Protein AF-A0A8B6DB46-F1 (afdb_monomer)

InterPro domains:
  IPR001900 Ribonuclease II/R [PF00773] (746-1110)
  IPR001900 Ribonuclease II/R [SM00955] (745-1112)
  IPR012340 Nucleic acid-binding, OB-fold [SSF50249] (715-1149)
  IPR027417 P-loop containing nucleoside triphosphate hydrolase [G3DSA:3.40.50.300] (29-168)
  IPR027417 P-loop containing nucleoside triphosphate hydrolase [G3DSA:3.40.50.300] (189-409)
  IPR027417 P-loop containing nucleoside triphosphate hydrolase [SSF52540] (88-395)
  IPR041677 DNA2/NAM7 helicase, helicase domain [PF13086] (76-148)
  IPR041679 DNA2/NAM7 helicase-like, C-terminal [PF13087] (167-369)
  IPR045055 DNA2/NAM7-like helicase [PTHR10887] (45-432)
  IPR047187 Upf1-like, C-terminal helicase domain [cd18808] (194-391)

Solvent-accessible surface area (backbone atoms only — not comparable to full-atom values): 65452 Å² total; per-residue (Å²): 128,62,72,70,53,65,72,63,44,30,33,39,30,24,75,46,69,70,58,52,50,47,48,37,67,74,54,45,48,64,49,25,62,75,70,71,44,63,72,34,44,36,41,55,62,61,51,85,48,61,45,87,80,52,56,74,79,58,54,73,33,40,48,62,43,96,87,60,62,33,34,43,81,76,52,63,67,62,52,72,68,31,47,34,36,39,30,31,31,73,51,32,46,62,49,46,77,58,68,50,59,66,72,36,55,22,42,34,32,41,53,29,15,42,30,41,37,72,50,64,47,44,50,53,69,28,49,38,100,78,31,45,76,43,76,36,59,51,68,61,30,49,49,23,89,64,88,50,67,69,46,44,76,71,48,59,34,48,10,51,49,39,53,51,48,56,51,50,54,68,50,48,81,75,52,70,82,90,73,58,90,74,84,81,86,33,73,38,63,65,30,41,53,73,60,40,29,52,51,15,42,70,74,58,81,30,52,77,56,37,42,56,64,39,89,70,77,84,62,91,87,63,72,43,54,34,37,40,58,39,93,56,60,61,45,60,55,83,55,43,99,37,43,29,22,68,52,47,40,53,52,49,44,50,52,54,46,50,50,63,76,62,48,55,72,92,76,46,79,86,55,44,63,36,33,32,37,36,27,78,29,63,53,39,35,52,52,37,50,54,49,27,39,73,71,37,77,68,45,54,51,38,44,61,37,40,55,89,71,46,72,100,50,72,16,51,31,29,35,37,48,52,49,55,37,64,66,58,71,75,69,68,68,88,62,100,63,78,85,81,82,69,90,57,40,66,26,42,35,58,26,55,42,43,48,51,59,72,28,33,27,58,26,38,36,38,32,30,26,65,45,24,36,54,68,36,59,72,20,18,65,55,43,48,51,51,52,52,53,15,55,78,68,72,30,46,35,54,82,88,60,44,74,67,57,43,52,51,52,38,50,58,57,53,67,37,74,71,46,43,58,56,49,48,58,66,53,63,80,63,59,75,74,75,80,74,72,79,76,86,79,73,80,90,74,73,91,74,81,90,74,90,82,82,88,88,82,89,85,82,89,82,84,88,86,90,82,89,80,90,82,92,80,87,86,88,82,83,81,60,47,61,68,56,35,48,66,62,56,75,81,63,66,56,84,55,50,44,67,67,60,55,45,70,53,47,76,60,50,75,75,73,48,80,77,59,77,79,79,73,93,75,77,78,66,51,51,70,58,55,51,49,46,33,74,71,37,58,84,47,23,39,60,19,34,29,37,62,57,97,73,42,58,30,29,41,38,74,56,79,90,52,74,58,28,37,52,76,51,87,86,44,37,61,81,53,48,66,51,18,30,25,37,26,43,44,44,98,84,66,47,35,24,43,48,73,30,59,65,40,78,56,66,68,56,68,77,45,51,40,43,20,32,47,36,74,43,36,47,48,35,30,37,41,70,58,70,69,48,68,39,29,35,47,71,61,51,80,91,49,48,72,46,26,74,69,42,21,36,69,31,32,44,70,44,98,77,41,49,80,40,84,69,50,76,43,79,58,48,79,92,46,39,73,57,45,36,32,35,29,38,49,75,50,70,52,72,87,46,84,44,33,36,22,37,32,48,35,51,43,63,74,81,48,72,66,48,50,51,53,50,49,30,43,60,68,66,51,84,91,71,79,76,91,65,73,49,63,80,79,54,37,86,83,63,70,83,62,81,67,48,72,80,75,27,47,81,41,55,90,46,82,22,31,28,72,42,61,96,84,54,80,37,41,48,35,39,34,68,43,78,44,99,87,62,31,36,41,36,40,43,31,23,38,38,53,48,76,82,41,45,89,86,32,77,68,32,51,49,21,63,69,51,33,49,43,53,65,48,97,95,52,71,64,49,54,31,49,47,63,62,56,41,64,59,55,39,28,54,45,65,76,38,79,22,53,20,44,29,40,36,38,34,25,41,86,85,46,50,74,79,44,81,48,73,45,49,26,36,37,21,20,72,42,71,41,40,42,63,58,45,33,51,50,71,73,50,74,87,79,69,92,48,67,68,62,51,45,52,55,54,50,41,55,42,34,52,48,48,40,35,72,49,36,23,59,29,44,78,42,80,95,62,55,83,78,46,62,79,26,50,66,32,49,51,39,55,50,43,52,52,51,50,51,24,35,53,49,30,53,57,44,44,77,77,43,58,39,63,38,65,29,41,26,16,65,69,46,58,64,77,60,45,51,52,50,45,73,74,35,45,56,56,32,63,76,33,56,69,56,45,60,89,66,47,59,85,71,56,59,53,78,63,90,77,71,55,56,65,49,51,52,53,33,60,77,68,72,54,72,71,69,97,69,82,77,72,53,68,66,59,51,49,52,43,50,54,25,57,77,68,66,35,61,68,58,40,50,54,60,69,52,38,45,78,76,28,68,67,43,29,53,49,49,53,55,50,57,73,51,48,60,74,71,37,49,40,22,37,61,76,53,54,82,88,59,37,24,24,48,93,74,32,45,64,48,31,37,62,51,71,48,46,54,39,26,40,61,14,35,54,44,47,48,52,53,46,22,62,72,70,71,48,74,73,92,65,50,50,70,55,43,38,53,51,21,56,55,45,40,55,50,52,54,51,44,52,52,48,42,50,53,52,49,50,52,53,49,51,52,51,55,55,55,55,75,74,49,98,70,83,85,80,134

Radius of gyration: 37.54 Å; Cα contacts (8 Å, |Δi|>4): 1882; chains: 1; bounding box: 92×86×98 Å

Structure (mmCIF, N/CA/C/O backbone):
data_AF-A0A8B6DB46-F1
#
_entry.id   AF-A0A8B6DB46-F1
#
loop_
_atom_site.group_PDB
_atom_site.id
_atom_site.type_symbol
_atom_site.label_atom_id
_atom_site.label_alt_id
_atom_site.label_comp_id
_atom_site.label_asym_id
_atom_site.label_entity_id
_atom_site.label_seq_id
_atom_site.pdbx_PDB_ins_code
_atom_site.Cartn_x
_atom_site.Cartn_y
_atom_site.Cartn_z
_atom_site.occupancy
_atom_site.B_iso_or_equiv
_atom_site.auth_seq_id
_atom_site.auth_comp_id
_atom_site.auth_asym_id
_atom_site.auth_atom_id
_atom_site.pdbx_PDB_model_num
ATOM 1 N N . MET A 1 1 ? 29.163 -35.795 -22.407 1.00 32.31 1 MET A N 1
ATOM 2 C CA . MET A 1 1 ? 29.715 -35.481 -21.071 1.00 32.31 1 MET A CA 1
ATOM 3 C C . MET A 1 1 ? 28.664 -35.110 -20.014 1.00 32.31 1 MET A C 1
ATOM 5 O O . MET A 1 1 ? 28.985 -35.229 -18.847 1.00 32.31 1 MET A O 1
ATOM 9 N N . LEU A 1 2 ? 27.422 -34.725 -20.353 1.00 37.56 2 LEU A N 1
ATOM 10 C CA . LEU A 1 2 ? 26.400 -34.345 -19.350 1.00 37.56 2 LEU A CA 1
ATOM 11 C C . LEU A 1 2 ? 25.753 -35.513 -18.572 1.00 37.56 2 LEU A C 1
ATOM 13 O O . LEU A 1 2 ? 25.247 -35.288 -17.482 1.00 37.56 2 LEU A O 1
ATOM 17 N N . GLY A 1 3 ? 25.785 -36.745 -19.096 1.00 46.12 3 GLY A N 1
ATOM 18 C CA . GLY A 1 3 ? 25.125 -37.907 -18.473 1.00 46.12 3 GLY A CA 1
ATOM 19 C C . GLY A 1 3 ? 25.548 -38.181 -17.018 1.00 46.12 3 GLY A C 1
ATOM 20 O O . GLY A 1 3 ? 24.675 -38.215 -16.158 1.00 46.12 3 GLY A O 1
ATOM 21 N N . PRO A 1 4 ? 26.857 -38.279 -16.705 1.00 46.25 4 PRO A N 1
ATOM 22 C CA . PRO A 1 4 ? 27.323 -38.523 -15.333 1.00 46.25 4 PRO A CA 1
ATOM 23 C C . PRO A 1 4 ? 27.114 -37.336 -14.376 1.00 46.25 4 PRO A C 1
ATOM 25 O O . PRO A 1 4 ? 26.884 -37.528 -13.189 1.00 46.25 4 PRO A O 1
ATOM 28 N N . ALA A 1 5 ? 27.159 -36.093 -14.873 1.00 49.44 5 ALA A N 1
ATOM 29 C CA . ALA A 1 5 ? 26.957 -34.899 -14.043 1.00 49.44 5 ALA A CA 1
ATOM 30 C C . ALA A 1 5 ? 25.492 -34.750 -13.588 1.00 49.44 5 ALA A C 1
ATOM 32 O O . ALA A 1 5 ? 25.229 -34.390 -12.442 1.00 49.44 5 ALA A O 1
ATOM 33 N N . ILE A 1 6 ? 24.540 -35.102 -14.462 1.00 53.66 6 ILE A N 1
ATOM 34 C CA . ILE A 1 6 ? 23.095 -35.159 -14.169 1.00 53.66 6 ILE A CA 1
ATOM 35 C C . ILE A 1 6 ? 22.793 -36.188 -13.066 1.00 53.66 6 ILE A C 1
ATOM 37 O O . ILE A 1 6 ? 21.837 -36.026 -12.308 1.00 53.66 6 ILE A O 1
ATOM 41 N N . GLU A 1 7 ? 23.632 -37.216 -12.916 1.00 52.69 7 GLU A N 1
ATOM 42 C CA . GLU A 1 7 ? 23.523 -38.155 -11.803 1.00 52.69 7 GLU A CA 1
ATOM 43 C C . GLU A 1 7 ? 24.026 -37.571 -10.474 1.00 52.69 7 GLU A C 1
ATOM 45 O O . GLU A 1 7 ? 23.605 -38.051 -9.434 1.00 52.69 7 GLU A O 1
ATOM 50 N N . LEU A 1 8 ? 24.835 -36.514 -10.429 1.00 53.72 8 LEU A N 1
ATOM 51 C CA . LEU A 1 8 ? 25.352 -35.966 -9.161 1.00 53.72 8 LEU A CA 1
ATOM 52 C C . LEU A 1 8 ? 24.583 -34.728 -8.661 1.00 53.72 8 LEU A C 1
ATOM 54 O O . LEU A 1 8 ? 24.585 -34.436 -7.463 1.00 53.72 8 LEU A O 1
ATOM 58 N N . LEU A 1 9 ? 23.901 -34.013 -9.557 1.00 60.38 9 LEU A N 1
ATOM 59 C CA . LEU A 1 9 ? 23.214 -32.748 -9.276 1.00 60.38 9 LEU A CA 1
ATOM 60 C C . LEU A 1 9 ? 21.933 -32.933 -8.449 1.00 60.38 9 LEU A C 1
ATOM 62 O O . LEU A 1 9 ? 21.075 -33.734 -8.824 1.00 60.38 9 LEU A O 1
ATOM 66 N N . LYS A 1 10 ? 21.787 -32.142 -7.369 1.00 66.81 10 LYS A N 1
ATOM 67 C CA . LYS A 1 10 ? 20.535 -32.044 -6.595 1.00 66.81 10 LYS A CA 1
ATOM 68 C C . LYS A 1 10 ? 19.830 -30.676 -6.653 1.00 66.81 10 LYS A C 1
ATOM 70 O O . LYS A 1 10 ? 18.603 -30.644 -6.732 1.00 66.81 10 LYS A O 1
ATOM 75 N N . LEU A 1 11 ? 20.564 -29.561 -6.704 1.00 74.31 11 LEU A N 1
ATOM 76 C CA . LEU A 1 11 ? 20.014 -28.216 -6.942 1.00 74.31 11 LEU A CA 1
ATOM 77 C C . LEU A 1 11 ? 20.880 -27.450 -7.944 1.00 74.31 11 LEU A C 1
ATOM 79 O O . LEU A 1 11 ? 22.100 -27.395 -7.793 1.00 74.31 11 LEU A O 1
ATOM 83 N N . LEU A 1 12 ? 20.240 -26.838 -8.938 1.00 78.12 12 LEU A N 1
ATOM 84 C CA . LEU A 1 12 ? 20.861 -25.917 -9.885 1.00 78.12 12 LEU A CA 1
ATOM 85 C C . LEU A 1 12 ? 20.167 -24.556 -9.778 1.00 78.12 12 LEU A C 1
ATOM 87 O O . LEU A 1 12 ? 18.948 -24.453 -9.933 1.00 78.12 12 LEU A O 1
ATOM 91 N N . THR A 1 13 ? 20.949 -23.518 -9.519 1.00 76.44 13 THR A N 1
ATOM 92 C CA . THR A 1 13 ? 20.494 -22.139 -9.400 1.00 76.44 13 THR A CA 1
ATOM 93 C C . THR A 1 13 ? 21.140 -21.284 -10.478 1.00 76.44 13 THR A C 1
ATOM 95 O O . THR A 1 13 ? 22.309 -21.450 -10.827 1.00 76.44 13 THR A O 1
ATOM 98 N N . LEU A 1 14 ? 20.339 -20.398 -11.061 1.00 75.81 14 LEU A N 1
ATOM 99 C CA . LEU A 1 14 ? 20.737 -19.550 -12.182 1.00 75.81 14 LEU A CA 1
ATOM 100 C C . LEU A 1 14 ? 20.367 -18.099 -11.889 1.00 75.81 14 LEU A C 1
ATOM 102 O O . LEU A 1 14 ? 19.344 -17.825 -11.261 1.00 75.81 14 LEU A O 1
ATOM 106 N N . VAL A 1 15 ? 21.185 -17.166 -12.367 1.00 68.06 15 VAL A N 1
ATOM 107 C CA . VAL A 1 15 ? 20.964 -15.729 -12.140 1.00 68.06 15 VAL A CA 1
ATOM 108 C C . VAL A 1 15 ? 19.671 -15.244 -12.808 1.00 68.06 15 VAL A C 1
ATOM 110 O O . VAL A 1 15 ? 18.941 -14.445 -12.234 1.00 68.06 15 VAL A O 1
ATOM 113 N N . ILE A 1 16 ? 19.337 -15.762 -13.998 1.00 71.25 16 ILE A N 1
ATOM 114 C CA . ILE A 1 16 ? 18.219 -15.264 -14.817 1.00 71.25 16 ILE A CA 1
ATOM 115 C C . ILE A 1 16 ? 17.326 -16.417 -15.302 1.00 71.25 16 ILE A C 1
ATOM 117 O O . ILE A 1 16 ? 17.816 -17.472 -15.712 1.00 71.25 16 ILE A O 1
ATOM 121 N N . GLU A 1 17 ? 16.004 -16.198 -15.331 1.00 70.12 17 GLU A N 1
ATOM 122 C CA . GLU A 1 17 ? 15.001 -17.190 -15.760 1.00 70.12 17 GLU A CA 1
ATOM 123 C C . GLU A 1 17 ? 15.257 -17.749 -17.168 1.00 70.12 17 GLU A C 1
ATOM 125 O O . GLU A 1 17 ? 15.177 -18.957 -17.382 1.00 70.12 17 GLU A O 1
ATOM 130 N N . GLY A 1 18 ? 15.625 -16.893 -18.126 1.00 68.69 18 GLY A N 1
ATOM 131 C CA . GLY A 1 18 ? 15.881 -17.318 -19.505 1.00 68.69 18 GLY A CA 1
ATOM 132 C C . GLY A 1 18 ? 17.053 -18.298 -19.636 1.00 68.69 18 GLY A C 1
ATOM 133 O O . GLY A 1 18 ? 17.021 -19.175 -20.499 1.00 68.69 18 GLY A O 1
ATOM 134 N N . ALA A 1 19 ? 18.064 -18.197 -18.766 1.00 71.69 19 ALA A N 1
ATOM 135 C CA . ALA A 1 19 ? 19.189 -19.130 -18.746 1.00 71.69 19 ALA A CA 1
ATOM 136 C C . ALA A 1 19 ? 18.760 -20.513 -18.223 1.00 71.69 19 ALA A C 1
ATOM 138 O O . ALA A 1 19 ? 19.115 -21.530 -18.823 1.00 71.69 19 ALA A O 1
ATOM 139 N N . ALA A 1 20 ? 17.917 -20.553 -17.183 1.00 78.19 20 ALA A N 1
ATOM 140 C CA . ALA A 1 20 ? 17.293 -21.780 -16.675 1.00 78.19 20 ALA A CA 1
ATOM 141 C C . ALA A 1 20 ? 16.507 -22.528 -17.750 1.00 78.19 20 ALA A C 1
ATOM 143 O O . ALA A 1 20 ? 16.670 -23.738 -17.933 1.00 78.19 20 ALA A O 1
ATOM 144 N N . ASP A 1 21 ? 15.720 -21.797 -18.524 1.00 85.25 21 ASP A N 1
ATOM 145 C CA . ASP A 1 21 ? 14.856 -22.379 -19.544 1.00 85.25 21 ASP A CA 1
ATOM 146 C C . ASP A 1 21 ? 15.663 -22.887 -20.746 1.00 85.25 21 ASP A C 1
ATOM 148 O O . ASP A 1 21 ? 15.362 -23.939 -21.325 1.00 85.25 21 ASP A O 1
ATOM 152 N N . LEU A 1 22 ? 16.742 -22.180 -21.097 1.00 80.12 22 LEU A N 1
ATOM 153 C CA . LEU A 1 22 ? 17.689 -22.605 -22.125 1.00 80.12 22 LEU A CA 1
ATOM 154 C C . LEU A 1 22 ? 18.402 -23.905 -21.729 1.00 80.12 22 LEU A C 1
ATOM 156 O O . LEU A 1 22 ? 18.578 -24.789 -22.569 1.00 80.12 22 LEU A O 1
ATOM 160 N N . TYR A 1 23 ? 18.773 -24.043 -20.453 1.00 81.31 23 TYR A N 1
ATOM 161 C CA . TYR A 1 23 ? 19.414 -25.247 -19.924 1.00 81.31 23 TYR A CA 1
ATOM 162 C C . TYR A 1 23 ? 18.489 -26.464 -20.024 1.00 81.31 23 TYR A C 1
ATOM 164 O O . TYR A 1 23 ? 18.899 -27.543 -20.469 1.00 81.31 23 TYR A O 1
ATOM 172 N N . ILE A 1 24 ? 17.209 -26.272 -19.687 1.00 86.62 24 ILE A N 1
ATOM 173 C CA . ILE A 1 24 ? 16.183 -27.308 -19.830 1.00 86.62 24 ILE A CA 1
ATOM 174 C C . ILE A 1 24 ? 16.021 -27.693 -21.298 1.00 86.62 24 ILE A C 1
ATOM 176 O O . ILE A 1 24 ? 16.150 -28.863 -21.644 1.00 86.62 24 ILE A O 1
ATOM 180 N N . THR A 1 25 ? 15.775 -26.720 -22.171 1.00 86.94 25 THR A N 1
ATOM 181 C CA . THR A 1 25 ? 15.427 -26.974 -23.578 1.00 86.94 25 THR A CA 1
ATOM 182 C C . THR A 1 25 ? 16.583 -27.537 -24.405 1.00 86.94 25 THR A C 1
ATOM 184 O O . THR A 1 25 ? 16.353 -28.396 -25.255 1.00 86.94 25 THR A O 1
ATOM 187 N N . LYS A 1 26 ? 17.827 -27.091 -24.177 1.00 81.44 26 LYS A N 1
ATOM 188 C CA . LYS A 1 26 ? 18.991 -27.527 -24.969 1.00 81.44 26 LYS A CA 1
ATOM 189 C C . LYS A 1 26 ? 19.686 -28.775 -24.433 1.00 81.44 26 LYS A C 1
ATOM 191 O O . LYS A 1 26 ? 20.276 -29.505 -25.229 1.00 81.44 26 LYS A O 1
ATOM 196 N N . HIS A 1 27 ? 19.666 -29.003 -23.119 1.00 82.12 27 HIS A N 1
ATOM 197 C CA . HIS A 1 27 ? 20.504 -30.029 -22.491 1.00 82.12 27 HIS A CA 1
ATOM 198 C C . HIS A 1 27 ? 19.696 -31.086 -21.735 1.00 82.12 27 HIS A C 1
ATOM 200 O O . HIS A 1 27 ? 19.885 -32.277 -21.989 1.00 82.12 27 HIS A O 1
ATOM 206 N N . LEU A 1 28 ? 18.794 -30.681 -20.836 1.00 85.50 28 LEU A N 1
ATOM 207 C CA . LEU A 1 28 ? 18.125 -31.630 -19.937 1.00 85.50 28 LEU A CA 1
ATOM 208 C C . LEU A 1 28 ? 16.946 -32.350 -20.594 1.00 85.50 28 LEU A C 1
ATOM 210 O O . LEU A 1 28 ? 16.882 -33.572 -20.524 1.00 85.50 28 LEU A O 1
ATOM 214 N N . ASP A 1 29 ? 16.042 -31.638 -21.267 1.00 88.19 29 ASP A N 1
ATOM 215 C CA . ASP A 1 29 ? 14.864 -32.235 -21.907 1.00 88.19 29 ASP A CA 1
ATOM 216 C C . ASP A 1 29 ? 15.238 -33.297 -22.964 1.00 88.19 29 ASP A C 1
ATOM 218 O O . ASP A 1 29 ? 14.719 -34.412 -22.868 1.00 88.19 29 ASP A O 1
ATOM 222 N N . PRO A 1 30 ? 16.203 -33.065 -23.887 1.00 87.50 30 PRO A N 1
ATOM 223 C CA . PRO A 1 30 ? 16.625 -34.097 -24.838 1.00 87.50 30 PRO A CA 1
ATOM 224 C C . PRO A 1 30 ? 17.196 -35.353 -24.163 1.00 87.50 30 PRO A C 1
ATOM 226 O O . PRO A 1 30 ? 16.970 -36.472 -24.628 1.00 87.50 30 PRO A O 1
ATOM 229 N N . TYR A 1 31 ? 17.933 -35.185 -23.059 1.00 84.44 31 TYR A N 1
ATOM 230 C CA . TYR A 1 31 ? 18.498 -36.300 -22.299 1.00 84.44 31 TYR A CA 1
ATOM 231 C C . TYR A 1 31 ? 17.412 -37.079 -21.548 1.00 84.44 31 TYR A C 1
ATOM 233 O O . TYR A 1 31 ? 17.317 -38.294 -21.704 1.00 84.44 31 TYR A O 1
ATOM 241 N N . LEU A 1 32 ? 16.557 -36.381 -20.793 1.00 85.56 32 LEU A N 1
ATOM 242 C CA . LEU A 1 32 ? 15.503 -36.975 -19.966 1.00 85.56 32 LEU A CA 1
ATOM 243 C C . LEU A 1 32 ? 14.419 -37.661 -20.802 1.00 85.56 32 LEU A C 1
ATOM 245 O O . LEU A 1 32 ? 13.866 -38.673 -20.370 1.00 85.56 32 LEU A O 1
ATOM 249 N N . GLN A 1 33 ? 14.134 -37.156 -22.006 1.00 85.44 33 GLN A N 1
ATOM 250 C CA . GLN A 1 33 ? 13.265 -37.845 -22.961 1.00 85.44 33 GLN A CA 1
ATOM 251 C C . GLN A 1 33 ? 13.916 -39.130 -23.484 1.00 85.44 33 GLN A C 1
ATOM 253 O O . GLN A 1 33 ? 13.260 -40.172 -23.519 1.00 85.44 33 GLN A O 1
ATOM 258 N N . LYS A 1 34 ? 15.213 -39.094 -23.828 1.00 85.62 34 LYS A N 1
ATOM 259 C CA . LYS A 1 34 ? 15.955 -40.275 -24.298 1.00 85.62 34 LYS A CA 1
ATOM 260 C C . LYS A 1 34 ? 16.057 -41.365 -23.225 1.00 85.62 34 LYS A C 1
ATOM 262 O O . LYS A 1 34 ? 15.954 -42.543 -23.556 1.00 85.62 34 LYS A O 1
ATOM 267 N N . THR A 1 35 ? 16.235 -40.990 -21.957 1.00 80.56 35 THR A N 1
ATOM 268 C CA . THR A 1 35 ? 16.333 -41.932 -20.827 1.00 80.56 35 THR A CA 1
ATOM 269 C C . THR A 1 35 ? 14.987 -42.269 -20.176 1.00 80.56 35 THR A C 1
ATOM 271 O O . THR A 1 35 ? 14.950 -43.125 -19.297 1.00 80.56 35 THR A O 1
ATOM 274 N N . LYS A 1 36 ? 13.877 -41.646 -20.608 1.00 80.88 36 LYS A N 1
ATOM 275 C CA . LYS A 1 36 ? 12.525 -41.781 -20.023 1.00 80.88 36 LYS A CA 1
ATOM 276 C C . LYS A 1 36 ? 12.467 -41.448 -18.521 1.00 80.88 36 LYS A C 1
ATOM 278 O O . LYS A 1 36 ? 11.806 -42.134 -17.745 1.00 80.88 36 LYS A O 1
ATOM 283 N N . GLN A 1 37 ? 13.159 -40.388 -18.108 1.00 80.94 37 GLN A N 1
ATOM 284 C CA . GLN A 1 37 ? 13.307 -39.978 -16.704 1.00 80.94 37 GLN A CA 1
ATOM 285 C C . GLN A 1 37 ? 12.807 -38.550 -16.427 1.00 80.94 37 GLN A C 1
ATOM 287 O O . GLN A 1 37 ? 13.306 -37.864 -15.536 1.00 80.94 37 GLN A O 1
ATOM 292 N N . THR A 1 38 ? 11.811 -38.072 -17.172 1.00 79.88 38 THR A N 1
ATOM 293 C CA . THR A 1 38 ? 11.300 -36.691 -17.059 1.00 79.88 38 THR A CA 1
ATOM 294 C C . THR A 1 38 ? 10.787 -36.340 -15.657 1.00 79.88 38 THR A C 1
ATOM 296 O O . THR A 1 38 ? 10.839 -35.180 -15.255 1.00 79.88 38 THR A O 1
ATOM 299 N N . GLN A 1 39 ? 10.379 -37.333 -14.863 1.00 80.75 39 GLN A N 1
ATOM 300 C CA . GLN A 1 39 ? 9.980 -37.169 -13.466 1.00 80.75 39 GLN A CA 1
ATOM 301 C C . GLN A 1 39 ? 11.113 -36.708 -12.535 1.00 80.75 39 GLN A C 1
ATOM 303 O O . GLN A 1 39 ? 10.826 -36.225 -11.446 1.00 80.75 39 GLN A O 1
ATOM 308 N N . LEU A 1 40 ? 12.384 -36.823 -12.922 1.00 83.62 40 LEU A N 1
ATOM 309 C CA . LEU A 1 40 ? 13.505 -36.459 -12.050 1.00 83.62 40 LEU A CA 1
ATOM 310 C C . LEU A 1 40 ? 13.756 -34.948 -11.966 1.00 83.62 40 LEU A C 1
ATOM 312 O O . LEU A 1 40 ? 14.462 -34.519 -11.058 1.00 83.62 40 LEU A O 1
ATOM 316 N N . LEU A 1 41 ? 13.185 -34.152 -12.874 1.00 89.94 41 LEU A N 1
ATOM 317 C CA . LEU A 1 41 ? 13.422 -32.714 -12.979 1.00 89.94 41 LEU A CA 1
ATOM 318 C C . LEU A 1 41 ? 12.218 -31.899 -12.488 1.00 89.94 41 LEU A C 1
ATOM 320 O O . LEU A 1 41 ? 11.065 -32.239 -12.764 1.00 89.94 41 LEU A O 1
ATOM 324 N N . ARG A 1 42 ? 12.496 -30.790 -11.799 1.00 91.94 42 ARG A N 1
ATOM 325 C CA . ARG A 1 42 ? 11.510 -29.780 -11.405 1.00 91.94 42 ARG A CA 1
ATOM 326 C C . ARG A 1 42 ? 12.040 -28.375 -11.663 1.00 91.94 42 ARG A C 1
ATOM 328 O O . ARG A 1 42 ? 13.111 -28.024 -11.182 1.00 91.94 42 ARG A O 1
ATOM 335 N N . ARG A 1 43 ? 11.265 -27.563 -12.378 1.00 92.62 43 ARG A N 1
ATOM 336 C CA . ARG A 1 43 ? 11.483 -26.121 -12.545 1.00 92.62 43 ARG A CA 1
ATOM 337 C C . ARG A 1 43 ? 10.500 -25.369 -11.646 1.00 92.62 43 ARG A C 1
ATOM 339 O O . ARG A 1 43 ? 9.309 -25.676 -11.671 1.00 92.62 43 ARG A O 1
ATOM 346 N N . VAL A 1 44 ? 10.992 -24.418 -10.852 1.00 91.06 44 VAL A N 1
ATOM 347 C CA . VAL A 1 44 ? 10.163 -23.595 -9.948 1.00 91.06 44 VAL A CA 1
ATOM 348 C C . VAL A 1 44 ? 10.215 -22.134 -10.377 1.00 91.06 44 VAL A C 1
ATOM 350 O O . VAL A 1 44 ? 11.295 -21.550 -10.422 1.00 91.06 44 VAL A O 1
ATOM 353 N N . TYR A 1 45 ? 9.059 -21.551 -10.683 1.00 89.06 45 TYR A N 1
ATOM 354 C CA . TYR A 1 45 ? 8.910 -20.123 -10.974 1.00 89.06 45 TYR A CA 1
ATOM 355 C C . TYR A 1 45 ? 8.272 -19.388 -9.796 1.00 89.06 45 TYR A C 1
ATOM 357 O O . TYR A 1 45 ? 7.638 -20.005 -8.940 1.00 89.06 45 TYR A O 1
ATOM 365 N N . PHE A 1 46 ? 8.410 -18.063 -9.799 1.00 83.25 46 PHE A N 1
ATOM 366 C CA . PHE A 1 46 ? 7.566 -17.178 -9.005 1.00 83.25 46 PHE A CA 1
ATOM 367 C C . PHE A 1 46 ? 6.103 -17.244 -9.488 1.00 83.25 46 PHE A C 1
ATOM 369 O O . PHE A 1 46 ? 5.847 -17.424 -10.681 1.00 83.25 46 PHE A O 1
ATOM 376 N N . THR A 1 47 ? 5.142 -17.130 -8.570 1.00 79.19 47 THR A N 1
ATOM 377 C CA . THR A 1 47 ? 3.718 -17.436 -8.810 1.00 79.19 47 THR A CA 1
ATOM 378 C C . THR A 1 47 ? 3.039 -16.496 -9.802 1.00 79.19 47 THR A C 1
ATOM 380 O O . THR A 1 47 ? 2.175 -16.935 -10.555 1.00 79.19 47 THR A O 1
ATOM 383 N N . GLU A 1 48 ? 3.465 -15.233 -9.858 1.00 77.75 48 GLU A N 1
ATOM 384 C CA . GLU A 1 48 ? 2.864 -14.200 -10.719 1.00 77.75 48 GLU A CA 1
ATOM 385 C C . GLU A 1 48 ? 3.423 -14.206 -12.152 1.00 77.75 48 GLU A C 1
ATOM 387 O O . GLU A 1 48 ? 2.996 -13.436 -13.016 1.00 77.75 48 GLU A O 1
ATOM 392 N N . ARG A 1 49 ? 4.380 -15.094 -12.460 1.00 80.62 49 ARG A N 1
ATOM 393 C CA . ARG A 1 49 ? 4.885 -15.233 -13.826 1.00 80.62 49 ARG A CA 1
ATOM 394 C C . ARG A 1 49 ? 3.782 -15.802 -14.725 1.00 80.62 49 ARG A C 1
ATOM 396 O O . ARG A 1 49 ? 3.335 -16.931 -14.542 1.00 80.62 49 ARG A O 1
ATOM 403 N N . ARG A 1 50 ? 3.405 -15.059 -15.771 1.00 80.50 50 ARG A N 1
ATOM 404 C CA . ARG A 1 50 ? 2.406 -15.505 -16.759 1.00 80.50 50 ARG A CA 1
ATOM 405 C C . ARG A 1 50 ? 2.855 -16.793 -17.461 1.00 80.50 50 ARG A C 1
ATOM 407 O O . ARG A 1 50 ? 3.867 -16.800 -18.169 1.00 80.50 50 ARG A O 1
ATOM 414 N N . VAL A 1 51 ? 2.078 -17.869 -17.315 1.00 85.12 51 VAL A N 1
ATOM 415 C CA . VAL A 1 51 ? 2.408 -19.217 -17.827 1.00 85.12 51 VAL A CA 1
ATOM 416 C C . VAL A 1 51 ? 2.597 -19.236 -19.350 1.00 85.12 51 VAL A C 1
ATOM 418 O O . VAL A 1 51 ? 3.483 -19.925 -19.861 1.00 85.12 51 VAL A O 1
ATOM 421 N N . ASN A 1 52 ? 1.827 -18.427 -20.083 1.00 83.88 52 ASN A N 1
ATOM 422 C CA . ASN A 1 52 ? 1.896 -18.315 -21.547 1.00 83.88 52 ASN A CA 1
ATOM 423 C C . ASN A 1 52 ? 3.231 -17.755 -22.079 1.00 83.88 52 ASN A C 1
ATOM 425 O O . ASN A 1 52 ? 3.538 -17.934 -23.255 1.00 83.88 52 ASN A O 1
ATOM 429 N N . THR A 1 53 ? 4.045 -17.125 -21.228 1.00 81.19 53 THR A N 1
ATOM 430 C CA . THR A 1 53 ? 5.375 -16.621 -21.605 1.00 81.19 53 THR A CA 1
ATOM 431 C C . THR A 1 53 ? 6.456 -17.706 -21.596 1.00 81.19 53 THR A C 1
ATOM 433 O O . THR A 1 53 ? 7.574 -17.458 -22.045 1.00 81.19 53 THR A O 1
ATOM 436 N N . VAL A 1 54 ? 6.143 -18.903 -21.089 1.00 85.06 54 VAL A N 1
ATOM 437 C CA . VAL A 1 54 ? 7.080 -20.022 -20.940 1.00 85.06 54 VAL A CA 1
ATOM 438 C C . VAL A 1 54 ? 6.798 -21.082 -21.998 1.00 85.06 54 VAL A C 1
ATOM 440 O O . VAL A 1 54 ? 5.649 -21.428 -22.261 1.00 85.06 54 VAL A O 1
ATOM 443 N N . THR A 1 55 ? 7.851 -21.634 -22.607 1.00 86.62 55 THR A N 1
ATOM 444 C CA . THR A 1 55 ? 7.687 -22.629 -23.678 1.00 86.62 55 THR A CA 1
ATOM 445 C C . THR A 1 55 ? 6.998 -23.909 -23.176 1.00 86.62 55 THR A C 1
ATOM 447 O O . THR A 1 55 ? 7.291 -24.362 -22.063 1.00 86.62 55 THR A O 1
ATOM 450 N N . PRO A 1 56 ? 6.166 -24.577 -24.001 1.00 87.94 56 PRO A N 1
ATOM 451 C CA . PRO A 1 56 ? 5.509 -25.829 -23.617 1.00 87.94 56 PRO A CA 1
ATOM 452 C C . PRO A 1 56 ? 6.483 -26.923 -23.165 1.00 87.94 56 PRO A C 1
ATOM 454 O O . PRO A 1 56 ? 6.147 -27.745 -22.319 1.00 87.94 56 PRO A O 1
ATOM 457 N N . THR A 1 57 ? 7.709 -26.932 -23.698 1.00 89.62 57 THR A N 1
ATOM 458 C CA . THR A 1 57 ? 8.767 -27.862 -23.282 1.00 89.62 57 THR A CA 1
ATOM 459 C C . THR A 1 57 ? 9.157 -27.671 -21.820 1.00 89.62 57 THR A C 1
ATOM 461 O O . THR A 1 57 ? 9.283 -28.654 -21.097 1.00 89.62 57 THR A O 1
ATOM 464 N N . VAL A 1 58 ? 9.313 -26.424 -21.369 1.00 90.56 58 VAL A N 1
ATOM 465 C CA . VAL A 1 58 ? 9.682 -26.110 -19.980 1.00 90.56 58 VAL A CA 1
ATOM 466 C C . VAL A 1 58 ? 8.492 -26.300 -19.043 1.00 90.56 58 VAL A C 1
ATOM 468 O O . VAL A 1 58 ? 8.664 -26.863 -17.964 1.00 90.56 58 VAL A O 1
ATOM 471 N N . GLN A 1 59 ? 7.279 -25.937 -19.481 1.00 91.31 59 GLN A N 1
ATOM 472 C CA . GLN A 1 59 ? 6.044 -26.114 -18.703 1.00 91.31 59 GLN A CA 1
ATOM 473 C C . GLN A 1 59 ? 5.847 -27.560 -18.208 1.00 91.31 59 GLN A C 1
ATOM 475 O O . GLN A 1 59 ? 5.338 -27.752 -17.106 1.00 91.31 59 GLN A O 1
ATOM 480 N N . LYS A 1 60 ? 6.316 -28.576 -18.956 1.00 89.81 60 LYS A N 1
ATOM 481 C CA . LYS A 1 60 ? 6.298 -29.999 -18.543 1.00 89.81 60 LYS A CA 1
ATOM 482 C C . LYS A 1 60 ? 6.967 -30.254 -17.189 1.00 89.81 60 LYS A C 1
ATOM 484 O O . LYS A 1 60 ? 6.609 -31.203 -16.495 1.00 89.81 60 LYS A O 1
ATOM 489 N N . TYR A 1 61 ? 7.952 -29.434 -16.833 1.00 92.06 61 TYR A N 1
ATOM 490 C CA . TYR A 1 61 ? 8.738 -29.567 -15.611 1.00 92.06 61 TYR A CA 1
ATOM 491 C C . TYR A 1 61 ? 8.276 -28.617 -14.503 1.00 92.06 61 TYR A C 1
ATOM 493 O O . TYR A 1 61 ? 8.804 -28.691 -13.393 1.00 92.06 61 TYR A O 1
ATOM 501 N N . CYS A 1 62 ? 7.274 -27.774 -14.751 1.00 92.12 62 CYS A N 1
ATOM 502 C CA . CYS A 1 62 ? 6.710 -26.849 -13.771 1.00 92.12 62 CYS A CA 1
ATOM 503 C C . CYS A 1 62 ? 5.529 -27.471 -13.017 1.00 92.12 62 CYS A C 1
ATOM 505 O O . CYS A 1 62 ? 4.941 -28.464 -13.450 1.00 92.12 62 CYS A O 1
ATOM 507 N N . LEU A 1 63 ? 5.181 -26.885 -11.873 1.00 90.50 63 LEU A N 1
ATOM 508 C CA . LEU A 1 63 ? 3.862 -27.068 -11.274 1.00 90.50 63 LEU A CA 1
ATOM 509 C C . LEU A 1 63 ? 2.997 -25.889 -11.698 1.00 90.50 63 LEU A C 1
ATOM 511 O O . LEU A 1 63 ? 3.391 -24.737 -11.533 1.00 90.50 63 LEU A O 1
ATOM 515 N N . ILE A 1 64 ? 1.854 -26.196 -12.296 1.00 90.44 64 ILE A N 1
ATOM 516 C CA . ILE A 1 64 ? 0.928 -25.219 -12.860 1.00 90.44 64 ILE A CA 1
ATOM 517 C C . ILE A 1 64 ? -0.452 -25.522 -12.275 1.00 90.44 64 ILE A C 1
ATOM 519 O O . ILE A 1 64 ? -0.795 -26.691 -12.064 1.00 90.44 64 ILE A O 1
ATOM 523 N N . SER A 1 65 ? -1.215 -24.476 -11.977 1.00 86.44 65 SER A N 1
ATOM 524 C CA . SER A 1 65 ? -2.582 -24.564 -11.474 1.00 86.44 65 SER A CA 1
ATOM 525 C C . SER A 1 65 ? -3.496 -25.332 -12.445 1.00 86.44 65 SER A C 1
ATOM 527 O O . SER A 1 65 ? -3.201 -25.481 -13.634 1.00 86.44 65 SER A O 1
ATOM 529 N N . LYS A 1 66 ? -4.617 -25.873 -11.944 1.00 82.56 66 LYS A N 1
ATOM 530 C CA . LYS A 1 66 ? -5.528 -26.723 -12.744 1.00 82.56 66 LYS A CA 1
ATOM 531 C C . LYS A 1 66 ? -6.113 -25.995 -13.960 1.00 82.56 66 LYS A C 1
ATOM 533 O O . LYS A 1 66 ? -6.333 -26.618 -14.994 1.00 82.56 66 LYS A O 1
ATOM 538 N N . ASP A 1 67 ? -6.332 -24.695 -13.826 1.00 81.75 67 ASP A N 1
ATOM 539 C CA . ASP A 1 67 ? -6.800 -23.754 -14.847 1.00 81.75 67 ASP A CA 1
ATOM 540 C C . ASP A 1 67 ? -5.682 -23.263 -15.792 1.00 81.75 67 ASP A C 1
ATOM 542 O O . ASP A 1 67 ? -5.961 -22.571 -16.764 1.00 81.75 67 ASP A O 1
ATOM 546 N N . LYS A 1 68 ? -4.423 -23.673 -15.571 1.00 80.00 68 LYS A N 1
ATOM 547 C CA . LYS A 1 68 ? -3.241 -23.332 -16.386 1.00 80.00 68 LYS A CA 1
ATOM 548 C C . LYS A 1 68 ? -2.885 -21.842 -16.445 1.00 80.00 68 LYS A C 1
ATOM 550 O O . LYS A 1 68 ? -2.153 -21.424 -17.344 1.00 80.00 68 LYS A O 1
ATOM 555 N N . THR A 1 69 ? -3.356 -21.058 -15.483 1.00 77.56 69 THR A N 1
ATOM 556 C CA . THR A 1 69 ? -3.157 -19.603 -15.426 1.00 77.56 69 THR A CA 1
ATOM 557 C C . THR A 1 69 ? -1.899 -19.216 -14.646 1.00 77.56 69 THR A C 1
ATOM 559 O O . THR A 1 69 ? -1.234 -18.247 -15.014 1.00 77.56 69 THR A O 1
ATOM 562 N N . MET A 1 70 ? -1.527 -19.994 -13.619 1.00 84.25 70 MET A N 1
ATOM 563 C CA . MET A 1 70 ? -0.496 -19.624 -12.641 1.00 84.25 70 MET A CA 1
ATOM 564 C C . MET A 1 70 ? 0.494 -20.758 -12.351 1.00 84.25 70 MET A C 1
ATOM 566 O O . MET A 1 70 ? 0.149 -21.944 -12.390 1.00 84.25 70 MET A O 1
ATOM 570 N N . PHE A 1 71 ? 1.738 -20.399 -12.015 1.00 89.25 71 PHE A N 1
ATOM 571 C CA . PHE A 1 71 ? 2.698 -21.352 -11.453 1.00 89.25 71 PHE A CA 1
ATOM 572 C C . PHE A 1 71 ? 2.409 -21.590 -9.971 1.00 89.25 71 PHE A C 1
ATOM 574 O O . PHE A 1 71 ? 2.024 -20.680 -9.243 1.00 89.25 71 PHE A O 1
ATOM 581 N N . VAL A 1 72 ? 2.616 -22.822 -9.515 1.00 88.75 72 VAL A N 1
ATOM 582 C CA . VAL A 1 72 ? 2.350 -23.239 -8.134 1.00 88.75 72 VAL A CA 1
ATOM 583 C C . VAL A 1 72 ? 3.672 -23.512 -7.423 1.00 88.75 72 VAL A C 1
ATOM 585 O O . VAL A 1 72 ? 4.538 -24.212 -7.955 1.00 88.75 72 VAL A O 1
ATOM 588 N N . ILE A 1 73 ? 3.823 -22.980 -6.207 1.00 86.94 73 ILE A N 1
ATOM 589 C CA . ILE A 1 73 ? 4.982 -23.269 -5.352 1.00 86.94 73 ILE A CA 1
ATOM 590 C C . ILE A 1 73 ? 4.934 -24.755 -4.956 1.00 86.94 73 ILE A C 1
ATOM 592 O O . ILE A 1 73 ? 3.892 -25.228 -4.497 1.00 86.94 73 ILE A O 1
ATOM 596 N N . PRO A 1 74 ? 6.023 -25.518 -5.143 1.00 88.69 74 PRO A N 1
ATOM 597 C CA . PRO A 1 74 ? 6.044 -26.942 -4.830 1.00 88.69 74 PRO A CA 1
ATOM 598 C C . PRO A 1 74 ? 5.911 -27.201 -3.331 1.00 88.69 74 PRO A C 1
ATOM 600 O O . PRO A 1 74 ? 6.418 -26.440 -2.513 1.00 88.69 74 PRO A O 1
ATOM 603 N N . SER A 1 75 ? 5.289 -28.323 -2.966 1.00 89.31 75 SER A N 1
ATOM 604 C CA . SER A 1 75 ? 5.350 -28.823 -1.592 1.00 89.31 75 SER A CA 1
ATOM 605 C C . SER A 1 75 ? 6.728 -29.423 -1.276 1.00 89.31 75 SER A C 1
ATOM 607 O O . SER A 1 75 ? 7.507 -29.764 -2.174 1.00 89.31 75 SER A O 1
ATOM 609 N N . ARG A 1 76 ? 7.023 -29.630 0.015 1.00 86.44 76 ARG A N 1
ATOM 610 C CA . ARG A 1 76 ? 8.239 -30.338 0.452 1.00 86.44 76 ARG A CA 1
ATOM 611 C C . ARG A 1 76 ? 8.362 -31.718 -0.199 1.00 86.44 76 ARG A C 1
ATOM 613 O O . ARG A 1 76 ? 9.433 -32.071 -0.688 1.00 86.44 76 ARG A O 1
ATOM 620 N N . GLU A 1 77 ? 7.265 -32.468 -0.267 1.00 86.19 77 GLU A N 1
ATOM 621 C CA . GLU A 1 77 ? 7.248 -33.777 -0.922 1.00 86.19 77 GLU A CA 1
ATOM 622 C C . GLU A 1 77 ? 7.507 -33.688 -2.428 1.00 86.19 77 GLU A C 1
ATOM 624 O O . GLU A 1 77 ? 8.198 -34.542 -2.989 1.00 86.19 77 GLU A O 1
ATOM 629 N N . ASP A 1 78 ? 6.963 -32.666 -3.096 1.00 86.94 78 ASP A N 1
ATOM 630 C CA . ASP A 1 78 ? 7.160 -32.473 -4.533 1.00 86.94 78 ASP A CA 1
ATOM 631 C C . ASP A 1 78 ? 8.616 -32.239 -4.886 1.00 86.94 78 ASP A C 1
ATOM 633 O O . ASP A 1 78 ? 9.035 -32.685 -5.950 1.00 86.94 78 ASP A O 1
ATOM 637 N N . ILE A 1 79 ? 9.363 -31.554 -4.017 1.00 88.06 79 ILE A N 1
ATOM 638 C CA . ILE A 1 79 ? 10.804 -31.341 -4.154 1.00 88.06 79 ILE A CA 1
ATOM 639 C C . ILE A 1 79 ? 11.575 -32.614 -3.818 1.00 88.06 79 ILE A C 1
ATOM 641 O O . ILE A 1 79 ? 12.430 -33.026 -4.597 1.00 88.06 79 ILE A O 1
ATOM 645 N N . GLN A 1 80 ? 11.240 -33.286 -2.714 1.00 83.12 80 GLN A N 1
ATOM 646 C CA . GLN A 1 80 ? 11.957 -34.485 -2.269 1.00 83.12 80 GLN A CA 1
ATOM 647 C C . GLN A 1 80 ? 11.870 -35.659 -3.257 1.00 83.12 80 GLN A C 1
ATOM 649 O O . GLN A 1 80 ? 12.774 -36.496 -3.301 1.00 83.12 80 GLN A O 1
ATOM 654 N N . LYS A 1 81 ? 10.813 -35.706 -4.079 1.00 84.06 81 LYS A N 1
ATOM 655 C CA . LYS A 1 81 ? 10.623 -36.692 -5.159 1.00 84.06 81 LYS A CA 1
ATOM 656 C C . LYS A 1 81 ? 11.473 -36.403 -6.408 1.00 84.06 81 LYS A C 1
ATOM 658 O O . LYS A 1 81 ? 11.407 -37.166 -7.372 1.00 84.06 81 LYS A O 1
ATOM 663 N N . ARG A 1 82 ? 12.231 -35.301 -6.445 1.00 86.06 82 ARG A N 1
ATOM 664 C CA . ARG A 1 82 ? 12.946 -34.819 -7.639 1.00 86.06 82 ARG A CA 1
ATOM 665 C C . ARG A 1 82 ? 14.436 -34.913 -7.405 1.00 86.06 82 ARG A C 1
ATOM 667 O O . ARG A 1 82 ? 14.930 -34.580 -6.339 1.00 86.06 82 ARG A O 1
ATOM 674 N N . ARG A 1 83 ? 15.159 -35.365 -8.427 1.00 82.56 83 ARG A N 1
ATOM 675 C CA . ARG A 1 83 ? 16.616 -35.413 -8.367 1.00 82.56 83 ARG A CA 1
ATOM 676 C C . ARG A 1 83 ? 17.205 -34.049 -8.660 1.00 82.56 83 ARG A C 1
ATOM 678 O O . ARG A 1 83 ? 18.142 -33.689 -7.986 1.00 82.56 83 ARG A O 1
ATOM 685 N N . ILE A 1 84 ? 16.665 -33.311 -9.627 1.00 87.94 84 ILE A N 1
ATOM 686 C CA . ILE A 1 84 ? 17.184 -32.009 -10.046 1.00 87.94 84 ILE A CA 1
ATOM 687 C C . ILE A 1 84 ? 16.092 -30.968 -9.860 1.00 87.94 84 ILE A C 1
ATOM 689 O O . ILE A 1 84 ? 15.003 -31.086 -10.429 1.00 87.94 84 ILE A O 1
ATOM 693 N N . VAL A 1 85 ? 16.408 -29.928 -9.099 1.00 90.38 85 VAL A N 1
ATOM 694 C CA . VAL A 1 85 ? 15.555 -28.752 -8.941 1.00 90.38 85 VAL A CA 1
ATOM 695 C C . VAL A 1 85 ? 16.252 -27.559 -9.580 1.00 90.38 85 VAL A C 1
ATOM 697 O O . VAL A 1 85 ? 17.427 -27.319 -9.314 1.00 90.38 85 VAL A O 1
ATOM 700 N N . ILE A 1 86 ? 15.537 -26.835 -10.440 1.00 90.88 86 ILE A N 1
ATOM 701 C CA . ILE A 1 86 ? 16.025 -25.632 -11.114 1.00 90.88 86 ILE A CA 1
ATOM 702 C C . ILE A 1 86 ? 15.227 -24.427 -10.640 1.00 90.88 86 ILE A C 1
ATOM 704 O O . ILE A 1 86 ? 14.015 -24.325 -10.879 1.00 90.88 86 ILE A O 1
ATOM 708 N N . VAL A 1 87 ? 15.933 -23.497 -10.012 1.00 90.19 87 VAL A N 1
ATOM 709 C CA . VAL A 1 87 ? 15.395 -22.237 -9.491 1.00 90.19 87 VAL A CA 1
ATOM 710 C C . VAL A 1 87 ? 16.273 -21.072 -9.931 1.00 90.19 87 VAL A C 1
ATOM 712 O O . VAL A 1 87 ? 17.419 -21.264 -10.335 1.00 90.19 87 VAL A O 1
ATOM 715 N N . THR A 1 88 ? 15.751 -19.854 -9.859 1.00 89.94 88 THR A N 1
ATOM 716 C CA . THR A 1 88 ? 16.612 -18.667 -9.860 1.00 89.94 88 THR A CA 1
ATOM 717 C C . THR A 1 88 ? 17.133 -18.393 -8.449 1.00 89.94 88 THR A C 1
ATOM 719 O O . THR A 1 88 ? 16.622 -18.969 -7.484 1.00 89.94 88 THR A O 1
ATOM 722 N N . LEU A 1 89 ? 18.139 -17.521 -8.313 1.00 89.88 89 LEU A N 1
ATOM 723 C CA . LEU A 1 89 ? 18.698 -17.139 -7.007 1.00 89.88 89 LEU A CA 1
ATOM 724 C C . LEU A 1 89 ? 17.605 -16.708 -6.017 1.00 89.88 89 LEU A C 1
ATOM 726 O O . LEU A 1 89 ? 17.499 -17.292 -4.942 1.00 89.88 89 LEU A O 1
ATOM 730 N N . ALA A 1 90 ? 16.713 -15.801 -6.421 1.00 87.69 90 ALA A N 1
ATOM 731 C CA . ALA A 1 90 ? 15.605 -15.345 -5.581 1.00 87.69 90 ALA A CA 1
ATOM 732 C C . ALA A 1 90 ? 14.565 -16.447 -5.300 1.00 87.69 90 ALA A C 1
ATOM 734 O O . ALA A 1 90 ? 14.144 -16.633 -4.159 1.00 87.69 90 ALA A O 1
ATOM 735 N N . THR A 1 91 ? 14.172 -17.240 -6.307 1.00 88.25 91 THR A N 1
ATOM 736 C CA . THR A 1 91 ? 13.180 -18.317 -6.112 1.00 88.25 91 THR A CA 1
ATOM 737 C C . THR A 1 91 ? 13.708 -19.453 -5.226 1.00 88.25 91 THR A C 1
ATOM 739 O O . THR A 1 91 ? 12.912 -20.214 -4.679 1.00 88.25 91 THR A O 1
ATOM 742 N N . SER A 1 92 ? 15.025 -19.558 -5.007 1.00 89.06 92 SER A N 1
ATOM 743 C CA . SER A 1 92 ? 15.588 -20.504 -4.034 1.00 89.06 92 SER A CA 1
ATOM 744 C C . SER A 1 92 ? 15.081 -20.264 -2.604 1.00 89.06 92 SER A C 1
ATOM 746 O O . SER A 1 92 ? 14.888 -21.232 -1.870 1.00 89.06 92 SER A O 1
ATOM 748 N N . LEU A 1 93 ? 14.734 -19.019 -2.245 1.00 86.88 93 LEU A N 1
ATOM 749 C CA . LEU A 1 93 ? 14.171 -18.679 -0.934 1.00 86.88 93 LEU A CA 1
ATOM 750 C C . LEU A 1 93 ? 12.822 -19.370 -0.681 1.00 86.88 93 LEU A C 1
ATOM 752 O O . LEU A 1 93 ? 12.518 -19.751 0.449 1.00 86.88 93 LEU A O 1
ATOM 756 N N . ALA A 1 94 ? 12.034 -19.613 -1.736 1.00 85.12 94 ALA A N 1
ATOM 757 C CA . 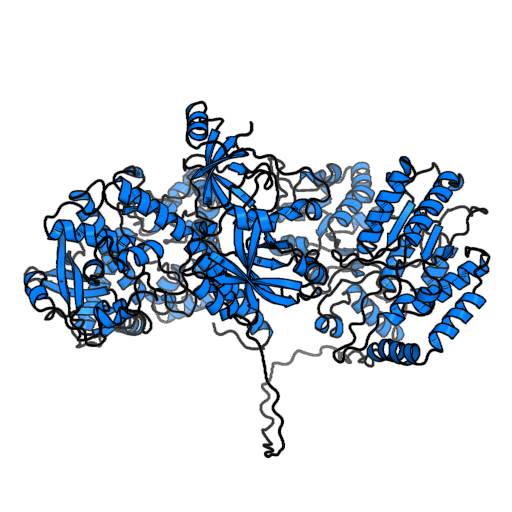ALA A 1 94 ? 10.798 -20.382 -1.621 1.00 85.12 94 ALA A CA 1
ATOM 758 C C . ALA A 1 94 ? 11.070 -21.817 -1.141 1.00 85.12 94 ALA A C 1
ATOM 760 O O . ALA A 1 94 ? 10.259 -22.373 -0.410 1.00 85.12 94 ALA A O 1
ATOM 761 N N . LEU A 1 95 ? 12.220 -22.406 -1.495 1.00 86.75 95 LEU A N 1
ATOM 762 C CA . LEU A 1 95 ? 12.633 -23.721 -0.995 1.00 86.75 95 LEU A CA 1
ATOM 763 C C . LEU A 1 95 ? 13.097 -23.655 0.465 1.00 86.75 95 LEU A C 1
ATOM 765 O O . LEU A 1 95 ? 12.824 -24.579 1.232 1.00 86.75 95 LEU A O 1
ATOM 769 N N . THR A 1 96 ? 13.752 -22.562 0.863 1.00 83.44 96 THR A N 1
ATOM 770 C CA . THR A 1 96 ? 14.188 -22.338 2.250 1.00 83.44 96 THR A CA 1
ATOM 771 C C . THR A 1 96 ? 12.983 -22.245 3.182 1.00 83.44 96 THR A C 1
ATOM 773 O O . THR A 1 96 ? 12.956 -22.901 4.224 1.00 83.44 96 THR A O 1
ATOM 776 N N . ASN A 1 97 ? 11.935 -21.532 2.760 1.00 83.38 97 ASN A N 1
ATOM 777 C CA . ASN A 1 97 ? 10.678 -21.395 3.503 1.00 83.38 97 ASN A CA 1
ATOM 778 C C . ASN A 1 97 ? 9.911 -22.722 3.661 1.00 83.38 97 ASN A C 1
ATOM 780 O O . ASN A 1 97 ? 9.101 -22.855 4.574 1.00 83.38 97 ASN A O 1
ATOM 784 N N . LEU A 1 98 ? 10.186 -23.728 2.822 1.00 83.38 98 LEU A N 1
ATOM 785 C CA . LEU A 1 98 ? 9.635 -25.084 2.965 1.00 83.38 98 LEU A CA 1
ATOM 786 C C . LEU A 1 98 ? 10.385 -25.933 4.012 1.00 83.38 98 LEU A C 1
ATOM 788 O O . LEU A 1 98 ? 10.073 -27.115 4.183 1.00 83.38 98 LEU A O 1
ATOM 792 N N . GLY A 1 99 ? 11.392 -25.369 4.690 1.00 77.56 99 GLY A N 1
ATOM 793 C CA . GLY A 1 99 ? 12.185 -26.064 5.706 1.00 77.56 99 GLY A CA 1
ATOM 794 C C . GLY A 1 99 ? 13.065 -27.179 5.133 1.00 77.56 99 GLY A C 1
ATOM 795 O O . GLY A 1 99 ? 13.365 -28.152 5.825 1.00 77.56 99 GLY A O 1
ATOM 796 N N . ILE A 1 100 ? 13.451 -27.077 3.857 1.00 78.06 100 ILE A N 1
ATOM 797 C CA . ILE A 1 100 ? 14.281 -28.068 3.161 1.00 78.06 100 ILE A CA 1
ATOM 798 C C . ILE A 1 100 ? 15.762 -27.745 3.412 1.00 78.06 100 ILE A C 1
ATOM 800 O O . ILE A 1 100 ? 16.480 -27.320 2.511 1.00 78.06 100 ILE A O 1
ATOM 804 N N . LYS A 1 101 ? 16.217 -27.930 4.654 1.00 70.19 101 LYS A N 1
ATOM 805 C CA . LYS A 1 101 ? 17.649 -27.940 4.989 1.00 70.19 101 LYS A CA 1
ATOM 806 C C . LYS A 1 101 ? 18.210 -29.358 4.839 1.00 70.19 101 LYS A C 1
ATOM 808 O O . LYS A 1 101 ? 17.468 -30.334 4.951 1.00 70.19 101 LYS A O 1
ATOM 813 N N . ASP A 1 102 ? 19.491 -29.461 4.497 1.00 71.62 102 ASP A N 1
ATOM 814 C CA . ASP A 1 102 ? 20.260 -30.718 4.435 1.00 71.62 102 ASP A CA 1
ATOM 815 C C . ASP A 1 102 ? 19.807 -31.755 3.384 1.00 71.62 102 ASP A C 1
ATOM 817 O O . ASP A 1 102 ? 20.240 -32.907 3.385 1.00 71.62 102 ASP A O 1
ATOM 821 N N . TYR A 1 103 ? 18.949 -31.368 2.437 1.00 82.00 103 TYR A N 1
ATOM 822 C CA . TYR A 1 103 ? 18.481 -32.267 1.372 1.00 82.00 103 TYR A CA 1
ATOM 823 C C . TYR A 1 103 ? 19.440 -32.328 0.171 1.00 82.00 103 TYR A C 1
ATOM 825 O O . TYR A 1 103 ? 19.634 -33.379 -0.462 1.00 82.00 103 TYR A O 1
ATOM 833 N N . PHE A 1 104 ? 20.022 -31.180 -0.176 1.00 86.50 104 PHE A N 1
ATOM 834 C CA . PHE A 1 104 ? 20.831 -31.021 -1.373 1.00 86.50 104 PHE A CA 1
ATOM 835 C C . PHE A 1 104 ? 22.287 -31.386 -1.086 1.00 86.50 104 PHE A C 1
ATOM 837 O O . PHE A 1 104 ? 22.960 -30.761 -0.272 1.00 86.50 104 PHE A O 1
ATOM 844 N N . THR A 1 105 ? 22.790 -32.393 -1.798 1.00 86.00 105 THR A N 1
ATOM 845 C CA . THR A 1 105 ? 24.202 -32.805 -1.738 1.00 86.00 105 THR A CA 1
ATOM 846 C C . THR A 1 105 ? 25.093 -31.862 -2.539 1.00 86.00 105 THR A C 1
ATOM 848 O O . THR A 1 105 ? 26.263 -31.711 -2.219 1.00 86.00 105 THR A O 1
ATOM 851 N N . HIS A 1 106 ? 24.533 -31.231 -3.575 1.00 88.44 106 HIS A N 1
ATOM 852 C CA . HIS A 1 106 ? 25.216 -30.266 -4.428 1.00 88.44 106 HIS A CA 1
ATOM 853 C C . HIS A 1 106 ? 24.304 -29.069 -4.685 1.00 88.44 106 HIS A C 1
ATOM 855 O O . HIS A 1 106 ? 23.136 -29.263 -5.043 1.00 88.44 106 HIS A O 1
ATOM 861 N N . ILE A 1 107 ? 24.862 -27.867 -4.557 1.00 89.88 107 ILE A N 1
ATOM 862 C CA . ILE A 1 107 ? 24.253 -26.609 -4.993 1.00 89.88 107 ILE A CA 1
ATOM 863 C C . ILE A 1 107 ? 25.160 -26.020 -6.063 1.00 89.88 107 ILE A C 1
ATOM 865 O O . ILE A 1 107 ? 26.299 -25.653 -5.785 1.00 89.88 107 ILE A O 1
ATOM 869 N N . PHE A 1 108 ? 24.655 -25.962 -7.289 1.00 89.62 108 PHE A N 1
ATOM 870 C CA . PHE A 1 108 ? 25.376 -25.394 -8.418 1.00 89.62 108 PHE A CA 1
ATOM 871 C C . PHE A 1 108 ? 24.809 -24.015 -8.727 1.00 89.62 108 PHE A C 1
ATOM 873 O O . PHE A 1 108 ? 23.646 -23.925 -9.105 1.00 89.62 108 PHE A O 1
ATOM 880 N N . VAL A 1 109 ? 25.614 -22.968 -8.582 1.00 89.94 109 VAL A N 1
ATOM 881 C CA . VAL A 1 109 ? 25.266 -21.608 -8.997 1.00 89.94 109 VAL A CA 1
ATOM 882 C C . VAL A 1 109 ? 25.981 -21.323 -10.307 1.00 89.94 109 VAL A C 1
ATOM 884 O O . VAL A 1 109 ? 27.201 -21.175 -10.321 1.00 89.94 109 VAL A O 1
ATOM 887 N N . ASP A 1 110 ? 25.238 -21.275 -11.406 1.00 86.31 110 ASP A N 1
ATOM 888 C CA . ASP A 1 110 ? 25.794 -20.928 -12.715 1.00 86.31 110 ASP A CA 1
ATOM 889 C C . ASP A 1 110 ? 25.684 -19.421 -12.973 1.00 86.31 110 ASP A C 1
ATOM 891 O O . ASP A 1 110 ? 24.765 -18.759 -12.485 1.00 86.31 110 ASP A O 1
ATOM 895 N N . GLU A 1 111 ? 26.623 -18.885 -13.752 1.00 85.25 111 GLU A N 1
ATOM 896 C CA . GLU A 1 111 ? 26.798 -17.447 -14.003 1.00 85.25 111 GLU A CA 1
ATOM 897 C C . GLU A 1 111 ? 27.013 -16.614 -12.722 1.00 85.25 111 GLU A C 1
ATOM 899 O O . GLU A 1 111 ? 26.731 -15.416 -12.678 1.00 85.25 111 GLU A O 1
ATOM 904 N N . ALA A 1 112 ? 27.597 -17.229 -11.687 1.00 88.94 112 ALA A N 1
ATOM 905 C CA . ALA A 1 112 ? 27.852 -16.622 -10.379 1.00 88.94 112 ALA A CA 1
ATOM 906 C C . ALA A 1 112 ? 28.738 -15.364 -10.441 1.00 88.94 112 ALA A C 1
ATOM 908 O O . ALA A 1 112 ? 28.718 -14.555 -9.520 1.00 88.94 112 ALA A O 1
ATOM 909 N N . ALA A 1 113 ? 29.500 -15.178 -11.526 1.00 87.19 113 ALA A N 1
ATOM 910 C CA . ALA A 1 113 ? 30.299 -13.976 -11.761 1.00 87.19 113 ALA A CA 1
ATOM 911 C C . ALA A 1 113 ? 29.448 -12.700 -11.903 1.00 87.19 113 ALA A C 1
ATOM 913 O O . ALA A 1 113 ? 29.939 -11.612 -11.606 1.00 87.19 113 ALA A O 1
ATOM 914 N N . GLN A 1 114 ? 28.196 -12.851 -12.347 1.00 85.56 114 GLN A N 1
ATOM 915 C CA . GLN A 1 114 ? 27.285 -11.756 -12.697 1.00 85.56 114 GLN A CA 1
ATOM 916 C C . GLN A 1 114 ? 26.261 -11.454 -11.595 1.00 85.56 114 GLN A C 1
ATOM 918 O O . GLN A 1 114 ? 25.532 -10.471 -11.688 1.00 85.56 114 GLN A O 1
ATOM 923 N N . ALA A 1 115 ? 26.186 -12.307 -10.572 1.00 88.75 115 ALA A N 1
ATOM 924 C CA . ALA A 1 115 ? 25.273 -12.157 -9.448 1.00 88.75 115 ALA A CA 1
ATOM 925 C C . ALA A 1 115 ? 25.868 -11.250 -8.371 1.00 88.75 115 ALA A C 1
ATOM 927 O O . ALA A 1 115 ? 27.080 -11.281 -8.122 1.00 88.75 115 ALA A O 1
ATOM 928 N N . LEU A 1 116 ? 25.009 -10.497 -7.678 1.00 90.00 116 LEU A N 1
ATOM 929 C CA . LEU A 1 116 ? 25.422 -9.840 -6.443 1.00 90.00 116 LEU A CA 1
ATOM 930 C C . LEU A 1 116 ? 25.820 -10.903 -5.414 1.00 90.00 116 LEU A C 1
ATOM 932 O O . LEU A 1 116 ? 25.276 -12.013 -5.368 1.00 90.00 116 LEU A O 1
ATOM 936 N N . GLU A 1 117 ? 26.770 -10.556 -4.551 1.00 89.44 117 GLU A N 1
ATOM 937 C CA . GLU A 1 117 ? 27.216 -11.445 -3.478 1.00 89.44 117 GLU A CA 1
ATOM 938 C C . GLU A 1 117 ? 26.039 -11.872 -2.587 1.00 89.44 117 GLU A C 1
ATOM 940 O O . GLU A 1 117 ? 25.854 -13.063 -2.346 1.00 89.44 117 GLU A O 1
ATOM 945 N N . ALA A 1 118 ? 25.167 -10.927 -2.219 1.00 88.94 118 ALA A N 1
ATOM 946 C CA . ALA A 1 118 ? 23.965 -11.200 -1.433 1.00 88.94 118 ALA A CA 1
ATOM 947 C C . ALA A 1 118 ? 22.987 -12.169 -2.129 1.00 88.94 118 ALA A C 1
ATOM 949 O O . ALA A 1 118 ? 22.445 -13.067 -1.487 1.00 88.94 118 ALA A O 1
ATOM 950 N N . GLU A 1 119 ? 22.795 -12.047 -3.446 1.00 90.62 119 GLU A N 1
ATOM 951 C CA . GLU A 1 119 ? 21.932 -12.959 -4.213 1.00 90.62 119 GLU A CA 1
ATOM 952 C C . GLU A 1 119 ? 22.524 -14.370 -4.284 1.00 90.62 119 GLU A C 1
ATOM 954 O O . GLU A 1 119 ? 21.801 -15.362 -4.194 1.00 90.62 119 GLU A O 1
ATOM 959 N N . THR A 1 120 ? 23.851 -14.470 -4.402 1.00 90.56 120 THR A N 1
ATOM 960 C CA . THR A 1 120 ? 24.562 -15.756 -4.436 1.00 90.56 120 THR A CA 1
ATOM 961 C C . THR A 1 120 ? 24.453 -16.497 -3.101 1.00 90.56 120 THR A C 1
ATOM 963 O O . THR A 1 120 ? 24.449 -17.726 -3.088 1.00 90.56 120 THR A O 1
ATOM 966 N N . VAL A 1 121 ? 24.316 -15.772 -1.983 1.00 90.88 121 VAL A N 1
ATOM 967 C CA . VAL A 1 121 ? 24.155 -16.344 -0.636 1.00 90.88 121 VAL A CA 1
ATOM 968 C C . VAL A 1 121 ? 22.764 -16.951 -0.415 1.00 90.88 121 VAL A C 1
ATOM 970 O O . VAL A 1 121 ? 22.650 -17.927 0.325 1.00 90.88 121 VAL A O 1
ATOM 973 N N . MET A 1 122 ? 21.714 -16.453 -1.078 1.00 91.25 122 MET A N 1
ATOM 974 C CA . MET A 1 122 ? 20.336 -16.954 -0.915 1.00 91.25 122 MET A CA 1
ATOM 975 C C . MET A 1 122 ? 20.218 -18.486 -1.025 1.00 91.25 122 MET A C 1
ATOM 977 O O . MET A 1 122 ? 19.737 -19.109 -0.074 1.00 91.25 122 MET A O 1
ATOM 981 N N . PRO A 1 123 ? 20.700 -19.144 -2.099 1.00 89.62 123 PRO A N 1
ATOM 982 C CA . PRO A 1 123 ? 20.619 -20.598 -2.196 1.00 89.62 123 PRO A CA 1
ATOM 983 C C . PRO A 1 123 ? 21.534 -21.328 -1.210 1.00 89.62 123 PRO A C 1
ATOM 985 O O . PRO A 1 123 ? 21.275 -22.489 -0.908 1.00 89.62 123 PRO A O 1
ATOM 988 N N . LEU A 1 124 ? 22.569 -20.678 -0.665 1.00 89.44 124 LEU A N 1
ATOM 989 C CA . LEU A 1 124 ? 23.452 -21.289 0.335 1.00 89.44 124 LEU A CA 1
ATOM 990 C C . LEU A 1 124 ? 22.744 -21.503 1.676 1.00 89.44 124 LEU A C 1
ATOM 992 O O . LEU A 1 124 ? 23.177 -22.335 2.463 1.00 89.44 124 LEU A O 1
ATOM 996 N N . THR A 1 125 ? 21.608 -20.840 1.912 1.00 88.50 125 THR A N 1
ATOM 997 C CA . THR A 1 125 ? 20.746 -21.117 3.076 1.00 88.50 125 THR A CA 1
ATOM 998 C C . THR A 1 125 ? 20.166 -22.540 3.081 1.00 88.50 125 THR A C 1
ATOM 1000 O O . THR A 1 125 ? 19.715 -23.013 4.126 1.00 88.50 125 THR A O 1
ATOM 1003 N N . LEU A 1 126 ? 20.195 -23.227 1.932 1.00 87.56 126 LEU A N 1
ATOM 1004 C CA . LEU A 1 126 ? 19.798 -24.629 1.763 1.00 87.56 126 LEU A CA 1
ATOM 1005 C C . LEU A 1 126 ? 20.961 -25.611 1.991 1.00 87.56 126 LEU A C 1
ATOM 1007 O O . LEU A 1 126 ? 20.746 -26.826 1.962 1.00 87.56 126 LEU A O 1
ATOM 1011 N N . ALA A 1 127 ? 22.188 -25.104 2.153 1.00 88.44 127 ALA A N 1
ATOM 1012 C CA . ALA A 1 127 ? 23.382 -25.915 2.337 1.00 88.44 127 ALA A CA 1
ATOM 1013 C C . ALA A 1 127 ? 23.517 -26.417 3.782 1.00 88.44 127 ALA A C 1
ATOM 1015 O O . ALA A 1 127 ? 23.128 -25.749 4.738 1.00 88.44 127 ALA A O 1
ATOM 1016 N N . SER A 1 128 ? 24.124 -27.593 3.905 1.00 85.75 128 SER A N 1
ATOM 1017 C CA . SER A 1 128 ? 24.556 -28.228 5.152 1.00 85.75 128 SER A CA 1
ATOM 1018 C C . SER A 1 128 ? 26.081 -28.329 5.199 1.00 85.75 128 SER A C 1
ATOM 1020 O O . SER A 1 128 ? 26.747 -28.096 4.189 1.00 85.75 128 SER A O 1
ATOM 1022 N N . GLU A 1 129 ? 26.640 -28.805 6.314 1.00 85.88 129 GLU A N 1
ATOM 1023 C CA . GLU A 1 129 ? 28.074 -29.134 6.427 1.00 85.88 129 GLU A CA 1
ATOM 1024 C C . GLU A 1 129 ? 28.548 -30.180 5.397 1.00 85.88 129 GLU A C 1
ATOM 1026 O O . GLU A 1 129 ? 29.732 -30.252 5.078 1.00 85.88 129 GLU A O 1
ATOM 1031 N N . THR A 1 130 ? 27.627 -30.982 4.852 1.00 84.31 130 THR A N 1
ATOM 1032 C CA . THR A 1 130 ? 27.920 -32.029 3.855 1.00 84.31 130 THR A CA 1
ATOM 1033 C C . THR A 1 130 ? 27.617 -31.606 2.416 1.00 84.31 130 THR A C 1
ATOM 1035 O O . THR A 1 130 ? 27.836 -32.376 1.479 1.00 84.31 130 THR A O 1
ATOM 1038 N N . THR A 1 131 ? 27.096 -30.394 2.217 1.00 88.00 131 THR A N 1
ATOM 1039 C CA . THR A 1 131 ? 26.683 -29.908 0.900 1.00 88.00 131 THR A CA 1
ATOM 1040 C C . THR A 1 131 ? 27.873 -29.329 0.143 1.00 88.00 131 THR A C 1
ATOM 1042 O O . THR A 1 131 ? 28.525 -28.392 0.594 1.00 88.00 131 THR A O 1
ATOM 1045 N N . CYS A 1 132 ? 28.125 -29.838 -1.061 1.00 88.31 132 CYS A N 1
ATOM 1046 C CA . CYS A 1 132 ? 29.124 -29.276 -1.960 1.00 88.31 132 CYS A CA 1
ATOM 1047 C C . CYS A 1 132 ? 28.544 -28.071 -2.717 1.00 88.31 132 CYS A C 1
ATOM 1049 O O . CYS A 1 132 ? 27.526 -28.182 -3.407 1.00 88.31 132 CYS A O 1
ATOM 1051 N N . ILE A 1 133 ? 29.198 -26.916 -2.596 1.00 88.69 133 ILE A N 1
ATOM 1052 C CA . ILE A 1 133 ? 28.819 -25.685 -3.295 1.00 88.69 133 ILE A CA 1
ATOM 1053 C C . ILE A 1 133 ? 29.734 -25.514 -4.503 1.00 88.69 133 ILE A C 1
ATOM 1055 O O . ILE A 1 133 ? 30.957 -25.525 -4.375 1.00 88.69 133 ILE A O 1
ATOM 1059 N N . ILE A 1 134 ? 29.134 -25.335 -5.675 1.00 89.31 134 ILE A N 1
ATOM 1060 C CA . ILE A 1 134 ? 29.845 -25.115 -6.929 1.00 89.31 134 ILE A CA 1
ATOM 1061 C C . ILE A 1 134 ? 29.400 -23.764 -7.473 1.00 89.31 134 ILE A C 1
ATOM 1063 O O . ILE A 1 134 ? 28.257 -23.612 -7.895 1.00 89.31 134 ILE A O 1
ATOM 1067 N N . LEU A 1 135 ? 30.303 -22.787 -7.464 1.00 89.81 135 LEU A N 1
ATOM 1068 C CA . LEU A 1 135 ? 30.100 -21.508 -8.134 1.00 89.81 135 LEU A CA 1
ATOM 1069 C C . LEU A 1 135 ? 30.776 -21.586 -9.503 1.00 89.81 135 LEU A C 1
ATOM 1071 O O . LEU A 1 135 ? 31.993 -21.747 -9.592 1.00 89.81 135 LEU A O 1
ATOM 1075 N N . ALA A 1 136 ? 29.986 -21.498 -10.565 1.00 88.31 136 ALA A N 1
ATOM 1076 C CA . ALA A 1 136 ? 30.456 -21.523 -11.938 1.00 88.31 136 ALA A CA 1
ATOM 1077 C C . ALA A 1 136 ? 30.175 -20.182 -12.613 1.00 88.31 136 ALA A C 1
ATOM 1079 O O . ALA A 1 136 ? 29.161 -19.532 -12.376 1.00 88.31 136 ALA A O 1
ATOM 1080 N N . GLY A 1 137 ? 31.103 -19.751 -13.454 1.00 87.25 137 GLY A N 1
ATOM 1081 C CA . GLY A 1 137 ? 31.026 -18.482 -14.156 1.00 87.25 137 GLY A CA 1
ATOM 1082 C C . GLY A 1 137 ? 32.414 -18.004 -14.538 1.00 87.25 137 GLY A C 1
ATOM 1083 O O . GLY A 1 137 ? 33.429 -18.591 -14.158 1.00 87.25 137 GLY A O 1
ATOM 1084 N N . ASP A 1 138 ? 32.459 -16.926 -15.303 1.00 86.88 138 ASP A N 1
ATOM 1085 C CA . ASP A 1 138 ? 33.707 -16.339 -15.758 1.00 86.88 138 ASP A CA 1
ATOM 1086 C C . ASP A 1 138 ? 33.971 -15.026 -15.023 1.00 86.88 138 ASP A C 1
ATOM 1088 O O . ASP A 1 138 ? 33.343 -14.010 -15.301 1.00 86.88 138 ASP A O 1
ATOM 1092 N N . HIS A 1 139 ? 34.910 -15.048 -14.079 1.00 86.56 139 HIS A N 1
ATOM 1093 C CA . HIS A 1 139 ? 35.286 -13.885 -13.267 1.00 86.56 139 HIS A CA 1
ATOM 1094 C C . HIS A 1 139 ? 35.813 -12.685 -14.086 1.00 86.56 139 HIS A C 1
ATOM 1096 O O . HIS A 1 139 ? 35.844 -11.566 -13.574 1.00 86.56 139 HIS A O 1
ATOM 1102 N N . GLN A 1 140 ? 36.213 -12.903 -15.349 1.00 87.31 140 GLN A N 1
ATOM 1103 C CA . GLN A 1 140 ? 36.636 -11.852 -16.285 1.00 87.31 140 GLN A CA 1
ATOM 1104 C C . GLN A 1 140 ? 35.492 -11.353 -17.191 1.00 87.31 140 GLN A C 1
ATOM 1106 O O . GLN A 1 140 ? 35.735 -10.545 -18.088 1.00 87.31 140 GLN A O 1
ATOM 1111 N N . GLN A 1 141 ? 34.263 -11.848 -17.022 1.00 87.31 141 GLN A N 1
ATOM 1112 C CA . GLN A 1 141 ? 33.056 -11.330 -17.683 1.00 87.31 141 GLN A CA 1
ATOM 1113 C C . GLN A 1 141 ? 32.315 -10.347 -16.766 1.00 87.31 141 GLN A C 1
ATOM 1115 O O . GLN A 1 141 ? 32.772 -10.073 -15.660 1.00 87.31 141 GLN A O 1
ATOM 1120 N N . ILE A 1 142 ? 31.225 -9.749 -17.261 1.00 85.44 142 ILE A N 1
ATOM 1121 C CA . ILE A 1 142 ? 30.495 -8.662 -16.584 1.00 85.44 142 ILE A CA 1
ATOM 1122 C C . ILE A 1 142 ? 30.173 -9.023 -15.128 1.00 85.44 142 ILE A C 1
ATOM 1124 O O . ILE A 1 142 ? 29.605 -10.074 -14.846 1.00 85.44 142 ILE A O 1
ATOM 1128 N N . SER A 1 143 ? 30.518 -8.109 -14.226 1.00 83.62 143 SER A N 1
ATOM 1129 C CA . SER A 1 143 ? 30.169 -8.158 -12.808 1.00 83.62 143 SER A CA 1
ATOM 1130 C C . SER A 1 143 ? 28.748 -7.622 -12.561 1.00 83.62 143 SER A C 1
ATOM 1132 O O . SER A 1 143 ? 28.208 -6.909 -13.415 1.00 83.62 143 SER A O 1
ATOM 1134 N N . PRO A 1 144 ? 28.133 -7.906 -11.399 1.00 83.44 144 PRO A N 1
ATOM 1135 C CA . PRO A 1 144 ? 26.862 -7.288 -11.028 1.00 83.44 144 PRO A CA 1
ATOM 1136 C C . PRO A 1 144 ? 26.949 -5.755 -11.054 1.00 83.44 144 PRO A C 1
ATOM 1138 O O . PRO A 1 144 ? 27.921 -5.158 -10.584 1.00 83.44 144 PRO A O 1
ATOM 1141 N N . LYS A 1 145 ? 25.917 -5.104 -11.602 1.00 78.56 145 LYS A N 1
ATOM 1142 C CA . LYS A 1 145 ? 25.852 -3.639 -11.665 1.00 78.56 145 LYS A CA 1
ATOM 1143 C C . LYS A 1 145 ? 25.407 -3.068 -10.322 1.00 78.56 145 LYS A C 1
ATOM 1145 O O . LYS A 1 145 ? 24.346 -3.423 -9.821 1.00 78.56 145 LYS A O 1
ATOM 1150 N N . VAL A 1 146 ? 26.202 -2.148 -9.784 1.00 79.12 146 VAL A N 1
ATOM 1151 C CA . VAL A 1 146 ? 25.898 -1.376 -8.574 1.00 79.12 146 VAL A CA 1
ATOM 1152 C C . VAL A 1 146 ? 25.917 0.098 -8.946 1.00 79.12 146 VAL A C 1
ATOM 1154 O O . VAL A 1 146 ? 26.882 0.563 -9.542 1.00 79.12 146 VAL A O 1
ATOM 1157 N N . TYR A 1 147 ? 24.837 0.808 -8.624 1.00 77.44 147 TYR A N 1
ATOM 1158 C CA . TYR A 1 147 ? 24.650 2.204 -9.027 1.00 77.44 147 TYR A CA 1
ATOM 1159 C C . TYR A 1 147 ? 25.097 3.212 -7.958 1.00 77.44 147 TYR A C 1
ATOM 1161 O O . TYR A 1 147 ? 25.349 4.359 -8.300 1.00 77.44 147 TYR A O 1
ATOM 1169 N N . SER A 1 148 ? 25.239 2.794 -6.690 1.00 77.88 148 SER A N 1
ATOM 1170 C CA . SER A 1 148 ? 25.776 3.649 -5.618 1.00 77.88 148 SER A CA 1
ATOM 1171 C C . SER A 1 148 ? 27.309 3.721 -5.702 1.00 77.88 148 SER A C 1
ATOM 1173 O O . SER A 1 148 ? 27.970 2.674 -5.620 1.00 77.88 148 SER A O 1
ATOM 1175 N N . PRO A 1 149 ? 27.891 4.929 -5.827 1.00 71.19 149 PRO A N 1
ATOM 1176 C CA . PRO A 1 149 ? 29.335 5.134 -5.770 1.00 71.19 149 PRO A CA 1
ATOM 1177 C C . PRO A 1 149 ? 29.959 4.636 -4.464 1.00 71.19 149 PRO A C 1
ATOM 1179 O O . PRO A 1 149 ? 31.005 3.988 -4.492 1.00 71.19 149 PRO A O 1
ATOM 1182 N N . GLU A 1 150 ? 29.297 4.860 -3.330 1.00 76.69 150 GLU A N 1
ATOM 1183 C CA . GLU A 1 150 ? 29.742 4.418 -2.005 1.00 76.69 150 GLU A CA 1
ATOM 1184 C C . GLU A 1 150 ? 29.814 2.889 -1.942 1.00 76.69 150 GLU A C 1
ATOM 1186 O O . GLU A 1 150 ? 30.814 2.314 -1.507 1.00 76.69 150 GLU A O 1
ATOM 1191 N N . ALA A 1 151 ? 28.786 2.203 -2.449 1.00 78.19 151 ALA A N 1
ATOM 1192 C CA . ALA A 1 151 ? 28.764 0.747 -2.506 1.00 78.19 151 ALA A CA 1
ATOM 1193 C C . ALA A 1 151 ? 29.848 0.191 -3.453 1.00 78.19 151 ALA A C 1
ATOM 1195 O O . ALA A 1 151 ? 30.484 -0.823 -3.150 1.00 78.19 151 ALA A O 1
ATOM 1196 N N . MET A 1 152 ? 30.127 0.864 -4.574 1.00 75.88 152 MET A N 1
ATOM 1197 C CA . MET A 1 152 ? 31.247 0.497 -5.451 1.00 75.88 152 MET A CA 1
ATOM 1198 C C . MET A 1 152 ? 32.608 0.683 -4.767 1.00 75.88 152 MET A C 1
ATOM 1200 O O . MET A 1 152 ? 33.462 -0.198 -4.879 1.00 75.88 152 MET A O 1
ATOM 1204 N N . GLN A 1 153 ? 32.808 1.767 -4.006 1.00 76.25 153 GLN A N 1
ATOM 1205 C CA . GLN A 1 153 ? 34.035 1.981 -3.222 1.00 76.25 153 GLN A CA 1
ATOM 1206 C C . GLN A 1 153 ? 34.263 0.857 -2.201 1.00 76.25 153 GLN A C 1
ATOM 1208 O O . GLN A 1 153 ? 35.395 0.419 -1.993 1.00 76.25 153 GLN A O 1
ATOM 1213 N N . GLN A 1 154 ? 33.181 0.325 -1.628 1.00 81.12 154 GLN A N 1
ATOM 1214 C CA . GLN A 1 154 ? 33.204 -0.825 -0.719 1.00 81.12 154 GLN A CA 1
ATOM 1215 C C . GLN A 1 154 ? 33.231 -2.192 -1.441 1.00 81.12 154 GLN A C 1
ATOM 1217 O O . GLN A 1 154 ? 33.148 -3.239 -0.799 1.00 81.12 154 GLN A O 1
ATOM 1222 N N . LYS A 1 155 ? 33.403 -2.215 -2.773 1.00 84.75 155 LYS A N 1
ATOM 1223 C CA . LYS A 1 155 ? 33.491 -3.422 -3.619 1.00 84.75 155 LYS A CA 1
ATOM 1224 C C . LYS A 1 155 ? 32.237 -4.305 -3.606 1.00 84.75 155 LYS A C 1
ATOM 1226 O O . LYS A 1 155 ? 32.346 -5.522 -3.767 1.00 84.75 155 LYS A O 1
ATOM 1231 N N . PHE A 1 156 ? 31.046 -3.723 -3.451 1.00 83.31 156 PHE A N 1
ATOM 1232 C CA . PHE A 1 156 ? 29.784 -4.465 -3.608 1.00 83.31 156 PHE A CA 1
ATOM 1233 C C . PHE A 1 156 ? 29.483 -4.841 -5.068 1.00 83.31 156 PHE A C 1
ATOM 1235 O O . PHE A 1 156 ? 28.666 -5.720 -5.322 1.00 83.31 156 PHE A O 1
ATOM 1242 N N . ASN A 1 157 ? 30.168 -4.222 -6.034 1.00 83.31 157 ASN A N 1
ATOM 1243 C CA . ASN A 1 157 ? 30.134 -4.605 -7.449 1.00 83.31 157 ASN A CA 1
ATOM 1244 C C . ASN A 1 157 ? 30.978 -5.856 -7.762 1.00 83.31 157 ASN A C 1
ATOM 1246 O O . ASN A 1 157 ? 31.082 -6.252 -8.919 1.00 83.31 157 ASN A O 1
ATOM 1250 N N . MET A 1 158 ? 31.604 -6.474 -6.760 1.00 88.69 158 MET A N 1
ATOM 1251 C CA . MET A 1 158 ? 32.362 -7.713 -6.898 1.00 88.69 158 MET A CA 1
ATOM 1252 C C . MET A 1 158 ? 31.465 -8.910 -6.566 1.00 88.69 158 MET A C 1
ATOM 1254 O O . MET A 1 158 ? 30.828 -8.936 -5.515 1.00 88.69 158 MET A O 1
ATOM 1258 N N . SER A 1 159 ? 31.420 -9.918 -7.438 1.00 91.38 159 SER A N 1
ATOM 1259 C CA . SER A 1 159 ? 30.654 -11.139 -7.158 1.00 91.38 159 SER A CA 1
ATOM 1260 C C . SER A 1 159 ? 31.375 -12.051 -6.165 1.00 91.38 159 SER A C 1
ATOM 1262 O O . SER A 1 159 ? 32.603 -12.015 -6.033 1.00 91.38 159 SER A O 1
ATOM 1264 N N . LEU A 1 160 ? 30.621 -12.938 -5.506 1.00 91.62 160 LEU A N 1
ATOM 1265 C CA . LEU A 1 160 ? 31.192 -13.921 -4.579 1.00 91.62 160 LEU A CA 1
ATOM 1266 C C . LEU A 1 160 ? 32.218 -14.833 -5.274 1.00 91.62 160 LEU A C 1
ATOM 1268 O O . LEU A 1 160 ? 33.266 -15.128 -4.702 1.00 91.62 160 LEU A O 1
ATOM 1272 N N . LEU A 1 161 ? 31.944 -15.239 -6.522 1.00 90.94 161 LEU A N 1
ATOM 1273 C CA . LEU A 1 161 ? 32.869 -16.034 -7.336 1.00 90.94 161 LEU A CA 1
ATOM 1274 C C . LEU A 1 161 ? 34.207 -15.308 -7.516 1.00 90.94 161 LEU A C 1
ATOM 1276 O O . LEU A 1 161 ? 35.266 -15.895 -7.311 1.00 90.94 161 LEU A O 1
ATOM 1280 N N . GLU A 1 162 ? 34.162 -14.033 -7.902 1.00 89.25 162 GLU A N 1
ATOM 1281 C CA . GLU A 1 162 ? 35.362 -13.230 -8.117 1.00 89.25 162 GLU A CA 1
ATOM 1282 C C . GLU A 1 162 ? 36.132 -13.028 -6.807 1.00 89.25 162 GLU A C 1
ATOM 1284 O O . GLU A 1 162 ? 37.358 -13.156 -6.775 1.00 89.25 162 GLU A O 1
ATOM 1289 N N . ARG A 1 163 ? 35.418 -12.763 -5.705 1.00 89.75 163 ARG A N 1
ATOM 1290 C CA . ARG A 1 163 ? 36.014 -12.571 -4.377 1.00 89.75 163 ARG A CA 1
ATOM 1291 C C . ARG A 1 163 ? 36.753 -13.823 -3.914 1.00 89.75 163 ARG A C 1
ATOM 1293 O O . ARG A 1 163 ? 37.911 -13.735 -3.503 1.00 89.75 163 ARG A O 1
ATOM 1300 N N . LEU A 1 164 ? 36.112 -14.985 -4.028 1.00 88.62 164 LEU A N 1
ATOM 1301 C CA . LEU A 1 164 ? 36.717 -16.273 -3.692 1.00 88.62 164 LEU A CA 1
ATOM 1302 C C . LEU A 1 164 ? 37.869 -16.621 -4.635 1.00 88.62 164 LEU A C 1
ATOM 1304 O O . LEU A 1 164 ? 38.892 -17.122 -4.170 1.00 88.62 164 LEU A O 1
ATOM 1308 N N . HIS A 1 165 ? 37.753 -16.297 -5.927 1.00 85.81 165 HIS A N 1
ATOM 1309 C CA . HIS A 1 165 ? 38.841 -16.483 -6.880 1.00 85.81 165 HIS A CA 1
ATOM 1310 C C . HIS A 1 165 ? 40.101 -15.738 -6.426 1.00 85.81 165 HIS A C 1
ATOM 1312 O O . HIS A 1 165 ? 41.136 -16.382 -6.266 1.00 85.81 165 HIS A O 1
ATOM 1318 N N . LEU A 1 166 ? 40.006 -14.431 -6.139 1.00 84.12 166 LEU A N 1
ATOM 1319 C CA . LEU A 1 166 ? 41.148 -13.637 -5.661 1.00 84.12 166 LEU A CA 1
ATOM 1320 C C . LEU A 1 166 ? 41.694 -14.148 -4.322 1.00 84.12 166 LEU A C 1
ATOM 1322 O O . LEU A 1 166 ? 42.910 -14.206 -4.129 1.00 84.12 166 LEU A O 1
ATOM 1326 N N . TYR A 1 167 ? 40.808 -14.539 -3.401 1.00 83.06 167 TYR A N 1
ATOM 1327 C CA . TYR A 1 167 ? 41.204 -15.085 -2.105 1.00 83.06 167 TYR A CA 1
ATOM 1328 C C . TYR A 1 167 ? 42.034 -16.364 -2.268 1.00 83.06 167 TYR A C 1
ATOM 1330 O O . TYR A 1 167 ? 43.164 -16.435 -1.780 1.00 83.06 167 TYR A O 1
ATOM 1338 N N . TYR A 1 168 ? 41.526 -17.350 -3.008 1.00 78.81 168 TYR A N 1
ATOM 1339 C CA . TYR A 1 168 ? 42.221 -18.619 -3.209 1.00 78.81 168 TYR A CA 1
ATOM 1340 C C . TYR A 1 168 ? 43.439 -18.500 -4.126 1.00 78.81 168 TYR A C 1
ATOM 1342 O O . TYR A 1 168 ? 44.411 -19.213 -3.901 1.00 78.81 168 TYR A O 1
ATOM 1350 N N . ASP A 1 169 ? 43.450 -17.583 -5.097 1.00 74.62 169 ASP A N 1
ATOM 1351 C CA . ASP A 1 169 ? 44.632 -17.316 -5.926 1.00 74.62 169 ASP A CA 1
ATOM 1352 C C . ASP A 1 169 ? 45.783 -16.779 -5.055 1.00 74.62 169 ASP A C 1
ATOM 1354 O O . ASP A 1 169 ? 46.898 -17.306 -5.092 1.00 74.62 169 ASP A O 1
ATOM 1358 N N . SER A 1 170 ? 45.481 -15.848 -4.137 1.00 70.38 170 SER A N 1
ATOM 1359 C CA . SER A 1 170 ? 46.454 -15.334 -3.160 1.00 70.38 170 SER A CA 1
ATOM 1360 C C . SER A 1 170 ? 46.964 -16.402 -2.176 1.00 70.38 170 SER A C 1
ATOM 1362 O O . SER A 1 170 ? 48.135 -16.374 -1.787 1.00 70.38 170 SER A O 1
ATOM 1364 N N . TYR A 1 171 ? 46.120 -17.378 -1.818 1.00 62.62 171 TYR A N 1
ATOM 1365 C CA . TYR A 1 171 ? 46.459 -18.508 -0.941 1.00 62.62 171 TYR A CA 1
ATOM 1366 C C . TYR A 1 171 ? 47.226 -19.631 -1.659 1.00 62.62 171 TYR A C 1
ATOM 1368 O O . TYR A 1 171 ? 48.101 -20.259 -1.062 1.00 62.62 171 TYR A O 1
ATOM 1376 N N . SER A 1 172 ? 46.931 -19.881 -2.937 1.00 57.53 172 SER A N 1
ATOM 1377 C CA . SER A 1 172 ? 47.531 -20.955 -3.743 1.00 57.53 172 SER A CA 1
ATOM 1378 C C . SER A 1 172 ? 49.016 -20.732 -4.041 1.00 57.53 172 SER A C 1
ATOM 1380 O O . SER A 1 172 ? 49.759 -21.695 -4.198 1.00 57.53 172 SER A O 1
ATOM 1382 N N . ASN A 1 173 ? 49.493 -19.484 -3.971 1.00 54.25 173 ASN A N 1
ATOM 1383 C CA . ASN A 1 173 ? 50.925 -19.164 -3.985 1.00 54.25 173 ASN A CA 1
ATOM 1384 C C . ASN A 1 173 ? 51.693 -19.704 -2.752 1.00 54.25 173 ASN A C 1
ATOM 1386 O O . ASN A 1 173 ? 52.911 -19.543 -2.681 1.00 54.25 173 ASN A O 1
ATOM 1390 N N . ARG A 1 174 ? 51.012 -20.335 -1.777 1.00 51.62 174 ARG A N 1
ATOM 1391 C CA . ARG A 1 174 ? 51.597 -20.913 -0.550 1.00 51.62 174 ARG A CA 1
ATOM 1392 C C . ARG A 1 174 ? 51.375 -22.431 -0.371 1.00 51.62 174 ARG A C 1
ATOM 1394 O O . ARG A 1 174 ? 51.838 -22.966 0.631 1.00 51.62 174 ARG A O 1
ATOM 1401 N N . MET A 1 175 ? 50.690 -23.128 -1.286 1.00 47.78 175 MET A N 1
ATOM 1402 C CA . MET A 1 175 ? 50.332 -24.560 -1.166 1.00 47.78 175 MET A CA 1
ATOM 1403 C C . MET A 1 175 ? 50.513 -25.326 -2.489 1.00 47.78 175 MET A C 1
ATOM 1405 O O . MET A 1 175 ? 50.564 -24.734 -3.563 1.00 47.78 175 MET A O 1
ATOM 1409 N N . ASP A 1 176 ? 50.600 -26.657 -2.404 1.00 51.34 176 ASP A N 1
ATOM 1410 C CA . ASP A 1 176 ? 50.735 -27.565 -3.551 1.00 51.34 176 ASP A CA 1
ATOM 1411 C C . ASP A 1 176 ? 49.545 -27.435 -4.528 1.00 51.34 176 ASP A C 1
ATOM 1413 O O . ASP A 1 176 ? 48.379 -27.469 -4.123 1.00 51.34 176 ASP A O 1
ATOM 1417 N N . LYS A 1 177 ? 49.823 -27.326 -5.838 1.00 54.38 177 LYS A N 1
ATOM 1418 C CA . LYS A 1 177 ? 48.818 -27.092 -6.905 1.00 54.38 177 LYS A CA 1
ATOM 1419 C C . LYS A 1 177 ? 47.718 -28.166 -6.998 1.00 54.38 177 LYS A C 1
ATOM 1421 O O . LYS A 1 177 ? 46.715 -27.936 -7.671 1.00 54.38 177 LYS A O 1
ATOM 1426 N N . SER A 1 178 ? 47.888 -29.321 -6.353 1.00 47.97 178 SER A N 1
ATOM 1427 C CA . SER A 1 178 ? 46.946 -30.449 -6.383 1.00 47.97 178 SER A CA 1
ATOM 1428 C C . SER A 1 178 ? 45.681 -30.246 -5.536 1.00 47.97 178 SER A C 1
ATOM 1430 O O . SER A 1 178 ? 44.708 -30.958 -5.763 1.00 47.97 178 SER A O 1
ATOM 1432 N N . ASN A 1 179 ? 45.657 -29.259 -4.628 1.00 51.06 179 ASN A N 1
ATOM 1433 C CA . ASN A 1 179 ? 44.516 -28.955 -3.744 1.00 51.06 179 ASN A CA 1
ATOM 1434 C C . ASN A 1 179 ? 43.848 -27.593 -4.036 1.00 51.06 179 ASN A C 1
ATOM 1436 O O . ASN A 1 179 ? 43.169 -27.027 -3.178 1.00 51.06 179 ASN A O 1
ATOM 1440 N N . SER A 1 180 ? 44.041 -27.038 -5.238 1.00 60.22 180 SER A N 1
ATOM 1441 C CA . SER A 1 180 ? 43.418 -25.765 -5.623 1.00 60.22 180 SER A CA 1
ATOM 1442 C C . SER A 1 180 ? 41.895 -25.905 -5.717 1.00 60.22 180 SER A C 1
ATOM 1444 O O . SER A 1 180 ? 41.381 -26.605 -6.587 1.00 60.22 180 SER A O 1
ATOM 1446 N N . LEU A 1 181 ? 41.172 -25.177 -4.860 1.00 68.19 181 LEU A N 1
ATOM 1447 C CA . LEU A 1 181 ? 39.710 -25.027 -4.929 1.00 68.19 181 LEU A CA 1
ATOM 1448 C C . LEU A 1 181 ? 39.264 -24.179 -6.141 1.00 68.19 181 LEU A C 1
ATOM 1450 O O . LEU A 1 181 ? 38.081 -24.138 -6.467 1.00 68.19 181 LEU A O 1
ATOM 1454 N N . ASN A 1 182 ? 40.216 -23.551 -6.843 1.00 74.00 182 ASN A N 1
ATOM 1455 C CA . ASN A 1 182 ? 39.998 -22.828 -8.091 1.00 74.00 182 ASN A CA 1
ATOM 1456 C C . ASN A 1 182 ? 40.294 -23.739 -9.294 1.00 74.00 182 ASN A C 1
ATOM 1458 O O . ASN A 1 182 ? 41.458 -24.046 -9.573 1.00 74.00 182 ASN A O 1
ATOM 1462 N N . LEU A 1 183 ? 39.251 -24.111 -10.043 1.00 74.88 183 LEU A N 1
ATOM 1463 C CA . LEU A 1 183 ? 39.355 -24.853 -11.303 1.00 74.88 183 LEU A CA 1
ATOM 1464 C C . LEU A 1 183 ? 39.109 -23.921 -12.494 1.00 74.88 183 LEU A C 1
ATOM 1466 O O . LEU A 1 183 ? 37.989 -23.473 -12.726 1.00 74.88 183 LEU A O 1
ATOM 1470 N N . LEU A 1 184 ? 40.152 -23.655 -13.283 1.00 76.25 184 LEU A N 1
ATOM 1471 C CA . LEU A 1 184 ? 40.022 -22.931 -14.547 1.00 76.25 184 LEU A CA 1
ATOM 1472 C C . LEU A 1 184 ? 39.862 -23.917 -15.708 1.00 76.25 184 LEU A C 1
ATOM 1474 O O . LEU A 1 184 ? 40.755 -24.721 -15.977 1.00 76.25 184 LEU A O 1
ATOM 1478 N N . LEU A 1 185 ? 38.751 -23.819 -16.436 1.00 77.94 185 LEU A N 1
ATOM 1479 C CA . LEU A 1 185 ? 38.539 -24.589 -17.661 1.00 77.94 185 LEU A CA 1
ATOM 1480 C C . LEU A 1 185 ? 39.311 -23.945 -18.821 1.00 77.94 185 LEU A C 1
ATOM 1482 O O . LEU A 1 185 ? 38.852 -22.984 -19.432 1.00 77.94 185 LEU A O 1
ATOM 1486 N N . SER A 1 186 ? 40.492 -24.483 -19.125 1.00 77.50 186 SER A N 1
ATOM 1487 C CA . SER A 1 186 ? 41.377 -23.957 -20.173 1.00 77.50 186 SER A CA 1
ATOM 1488 C C . SER A 1 186 ? 40.992 -24.391 -21.589 1.00 77.50 186 SER A C 1
ATOM 1490 O O . SER A 1 186 ? 41.413 -23.762 -22.552 1.00 77.50 186 SER A O 1
ATOM 1492 N N . ILE A 1 187 ? 40.192 -25.444 -21.765 1.00 79.38 187 ILE A N 1
ATOM 1493 C CA . ILE A 1 187 ? 39.861 -25.974 -23.096 1.00 79.38 187 ILE A CA 1
ATOM 1494 C C . ILE A 1 187 ? 38.568 -25.341 -23.628 1.00 79.38 187 ILE A C 1
ATOM 1496 O O . ILE A 1 187 ? 37.497 -25.505 -23.045 1.00 79.38 187 ILE A O 1
ATOM 1500 N N . ASN A 1 188 ? 38.645 -24.677 -24.784 1.00 80.25 188 ASN A N 1
ATOM 1501 C CA . ASN A 1 188 ? 37.504 -24.105 -25.497 1.00 80.25 188 ASN A CA 1
ATOM 1502 C C . ASN A 1 188 ? 37.238 -24.879 -26.802 1.00 80.25 188 ASN A C 1
ATOM 1504 O O . ASN A 1 188 ? 38.027 -24.853 -27.743 1.00 80.25 188 ASN A O 1
ATOM 1508 N N . TYR A 1 189 ? 36.088 -25.546 -26.886 1.00 74.62 189 TYR A N 1
ATOM 1509 C CA . TYR A 1 189 ? 35.723 -26.410 -28.019 1.00 74.62 189 TYR A CA 1
ATOM 1510 C C . TYR A 1 189 ? 35.057 -25.673 -29.197 1.00 74.62 189 TYR A C 1
ATOM 1512 O O . TYR A 1 189 ? 34.728 -26.294 -30.207 1.00 74.62 189 TYR A O 1
ATOM 1520 N N . ARG A 1 190 ? 34.805 -24.364 -29.075 1.00 79.31 190 ARG A N 1
ATOM 1521 C CA . ARG A 1 190 ? 33.882 -23.621 -29.956 1.00 79.31 190 ARG A CA 1
ATOM 1522 C C . ARG A 1 190 ? 34.537 -22.504 -30.765 1.00 79.31 190 ARG A C 1
ATOM 1524 O O . ARG A 1 190 ? 34.138 -22.276 -31.904 1.00 79.31 190 ARG A O 1
ATOM 1531 N N . THR A 1 191 ? 35.508 -21.804 -30.187 1.00 83.38 191 THR A N 1
ATOM 1532 C CA . THR A 1 191 ? 36.079 -20.570 -30.740 1.00 83.38 191 THR A CA 1
ATOM 1533 C C . THR A 1 191 ? 37.370 -20.866 -31.491 1.00 83.38 191 THR A C 1
ATOM 1535 O O . THR A 1 191 ? 38.232 -21.591 -30.989 1.00 83.38 191 THR A O 1
ATOM 1538 N N . LYS A 1 192 ? 37.523 -20.277 -32.682 1.00 83.69 192 LYS A N 1
ATOM 1539 C CA . LYS A 1 192 ? 38.734 -20.372 -33.506 1.00 83.69 192 LYS A CA 1
ATOM 1540 C C . LYS A 1 192 ? 39.977 -19.890 -32.732 1.00 83.69 192 LYS A C 1
ATOM 1542 O O . LYS A 1 192 ? 39.908 -18.908 -31.989 1.00 83.69 192 LYS A O 1
ATOM 1547 N N . MET A 1 193 ? 41.108 -20.579 -32.913 1.00 84.00 193 MET A N 1
ATOM 1548 C CA . MET A 1 193 ? 42.333 -20.393 -32.118 1.00 84.00 193 MET A CA 1
ATOM 1549 C C . MET A 1 193 ? 42.840 -18.944 -32.098 1.00 84.00 193 MET A C 1
ATOM 1551 O O . MET A 1 193 ? 43.272 -18.466 -31.060 1.00 84.00 193 MET A O 1
ATOM 1555 N N . GLU A 1 194 ? 42.766 -18.218 -33.208 1.00 85.44 194 GLU A N 1
ATOM 1556 C CA . GLU A 1 194 ? 43.271 -16.847 -33.319 1.00 85.44 194 GLU A CA 1
ATOM 1557 C C . GLU A 1 194 ? 42.464 -15.854 -32.467 1.00 85.44 194 GLU A C 1
ATOM 1559 O O . GLU A 1 194 ? 43.050 -14.988 -31.820 1.00 85.44 194 GLU A O 1
ATOM 1564 N N . ILE A 1 195 ? 41.134 -16.016 -32.404 1.00 89.62 195 ILE A N 1
ATOM 1565 C CA . ILE A 1 195 ? 40.262 -15.224 -31.519 1.00 89.62 195 ILE A CA 1
ATOM 1566 C C . ILE A 1 195 ? 40.554 -15.587 -30.061 1.00 89.62 195 ILE A C 1
ATOM 1568 O O . ILE A 1 195 ? 40.704 -14.710 -29.211 1.00 89.62 195 ILE A O 1
ATOM 1572 N N . LEU A 1 196 ? 40.666 -16.887 -29.773 1.00 87.69 196 LEU A N 1
ATOM 1573 C CA . LEU A 1 196 ? 40.892 -17.373 -28.417 1.00 87.69 196 LEU A CA 1
ATOM 1574 C C . LEU A 1 196 ? 42.260 -16.952 -27.870 1.00 87.69 196 LEU A C 1
ATOM 1576 O O . LEU A 1 196 ? 42.341 -16.543 -26.719 1.00 87.69 196 LEU A O 1
ATOM 1580 N N . ARG A 1 197 ? 43.315 -16.990 -28.690 1.00 87.44 197 ARG A N 1
ATOM 1581 C CA . ARG A 1 197 ? 44.667 -16.553 -28.314 1.00 87.44 197 ARG A CA 1
ATOM 1582 C C . ARG A 1 197 ? 44.683 -15.072 -27.948 1.00 87.44 197 ARG A C 1
ATOM 1584 O O . ARG A 1 197 ? 45.297 -14.708 -26.947 1.00 87.44 197 ARG A O 1
ATOM 1591 N N . PHE A 1 198 ? 43.969 -14.237 -28.710 1.00 89.69 198 PHE A N 1
ATOM 1592 C CA . PHE A 1 198 ? 43.788 -12.827 -28.368 1.00 89.69 198 PHE A CA 1
ATOM 1593 C C . PHE A 1 198 ? 43.103 -12.677 -27.001 1.00 89.69 198 PHE A C 1
ATOM 1595 O O . PHE A 1 198 ? 43.684 -12.075 -26.099 1.00 89.69 198 PHE A O 1
ATOM 1602 N N . ILE A 1 199 ? 41.934 -13.299 -26.811 1.00 90.38 199 ILE A N 1
ATOM 1603 C CA . ILE A 1 199 ? 41.176 -13.248 -25.548 1.00 90.38 199 ILE A CA 1
ATOM 1604 C C . ILE A 1 199 ? 42.029 -13.745 -24.366 1.00 90.38 199 ILE A C 1
ATOM 1606 O O . ILE A 1 199 ? 42.117 -13.073 -23.341 1.00 90.38 199 ILE A O 1
ATOM 1610 N N . SER A 1 200 ? 42.713 -14.881 -24.526 1.00 89.25 200 SER A N 1
ATOM 1611 C CA . SER A 1 200 ? 43.585 -15.487 -23.513 1.00 89.25 200 SER A CA 1
ATOM 1612 C C . SER A 1 200 ? 44.725 -14.552 -23.107 1.00 89.25 200 SER A C 1
ATOM 1614 O O . SER A 1 200 ? 44.980 -14.357 -21.918 1.00 89.25 200 SER A O 1
ATOM 1616 N N . SER A 1 201 ? 45.385 -13.936 -24.093 1.00 87.12 201 SER A N 1
ATOM 1617 C CA . SER A 1 201 ? 46.511 -13.031 -23.853 1.00 87.12 201 SER A CA 1
ATOM 1618 C C . SER A 1 201 ? 46.110 -11.757 -23.111 1.00 87.12 201 SER A C 1
ATOM 1620 O O . SER A 1 201 ? 46.880 -11.275 -22.286 1.00 87.12 201 SER A O 1
ATOM 1622 N N . VAL A 1 202 ? 44.909 -11.235 -23.380 1.00 87.81 202 VAL A N 1
ATOM 1623 C CA . VAL A 1 202 ? 44.456 -9.952 -22.836 1.00 87.81 202 VAL A CA 1
ATOM 1624 C C . VAL A 1 202 ? 43.776 -10.108 -21.478 1.00 87.81 202 VAL A C 1
ATOM 1626 O O . VAL A 1 202 ? 44.087 -9.354 -20.563 1.00 87.81 202 VAL A O 1
ATOM 1629 N N . PHE A 1 203 ? 42.856 -11.065 -21.337 1.00 88.69 203 PHE A N 1
ATOM 1630 C CA . PHE A 1 203 ? 41.988 -11.157 -20.155 1.00 88.69 203 PHE A CA 1
ATOM 1631 C C . PHE A 1 203 ? 42.420 -12.237 -19.164 1.00 88.69 203 PHE A C 1
ATOM 1633 O O . PHE A 1 203 ? 42.080 -12.169 -17.989 1.00 88.69 203 PHE A O 1
ATOM 1640 N N . TYR A 1 204 ? 43.196 -13.227 -19.612 1.00 85.75 204 TYR A N 1
ATOM 1641 C CA . TYR A 1 204 ? 43.552 -14.380 -18.789 1.00 85.75 204 TYR A CA 1
ATOM 1642 C C . TYR A 1 204 ? 45.067 -14.509 -18.584 1.00 85.75 204 TYR A C 1
ATOM 1644 O O . TYR A 1 204 ? 45.530 -15.551 -18.154 1.00 85.75 204 TYR A O 1
ATOM 1652 N N . GLY A 1 205 ? 45.877 -13.474 -18.799 1.00 75.44 205 GLY A N 1
ATOM 1653 C CA . GLY A 1 205 ? 47.273 -13.476 -18.333 1.00 75.44 205 GLY A CA 1
ATOM 1654 C C . GLY A 1 205 ? 48.232 -14.414 -19.083 1.00 75.44 205 GLY A C 1
ATOM 1655 O O . GLY A 1 205 ? 49.278 -14.765 -18.544 1.00 75.44 205 GLY A O 1
ATOM 1656 N N . GLY A 1 206 ? 47.909 -14.823 -20.316 1.00 79.25 206 GLY A N 1
ATOM 1657 C CA . GLY A 1 206 ? 48.866 -15.513 -21.189 1.00 79.25 206 GLY A CA 1
ATOM 1658 C C . GLY A 1 206 ? 48.233 -16.154 -22.430 1.00 79.25 206 GLY A C 1
ATOM 1659 O O . GLY A 1 206 ? 47.071 -16.555 -22.379 1.00 79.25 206 GLY A O 1
ATOM 1660 N N . PRO A 1 207 ? 48.963 -16.281 -23.554 1.00 72.56 207 PRO A N 1
ATOM 1661 C CA . PRO A 1 207 ? 48.418 -16.773 -24.826 1.00 72.56 207 PRO A CA 1
ATOM 1662 C C . PRO A 1 207 ? 48.019 -18.258 -24.810 1.00 72.56 207 PRO A C 1
ATOM 1664 O O . PRO A 1 207 ? 47.176 -18.648 -25.612 1.00 72.56 207 PRO A O 1
ATOM 1667 N N . ASP A 1 208 ? 48.581 -19.049 -23.889 1.00 75.69 208 ASP A N 1
ATOM 1668 C CA . ASP A 1 208 ? 48.390 -20.507 -23.810 1.00 75.69 208 ASP A CA 1
ATOM 1669 C C . ASP A 1 208 ? 47.484 -20.942 -22.644 1.00 75.69 208 ASP A C 1
ATOM 1671 O O . ASP A 1 208 ? 47.310 -22.135 -22.394 1.00 75.69 208 ASP A O 1
ATOM 1675 N N . ARG A 1 209 ? 46.895 -19.987 -21.906 1.00 78.56 209 ARG A N 1
ATOM 1676 C CA . ARG A 1 209 ? 46.000 -20.303 -20.779 1.00 78.56 209 ARG A CA 1
ATOM 1677 C C . ARG A 1 209 ? 44.648 -20.839 -21.253 1.00 78.56 209 ARG A C 1
ATOM 1679 O O . ARG A 1 209 ? 44.031 -21.619 -20.532 1.00 78.56 209 ARG A O 1
ATOM 1686 N N . LEU A 1 210 ? 44.210 -20.453 -22.454 1.00 81.75 210 LEU A N 1
ATOM 1687 C CA . LEU A 1 210 ? 43.053 -21.020 -23.141 1.00 81.75 210 LEU A CA 1
ATOM 1688 C C . LEU A 1 210 ? 43.493 -21.730 -24.431 1.00 81.75 210 LEU A C 1
ATOM 1690 O O . LEU A 1 210 ? 44.159 -21.144 -25.280 1.00 81.75 210 LEU A O 1
ATOM 1694 N N . ILE A 1 211 ? 43.073 -22.981 -24.605 1.00 79.75 211 ILE A N 1
ATOM 1695 C CA . ILE A 1 211 ? 43.442 -23.859 -25.718 1.00 79.75 211 ILE A CA 1
ATOM 1696 C C . ILE A 1 211 ? 42.192 -24.150 -26.551 1.00 79.75 211 ILE A C 1
ATOM 1698 O O . ILE A 1 211 ? 41.194 -24.646 -26.025 1.00 79.75 211 ILE A O 1
ATOM 1702 N N . SER A 1 212 ? 42.233 -23.873 -27.859 1.00 76.56 212 SER A N 1
ATOM 1703 C CA . SER A 1 212 ? 41.124 -24.228 -28.756 1.00 76.56 212 SER A CA 1
ATOM 1704 C C . SER A 1 212 ? 41.198 -25.695 -29.172 1.00 76.56 212 SER A C 1
ATOM 1706 O O . SER A 1 212 ? 42.228 -26.155 -29.658 1.00 76.56 212 SER A O 1
ATOM 1708 N N . GLN A 1 213 ? 40.076 -26.400 -29.043 1.00 75.44 213 GLN A N 1
ATOM 1709 C CA . GLN A 1 213 ? 39.847 -27.742 -29.592 1.00 75.44 213 GLN A CA 1
ATOM 1710 C C . GLN A 1 213 ? 38.693 -27.755 -30.611 1.00 75.44 213 GLN A C 1
ATOM 1712 O O . GLN A 1 213 ? 37.992 -28.752 -30.775 1.00 75.44 213 GLN A O 1
ATOM 1717 N N . SER A 1 214 ? 38.441 -26.626 -31.276 1.00 66.81 214 SER A N 1
ATOM 1718 C CA . SER A 1 214 ? 37.367 -26.545 -32.269 1.00 66.81 214 SER A CA 1
ATOM 1719 C C . SER A 1 214 ? 37.708 -27.315 -33.558 1.00 66.81 214 SER A C 1
ATOM 1721 O O . SER A 1 214 ? 38.770 -27.123 -34.142 1.00 66.81 214 SER A O 1
ATOM 1723 N N . ASN A 1 215 ? 36.771 -28.133 -34.062 1.00 58.16 215 ASN A N 1
ATOM 1724 C CA . ASN A 1 215 ? 36.870 -28.818 -35.370 1.00 58.16 215 ASN A CA 1
ATOM 1725 C C . ASN A 1 215 ? 36.593 -27.880 -36.567 1.00 58.16 215 ASN A C 1
ATOM 1727 O O . ASN A 1 215 ? 36.205 -28.326 -37.648 1.00 58.16 215 ASN A O 1
ATOM 1731 N N . LEU A 1 216 ? 36.709 -26.564 -36.380 1.00 61.06 216 LEU A N 1
ATOM 1732 C CA . LEU A 1 216 ? 36.415 -25.585 -37.421 1.00 61.06 216 LEU A CA 1
ATOM 1733 C C . LEU A 1 216 ? 37.585 -25.545 -38.406 1.00 61.06 216 LEU A C 1
ATOM 1735 O O . LEU A 1 216 ? 38.655 -25.041 -38.074 1.00 61.06 216 LEU A O 1
ATOM 1739 N N . GLN A 1 217 ? 37.383 -26.079 -39.615 1.00 54.88 217 GLN A N 1
ATOM 1740 C CA . GLN A 1 217 ? 38.379 -26.004 -40.687 1.00 54.88 217 GLN A CA 1
ATOM 1741 C C . GLN A 1 217 ? 38.789 -24.545 -40.937 1.00 54.88 217 GLN A C 1
ATOM 1743 O O . GLN A 1 217 ? 37.951 -23.638 -40.963 1.00 54.88 217 GLN A O 1
ATOM 1748 N N . SER A 1 218 ? 40.090 -24.318 -41.129 1.00 51.78 218 SER A N 1
ATOM 1749 C CA . SER A 1 218 ? 40.637 -23.016 -41.499 1.00 51.78 218 SER A CA 1
ATOM 1750 C C . SER A 1 218 ? 40.098 -22.595 -42.869 1.00 51.78 218 SER A C 1
ATOM 1752 O O . SER A 1 218 ? 40.605 -23.024 -43.903 1.00 51.78 218 SER A O 1
ATOM 1754 N N . VAL A 1 219 ? 39.067 -21.750 -42.888 1.00 57.00 219 VAL A N 1
ATOM 1755 C CA . VAL A 1 219 ? 38.655 -21.056 -44.115 1.00 57.00 219 VAL A CA 1
ATOM 1756 C C . VAL A 1 219 ? 39.767 -20.062 -44.451 1.00 57.00 219 VAL A C 1
ATOM 1758 O O . VAL A 1 219 ? 39.997 -19.129 -43.683 1.00 57.00 219 VAL A O 1
ATOM 1761 N N . LEU A 1 220 ? 40.492 -20.302 -45.548 1.00 54.81 220 LEU A N 1
ATOM 1762 C CA . LEU A 1 220 ? 41.634 -19.487 -45.994 1.00 54.81 220 LEU A CA 1
ATOM 1763 C C . LEU A 1 220 ? 41.232 -18.057 -46.407 1.00 54.81 220 LEU A C 1
ATOM 1765 O O . LEU A 1 220 ? 42.091 -17.185 -46.468 1.00 54.81 220 LEU A O 1
ATOM 1769 N N . GLU A 1 221 ? 39.944 -17.808 -46.660 1.00 61.09 221 GLU A N 1
ATOM 1770 C CA . GLU A 1 221 ? 39.452 -16.562 -47.267 1.00 61.09 221 GLU A CA 1
ATOM 1771 C C . GLU A 1 221 ? 38.956 -15.499 -46.268 1.00 61.09 221 GLU A C 1
ATOM 1773 O O . GLU A 1 221 ? 38.879 -14.331 -46.639 1.00 61.09 221 GLU A O 1
ATOM 1778 N N . ILE A 1 222 ? 38.661 -15.845 -45.003 1.00 72.69 222 ILE A N 1
ATOM 1779 C CA . ILE A 1 222 ? 38.160 -14.876 -44.005 1.00 72.69 222 ILE A CA 1
ATOM 1780 C C . ILE A 1 222 ? 39.097 -14.769 -42.800 1.00 72.69 222 ILE A C 1
ATOM 1782 O O . ILE A 1 222 ? 39.321 -15.733 -42.059 1.00 72.69 222 ILE A O 1
ATOM 1786 N N . THR A 1 223 ? 39.589 -13.552 -42.560 1.00 83.62 223 THR A N 1
ATOM 1787 C CA . THR A 1 223 ? 40.432 -13.234 -41.406 1.00 83.62 223 THR A CA 1
ATOM 1788 C C . THR A 1 223 ? 39.610 -13.216 -40.106 1.00 83.62 223 THR A C 1
ATOM 1790 O O . THR A 1 223 ? 38.592 -12.531 -40.057 1.00 83.62 223 THR A O 1
ATOM 1793 N N . PRO A 1 224 ? 40.027 -13.915 -39.029 1.00 87.44 224 PRO A N 1
ATOM 1794 C CA . PRO A 1 224 ? 39.208 -14.071 -37.816 1.00 87.44 224 PRO A CA 1
ATOM 1795 C C . PRO A 1 224 ? 38.950 -12.798 -37.007 1.00 87.44 224 PRO A C 1
ATOM 1797 O O . PRO A 1 224 ? 37.913 -12.714 -36.354 1.00 87.44 224 PRO A O 1
ATOM 1800 N N . LEU A 1 225 ? 39.888 -11.846 -37.011 1.00 92.56 225 LEU A N 1
ATOM 1801 C CA . LEU A 1 225 ? 39.742 -10.538 -36.368 1.00 92.56 225 LEU A CA 1
ATOM 1802 C C . LEU A 1 225 ? 39.861 -9.464 -37.444 1.00 92.56 225 LEU A C 1
ATOM 1804 O O . LEU A 1 225 ? 40.816 -9.488 -38.220 1.00 92.56 225 LEU A O 1
ATOM 1808 N N . MET A 1 226 ? 38.910 -8.537 -37.481 1.00 93.88 226 MET A N 1
ATOM 1809 C CA . MET A 1 226 ? 38.891 -7.414 -38.415 1.00 93.88 226 MET A CA 1
ATOM 1810 C C . MET A 1 226 ? 38.580 -6.102 -37.702 1.00 93.88 226 MET A C 1
ATOM 1812 O O . MET A 1 226 ? 37.870 -6.075 -36.690 1.00 93.88 226 MET A O 1
ATOM 1816 N N . PHE A 1 227 ? 39.095 -5.005 -38.255 1.00 95.94 227 PHE A N 1
ATOM 1817 C CA . PHE A 1 227 ? 38.807 -3.656 -37.783 1.00 95.94 227 PHE A CA 1
ATOM 1818 C C . PHE A 1 227 ? 38.414 -2.742 -38.946 1.00 95.94 227 PHE A C 1
ATOM 1820 O O . PHE A 1 227 ? 39.158 -2.626 -39.923 1.00 95.94 227 PHE A O 1
ATOM 1827 N N . TYR A 1 228 ? 37.278 -2.067 -38.804 1.00 95.81 228 TYR A N 1
ATOM 1828 C CA . TYR A 1 228 ? 36.767 -1.061 -39.726 1.00 95.81 228 TYR A CA 1
ATOM 1829 C C . TYR A 1 228 ? 36.779 0.296 -39.026 1.00 95.81 228 TYR A C 1
ATOM 1831 O O . TYR A 1 228 ? 35.980 0.571 -38.131 1.00 95.81 228 TYR A O 1
ATOM 1839 N N . GLY A 1 229 ? 37.735 1.131 -39.418 1.00 93.06 229 GLY A N 1
ATOM 1840 C CA . GLY A 1 229 ? 37.896 2.468 -38.883 1.00 93.06 229 GLY A CA 1
ATOM 1841 C C . GLY A 1 229 ? 36.883 3.426 -39.489 1.00 93.06 229 GLY A C 1
ATOM 1842 O O . GLY A 1 229 ? 36.910 3.673 -40.694 1.00 93.06 229 GLY A O 1
ATOM 1843 N N . VAL A 1 230 ? 36.033 3.995 -38.640 1.00 91.88 230 VAL A N 1
ATOM 1844 C CA . VAL A 1 230 ? 34.995 4.948 -39.035 1.00 91.88 230 VAL A CA 1
ATOM 1845 C C . VAL A 1 230 ? 35.284 6.304 -38.405 1.00 91.88 230 VAL A C 1
ATOM 1847 O O . VAL A 1 230 ? 35.515 6.412 -37.204 1.00 91.88 230 VAL A O 1
ATOM 1850 N N . GLN A 1 231 ? 35.258 7.352 -39.227 1.00 85.00 231 GLN A N 1
ATOM 1851 C CA . GLN A 1 231 ? 35.197 8.732 -38.753 1.00 85.00 231 GLN A CA 1
ATOM 1852 C C . GLN A 1 231 ? 33.726 9.148 -38.734 1.00 85.00 231 GLN A C 1
ATOM 1854 O O . GLN A 1 231 ? 33.141 9.457 -39.771 1.00 85.00 231 GLN A O 1
ATOM 1859 N N . GLY A 1 232 ? 33.115 9.064 -37.558 1.00 85.38 232 GLY A N 1
ATOM 1860 C CA . GLY A 1 232 ? 31.727 9.452 -37.324 1.00 85.38 232 GLY A CA 1
ATOM 1861 C C . GLY A 1 232 ? 31.622 10.504 -36.231 1.00 85.38 232 GLY A C 1
ATOM 1862 O O . GLY A 1 232 ? 32.633 10.952 -35.692 1.00 85.38 232 GLY A O 1
ATOM 1863 N N . VAL A 1 233 ? 30.388 10.869 -35.904 1.00 84.56 233 VAL A N 1
ATOM 1864 C CA . VAL A 1 233 ? 30.064 11.743 -34.775 1.00 84.56 233 VAL A CA 1
ATOM 1865 C C . VAL A 1 233 ? 29.180 10.945 -33.828 1.00 84.56 233 VAL A C 1
ATOM 1867 O O . VAL A 1 233 ? 28.232 10.293 -34.271 1.00 84.56 233 VAL A O 1
ATOM 1870 N N . GLU A 1 234 ? 29.513 10.970 -32.541 1.00 85.31 234 GLU A N 1
ATOM 1871 C CA . GLU A 1 234 ? 28.613 10.465 -31.508 1.00 85.31 234 GLU A CA 1
ATOM 1872 C C . GLU A 1 234 ? 27.499 11.486 -31.267 1.00 85.31 234 GLU A C 1
ATOM 1874 O O . GLU A 1 234 ? 27.760 12.672 -31.065 1.00 85.31 234 GLU A O 1
ATOM 1879 N N . ILE A 1 235 ? 26.255 11.026 -31.327 1.00 84.62 235 ILE A N 1
ATOM 1880 C CA . ILE A 1 235 ? 25.062 11.836 -31.102 1.00 84.62 235 ILE A CA 1
ATOM 1881 C C . ILE A 1 235 ? 24.312 11.230 -29.921 1.00 84.62 235 ILE A C 1
ATOM 1883 O O . ILE A 1 235 ? 24.222 10.008 -29.786 1.00 84.62 235 ILE A O 1
ATOM 1887 N N . GLN A 1 236 ? 23.797 12.102 -29.068 1.00 82.75 236 GLN A N 1
ATOM 1888 C CA . GLN A 1 236 ? 22.844 11.780 -28.022 1.00 82.75 236 GLN A CA 1
ATOM 1889 C C . GLN A 1 236 ? 21.605 12.627 -28.298 1.00 82.75 236 GLN A C 1
ATOM 1891 O O . GLN A 1 236 ? 21.721 13.851 -28.387 1.00 82.75 236 GLN A O 1
ATOM 1896 N N . ASP A 1 237 ? 20.457 11.985 -28.507 1.00 69.38 237 ASP A N 1
ATOM 1897 C CA . ASP A 1 237 ? 19.201 12.719 -28.671 1.00 69.38 237 ASP A CA 1
ATOM 1898 C C . ASP A 1 237 ? 18.805 13.351 -27.326 1.00 69.38 237 ASP A C 1
ATOM 1900 O O . ASP A 1 237 ? 19.141 12.825 -26.265 1.00 69.38 237 ASP A O 1
ATOM 1904 N N . MET A 1 238 ? 18.096 14.486 -27.361 1.00 56.31 238 MET A N 1
ATOM 1905 C CA . MET A 1 238 ? 17.664 15.193 -26.139 1.00 56.31 238 MET A CA 1
ATOM 1906 C C . MET A 1 238 ? 16.803 14.314 -25.226 1.00 56.31 238 MET A C 1
ATOM 1908 O O . MET A 1 238 ? 16.817 14.495 -24.010 1.00 56.31 238 MET A O 1
ATOM 1912 N N . ASP A 1 239 ? 16.144 13.335 -25.840 1.00 51.78 239 ASP A N 1
ATOM 1913 C CA . ASP A 1 239 ? 15.199 12.423 -25.226 1.00 51.78 239 ASP A CA 1
ATOM 1914 C C . ASP A 1 239 ? 15.834 11.058 -24.921 1.00 51.78 239 ASP A C 1
ATOM 1916 O O . ASP A 1 239 ? 15.151 10.046 -24.835 1.00 51.78 239 ASP A O 1
ATOM 1920 N N . SER A 1 240 ? 17.164 10.971 -24.831 1.00 59.88 240 SER A N 1
ATOM 1921 C CA . SER A 1 240 ? 17.831 9.699 -24.566 1.00 59.88 240 SER A CA 1
ATOM 1922 C C . SER A 1 240 ? 19.136 9.856 -23.797 1.00 59.88 240 SER A C 1
ATOM 1924 O O . SER A 1 240 ? 19.995 10.685 -24.093 1.00 59.88 240 SER A O 1
ATOM 1926 N N . VAL A 1 241 ? 19.347 8.970 -22.825 1.00 72.75 241 VAL A N 1
ATOM 1927 C CA . VAL A 1 241 ? 20.640 8.798 -22.134 1.00 72.75 241 VAL A CA 1
ATOM 1928 C C . VAL A 1 241 ? 21.627 7.921 -22.923 1.00 72.75 241 VAL A C 1
ATOM 1930 O O . VAL A 1 241 ? 22.746 7.659 -22.480 1.00 72.75 241 VAL A O 1
ATOM 1933 N N . SER A 1 242 ? 21.209 7.415 -24.085 1.00 82.31 242 SER A N 1
ATOM 1934 C CA . SER A 1 242 ? 21.975 6.519 -24.943 1.00 82.31 242 SER A CA 1
ATOM 1935 C C . SER A 1 242 ? 22.577 7.266 -26.138 1.00 82.31 242 SER A C 1
ATOM 1937 O O . SER A 1 242 ? 22.077 8.283 -26.597 1.00 82.31 242 SER A O 1
ATOM 1939 N N . PHE A 1 243 ? 23.684 6.737 -26.657 1.00 88.44 243 PHE A N 1
ATOM 1940 C CA . PHE A 1 243 ? 24.424 7.342 -27.760 1.00 88.44 243 PHE A CA 1
ATOM 1941 C C . PHE A 1 243 ? 24.286 6.508 -29.026 1.00 88.44 243 PHE A C 1
ATOM 1943 O O . PHE A 1 243 ? 24.151 5.281 -28.978 1.00 88.44 243 PHE A O 1
ATOM 1950 N N . TYR A 1 244 ? 24.382 7.160 -30.174 1.00 92.94 244 TYR A N 1
ATOM 1951 C CA . TYR A 1 244 ? 24.469 6.485 -31.457 1.00 92.94 244 TYR A CA 1
ATOM 1952 C C . TYR A 1 244 ? 25.440 7.187 -32.400 1.00 92.94 244 TYR A C 1
ATOM 1954 O O . TYR A 1 244 ? 25.801 8.347 -32.227 1.00 92.94 244 TYR A O 1
ATOM 1962 N N . ASN A 1 245 ? 25.893 6.448 -33.406 1.00 94.81 245 ASN A N 1
ATOM 1963 C CA . ASN A 1 245 ? 26.806 6.927 -34.431 1.00 94.81 245 ASN A CA 1
ATOM 1964 C C . ASN A 1 245 ? 26.346 6.371 -35.777 1.00 94.81 245 ASN A C 1
ATOM 1966 O O . ASN A 1 245 ? 26.532 5.189 -36.080 1.00 94.81 245 ASN A O 1
ATOM 1970 N N . THR A 1 246 ? 25.715 7.228 -36.577 1.00 93.94 246 THR A N 1
ATOM 1971 C CA . THR A 1 246 ? 25.093 6.848 -37.853 1.00 93.94 246 THR A CA 1
ATOM 1972 C C . THR A 1 246 ? 26.109 6.348 -38.878 1.00 93.94 246 THR A C 1
ATOM 1974 O O . THR A 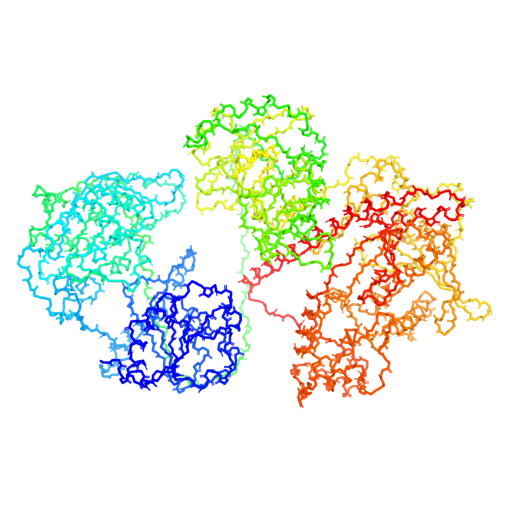1 246 ? 25.787 5.431 -39.635 1.00 93.94 246 THR A O 1
ATOM 1977 N N . SER A 1 247 ? 27.339 6.871 -38.867 1.00 94.50 247 SER A N 1
ATOM 1978 C CA . SER A 1 247 ? 28.425 6.389 -39.727 1.00 94.50 247 SER A CA 1
ATOM 1979 C C . SER A 1 247 ? 28.821 4.953 -39.374 1.00 94.50 247 SER A C 1
ATOM 1981 O O . SER A 1 247 ? 28.975 4.123 -40.269 1.00 94.50 247 SER A O 1
ATOM 1983 N N . GLU A 1 248 ? 28.922 4.619 -38.080 1.00 95.88 248 GLU A N 1
ATOM 1984 C CA . GLU A 1 248 ? 29.159 3.231 -37.656 1.00 95.88 248 GLU A CA 1
ATOM 1985 C C . GLU A 1 248 ? 27.990 2.313 -38.037 1.00 95.88 248 GLU A C 1
ATOM 1987 O O . GLU A 1 248 ? 28.222 1.189 -38.482 1.00 95.88 248 GLU A O 1
ATOM 1992 N N . VAL A 1 249 ? 26.738 2.782 -37.915 1.00 96.81 249 VAL A N 1
ATOM 1993 C CA . VAL A 1 249 ? 25.552 2.002 -38.318 1.00 96.81 249 VAL A CA 1
ATOM 1994 C C . VAL A 1 249 ? 25.615 1.636 -39.800 1.00 96.81 249 VAL A C 1
ATOM 1996 O O . VAL A 1 249 ? 25.370 0.483 -40.156 1.00 96.81 249 VAL A O 1
ATOM 1999 N N . GLN A 1 250 ? 25.940 2.598 -40.666 1.00 95.38 250 GLN A N 1
ATOM 2000 C CA . GLN A 1 250 ? 26.039 2.366 -42.109 1.00 95.38 250 GLN A CA 1
ATOM 2001 C C . GLN A 1 250 ? 27.136 1.353 -42.443 1.00 95.38 250 GLN A C 1
ATOM 2003 O O . GLN A 1 250 ? 26.889 0.410 -43.197 1.00 95.38 250 GLN A O 1
ATOM 2008 N N . GLU A 1 251 ? 28.313 1.508 -41.835 1.00 96.69 251 GLU A N 1
ATOM 2009 C CA . GLU A 1 251 ? 29.439 0.597 -42.030 1.00 96.69 251 GLU A CA 1
ATOM 2010 C C . GLU A 1 251 ? 29.093 -0.824 -41.553 1.00 96.69 251 GLU A C 1
ATOM 2012 O O . GLU A 1 251 ? 29.280 -1.786 -42.295 1.00 96.69 251 GLU A O 1
ATOM 2017 N N . ILE A 1 252 ? 28.490 -0.975 -40.367 1.00 97.25 252 ILE A N 1
ATOM 2018 C CA . ILE A 1 252 ? 28.031 -2.278 -39.858 1.00 97.25 252 ILE A CA 1
ATOM 2019 C C . ILE A 1 252 ? 27.049 -2.935 -40.822 1.00 97.25 252 ILE A C 1
ATOM 2021 O O . ILE A 1 252 ? 27.201 -4.112 -41.140 1.00 97.25 252 ILE A O 1
ATOM 2025 N N . VAL A 1 253 ? 26.036 -2.200 -41.283 1.00 96.81 253 VAL A N 1
ATOM 2026 C CA . VAL A 1 253 ? 24.999 -2.742 -42.172 1.00 96.81 253 VAL A CA 1
ATOM 2027 C C . VAL A 1 253 ? 25.609 -3.243 -43.477 1.00 96.81 253 VAL A C 1
ATOM 2029 O O . VAL A 1 253 ? 25.232 -4.318 -43.949 1.00 96.81 253 VAL A O 1
ATOM 2032 N N . GLU A 1 254 ? 26.566 -2.506 -44.039 1.00 95.75 254 GLU A N 1
ATOM 2033 C CA . GLU A 1 254 ? 27.213 -2.900 -45.286 1.00 95.75 254 GLU A CA 1
ATOM 2034 C C . GLU A 1 254 ? 28.133 -4.113 -45.095 1.00 95.75 254 GLU A C 1
ATOM 2036 O O . GLU A 1 254 ? 28.064 -5.049 -45.888 1.00 95.75 254 GLU A O 1
ATOM 2041 N N . ARG A 1 255 ? 28.919 -4.171 -44.011 1.00 95.69 255 ARG A N 1
ATOM 2042 C CA . ARG A 1 255 ? 29.800 -5.320 -43.728 1.00 95.69 255 ARG A CA 1
ATOM 2043 C C . ARG A 1 255 ? 29.025 -6.582 -43.335 1.00 95.69 255 ARG A C 1
ATOM 2045 O O . ARG A 1 255 ? 29.403 -7.687 -43.721 1.00 95.69 255 ARG A O 1
ATOM 2052 N N . VAL A 1 256 ? 27.915 -6.440 -42.606 1.00 96.44 256 VAL A N 1
ATOM 2053 C CA . VAL A 1 256 ? 27.001 -7.555 -42.296 1.00 96.44 256 VAL A CA 1
ATOM 2054 C C . VAL A 1 256 ? 26.386 -8.107 -43.578 1.00 96.44 256 VAL A C 1
ATOM 2056 O O . VAL A 1 256 ? 26.314 -9.325 -43.741 1.00 96.44 256 VAL A O 1
ATOM 2059 N N . LYS A 1 257 ? 25.966 -7.229 -44.496 1.00 94.88 257 LYS A N 1
ATOM 2060 C CA . LYS A 1 257 ? 25.446 -7.642 -45.799 1.00 94.88 257 LYS A CA 1
ATOM 2061 C C . LYS A 1 257 ? 26.517 -8.335 -46.639 1.00 94.88 257 LYS A C 1
ATOM 2063 O O . LYS A 1 257 ? 26.259 -9.414 -47.153 1.00 94.88 257 LYS A O 1
ATOM 2068 N N . GLU A 1 258 ? 27.708 -7.756 -46.731 1.00 93.69 258 GLU A N 1
ATOM 2069 C CA . GLU A 1 258 ? 28.833 -8.336 -47.467 1.00 93.69 258 GLU A CA 1
ATOM 2070 C C . GLU A 1 258 ? 29.142 -9.755 -46.980 1.00 93.69 258 GLU A C 1
ATOM 2072 O O . GLU A 1 258 ? 29.217 -10.675 -47.791 1.00 93.69 258 GLU A O 1
ATOM 2077 N N . LEU A 1 259 ? 29.223 -9.971 -45.662 1.00 92.56 259 LEU A N 1
ATOM 2078 C CA . LEU A 1 259 ? 29.427 -11.303 -45.085 1.00 92.56 259 LEU A CA 1
ATOM 2079 C C . LEU A 1 259 ? 28.247 -12.252 -45.342 1.00 92.56 259 LEU A C 1
ATOM 2081 O O . LEU A 1 259 ? 28.437 -13.455 -45.513 1.00 92.56 259 LEU A O 1
ATOM 2085 N N . TYR A 1 260 ? 27.019 -11.733 -45.336 1.00 93.06 260 TYR A N 1
ATOM 2086 C CA . TYR A 1 260 ? 25.830 -12.521 -45.644 1.00 93.06 260 TYR A CA 1
ATOM 2087 C C . TYR A 1 260 ? 25.808 -12.971 -47.112 1.00 93.06 260 TYR A C 1
ATOM 2089 O O . TYR A 1 260 ? 25.442 -14.112 -47.397 1.00 93.06 260 TYR A O 1
ATOM 2097 N N . ASP A 1 261 ? 26.234 -12.110 -48.033 1.00 90.88 261 ASP A N 1
ATOM 2098 C CA . ASP A 1 261 ? 26.293 -12.398 -49.467 1.00 90.88 261 ASP A CA 1
ATOM 2099 C C . ASP A 1 261 ? 27.482 -13.313 -49.807 1.00 90.88 261 ASP A C 1
ATOM 2101 O O . ASP A 1 261 ? 27.348 -14.225 -50.622 1.00 90.88 261 ASP A O 1
ATOM 2105 N N . THR A 1 262 ? 28.613 -13.141 -49.116 1.00 90.50 262 THR A N 1
ATOM 2106 C CA . THR A 1 262 ? 29.848 -13.938 -49.268 1.00 90.50 262 THR A CA 1
ATOM 2107 C C . THR A 1 262 ? 29.965 -15.076 -48.245 1.00 90.50 262 THR A C 1
ATOM 2109 O O . THR A 1 262 ? 31.062 -15.513 -47.899 1.00 90.50 262 THR A O 1
ATOM 2112 N N . TRP A 1 263 ? 28.828 -15.571 -47.742 1.00 89.62 263 TRP A N 1
ATOM 2113 C CA . TRP A 1 263 ? 28.781 -16.562 -46.665 1.00 89.62 263 TRP A CA 1
ATOM 2114 C C . TRP A 1 263 ? 29.635 -17.811 -46.974 1.00 89.62 263 TRP A C 1
ATOM 2116 O O . TRP A 1 263 ? 29.324 -18.531 -47.930 1.00 89.62 263 TRP A O 1
ATOM 2126 N N . PRO A 1 264 ? 30.657 -18.138 -46.156 1.00 86.75 264 PRO A N 1
ATOM 2127 C CA . PRO A 1 264 ? 31.519 -19.290 -46.405 1.00 86.75 264 PRO A CA 1
ATOM 2128 C C . PRO A 1 264 ? 30.744 -20.600 -46.429 1.00 86.75 264 PRO A C 1
ATOM 2130 O O . PRO A 1 264 ? 30.037 -20.939 -45.475 1.00 86.75 264 PRO A O 1
ATOM 2133 N N . SER A 1 265 ? 30.937 -21.398 -47.477 1.00 82.50 265 SER A N 1
ATOM 2134 C CA . SER A 1 265 ? 30.292 -22.710 -47.606 1.00 82.50 265 SER A CA 1
ATOM 2135 C C . SER A 1 265 ? 30.657 -23.657 -46.454 1.00 82.50 265 SER A C 1
ATOM 2137 O O . SER A 1 265 ? 29.822 -24.445 -46.006 1.00 82.50 265 SER A O 1
ATOM 2139 N N . GLN A 1 266 ? 31.863 -23.522 -45.888 1.00 81.00 266 GLN A N 1
ATOM 2140 C CA . GLN A 1 266 ? 32.339 -24.314 -44.748 1.00 81.00 266 GLN A CA 1
ATOM 2141 C C . GLN A 1 266 ? 31.611 -23.979 -43.433 1.00 81.00 266 GLN A C 1
ATOM 2143 O O . GLN A 1 266 ? 31.685 -24.746 -42.474 1.00 81.00 266 GLN A O 1
ATOM 2148 N N . TRP A 1 267 ? 30.894 -22.850 -43.350 1.00 83.62 267 TRP A N 1
ATOM 2149 C CA . TRP A 1 267 ? 30.079 -22.498 -42.177 1.00 83.62 267 TRP A CA 1
ATOM 2150 C C . TRP A 1 267 ? 28.692 -23.153 -42.189 1.00 83.62 267 TRP A C 1
ATOM 2152 O O . TRP A 1 267 ? 27.924 -22.982 -41.234 1.00 83.62 267 TRP A O 1
ATOM 2162 N N . GLY A 1 268 ? 28.391 -23.934 -43.231 1.00 84.81 268 GLY A N 1
ATOM 2163 C CA . GLY A 1 268 ? 27.092 -24.550 -43.465 1.00 84.81 268 GLY A CA 1
ATOM 2164 C C . GLY A 1 268 ? 26.134 -23.607 -44.198 1.00 84.81 268 GLY A C 1
ATOM 2165 O O . GLY A 1 268 ? 26.560 -22.579 -44.727 1.00 84.81 268 GLY A O 1
ATOM 2166 N N . PRO A 1 269 ? 24.828 -23.927 -44.240 1.00 87.62 269 PRO A N 1
ATOM 2167 C CA . PRO A 1 269 ? 23.862 -23.119 -44.968 1.00 87.62 269 PRO A CA 1
ATOM 2168 C C . PRO A 1 269 ? 23.778 -21.711 -44.380 1.00 87.62 269 PRO A C 1
ATOM 2170 O O . PRO A 1 269 ? 23.759 -21.532 -43.155 1.00 87.62 269 PRO A O 1
ATOM 2173 N N . ARG A 1 270 ? 23.694 -20.732 -45.280 1.00 88.62 270 ARG A N 1
ATOM 2174 C CA . ARG A 1 270 ? 23.597 -19.305 -44.973 1.00 88.62 270 ARG A CA 1
ATOM 2175 C C . ARG A 1 270 ? 22.441 -19.020 -44.018 1.00 88.62 270 ARG A C 1
ATOM 2177 O O . ARG A 1 270 ? 21.293 -19.352 -44.299 1.00 88.62 270 ARG A O 1
ATOM 2184 N N . GLN A 1 271 ? 22.755 -18.403 -42.879 1.00 89.44 271 GLN A N 1
ATOM 2185 C CA . GLN A 1 271 ? 21.802 -18.143 -41.797 1.00 89.44 271 GLN A CA 1
ATOM 2186 C C . GLN A 1 271 ? 22.089 -16.794 -41.129 1.00 89.44 271 GLN A C 1
ATOM 2188 O O . GLN A 1 271 ? 22.981 -16.696 -40.289 1.00 89.44 271 GLN A O 1
ATOM 2193 N N . ALA A 1 272 ? 21.278 -15.774 -41.420 1.00 90.44 272 ALA A N 1
ATOM 2194 C CA . ALA A 1 272 ? 21.431 -14.434 -40.836 1.00 90.44 272 ALA A CA 1
ATOM 2195 C C . ALA A 1 272 ? 21.354 -14.436 -39.295 1.00 90.44 272 ALA A C 1
ATOM 2197 O O . ALA A 1 272 ? 22.138 -13.755 -38.643 1.00 90.44 272 ALA A O 1
ATOM 2198 N N . LYS A 1 273 ? 20.523 -15.300 -38.693 1.00 90.88 273 LYS A N 1
ATOM 2199 C CA . LYS A 1 273 ? 20.444 -15.500 -37.229 1.00 90.88 273 LYS A CA 1
ATOM 2200 C C . LYS A 1 273 ? 21.752 -15.933 -36.549 1.00 90.88 273 LYS A C 1
ATOM 2202 O O . LYS A 1 273 ? 21.844 -15.903 -35.326 1.00 90.88 273 LYS A O 1
ATOM 2207 N N . LYS A 1 274 ? 22.741 -16.415 -37.314 1.00 92.12 274 LYS A N 1
ATOM 2208 C CA . LYS A 1 274 ? 24.072 -16.788 -36.807 1.00 92.12 274 LYS A CA 1
ATOM 2209 C C . LYS A 1 274 ? 25.042 -15.603 -36.774 1.00 92.12 274 LYS A C 1
ATOM 2211 O O . LYS A 1 274 ? 26.152 -15.773 -36.271 1.00 92.12 274 LYS A O 1
ATOM 2216 N N . ILE A 1 275 ? 24.632 -14.441 -37.280 1.00 95.56 275 ILE A N 1
ATOM 2217 C CA . ILE A 1 275 ? 25.358 -13.177 -37.184 1.00 95.56 275 ILE A CA 1
ATOM 2218 C C . ILE A 1 275 ? 24.823 -12.410 -35.970 1.00 95.56 275 ILE A C 1
ATOM 2220 O O . ILE A 1 275 ? 23.607 -12.275 -35.794 1.00 95.56 275 ILE A O 1
ATOM 2224 N N . GLY A 1 276 ? 25.737 -11.931 -35.131 1.00 96.12 276 GLY A N 1
ATOM 2225 C CA . GLY A 1 276 ? 25.442 -11.071 -33.991 1.00 96.12 276 GLY A CA 1
ATOM 2226 C C . GLY A 1 276 ? 26.046 -9.685 -34.177 1.00 96.12 276 GLY A C 1
ATOM 2227 O O . GLY A 1 276 ? 27.168 -9.571 -34.662 1.00 96.12 276 GLY A O 1
ATOM 2228 N N . VAL A 1 277 ? 25.332 -8.644 -33.763 1.00 97.56 277 VAL A N 1
ATOM 2229 C CA . VAL A 1 277 ? 25.850 -7.279 -33.637 1.00 97.56 277 VAL A CA 1
ATOM 2230 C C . VAL A 1 277 ? 25.658 -6.822 -32.195 1.00 97.56 277 VAL A C 1
ATOM 2232 O O . VAL A 1 277 ? 24.547 -6.898 -31.668 1.00 97.56 277 VAL A O 1
ATOM 2235 N N . VAL A 1 278 ? 26.727 -6.357 -31.552 1.00 96.50 278 VAL A N 1
ATOM 2236 C CA . VAL A 1 278 ? 26.705 -5.917 -30.153 1.00 96.50 278 VAL A CA 1
ATOM 2237 C C . VAL A 1 278 ? 27.230 -4.500 -29.989 1.00 96.50 278 VAL A C 1
ATOM 2239 O O . VAL A 1 278 ? 28.188 -4.081 -30.637 1.00 96.50 278 VAL A O 1
ATOM 2242 N N . THR A 1 279 ? 26.586 -3.755 -29.100 1.00 95.44 279 THR A N 1
ATOM 2243 C CA . THR A 1 279 ? 26.935 -2.373 -28.754 1.00 95.44 279 THR A CA 1
ATOM 2244 C C . THR A 1 279 ? 26.449 -2.068 -27.333 1.00 95.44 279 THR A C 1
ATOM 2246 O O . THR A 1 279 ? 25.460 -2.664 -26.906 1.00 95.44 279 THR A O 1
ATOM 2249 N N . PRO A 1 280 ? 27.113 -1.207 -26.546 1.00 90.00 280 PRO A N 1
ATOM 2250 C CA . PRO A 1 280 ? 26.641 -0.873 -25.200 1.00 90.00 280 PRO A CA 1
ATOM 2251 C C . PRO A 1 280 ? 25.379 0.005 -25.201 1.00 90.00 280 PRO A C 1
ATOM 2253 O O . PRO A 1 280 ? 24.656 0.025 -24.205 1.00 90.00 280 PRO A O 1
ATOM 2256 N N . TYR A 1 281 ? 25.079 0.685 -26.312 1.00 90.94 281 TYR A N 1
ATOM 2257 C CA . TYR A 1 281 ? 24.060 1.732 -26.377 1.00 90.94 281 TYR A CA 1
ATOM 2258 C C . TYR A 1 281 ? 22.738 1.251 -26.990 1.00 90.94 281 TYR A C 1
ATOM 2260 O O . TYR A 1 281 ? 22.716 0.546 -27.999 1.00 90.94 281 TYR A O 1
ATOM 2268 N N . TYR A 1 282 ? 21.617 1.622 -26.368 1.00 90.69 282 TYR A N 1
ATOM 2269 C CA . TYR A 1 282 ? 20.278 1.193 -26.776 1.00 90.69 282 TYR A CA 1
ATOM 2270 C C . TYR A 1 282 ? 19.856 1.786 -28.128 1.00 90.69 282 TYR A C 1
ATOM 2272 O O . TYR A 1 282 ? 19.396 1.046 -28.999 1.00 90.69 282 TYR A O 1
ATOM 2280 N N . ASP A 1 283 ? 20.085 3.078 -28.353 1.00 92.12 283 ASP A N 1
ATOM 2281 C CA . ASP A 1 283 ? 19.679 3.746 -29.601 1.00 92.12 283 ASP A CA 1
ATOM 2282 C C . ASP A 1 283 ? 20.452 3.219 -30.805 1.00 92.12 283 ASP A C 1
ATOM 2284 O O . ASP A 1 283 ? 19.875 2.966 -31.866 1.00 92.12 283 ASP A O 1
ATOM 2288 N N . GLN A 1 284 ? 21.742 2.927 -30.614 1.00 95.00 284 GLN A N 1
ATOM 2289 C CA . GLN A 1 284 ? 22.554 2.257 -31.623 1.00 95.00 284 GLN A CA 1
ATOM 2290 C C . GLN A 1 284 ? 21.949 0.892 -32.007 1.00 95.00 284 GLN A C 1
ATOM 2292 O O . GLN A 1 284 ? 21.877 0.565 -33.193 1.00 95.00 284 GLN A O 1
ATOM 2297 N N . VAL A 1 285 ? 21.436 0.107 -31.044 1.00 95.38 285 VAL A N 1
ATOM 2298 C CA . VAL A 1 285 ? 20.733 -1.161 -31.336 1.00 95.38 285 VAL A CA 1
ATOM 2299 C C . VAL A 1 285 ? 19.506 -0.922 -32.218 1.00 95.38 285 VAL A C 1
ATOM 2301 O O . VAL A 1 285 ? 19.324 -1.630 -33.215 1.00 95.38 285 VAL A O 1
ATOM 2304 N N . GLN A 1 286 ? 18.662 0.055 -31.879 1.00 94.50 286 GLN A N 1
ATOM 2305 C CA . GLN A 1 286 ? 17.433 0.326 -32.632 1.00 94.50 286 GLN A CA 1
ATOM 2306 C C . GLN A 1 286 ? 17.734 0.776 -34.065 1.00 94.50 286 GLN A C 1
ATOM 2308 O O . GLN A 1 286 ? 17.134 0.265 -35.019 1.00 94.50 286 GLN A O 1
ATOM 2313 N N . LEU A 1 287 ? 18.717 1.662 -34.237 1.00 94.50 287 LEU A N 1
ATOM 2314 C CA . LEU A 1 287 ? 19.123 2.163 -35.548 1.00 94.50 287 LEU A CA 1
ATOM 2315 C C . LEU A 1 287 ? 19.728 1.071 -36.434 1.00 94.50 287 LEU A C 1
ATOM 2317 O O . LEU A 1 287 ? 19.379 0.990 -37.617 1.00 94.50 287 LEU A O 1
ATOM 2321 N N . ILE A 1 288 ? 20.564 0.186 -35.881 1.00 96.69 288 ILE A N 1
ATOM 2322 C CA . ILE A 1 288 ? 21.117 -0.954 -36.629 1.00 96.69 288 ILE A CA 1
ATOM 2323 C C . ILE A 1 288 ? 19.995 -1.911 -37.047 1.00 96.69 288 ILE A C 1
ATOM 2325 O O . ILE A 1 288 ? 19.926 -2.290 -38.218 1.00 96.69 288 ILE A O 1
ATOM 2329 N N . ARG A 1 289 ? 19.064 -2.262 -36.146 1.00 96.38 289 ARG A N 1
ATOM 2330 C CA . ARG A 1 289 ? 17.915 -3.135 -36.473 1.00 96.38 289 ARG A CA 1
ATOM 2331 C C . ARG A 1 289 ? 17.066 -2.557 -37.601 1.00 96.38 289 ARG A C 1
ATOM 2333 O O . ARG A 1 289 ? 16.736 -3.270 -38.550 1.00 96.38 289 ARG A O 1
ATOM 2340 N N . LYS A 1 290 ? 16.727 -1.267 -37.509 1.00 95.00 290 LYS A N 1
ATOM 2341 C CA . LYS A 1 290 ? 15.950 -0.552 -38.531 1.00 95.00 290 LYS A CA 1
ATOM 2342 C C . LYS A 1 290 ? 16.675 -0.556 -39.878 1.00 95.00 290 LYS A C 1
ATOM 2344 O O . LYS A 1 290 ? 16.060 -0.840 -40.906 1.00 95.00 290 LYS A O 1
ATOM 2349 N N . SER A 1 291 ? 17.980 -0.299 -39.870 1.00 94.94 291 SER A N 1
ATOM 2350 C CA . SER A 1 291 ? 18.793 -0.204 -41.086 1.00 94.94 291 SER A CA 1
ATOM 2351 C C . SER A 1 291 ? 19.020 -1.564 -41.757 1.00 94.94 291 SER A C 1
ATOM 2353 O O . SER A 1 291 ? 18.886 -1.662 -42.975 1.00 94.94 291 SER A O 1
ATOM 2355 N N . LEU A 1 292 ? 19.260 -2.634 -40.987 1.00 95.31 292 LEU A N 1
ATOM 2356 C CA . LEU A 1 292 ? 19.378 -4.002 -41.513 1.00 95.31 292 LEU A CA 1
ATOM 2357 C C . LEU A 1 292 ? 18.075 -4.475 -42.171 1.00 95.31 292 LEU A C 1
ATOM 2359 O O . LEU A 1 292 ? 18.109 -4.962 -43.301 1.00 95.31 292 LEU A O 1
ATOM 2363 N N . ARG A 1 293 ? 16.924 -4.262 -41.511 1.00 93.44 293 ARG A N 1
ATOM 2364 C CA . ARG A 1 293 ? 15.597 -4.596 -42.066 1.00 93.44 293 ARG A CA 1
ATOM 2365 C C . ARG A 1 293 ? 15.310 -3.849 -43.367 1.00 93.44 293 ARG A C 1
ATOM 2367 O O . ARG A 1 293 ? 14.747 -4.427 -44.288 1.00 93.44 293 ARG A O 1
ATOM 2374 N N . LYS A 1 294 ? 15.715 -2.577 -43.453 1.00 92.38 294 LYS A N 1
ATOM 2375 C CA . LYS A 1 294 ? 15.564 -1.762 -44.668 1.00 92.38 294 LYS A CA 1
ATOM 2376 C C . LYS A 1 294 ? 16.490 -2.225 -45.801 1.00 92.38 294 LYS A C 1
ATOM 2378 O O . LYS A 1 294 ? 16.137 -2.082 -46.966 1.00 92.38 294 LYS A O 1
ATOM 2383 N N . ARG A 1 295 ? 17.676 -2.754 -45.478 1.00 91.12 295 ARG A N 1
ATOM 2384 C CA . ARG A 1 295 ? 18.705 -3.121 -46.465 1.00 91.12 295 ARG A CA 1
ATOM 2385 C C . ARG A 1 295 ? 18.408 -4.435 -47.193 1.00 91.12 295 ARG A C 1
ATOM 2387 O O . ARG A 1 295 ? 18.709 -4.522 -48.385 1.00 91.12 295 ARG A O 1
ATOM 2394 N N . HIS A 1 296 ? 17.890 -5.449 -46.497 1.00 88.69 296 HIS A N 1
ATOM 2395 C CA . HIS A 1 296 ? 17.537 -6.749 -47.081 1.00 88.69 296 HIS A CA 1
ATOM 2396 C C . HIS A 1 296 ? 16.553 -7.520 -46.170 1.00 88.69 296 HIS A C 1
ATOM 2398 O O . HIS A 1 296 ? 16.778 -7.546 -44.958 1.00 88.69 296 HIS A O 1
ATOM 2404 N N . PRO A 1 297 ? 15.522 -8.208 -46.708 1.00 84.81 297 PRO A N 1
ATOM 2405 C CA . PRO A 1 297 ? 14.510 -8.906 -45.903 1.00 84.81 297 PRO A CA 1
ATOM 2406 C C . PRO A 1 297 ? 15.094 -9.922 -44.907 1.00 84.81 297 PRO A C 1
ATOM 2408 O O . PRO A 1 297 ? 14.761 -9.897 -43.722 1.00 84.81 297 PRO A O 1
ATOM 2411 N N . ASP A 1 298 ? 16.038 -10.757 -45.353 1.00 86.69 298 ASP A N 1
ATOM 2412 C CA . ASP A 1 298 ? 16.629 -11.807 -44.507 1.00 86.69 298 ASP A CA 1
ATOM 2413 C C . ASP A 1 298 ? 17.529 -11.266 -43.384 1.00 86.69 298 ASP A C 1
ATOM 2415 O O . ASP A 1 298 ? 17.695 -11.916 -42.344 1.00 86.69 298 ASP A O 1
ATOM 2419 N N . LEU A 1 299 ? 18.076 -10.055 -43.549 1.00 91.44 299 LEU A N 1
ATOM 2420 C CA . LEU A 1 299 ? 18.925 -9.420 -42.538 1.00 91.44 299 LEU A CA 1
ATOM 2421 C C . LEU A 1 299 ? 18.126 -8.941 -41.321 1.00 91.44 299 LEU A C 1
ATOM 2423 O O . LEU A 1 299 ? 18.710 -8.703 -40.266 1.00 91.44 299 LEU A O 1
ATOM 2427 N N . GLY A 1 300 ? 16.792 -8.886 -41.408 1.00 88.31 300 GLY A N 1
ATOM 2428 C CA . GLY A 1 300 ? 15.930 -8.623 -40.255 1.00 88.31 300 GLY A CA 1
ATOM 2429 C C . GLY A 1 300 ? 16.029 -9.676 -39.143 1.00 88.31 300 GLY A C 1
ATOM 2430 O O . GLY A 1 300 ? 15.619 -9.397 -38.017 1.00 88.31 300 GLY A O 1
ATOM 2431 N N . THR A 1 301 ? 16.589 -10.857 -39.443 1.00 90.56 301 THR A N 1
ATOM 2432 C CA . THR A 1 301 ? 16.800 -11.958 -38.484 1.00 90.56 301 THR A CA 1
ATOM 2433 C C . THR A 1 301 ? 18.180 -11.950 -37.810 1.00 90.56 301 THR A C 1
ATOM 2435 O O . THR A 1 301 ? 18.440 -12.793 -36.949 1.00 90.56 301 THR A O 1
ATOM 2438 N N . VAL A 1 302 ? 19.066 -11.013 -38.174 1.00 94.62 302 VAL A N 1
ATOM 2439 C CA . VAL A 1 302 ? 20.351 -10.797 -37.486 1.00 94.62 302 VAL A CA 1
ATOM 2440 C C . VAL A 1 302 ? 20.086 -10.377 -36.041 1.00 94.62 302 VAL A C 1
ATOM 2442 O O . VAL A 1 302 ? 19.231 -9.533 -35.767 1.00 94.62 302 VAL A O 1
ATOM 2445 N N . THR A 1 303 ? 20.827 -10.956 -35.095 1.00 94.50 303 THR A N 1
ATOM 2446 C CA . THR A 1 303 ? 20.654 -10.617 -33.677 1.00 94.50 303 THR A CA 1
ATOM 2447 C C . THR A 1 303 ? 21.451 -9.362 -33.352 1.00 94.50 303 THR A C 1
ATOM 2449 O O . THR A 1 303 ? 22.674 -9.407 -33.307 1.00 94.50 303 THR A O 1
ATOM 2452 N N . VAL A 1 304 ? 20.766 -8.251 -33.104 1.00 95.94 304 VAL A N 1
ATOM 2453 C CA . VAL A 1 304 ? 21.384 -6.987 -32.674 1.00 95.94 304 VAL A CA 1
ATOM 2454 C C . VAL A 1 304 ? 20.964 -6.729 -31.238 1.00 95.94 304 VAL A C 1
ATOM 2456 O O . VAL A 1 304 ? 19.763 -6.646 -30.992 1.00 95.94 304 VAL A O 1
ATOM 2459 N N . GLU A 1 305 ? 21.893 -6.632 -30.295 1.00 93.69 305 GLU A N 1
ATOM 2460 C CA . GLU A 1 305 ? 21.576 -6.535 -28.864 1.00 93.69 305 GLU A CA 1
ATOM 2461 C C . GLU A 1 305 ? 22.593 -5.695 -28.089 1.00 93.69 305 GLU A C 1
ATOM 2463 O O . GLU A 1 305 ? 23.740 -5.528 -28.510 1.00 93.69 305 GLU A O 1
ATOM 2468 N N . ARG A 1 306 ? 22.184 -5.229 -26.902 1.00 91.19 306 ARG A N 1
ATOM 2469 C CA . ARG A 1 306 ? 23.145 -4.750 -25.903 1.00 91.19 306 ARG A CA 1
ATOM 2470 C C . ARG A 1 306 ? 23.952 -5.916 -25.345 1.00 91.19 306 ARG A C 1
ATOM 2472 O O . ARG A 1 306 ? 23.454 -7.039 -25.283 1.00 91.19 306 ARG A O 1
ATOM 2479 N N . VAL A 1 307 ? 25.172 -5.654 -24.882 1.00 84.44 307 VAL A N 1
ATOM 2480 C CA . VAL A 1 307 ? 26.057 -6.707 -24.344 1.00 84.44 307 VAL A CA 1
ATOM 2481 C C . VAL A 1 307 ? 25.404 -7.450 -23.165 1.00 84.44 307 VAL A C 1
ATOM 2483 O O . VAL A 1 307 ? 25.469 -8.674 -23.093 1.00 84.44 307 VAL A O 1
ATOM 2486 N N . ASN A 1 308 ? 24.660 -6.743 -22.312 1.00 75.56 308 ASN A N 1
ATOM 2487 C CA . ASN A 1 308 ? 23.926 -7.349 -21.192 1.00 75.56 308 ASN A CA 1
ATOM 2488 C C . ASN A 1 308 ? 22.855 -8.367 -21.649 1.00 75.56 308 ASN A C 1
ATOM 2490 O O . ASN A 1 308 ? 22.465 -9.240 -20.886 1.00 75.56 308 ASN A O 1
ATOM 2494 N N . ASN A 1 309 ? 22.394 -8.291 -22.904 1.00 79.94 309 ASN A N 1
ATOM 2495 C CA . ASN A 1 309 ? 21.306 -9.111 -23.450 1.00 79.94 309 ASN A CA 1
ATOM 2496 C C . ASN A 1 309 ? 21.796 -10.290 -24.321 1.00 79.94 309 ASN A C 1
ATOM 2498 O O . ASN A 1 309 ? 20.981 -10.983 -24.954 1.00 79.94 309 ASN A O 1
ATOM 2502 N N . VAL A 1 310 ? 23.115 -10.513 -24.419 1.00 75.44 310 VAL A N 1
ATOM 2503 C CA . VAL A 1 310 ? 23.702 -11.618 -25.209 1.00 75.44 310 VAL A CA 1
ATOM 2504 C C . VAL A 1 310 ? 24.172 -12.808 -24.372 1.00 75.44 310 VAL A C 1
ATOM 2506 O O . VAL A 1 310 ? 24.814 -13.721 -24.895 1.00 75.44 310 VAL A O 1
ATOM 2509 N N . GLN A 1 311 ? 23.827 -12.846 -23.088 1.00 68.31 311 GLN A N 1
ATOM 2510 C CA . GLN A 1 311 ? 24.139 -13.977 -22.219 1.00 68.31 311 GLN A CA 1
ATOM 2511 C C . GLN A 1 311 ? 23.510 -15.282 -22.744 1.00 68.31 311 GLN A C 1
ATOM 2513 O O . GLN A 1 311 ? 22.373 -15.298 -23.218 1.00 68.31 311 GLN A O 1
ATOM 2518 N N . GLY A 1 312 ? 24.281 -16.374 -22.747 1.00 67.06 312 GLY A N 1
ATOM 2519 C CA . GLY A 1 312 ? 23.855 -17.675 -23.286 1.00 67.06 312 GLY A CA 1
ATOM 2520 C C . GLY A 1 312 ? 23.643 -17.744 -24.812 1.00 67.06 312 GLY A C 1
ATOM 2521 O O . GLY A 1 312 ? 23.249 -18.796 -25.331 1.00 67.06 312 GLY A O 1
ATOM 2522 N N . LYS A 1 313 ? 23.895 -16.654 -25.553 1.00 81.00 313 LYS A N 1
ATOM 2523 C CA . LYS A 1 313 ? 23.847 -16.615 -27.025 1.00 81.00 313 LYS A CA 1
ATOM 2524 C C . LYS A 1 313 ? 25.249 -16.759 -27.605 1.00 81.00 313 LYS A C 1
ATOM 2526 O O . LYS A 1 313 ? 26.221 -16.279 -27.037 1.00 81.00 313 LYS A O 1
ATOM 2531 N N . GLU A 1 314 ? 25.346 -17.385 -28.771 1.00 85.25 314 GLU A N 1
ATOM 2532 C CA . GLU A 1 314 ? 26.607 -17.537 -29.496 1.00 85.25 314 GLU A CA 1
ATOM 2533 C C . GLU A 1 314 ? 26.409 -17.232 -30.972 1.00 85.25 314 GLU A C 1
ATOM 2535 O O . GLU A 1 314 ? 25.383 -17.597 -31.560 1.00 85.25 314 GLU A O 1
ATOM 2540 N N . PHE A 1 315 ? 27.421 -16.618 -31.578 1.00 91.50 315 PHE A N 1
ATOM 2541 C CA . PHE A 1 315 ? 27.368 -16.173 -32.961 1.00 91.50 315 PHE A CA 1
ATOM 2542 C C . PHE A 1 315 ? 28.520 -16.766 -33.764 1.00 91.50 315 PHE A C 1
ATOM 2544 O O . PHE A 1 315 ? 29.667 -16.810 -33.315 1.00 91.50 315 PHE A O 1
ATOM 2551 N N . ARG A 1 316 ? 28.213 -17.203 -34.990 1.00 90.88 316 ARG A N 1
ATOM 2552 C CA . ARG A 1 316 ? 29.231 -17.634 -35.953 1.00 90.88 316 ARG A CA 1
ATOM 2553 C C . ARG A 1 316 ? 30.159 -16.461 -36.275 1.00 90.88 316 ARG A C 1
ATOM 2555 O O . ARG A 1 316 ? 31.378 -16.622 -36.252 1.00 90.88 316 ARG A O 1
ATOM 2562 N N . ALA A 1 317 ? 29.553 -15.300 -36.510 1.00 93.31 317 ALA A N 1
ATOM 2563 C CA . ALA A 1 317 ? 30.210 -14.034 -36.785 1.00 93.31 317 ALA A CA 1
ATOM 2564 C C . ALA A 1 317 ? 29.648 -12.939 -35.872 1.00 93.31 317 ALA A C 1
ATOM 2566 O O . ALA A 1 317 ? 28.429 -12.821 -35.738 1.00 93.31 317 ALA A O 1
ATOM 2567 N N . LEU A 1 318 ? 30.532 -12.159 -35.254 1.00 95.88 318 LEU A N 1
ATOM 2568 C CA . LEU A 1 318 ? 30.189 -11.087 -34.327 1.00 95.88 318 LEU A CA 1
ATOM 2569 C C . LEU A 1 318 ? 30.704 -9.743 -34.849 1.00 95.88 318 LEU A C 1
ATOM 2571 O O . LEU A 1 318 ? 31.887 -9.610 -35.152 1.00 95.88 318 LEU A O 1
ATOM 2575 N N . PHE A 1 319 ? 29.832 -8.743 -34.886 1.00 97.62 319 PHE A N 1
ATOM 2576 C CA . PHE A 1 319 ? 30.180 -7.350 -35.138 1.00 97.62 319 PHE A CA 1
ATOM 2577 C C . PHE A 1 319 ? 30.045 -6.537 -33.849 1.00 97.62 319 PHE A C 1
ATOM 2579 O O . PHE A 1 319 ? 29.077 -6.705 -33.109 1.00 97.62 319 PHE A O 1
ATOM 2586 N N . ILE A 1 320 ? 30.999 -5.651 -33.585 1.00 97.44 320 ILE A N 1
ATOM 2587 C CA . ILE A 1 320 ? 31.037 -4.783 -32.405 1.00 97.44 320 ILE A CA 1
ATOM 2588 C C . ILE A 1 320 ? 30.987 -3.324 -32.873 1.00 97.44 320 ILE A C 1
ATOM 2590 O O . ILE A 1 320 ? 31.856 -2.915 -33.636 1.00 97.44 320 ILE A O 1
ATOM 2594 N N . SER A 1 321 ? 30.000 -2.551 -32.408 1.00 97.00 321 SER A N 1
ATOM 2595 C CA . SER A 1 321 ? 29.926 -1.090 -32.605 1.00 97.00 321 SER A CA 1
ATOM 2596 C C . SER A 1 321 ? 30.404 -0.383 -31.344 1.00 97.00 321 SER A C 1
ATOM 2598 O O . SER A 1 321 ? 29.837 -0.612 -30.268 1.00 97.00 321 SER A O 1
ATOM 2600 N N . THR A 1 322 ? 31.413 0.478 -31.461 1.00 94.56 322 THR A N 1
ATOM 2601 C CA . THR A 1 322 ? 31.986 1.187 -30.305 1.00 94.56 322 THR A CA 1
ATOM 2602 C C . THR A 1 322 ? 31.302 2.514 -30.000 1.00 94.56 322 THR A C 1
ATOM 2604 O O . THR A 1 322 ? 31.278 2.916 -28.839 1.00 94.56 322 THR A O 1
ATOM 2607 N N . VAL A 1 323 ? 30.690 3.142 -31.007 1.00 93.38 323 VAL A N 1
ATOM 2608 C CA . VAL A 1 323 ? 29.913 4.395 -31.008 1.00 93.38 323 VAL A CA 1
ATOM 2609 C C . VAL A 1 323 ? 30.713 5.651 -30.660 1.00 93.38 323 VAL A C 1
ATOM 2611 O O . VAL A 1 323 ? 30.630 6.647 -31.381 1.00 93.38 323 VAL A O 1
ATOM 2614 N N . ARG A 1 324 ? 31.477 5.599 -29.567 1.00 89.69 324 ARG A N 1
ATOM 2615 C CA . ARG A 1 324 ? 32.263 6.700 -29.004 1.00 89.69 324 ARG A CA 1
ATOM 2616 C C . ARG A 1 324 ? 33.386 7.141 -29.928 1.00 89.69 324 ARG A C 1
ATOM 2618 O O . ARG A 1 324 ? 34.041 6.314 -30.563 1.00 89.69 324 ARG A O 1
ATOM 2625 N N . THR A 1 325 ? 33.648 8.445 -29.947 1.00 87.75 325 THR A N 1
ATOM 2626 C CA . THR A 1 325 ? 34.631 9.047 -30.857 1.00 87.75 325 THR A CA 1
ATOM 2627 C C . THR A 1 325 ? 35.628 9.937 -30.116 1.00 87.75 325 THR A C 1
ATOM 2629 O O . THR A 1 325 ? 35.535 10.149 -28.907 1.00 87.75 325 THR A O 1
ATOM 2632 N N . ARG A 1 326 ? 36.628 10.454 -30.839 1.00 82.69 326 ARG A N 1
ATOM 2633 C CA . ARG A 1 326 ? 37.669 11.328 -30.273 1.00 82.69 326 ARG A CA 1
ATOM 2634 C C . ARG A 1 326 ? 37.154 12.672 -29.725 1.00 82.69 326 ARG A C 1
ATOM 2636 O O . ARG A 1 326 ? 37.894 13.310 -28.982 1.00 82.69 326 ARG A O 1
ATOM 2643 N N . SER A 1 327 ? 35.922 13.088 -30.052 1.00 74.19 327 SER A N 1
ATOM 2644 C CA . SER A 1 327 ? 35.301 14.333 -29.552 1.00 74.19 327 SER A CA 1
ATOM 2645 C C . SER A 1 327 ? 35.099 14.361 -28.038 1.00 74.19 327 SER A C 1
ATOM 2647 O O . SER A 1 327 ? 34.994 15.435 -27.454 1.00 74.19 327 SER A O 1
ATOM 2649 N N . LEU A 1 328 ? 35.107 13.196 -27.387 1.00 69.88 328 LEU A N 1
ATOM 2650 C CA . LEU A 1 328 ? 34.902 13.060 -25.948 1.00 69.88 328 LEU A CA 1
ATOM 2651 C C . LEU A 1 328 ? 35.909 13.874 -25.106 1.00 69.88 328 LEU A C 1
ATOM 2653 O O . LEU A 1 328 ? 35.589 14.315 -24.008 1.00 69.88 328 LEU A O 1
ATOM 2657 N N . ILE A 1 329 ? 37.111 14.139 -25.631 1.00 64.81 329 ILE A N 1
ATOM 2658 C CA . ILE A 1 329 ? 38.153 14.945 -24.960 1.00 64.81 329 ILE A CA 1
ATOM 2659 C C . ILE A 1 329 ? 37.758 16.428 -24.844 1.00 64.81 329 ILE A C 1
ATOM 2661 O O . ILE A 1 329 ? 38.132 17.105 -23.876 1.00 64.81 329 ILE A O 1
ATOM 2665 N N . ASP A 1 330 ? 36.974 16.928 -25.799 1.00 59.50 330 ASP A N 1
ATOM 2666 C CA . ASP A 1 330 ? 36.503 18.312 -25.812 1.00 59.50 330 ASP A CA 1
ATOM 2667 C C . ASP A 1 330 ? 35.322 18.505 -24.847 1.00 59.50 330 ASP A C 1
ATOM 2669 O O . ASP A 1 330 ? 35.206 19.555 -24.211 1.00 59.50 330 ASP A O 1
ATOM 2673 N N . THR A 1 331 ? 34.496 17.468 -24.668 1.00 54.31 331 THR A N 1
ATOM 2674 C CA . THR A 1 331 ? 33.282 17.480 -23.833 1.00 54.31 331 THR A CA 1
ATOM 2675 C C . THR A 1 331 ? 33.559 17.343 -22.331 1.00 54.31 331 THR A C 1
ATOM 2677 O O . THR A 1 331 ? 32.742 17.780 -21.523 1.00 54.31 331 THR A O 1
ATOM 2680 N N . VAL A 1 332 ? 34.715 16.802 -21.922 1.00 53.56 332 VAL A N 1
ATOM 2681 C CA . VAL A 1 332 ? 35.137 16.782 -20.507 1.00 53.56 332 VAL A CA 1
ATOM 2682 C C . VAL A 1 332 ? 35.489 18.216 -20.073 1.00 53.56 332 VAL A C 1
ATOM 2684 O O . VAL A 1 332 ? 36.624 18.677 -20.241 1.00 53.56 332 VAL A O 1
ATOM 2687 N N . GLN A 1 333 ? 34.502 18.958 -19.566 1.00 42.53 333 GLN A N 1
ATOM 2688 C CA . GLN A 1 333 ? 34.675 20.255 -18.907 1.00 42.53 333 GLN A CA 1
ATOM 2689 C C . GLN A 1 333 ? 34.802 20.071 -17.391 1.00 42.53 333 GLN A C 1
ATOM 2691 O O . GLN A 1 333 ? 34.030 19.358 -16.759 1.00 42.53 333 GLN A O 1
ATOM 2696 N N . THR A 1 334 ? 35.794 20.740 -16.808 1.00 40.84 334 THR A N 1
ATOM 2697 C CA . THR A 1 334 ? 36.034 20.822 -15.366 1.00 40.84 334 THR A CA 1
ATOM 2698 C C . THR A 1 334 ? 35.044 21.796 -14.725 1.00 40.84 334 THR A C 1
ATOM 2700 O O . THR A 1 334 ? 35.369 22.969 -14.554 1.00 40.84 334 THR A O 1
ATOM 2703 N N . ASN A 1 335 ? 33.849 21.329 -14.366 1.00 33.91 335 ASN A N 1
ATOM 2704 C CA . ASN A 1 335 ? 33.056 22.008 -13.341 1.00 33.91 335 ASN A CA 1
ATOM 2705 C C . ASN A 1 335 ? 33.616 21.596 -11.970 1.00 33.91 335 ASN A C 1
ATOM 2707 O O . ASN A 1 335 ? 33.974 20.441 -11.767 1.00 33.91 335 ASN A O 1
ATOM 2711 N N . GLY A 1 336 ? 33.796 22.561 -11.067 1.00 37.84 336 GLY A N 1
ATOM 2712 C CA . GLY A 1 336 ? 34.553 22.446 -9.810 1.00 37.84 336 GLY A CA 1
ATOM 2713 C C . GLY A 1 336 ? 33.925 21.587 -8.704 1.00 37.84 336 GLY A C 1
ATOM 2714 O O . GLY A 1 336 ? 34.056 21.923 -7.532 1.00 37.84 336 GLY A O 1
ATOM 2715 N N . SER A 1 337 ? 33.252 20.495 -9.047 1.00 37.97 337 SER A N 1
ATOM 2716 C CA . SER A 1 337 ? 32.697 19.504 -8.120 1.00 37.97 337 SER A CA 1
ATOM 2717 C C . SER A 1 337 ? 32.753 18.166 -8.849 1.00 37.97 337 SER A C 1
ATOM 2719 O O . SER A 1 337 ? 32.219 18.090 -9.946 1.00 37.97 337 SER A O 1
ATOM 2721 N N . GLU A 1 338 ? 33.500 17.207 -8.294 1.00 38.34 338 GLU A N 1
ATOM 2722 C CA . GLU A 1 338 ? 33.707 15.812 -8.730 1.00 38.34 338 GLU A CA 1
ATOM 2723 C C . GLU A 1 338 ? 33.560 15.488 -10.232 1.00 38.34 338 GLU A C 1
ATOM 2725 O O . GLU A 1 338 ? 32.491 15.530 -10.832 1.00 38.34 338 GLU A O 1
ATOM 2730 N N . VAL A 1 339 ? 34.670 15.082 -10.854 1.00 38.44 339 VAL A N 1
ATOM 2731 C CA . VAL A 1 339 ? 34.659 14.561 -12.225 1.00 38.44 339 VAL A CA 1
ATOM 2732 C C . VAL A 1 339 ? 33.852 13.259 -12.239 1.00 38.44 339 VAL A C 1
ATOM 2734 O O . VAL A 1 339 ? 34.346 12.237 -11.772 1.00 38.44 339 VAL A O 1
ATOM 2737 N N . ASP A 1 340 ? 32.643 13.281 -12.798 1.00 43.50 340 ASP A N 1
ATOM 2738 C CA . ASP A 1 340 ? 31.881 12.067 -13.096 1.00 43.50 340 ASP A CA 1
ATOM 2739 C C . ASP A 1 340 ? 32.546 11.351 -14.286 1.00 43.50 340 ASP A C 1
ATOM 2741 O O . ASP A 1 340 ? 32.342 11.674 -15.462 1.00 43.50 340 ASP A O 1
ATOM 2745 N N . ILE A 1 341 ? 33.481 10.446 -13.985 1.00 51.56 341 ILE A N 1
ATOM 2746 C CA . ILE A 1 341 ? 34.226 9.681 -14.991 1.00 51.56 341 ILE A CA 1
ATOM 2747 C C . ILE A 1 341 ? 33.328 8.535 -15.465 1.00 51.56 341 ILE A C 1
ATOM 2749 O O . ILE A 1 341 ? 33.473 7.395 -15.017 1.00 51.56 341 ILE A O 1
ATOM 2753 N N . GLY A 1 342 ? 32.402 8.865 -16.367 1.00 55.41 342 GLY A N 1
ATOM 2754 C CA . GLY A 1 342 ? 31.352 7.970 -16.849 1.00 55.41 342 GLY A CA 1
ATOM 2755 C C . GLY A 1 342 ? 31.822 6.642 -17.465 1.00 55.41 342 GLY A C 1
ATOM 2756 O O . GLY A 1 342 ? 32.961 6.470 -17.908 1.00 55.41 342 GLY A O 1
ATOM 2757 N N . ASP A 1 343 ? 30.892 5.685 -17.514 1.00 69.88 343 ASP A N 1
ATOM 2758 C CA . ASP A 1 343 ? 31.001 4.420 -18.248 1.00 69.88 343 ASP A CA 1
ATOM 2759 C C . ASP A 1 343 ? 30.941 4.675 -19.772 1.00 69.88 343 ASP A C 1
ATOM 2761 O O . ASP A 1 343 ? 29.883 4.884 -20.375 1.00 69.88 343 ASP A O 1
ATOM 2765 N N . PHE A 1 344 ? 32.103 4.649 -20.426 1.00 82.12 344 PHE A N 1
ATOM 2766 C CA . PHE A 1 344 ? 32.267 4.771 -21.879 1.00 82.12 344 PHE A CA 1
ATOM 2767 C C . PHE A 1 344 ? 32.093 3.429 -22.617 1.00 82.12 344 PHE A C 1
ATOM 2769 O O . PHE A 1 344 ? 32.528 3.281 -23.765 1.00 82.12 344 PHE A O 1
ATOM 2776 N N . GLY A 1 345 ? 31.477 2.431 -21.976 1.00 86.44 345 GLY A N 1
ATOM 2777 C CA . GLY A 1 345 ? 31.218 1.114 -22.540 1.00 86.44 345 GLY A CA 1
ATOM 2778 C C . GLY A 1 345 ? 32.509 0.408 -22.943 1.00 86.44 345 GLY A C 1
ATOM 2779 O O . GLY A 1 345 ? 33.403 0.182 -22.132 1.00 86.44 345 GLY A O 1
ATOM 2780 N N . PHE A 1 346 ? 32.645 0.081 -24.228 1.00 90.69 346 PHE A N 1
ATOM 2781 C CA . PHE A 1 346 ? 33.795 -0.663 -24.751 1.00 90.69 346 PHE A CA 1
ATOM 2782 C C . PHE A 1 346 ? 35.148 0.063 -24.655 1.00 90.69 346 PHE A C 1
ATOM 2784 O O . PHE A 1 346 ? 36.183 -0.563 -24.885 1.00 90.69 346 PHE A O 1
ATOM 2791 N N . LEU A 1 347 ? 35.174 1.359 -24.329 1.00 88.50 347 LEU A N 1
ATOM 2792 C CA . LEU A 1 347 ? 36.417 2.104 -24.097 1.00 88.50 347 LEU A CA 1
ATOM 2793 C C . LEU A 1 347 ? 36.909 1.959 -22.647 1.00 88.50 347 LEU A C 1
ATOM 2795 O O . LEU A 1 347 ? 38.113 2.009 -22.399 1.00 88.50 347 LEU A O 1
ATOM 2799 N N . SER A 1 348 ? 36.006 1.756 -21.686 1.00 85.00 348 SER A N 1
ATOM 2800 C CA . SER A 1 348 ? 36.317 1.799 -20.252 1.00 85.00 348 SER A CA 1
ATOM 2801 C C . SER A 1 348 ? 36.086 0.494 -19.502 1.00 85.00 348 SER A C 1
ATOM 2803 O O . SER A 1 348 ? 36.701 0.333 -18.458 1.00 85.00 348 SER A O 1
ATOM 2805 N N . ASP A 1 349 ? 35.259 -0.426 -20.005 1.00 87.19 349 ASP A N 1
ATOM 2806 C CA . ASP A 1 349 ? 34.915 -1.669 -19.306 1.00 87.19 349 ASP A CA 1
ATOM 2807 C C . ASP A 1 349 ? 35.508 -2.914 -20.010 1.00 87.19 349 ASP A C 1
ATOM 2809 O O . ASP A 1 349 ? 34.975 -3.388 -21.027 1.00 87.19 349 ASP A O 1
ATOM 2813 N N . PRO A 1 350 ? 36.611 -3.486 -19.481 1.00 88.50 350 PRO A N 1
ATOM 2814 C CA . PRO A 1 350 ? 37.240 -4.671 -20.059 1.00 88.50 350 PRO A CA 1
ATOM 2815 C C . PRO A 1 350 ? 36.386 -5.937 -19.904 1.00 88.50 350 PRO A C 1
ATOM 2817 O O . PRO A 1 350 ? 36.443 -6.815 -20.768 1.00 88.50 350 PRO A O 1
ATOM 2820 N N . LYS A 1 351 ? 35.564 -6.039 -18.854 1.00 88.69 351 LYS A N 1
ATOM 2821 C CA . LYS A 1 351 ? 34.700 -7.203 -18.605 1.00 88.69 351 LYS A CA 1
ATOM 2822 C C . LYS A 1 351 ? 33.516 -7.228 -19.570 1.00 88.69 351 LYS A C 1
ATOM 2824 O O . LYS A 1 351 ? 33.167 -8.287 -20.106 1.00 88.69 351 LYS A O 1
ATOM 2829 N N . LEU A 1 352 ? 32.948 -6.059 -19.869 1.00 89.38 352 LEU A N 1
ATOM 2830 C CA . LEU A 1 352 ? 31.962 -5.865 -20.935 1.00 89.38 352 LEU A CA 1
ATOM 2831 C C . LEU A 1 352 ? 32.530 -6.297 -22.294 1.00 89.38 352 LEU A C 1
ATOM 2833 O O . LEU A 1 352 ? 31.892 -7.053 -23.034 1.00 89.38 352 LEU A O 1
ATOM 2837 N N . LEU A 1 353 ? 33.754 -5.865 -22.608 1.00 91.06 353 LEU A N 1
ATOM 2838 C CA . LEU A 1 353 ? 34.429 -6.216 -23.855 1.00 91.06 353 LEU A CA 1
ATOM 2839 C C . LEU A 1 353 ? 34.725 -7.720 -23.955 1.00 91.06 353 LEU A C 1
ATOM 2841 O O . LEU A 1 353 ? 34.441 -8.334 -24.987 1.00 91.06 353 LEU A O 1
ATOM 2845 N N . ASN A 1 354 ? 35.230 -8.340 -22.887 1.00 91.75 354 ASN A N 1
ATOM 2846 C CA . ASN A 1 354 ? 35.462 -9.784 -22.844 1.00 91.75 354 ASN A CA 1
ATOM 2847 C C . ASN A 1 354 ? 34.154 -10.574 -23.031 1.00 91.75 354 ASN A C 1
ATOM 2849 O O . ASN A 1 354 ? 34.088 -11.533 -23.806 1.00 91.75 354 ASN A O 1
ATOM 2853 N N . THR A 1 355 ? 33.068 -10.127 -22.394 1.00 90.44 355 THR A N 1
ATOM 2854 C CA . THR A 1 355 ? 31.744 -10.751 -22.538 1.00 90.44 355 THR A CA 1
ATOM 2855 C C . THR A 1 355 ? 31.265 -10.721 -23.985 1.00 90.44 355 THR A C 1
ATOM 2857 O O . THR A 1 355 ? 30.806 -11.744 -24.489 1.00 90.44 355 THR A O 1
ATOM 2860 N N . ALA A 1 356 ? 31.433 -9.593 -24.682 1.00 91.31 356 ALA A N 1
ATOM 2861 C CA . ALA A 1 356 ? 31.119 -9.481 -26.102 1.00 91.31 356 ALA A CA 1
ATOM 2862 C C . ALA A 1 356 ? 31.980 -10.429 -26.955 1.00 91.31 356 ALA A C 1
ATOM 2864 O O . ALA A 1 356 ? 31.446 -11.283 -27.665 1.00 91.31 356 ALA A O 1
ATOM 2865 N N . LEU A 1 357 ? 33.309 -10.326 -26.854 1.00 91.25 357 LEU A N 1
ATOM 2866 C CA . LEU A 1 357 ? 34.259 -11.081 -27.682 1.00 91.25 357 LEU A CA 1
ATOM 2867 C C . LEU A 1 357 ? 34.109 -12.596 -27.526 1.00 91.25 357 LEU A C 1
ATOM 2869 O O . LEU A 1 357 ? 34.138 -13.338 -28.509 1.00 91.25 357 LEU A O 1
ATOM 2873 N N . THR A 1 358 ? 33.874 -13.066 -26.301 1.00 89.25 358 THR A N 1
ATOM 2874 C CA . THR A 1 358 ? 33.665 -14.490 -26.015 1.00 89.25 358 THR A CA 1
ATOM 2875 C C . THR A 1 358 ? 32.357 -15.037 -26.592 1.00 89.25 358 THR A C 1
ATOM 2877 O O . THR A 1 358 ? 32.127 -16.241 -26.504 1.00 89.25 358 THR A O 1
ATOM 2880 N N . ARG A 1 359 ? 31.468 -14.233 -27.194 1.00 89.38 359 ARG A N 1
ATOM 2881 C CA . ARG A 1 359 ? 30.299 -14.763 -27.928 1.00 89.38 359 ARG A CA 1
ATOM 2882 C C . ARG A 1 359 ? 30.624 -15.215 -29.355 1.00 89.38 359 ARG A C 1
ATOM 2884 O O . ARG A 1 359 ? 29.793 -15.888 -29.970 1.00 89.38 359 ARG A O 1
ATOM 2891 N N . ALA A 1 360 ? 31.798 -14.868 -29.883 1.00 91.31 360 ALA A N 1
ATOM 2892 C CA . ALA A 1 360 ? 32.190 -15.185 -31.250 1.00 91.31 360 ALA A CA 1
ATOM 2893 C C . ALA A 1 360 ? 32.793 -16.593 -31.388 1.00 91.31 360 ALA A C 1
ATOM 2895 O O . ALA A 1 360 ? 33.655 -17.013 -30.611 1.00 91.31 360 ALA A O 1
ATOM 2896 N N . GLN A 1 361 ? 32.370 -17.314 -32.427 1.00 90.06 361 GLN A N 1
ATOM 2897 C CA . GLN A 1 361 ? 32.908 -18.635 -32.761 1.00 90.06 361 GLN A CA 1
ATOM 2898 C C . GLN A 1 361 ? 34.008 -18.560 -33.826 1.00 90.06 361 GLN A C 1
ATOM 2900 O O . GLN A 1 361 ? 35.051 -19.193 -33.675 1.00 90.06 361 GLN A O 1
ATOM 2905 N N . SER A 1 362 ? 33.791 -17.828 -34.923 1.00 88.81 362 SER A N 1
ATOM 2906 C CA . SER A 1 362 ? 34.667 -17.908 -36.106 1.00 88.81 362 SER A CA 1
ATOM 2907 C C . SER A 1 362 ? 35.160 -16.561 -36.628 1.00 88.81 362 SER A C 1
ATOM 2909 O O . SER A 1 362 ? 36.207 -16.531 -37.273 1.00 88.81 362 SER A O 1
ATOM 2911 N N . PHE A 1 363 ? 34.445 -15.470 -36.348 1.00 92.19 363 PHE A N 1
ATOM 2912 C CA . PHE A 1 363 ? 34.756 -14.143 -36.875 1.00 92.19 363 PHE A CA 1
ATOM 2913 C C . PHE A 1 363 ? 34.353 -13.031 -35.902 1.00 92.19 363 PHE A C 1
ATOM 2915 O O . PHE A 1 363 ? 33.251 -13.075 -35.348 1.00 92.19 363 PHE A O 1
ATOM 2922 N N . VAL A 1 364 ? 35.226 -12.036 -35.737 1.00 95.38 364 VAL A N 1
ATOM 2923 C CA . VAL A 1 364 ? 34.979 -10.788 -35.005 1.00 95.38 364 VAL A CA 1
ATOM 2924 C C . VAL A 1 364 ? 35.359 -9.606 -35.891 1.00 95.38 364 VAL A C 1
ATOM 2926 O O . VAL A 1 364 ? 36.497 -9.508 -36.344 1.00 95.38 364 VAL A O 1
ATOM 2929 N N . ALA A 1 365 ? 34.429 -8.678 -36.085 1.00 95.88 365 ALA A N 1
ATOM 2930 C CA . ALA A 1 365 ? 34.676 -7.389 -36.715 1.00 95.88 365 ALA A CA 1
ATOM 2931 C C . ALA A 1 365 ? 34.319 -6.257 -35.756 1.00 95.88 365 ALA A C 1
ATOM 2933 O O . ALA A 1 365 ? 33.225 -6.225 -35.201 1.00 95.88 365 ALA A O 1
ATOM 2934 N N . VAL A 1 366 ? 35.230 -5.308 -35.583 1.00 97.00 366 VAL A N 1
ATOM 2935 C CA . VAL A 1 366 ? 35.001 -4.116 -34.760 1.00 97.00 366 VAL A CA 1
ATOM 2936 C C . VAL A 1 366 ? 34.874 -2.915 -35.683 1.00 97.00 366 VAL A C 1
ATOM 2938 O O . VAL A 1 366 ? 35.705 -2.738 -36.572 1.00 97.00 366 VAL A O 1
ATOM 2941 N N . VAL A 1 367 ? 33.838 -2.110 -35.475 1.00 97.12 367 VAL A N 1
ATOM 2942 C CA . VAL A 1 367 ? 33.561 -0.874 -36.207 1.00 97.12 367 VAL A CA 1
ATOM 2943 C C . VAL A 1 367 ? 33.626 0.281 -35.215 1.00 97.12 367 VAL A C 1
ATOM 2945 O O . VAL A 1 367 ? 32.899 0.266 -34.219 1.00 97.12 367 VAL A O 1
ATOM 2948 N N . GLY A 1 368 ? 34.524 1.241 -35.451 1.00 94.69 368 GLY A N 1
ATOM 2949 C CA . GLY A 1 368 ? 34.785 2.296 -34.472 1.00 94.69 368 GLY A CA 1
ATOM 2950 C C . GLY A 1 368 ? 35.843 3.326 -34.847 1.00 94.69 368 GLY A C 1
ATOM 2951 O O . GLY A 1 368 ? 36.543 3.171 -35.850 1.00 94.69 368 GLY A O 1
ATOM 2952 N N . ASP A 1 369 ? 36.005 4.357 -34.009 1.00 92.88 369 ASP A N 1
ATOM 2953 C CA . ASP A 1 369 ? 37.100 5.332 -34.129 1.00 92.88 369 ASP A CA 1
ATOM 2954 C C . ASP A 1 369 ? 38.396 4.779 -33.490 1.00 92.88 369 ASP A C 1
ATOM 2956 O O . ASP A 1 369 ? 38.512 4.714 -32.262 1.00 92.88 369 ASP A O 1
ATOM 2960 N N . PRO A 1 370 ? 39.423 4.412 -34.283 1.00 91.31 370 PRO A N 1
ATOM 2961 C CA . PRO A 1 370 ? 40.655 3.811 -33.766 1.00 91.31 370 PRO A CA 1
ATOM 2962 C C . PRO A 1 370 ? 41.460 4.736 -32.847 1.00 91.31 370 PRO A C 1
ATOM 2964 O O . PRO A 1 370 ? 42.239 4.247 -32.028 1.00 91.31 370 PRO A O 1
ATOM 2967 N N . VAL A 1 371 ? 41.316 6.058 -32.995 1.00 89.56 371 VAL A N 1
ATOM 2968 C CA . VAL A 1 371 ? 42.053 7.031 -32.177 1.00 89.56 371 VAL A CA 1
ATOM 2969 C C . VAL A 1 371 ? 41.449 7.091 -30.781 1.00 89.56 371 VAL A C 1
ATOM 2971 O O . VAL A 1 371 ? 42.196 6.997 -29.810 1.00 89.56 371 VAL A O 1
ATOM 2974 N N . ALA A 1 372 ? 40.117 7.152 -30.677 1.00 88.56 372 ALA A N 1
ATOM 2975 C CA . ALA A 1 372 ? 39.407 7.118 -29.399 1.00 88.56 372 ALA A CA 1
ATOM 2976 C C . ALA A 1 372 ? 39.715 5.826 -28.626 1.00 88.56 372 ALA A C 1
ATOM 2978 O O . ALA A 1 372 ? 40.140 5.875 -27.472 1.00 88.56 372 ALA A O 1
ATOM 2979 N N . LEU A 1 373 ? 39.628 4.677 -29.306 1.00 89.44 373 LEU A N 1
ATOM 2980 C CA . LEU A 1 373 ? 39.907 3.359 -28.723 1.00 89.44 373 LEU A CA 1
ATOM 2981 C C . LEU A 1 373 ? 41.343 3.206 -28.198 1.00 89.44 373 LEU A C 1
ATOM 2983 O O . LEU A 1 373 ? 41.580 2.446 -27.265 1.00 89.44 373 LEU A O 1
ATOM 2987 N N . CYS A 1 374 ? 42.315 3.910 -28.788 1.00 89.12 374 CYS A N 1
ATOM 2988 C CA . CYS A 1 374 ? 43.726 3.843 -28.387 1.00 89.12 374 CYS A CA 1
ATOM 2989 C C . CYS A 1 374 ? 44.156 4.927 -27.389 1.00 89.12 374 CYS A C 1
ATOM 2991 O O . CYS A 1 374 ? 45.344 4.964 -27.026 1.00 89.12 374 CYS A O 1
ATOM 2993 N N . ALA A 1 375 ? 43.245 5.815 -26.994 1.00 82.69 375 ALA A N 1
ATOM 2994 C CA . ALA A 1 375 ? 43.573 6.997 -26.207 1.00 82.69 375 ALA A CA 1
ATOM 2995 C C . ALA A 1 375 ? 42.699 7.208 -24.968 1.00 82.69 375 ALA A C 1
ATOM 2997 O O . ALA A 1 375 ? 43.141 7.917 -24.068 1.00 82.69 375 ALA A O 1
ATOM 2998 N N . ILE A 1 376 ? 41.490 6.644 -24.927 1.00 80.12 376 ILE A N 1
ATOM 2999 C CA . ILE A 1 376 ? 40.475 6.955 -23.918 1.00 80.12 376 ILE A CA 1
ATOM 3000 C C . ILE A 1 376 ? 40.044 5.670 -23.202 1.00 80.12 376 ILE A C 1
ATOM 3002 O O . ILE A 1 376 ? 39.731 4.666 -23.840 1.00 80.12 376 ILE A O 1
ATOM 3006 N N . GLY A 1 377 ? 39.984 5.732 -21.869 1.00 80.31 377 GLY A N 1
ATOM 3007 C CA . GLY A 1 377 ? 39.480 4.658 -21.012 1.00 80.31 377 GLY A CA 1
ATOM 3008 C C . GLY A 1 377 ? 40.459 3.498 -20.781 1.00 80.31 377 GLY A C 1
ATOM 3009 O O . GLY A 1 377 ? 41.534 3.404 -21.382 1.00 80.31 377 GLY A O 1
ATOM 3010 N N . GLU A 1 378 ? 40.088 2.597 -19.872 1.00 81.94 378 GLU A N 1
ATOM 3011 C CA . GLU A 1 378 ? 40.940 1.491 -19.407 1.00 81.94 378 GLU A CA 1
ATOM 3012 C C . GLU A 1 378 ? 41.188 0.410 -20.468 1.00 81.94 378 GLU A C 1
ATOM 3014 O O . GLU A 1 378 ? 42.219 -0.265 -20.442 1.00 81.94 378 GLU A O 1
ATOM 3019 N N . CYS A 1 379 ? 40.309 0.281 -21.468 1.00 88.56 379 CYS A N 1
ATOM 3020 C CA . CYS A 1 379 ? 40.472 -0.701 -22.545 1.00 88.56 379 CYS A CA 1
ATOM 3021 C C . CYS A 1 379 ? 41.528 -0.293 -23.582 1.00 88.56 379 CYS A C 1
ATOM 3023 O O . CYS A 1 379 ? 41.780 -1.034 -24.533 1.00 88.56 379 CYS A O 1
ATOM 3025 N N . THR A 1 380 ? 42.189 0.851 -23.408 1.00 88.88 380 THR A N 1
ATOM 3026 C CA . THR A 1 380 ? 43.200 1.373 -24.333 1.00 88.88 380 THR A CA 1
ATOM 3027 C C . THR A 1 380 ? 44.260 0.328 -24.726 1.00 88.88 380 THR A C 1
ATOM 3029 O O . THR A 1 380 ? 44.586 0.163 -25.905 1.00 88.88 380 THR A O 1
ATOM 3032 N N . ASN A 1 381 ? 44.799 -0.424 -23.761 1.00 88.44 381 ASN A N 1
ATOM 3033 C CA . ASN A 1 381 ? 45.810 -1.453 -24.046 1.00 88.44 381 ASN A CA 1
ATOM 3034 C C . ASN A 1 381 ? 45.219 -2.681 -24.756 1.00 88.44 381 ASN A C 1
ATOM 3036 O O . ASN A 1 381 ? 45.886 -3.286 -25.603 1.00 88.44 381 ASN A O 1
ATOM 3040 N N . VAL A 1 382 ? 43.957 -3.010 -24.469 1.00 91.94 382 VAL A N 1
ATOM 3041 C CA . VAL A 1 382 ? 43.217 -4.079 -25.149 1.00 91.94 382 VAL A CA 1
ATOM 3042 C C . VAL A 1 382 ? 43.069 -3.748 -26.632 1.00 91.94 382 VAL A C 1
ATOM 3044 O O . VAL A 1 382 ? 43.440 -4.552 -27.489 1.00 91.94 382 VAL A O 1
ATOM 3047 N N . TRP A 1 383 ? 42.621 -2.532 -26.947 1.00 94.00 383 TRP A N 1
ATOM 3048 C CA . TRP A 1 383 ? 42.409 -2.081 -28.322 1.00 94.00 383 TRP A CA 1
ATOM 3049 C C . TRP A 1 383 ? 43.700 -1.949 -29.124 1.00 94.00 383 TRP A C 1
ATOM 3051 O O . TRP A 1 383 ? 43.748 -2.380 -30.277 1.00 94.00 383 TRP A O 1
ATOM 3061 N N . ARG A 1 384 ? 44.783 -1.449 -28.514 1.00 91.62 384 ARG A N 1
ATOM 3062 C CA . ARG A 1 384 ? 46.115 -1.448 -29.148 1.00 91.62 384 ARG A CA 1
ATOM 3063 C C . ARG A 1 384 ? 46.553 -2.860 -29.526 1.00 91.62 384 ARG A C 1
ATOM 3065 O O . ARG A 1 384 ? 47.061 -3.074 -30.626 1.00 91.62 384 ARG A O 1
ATOM 3072 N N . THR A 1 385 ? 46.320 -3.823 -28.638 1.00 91.25 385 THR A N 1
ATOM 3073 C CA . THR A 1 385 ? 46.644 -5.234 -28.878 1.00 91.25 385 THR A CA 1
ATOM 3074 C C . THR A 1 385 ? 45.762 -5.827 -29.979 1.00 91.25 385 THR A C 1
ATOM 3076 O O . THR A 1 385 ? 46.277 -6.525 -30.856 1.00 91.25 385 THR A O 1
ATOM 3079 N N . TYR A 1 386 ? 44.463 -5.506 -29.999 1.00 93.25 386 TYR A N 1
ATOM 3080 C CA . TYR A 1 386 ? 43.528 -5.927 -31.050 1.00 93.25 386 TYR A CA 1
ATOM 3081 C C . TYR A 1 386 ? 43.952 -5.400 -32.428 1.00 93.25 386 TYR A C 1
ATOM 3083 O O . TYR A 1 386 ? 44.068 -6.163 -33.389 1.00 93.25 386 TYR A O 1
ATOM 3091 N N . LEU A 1 387 ? 44.268 -4.105 -32.524 1.00 92.75 387 LEU A N 1
ATOM 3092 C CA . LEU A 1 387 ? 44.733 -3.475 -33.761 1.00 92.75 387 LEU A CA 1
ATOM 3093 C C . LEU A 1 387 ? 46.093 -4.017 -34.212 1.00 92.75 387 LEU A C 1
ATOM 3095 O O . LEU A 1 387 ? 46.311 -4.190 -35.410 1.00 92.75 387 LEU A O 1
ATOM 3099 N N . GLN A 1 388 ? 46.997 -4.343 -33.284 1.00 91.31 388 GLN A N 1
ATOM 3100 C CA . GLN A 1 388 ? 48.266 -4.991 -33.619 1.00 91.31 388 GLN A CA 1
ATOM 3101 C C . GLN A 1 388 ? 48.044 -6.380 -34.240 1.00 91.31 388 GLN A C 1
ATOM 3103 O O . GLN A 1 388 ? 48.674 -6.701 -35.250 1.00 91.31 388 GLN A O 1
ATOM 3108 N N . HIS A 1 389 ? 47.117 -7.180 -33.698 1.00 90.19 389 HIS A N 1
ATOM 3109 C CA . HIS A 1 389 ? 46.725 -8.457 -34.305 1.00 90.19 389 HIS A CA 1
ATOM 3110 C C . HIS A 1 389 ? 46.120 -8.243 -35.699 1.00 90.19 389 HIS A C 1
ATOM 3112 O O . HIS A 1 389 ? 46.513 -8.923 -36.650 1.00 90.19 389 HIS A O 1
ATOM 3118 N N . CYS A 1 390 ? 45.241 -7.248 -35.853 1.00 91.19 390 CYS A N 1
ATOM 3119 C CA . CYS A 1 390 ? 44.647 -6.923 -37.149 1.00 91.19 390 CYS A CA 1
ATOM 3120 C C . CYS A 1 390 ? 45.703 -6.485 -38.182 1.00 91.19 390 CYS A C 1
ATOM 3122 O O . CYS A 1 390 ? 45.646 -6.916 -39.336 1.00 91.19 390 CYS A O 1
ATOM 3124 N N . LYS A 1 391 ? 46.714 -5.694 -37.781 1.00 89.94 391 LYS A N 1
ATOM 3125 C CA . LYS A 1 391 ? 47.854 -5.299 -38.635 1.00 89.94 391 LYS A CA 1
ATOM 3126 C C . LYS A 1 391 ? 48.640 -6.520 -39.106 1.00 89.94 391 LYS A C 1
ATOM 3128 O O . LYS A 1 391 ? 48.887 -6.650 -40.304 1.00 89.94 391 LYS A O 1
ATOM 3133 N N . ASN A 1 392 ? 48.997 -7.419 -38.187 1.00 88.50 392 ASN A N 1
ATOM 3134 C CA . ASN A 1 392 ? 49.748 -8.636 -38.509 1.00 88.50 392 ASN A CA 1
ATOM 3135 C C . ASN A 1 392 ? 48.991 -9.520 -39.519 1.00 88.50 392 ASN A C 1
ATOM 3137 O O . ASN A 1 392 ? 49.611 -10.147 -40.373 1.00 88.50 392 ASN A O 1
ATOM 3141 N N . MET A 1 393 ? 47.655 -9.511 -39.467 1.00 86.69 393 MET A N 1
ATOM 3142 C CA . MET A 1 393 ? 46.781 -10.238 -40.395 1.00 86.69 393 MET A CA 1
ATOM 3143 C C . MET A 1 393 ? 46.307 -9.413 -41.608 1.00 86.69 393 MET A C 1
ATOM 3145 O O . MET A 1 393 ? 45.451 -9.878 -42.357 1.00 86.69 393 MET A O 1
ATOM 3149 N N . LYS A 1 394 ? 46.816 -8.187 -41.811 1.00 88.44 394 LYS A N 1
ATOM 3150 C CA . LYS A 1 394 ? 46.416 -7.268 -42.900 1.00 88.44 394 LYS A CA 1
ATOM 3151 C C . LYS A 1 394 ? 44.892 -7.034 -42.998 1.00 88.44 394 LYS A C 1
ATOM 3153 O O . LYS A 1 394 ? 44.329 -6.992 -44.088 1.00 88.44 394 LYS A O 1
ATOM 3158 N N . SER A 1 395 ? 44.228 -6.865 -41.855 1.00 91.69 395 SER A N 1
ATOM 3159 C CA . SER A 1 395 ? 42.755 -6.837 -41.715 1.00 91.69 395 SER A CA 1
ATOM 3160 C C . SER A 1 395 ? 42.184 -5.525 -41.158 1.00 91.69 395 SER A C 1
ATOM 3162 O O . SER A 1 395 ? 41.065 -5.487 -40.649 1.00 91.69 395 SER A O 1
ATOM 3164 N N . ILE A 1 396 ? 42.949 -4.437 -41.273 1.00 92.06 396 ILE A N 1
ATOM 3165 C CA . ILE A 1 396 ? 42.500 -3.075 -40.958 1.00 92.06 396 ILE A CA 1
ATOM 3166 C C . ILE A 1 396 ? 41.959 -2.430 -42.237 1.00 92.06 396 ILE A C 1
ATOM 3168 O O . ILE A 1 396 ? 42.619 -2.466 -43.281 1.00 92.06 396 ILE A O 1
ATOM 3172 N N . ARG A 1 397 ? 40.765 -1.837 -42.162 1.00 91.00 397 ARG A N 1
ATOM 3173 C CA . ARG A 1 397 ? 40.131 -1.086 -43.252 1.00 91.00 397 ARG A CA 1
ATOM 3174 C C . ARG A 1 397 ? 39.737 0.322 -42.781 1.00 91.00 397 ARG A C 1
ATOM 3176 O O . ARG A 1 397 ? 39.340 0.454 -41.626 1.00 91.00 397 ARG A O 1
ATOM 3183 N N . PRO A 1 398 ? 39.812 1.352 -43.648 1.00 86.50 398 PRO A N 1
ATOM 3184 C CA . PRO A 1 398 ? 40.331 1.334 -45.026 1.00 86.50 398 PRO A CA 1
ATOM 3185 C C . PRO A 1 398 ? 41.854 1.107 -45.080 1.00 86.50 398 PRO A C 1
ATOM 3187 O O . PRO A 1 398 ? 42.558 1.375 -44.116 1.00 86.50 398 PRO A O 1
ATOM 3190 N N . SER A 1 399 ? 42.393 0.619 -46.206 1.00 82.06 399 SER A N 1
ATOM 3191 C CA . SER A 1 399 ? 43.834 0.298 -46.335 1.00 82.06 399 SER A CA 1
ATOM 3192 C C . SER A 1 399 ? 44.776 1.498 -46.195 1.00 82.06 399 SER A C 1
ATOM 3194 O O . SER A 1 399 ? 45.967 1.309 -45.966 1.00 82.06 399 SER A O 1
ATOM 3196 N N . SER A 1 400 ? 44.252 2.719 -46.315 1.00 79.06 400 SER A N 1
ATOM 3197 C CA . SER A 1 400 ? 44.967 3.965 -46.023 1.00 79.06 400 SER A CA 1
ATOM 3198 C C . SER A 1 400 ? 45.254 4.161 -44.528 1.00 79.06 400 SER A C 1
ATOM 3200 O O . SER A 1 400 ? 46.098 4.978 -44.166 1.00 79.06 400 SER A O 1
ATOM 3202 N N . MET A 1 401 ? 44.576 3.419 -43.650 1.00 84.06 401 MET A N 1
ATOM 3203 C CA . MET A 1 401 ? 44.725 3.506 -42.203 1.00 84.06 401 MET A CA 1
ATOM 3204 C C . MET A 1 401 ? 45.835 2.569 -41.712 1.00 84.06 401 MET A C 1
ATOM 3206 O O . MET A 1 401 ? 45.659 1.352 -41.636 1.00 84.06 401 MET A O 1
ATOM 3210 N N . THR A 1 402 ? 46.984 3.138 -41.339 1.00 85.50 402 THR A N 1
ATOM 3211 C CA . THR A 1 402 ? 48.103 2.391 -40.744 1.00 85.50 402 THR A CA 1
ATOM 3212 C C . THR A 1 402 ? 48.171 2.578 -39.232 1.00 85.50 402 THR A C 1
ATOM 3214 O O . THR A 1 402 ? 47.772 3.608 -38.683 1.00 85.50 402 THR A O 1
ATOM 3217 N N . LEU A 1 403 ? 48.734 1.588 -38.534 1.00 86.62 403 LEU A N 1
ATOM 3218 C CA . LEU A 1 403 ? 48.953 1.685 -37.090 1.00 86.62 403 LEU A CA 1
ATOM 3219 C C . LEU A 1 403 ? 49.928 2.820 -36.728 1.00 86.62 403 LEU A C 1
ATOM 3221 O O . LEU A 1 403 ? 49.781 3.411 -35.662 1.00 86.62 403 LEU A O 1
ATOM 3225 N N . GLU A 1 404 ? 50.897 3.151 -37.596 1.00 85.94 404 GLU A N 1
ATOM 3226 C CA . GLU A 1 404 ? 51.757 4.326 -37.384 1.00 85.94 404 GLU A CA 1
ATOM 3227 C C . GLU A 1 404 ? 50.948 5.630 -37.444 1.00 85.94 404 GLU A C 1
ATOM 3229 O O . GLU A 1 404 ? 51.110 6.475 -36.566 1.00 85.94 404 GLU A O 1
ATOM 3234 N N . SER A 1 405 ? 50.026 5.766 -38.408 1.00 85.75 405 SER A N 1
ATOM 3235 C CA . SER A 1 405 ? 49.151 6.942 -38.525 1.00 85.75 405 SER A CA 1
ATOM 3236 C C . SER A 1 405 ? 48.236 7.103 -37.306 1.00 85.75 405 SER A C 1
ATOM 3238 O O . SER A 1 405 ? 48.104 8.208 -36.780 1.00 85.75 405 SER A O 1
ATOM 3240 N N . ILE A 1 406 ? 47.658 6.006 -36.798 1.00 86.44 406 ILE A N 1
ATOM 3241 C CA . ILE A 1 406 ? 46.836 6.028 -35.576 1.00 86.44 406 ILE A CA 1
ATOM 3242 C C . ILE A 1 406 ? 47.682 6.468 -34.376 1.00 86.44 406 ILE A C 1
ATOM 3244 O O . ILE A 1 406 ? 47.271 7.360 -33.639 1.00 86.44 406 ILE A O 1
ATOM 3248 N N . LYS A 1 407 ? 48.884 5.899 -34.198 1.00 87.06 407 LYS A N 1
ATOM 3249 C CA . LYS A 1 407 ? 49.800 6.288 -33.112 1.00 87.06 407 LYS A CA 1
ATOM 3250 C C . LYS A 1 407 ? 50.173 7.767 -33.187 1.00 87.06 407 LYS A C 1
ATOM 3252 O O . LYS A 1 407 ? 50.126 8.442 -32.166 1.00 87.06 407 LYS A O 1
ATOM 3257 N N . GLN A 1 408 ? 50.481 8.278 -34.379 1.00 85.81 408 GLN A N 1
ATOM 3258 C CA . GLN A 1 408 ? 50.802 9.691 -34.579 1.00 85.81 408 GLN A CA 1
ATOM 3259 C C . GLN A 1 408 ? 49.608 10.600 -34.249 1.00 85.81 408 GLN A C 1
ATOM 3261 O O . GLN A 1 408 ? 49.785 11.603 -33.565 1.00 85.81 408 GLN A O 1
ATOM 3266 N N . GLN A 1 409 ? 48.390 10.238 -34.666 1.00 84.25 409 GLN A N 1
ATOM 3267 C CA . GLN A 1 409 ? 47.174 10.984 -34.320 1.00 84.25 409 GLN A CA 1
ATOM 3268 C C . GLN A 1 409 ? 46.897 10.972 -32.812 1.00 84.25 409 GLN A C 1
ATOM 3270 O O . GLN A 1 409 ? 46.575 12.016 -32.254 1.00 84.25 409 GLN A O 1
ATOM 3275 N N . VAL A 1 410 ? 47.086 9.832 -32.139 1.00 84.25 410 VAL A N 1
ATOM 3276 C CA . VAL A 1 410 ? 46.976 9.733 -30.675 1.00 84.25 410 VAL A CA 1
ATOM 3277 C C . VAL A 1 410 ? 48.026 10.615 -29.995 1.00 84.25 410 VAL A C 1
ATOM 3279 O O . VAL A 1 410 ? 47.682 11.375 -29.097 1.00 84.25 410 VAL A O 1
ATOM 3282 N N . SER A 1 411 ? 49.286 10.583 -30.438 1.00 81.88 411 SER A N 1
ATOM 3283 C CA . SER A 1 411 ? 50.344 11.448 -29.897 1.00 81.88 411 SER A CA 1
ATOM 3284 C C . SER A 1 411 ? 50.052 12.933 -30.113 1.00 81.88 411 SER A C 1
ATOM 3286 O O . SER A 1 411 ? 50.219 13.719 -29.186 1.00 81.88 411 SER A O 1
ATOM 3288 N N . ASN A 1 412 ? 49.570 13.326 -31.295 1.00 80.75 412 ASN A N 1
ATOM 3289 C CA . ASN A 1 412 ? 49.181 14.709 -31.581 1.00 80.75 412 ASN A CA 1
ATOM 3290 C C . ASN A 1 412 ? 48.021 15.161 -30.687 1.00 80.75 412 ASN A C 1
ATOM 3292 O O . ASN A 1 412 ? 48.060 16.258 -30.137 1.00 80.75 412 ASN A O 1
ATOM 3296 N N . MET A 1 413 ? 47.033 14.289 -30.486 1.00 75.19 413 MET A N 1
ATOM 3297 C CA . MET A 1 413 ? 45.909 14.527 -29.585 1.00 75.19 413 MET A CA 1
ATOM 3298 C C . MET A 1 413 ? 46.376 14.680 -28.125 1.00 75.19 413 MET A C 1
ATOM 3300 O O . MET A 1 413 ? 45.949 15.605 -27.435 1.00 75.19 413 MET A O 1
ATOM 3304 N N . MET A 1 414 ? 47.325 13.845 -27.680 1.00 66.75 414 MET A N 1
ATOM 3305 C CA . MET A 1 414 ? 47.902 13.885 -26.327 1.00 66.75 414 MET A CA 1
ATOM 3306 C C . MET A 1 414 ? 48.918 15.017 -26.089 1.00 66.75 414 MET A C 1
ATOM 3308 O O . MET A 1 414 ? 49.233 15.321 -24.941 1.00 66.75 414 MET A O 1
ATOM 3312 N N . ASN A 1 415 ? 49.448 15.652 -27.136 1.00 65.25 415 ASN A N 1
ATOM 3313 C CA . ASN A 1 415 ? 50.413 16.751 -27.012 1.00 65.25 415 ASN A CA 1
ATOM 3314 C C . ASN A 1 415 ? 49.759 18.129 -26.819 1.00 65.25 415 ASN A C 1
ATOM 3316 O O . ASN A 1 415 ? 50.467 19.100 -26.554 1.00 65.25 415 ASN A O 1
ATOM 3320 N N . SER A 1 416 ? 48.430 18.233 -26.903 1.00 62.38 416 SER A N 1
ATOM 3321 C CA . SER A 1 416 ? 47.720 19.457 -26.525 1.00 62.38 416 SER A CA 1
ATOM 3322 C C . SER A 1 416 ? 47.720 19.628 -24.994 1.00 62.38 416 SER A C 1
ATOM 3324 O O . SER A 1 416 ? 47.370 18.707 -24.254 1.00 62.38 416 SER A O 1
ATOM 3326 N N . ALA A 1 417 ? 48.131 20.802 -24.494 1.00 50.72 417 ALA A N 1
ATOM 3327 C CA . ALA A 1 417 ? 48.280 21.064 -23.053 1.00 50.72 417 ALA A CA 1
ATOM 3328 C C . ALA A 1 417 ? 46.973 20.836 -22.261 1.00 50.72 417 ALA A C 1
ATOM 3330 O O . ALA A 1 417 ? 47.005 20.313 -21.152 1.00 50.72 417 ALA A O 1
ATOM 3331 N N . SER A 1 418 ? 45.819 21.129 -22.874 1.00 55.84 418 SER A N 1
ATOM 3332 C CA . SER A 1 418 ? 44.490 20.898 -22.289 1.00 55.84 418 SER A CA 1
ATOM 3333 C C . SER A 1 418 ? 44.122 19.409 -22.170 1.00 55.84 418 SER A C 1
ATOM 3335 O O . SER A 1 418 ? 43.484 19.015 -21.197 1.00 55.84 418 SER A O 1
ATOM 3337 N N . ALA A 1 419 ? 44.544 18.555 -23.112 1.00 54.38 419 ALA A N 1
ATOM 3338 C CA . ALA A 1 419 ? 44.229 17.125 -23.068 1.00 54.38 419 ALA A CA 1
ATOM 3339 C C . ALA A 1 419 ? 45.079 16.362 -22.040 1.00 54.38 419 ALA A C 1
ATOM 3341 O O . ALA A 1 419 ? 44.587 15.412 -21.432 1.00 54.38 419 ALA A O 1
ATOM 3342 N N . LYS A 1 420 ? 46.330 16.786 -21.803 1.00 55.03 420 LYS A N 1
ATOM 3343 C CA . LYS A 1 420 ? 47.223 16.171 -20.803 1.00 55.03 420 LYS A CA 1
ATOM 3344 C C . LYS A 1 420 ? 46.688 16.314 -19.375 1.00 55.03 420 LYS A C 1
ATOM 3346 O O . LYS A 1 420 ? 46.586 15.309 -18.673 1.00 55.03 420 LYS A O 1
ATOM 3351 N N . ASP A 1 421 ? 46.274 17.512 -18.965 1.00 54.78 421 ASP A N 1
ATOM 3352 C CA . ASP A 1 421 ? 45.734 17.750 -17.615 1.00 54.78 421 ASP A CA 1
ATOM 3353 C C . ASP A 1 421 ? 44.390 17.042 -17.385 1.00 54.78 421 ASP A C 1
ATOM 3355 O O . ASP A 1 421 ? 44.164 16.452 -16.325 1.00 54.78 421 ASP A O 1
ATOM 3359 N N . LYS A 1 422 ? 43.508 17.030 -18.396 1.00 58.75 422 LYS A N 1
ATOM 3360 C CA . LYS A 1 422 ? 42.218 16.321 -18.336 1.00 58.75 422 LYS A CA 1
ATOM 3361 C C . LYS A 1 422 ? 42.401 14.805 -18.207 1.00 58.75 422 LYS A C 1
ATOM 3363 O O . LYS A 1 422 ? 41.718 14.174 -17.406 1.00 58.75 422 LYS A O 1
ATOM 3368 N N . MET A 1 423 ? 43.354 14.222 -18.936 1.00 56.12 423 MET A N 1
ATOM 3369 C CA . MET A 1 423 ? 43.610 12.778 -18.902 1.00 56.12 423 MET A CA 1
ATOM 3370 C C . MET A 1 423 ? 44.329 12.336 -17.617 1.00 56.12 423 MET A C 1
ATOM 3372 O O . MET A 1 423 ? 44.052 11.257 -17.096 1.00 56.12 423 MET A O 1
ATOM 3376 N N . THR A 1 424 ? 45.211 13.173 -17.060 1.00 52.50 424 THR A N 1
ATOM 3377 C CA . THR A 1 424 ? 45.911 12.874 -15.795 1.00 52.50 424 THR A CA 1
ATOM 3378 C C . THR A 1 424 ? 44.921 12.817 -14.624 1.00 52.50 424 THR A C 1
ATOM 3380 O O . THR A 1 424 ? 44.966 11.872 -13.841 1.00 52.50 424 THR A O 1
ATOM 3383 N N . LYS A 1 425 ? 43.917 13.710 -14.592 1.00 54.12 425 LYS A N 1
ATOM 3384 C CA . LYS A 1 425 ? 42.795 13.655 -13.630 1.00 54.12 425 LYS A CA 1
ATOM 3385 C C . LYS A 1 425 ? 41.907 12.409 -13.779 1.00 54.12 425 LYS A C 1
ATOM 3387 O O . LYS A 1 425 ? 41.476 11.850 -12.772 1.00 54.12 425 LYS A O 1
ATOM 3392 N N . ILE A 1 426 ? 41.672 11.941 -15.010 1.00 51.66 426 ILE A N 1
ATOM 3393 C CA . ILE A 1 426 ? 40.955 10.677 -15.288 1.00 51.66 426 ILE A CA 1
ATOM 3394 C C . ILE A 1 426 ? 41.763 9.453 -14.809 1.00 51.66 426 ILE A C 1
ATOM 3396 O O . ILE A 1 426 ? 41.185 8.438 -14.430 1.00 51.66 426 ILE A O 1
ATOM 3400 N N . THR A 1 427 ? 43.098 9.544 -14.802 1.00 43.78 427 THR A N 1
ATOM 3401 C CA . THR A 1 427 ? 43.997 8.421 -14.474 1.00 43.78 427 THR A CA 1
ATOM 3402 C C . THR A 1 427 ? 44.367 8.358 -12.978 1.00 43.78 427 THR A C 1
ATOM 3404 O O . THR A 1 427 ? 44.519 7.267 -12.434 1.00 43.78 427 THR A O 1
ATOM 3407 N N . GLU A 1 428 ? 44.505 9.494 -12.280 1.00 44.75 428 GLU A N 1
ATOM 3408 C CA . GLU A 1 428 ? 44.884 9.547 -10.851 1.00 44.75 428 GLU A CA 1
ATOM 3409 C C . GLU A 1 428 ? 43.744 9.205 -9.884 1.00 44.75 428 GLU A C 1
ATOM 3411 O O . GLU A 1 428 ? 43.988 8.579 -8.854 1.00 44.75 428 GLU A O 1
ATOM 3416 N N . SER A 1 429 ? 42.504 9.531 -10.245 1.00 46.59 429 SER A N 1
ATOM 3417 C CA . SER A 1 429 ? 41.281 9.202 -9.491 1.00 46.59 429 SER A CA 1
ATOM 3418 C C . SER A 1 429 ? 40.940 7.703 -9.472 1.00 46.59 429 SER A C 1
ATOM 3420 O O . SER A 1 429 ? 40.061 7.285 -8.722 1.00 46.59 429 SER A O 1
ATOM 3422 N N . ARG A 1 430 ? 41.647 6.881 -10.265 1.00 40.44 430 ARG A N 1
ATOM 3423 C CA . ARG A 1 430 ? 41.459 5.422 -10.373 1.00 40.44 430 ARG A CA 1
ATOM 3424 C C . ARG A 1 430 ? 42.652 4.592 -9.887 1.00 40.44 430 ARG A C 1
ATOM 3426 O O . ARG A 1 430 ? 42.672 3.378 -10.097 1.00 40.44 430 ARG A O 1
ATOM 3433 N N . LYS A 1 431 ? 43.661 5.191 -9.234 1.00 31.28 431 LYS A N 1
ATOM 3434 C CA . LYS A 1 431 ? 44.702 4.374 -8.584 1.00 31.28 431 LYS A CA 1
ATOM 3435 C C . LYS A 1 431 ? 44.027 3.474 -7.540 1.00 31.28 431 LYS A C 1
ATOM 3437 O O . LYS A 1 431 ? 43.299 3.993 -6.696 1.00 31.28 431 LYS A O 1
ATOM 3442 N N . PRO A 1 432 ? 44.259 2.149 -7.555 1.00 32.09 432 PRO A N 1
ATOM 3443 C CA . PRO A 1 432 ? 43.769 1.298 -6.487 1.00 32.09 432 PRO A CA 1
ATOM 3444 C C . PRO A 1 432 ? 44.383 1.798 -5.180 1.00 32.09 432 PRO A C 1
ATOM 3446 O O . PRO A 1 432 ? 45.607 1.902 -5.067 1.00 32.09 432 PRO A O 1
ATOM 3449 N N . VAL A 1 433 ? 43.539 2.112 -4.194 1.00 30.19 433 VAL A N 1
ATOM 3450 C CA . VAL A 1 433 ? 43.979 2.190 -2.798 1.00 30.19 433 VAL A CA 1
ATOM 3451 C C . VAL A 1 433 ? 44.762 0.905 -2.534 1.00 30.19 433 VAL A C 1
ATOM 3453 O O . VAL A 1 433 ? 44.266 -0.177 -2.865 1.00 30.19 433 VAL A O 1
ATOM 3456 N N . ASN A 1 434 ? 46.004 1.042 -2.048 1.00 29.19 434 ASN A N 1
ATOM 3457 C CA . ASN A 1 434 ? 46.921 -0.061 -1.744 1.00 29.19 434 ASN A CA 1
ATOM 3458 C C . ASN A 1 434 ? 46.141 -1.293 -1.283 1.00 29.19 434 ASN A C 1
ATOM 3460 O O . ASN A 1 434 ? 45.344 -1.178 -0.352 1.00 29.19 434 ASN A O 1
ATOM 3464 N N . GLN A 1 435 ? 46.360 -2.442 -1.938 1.00 29.48 435 GLN A N 1
ATOM 3465 C CA . GLN A 1 435 ? 45.771 -3.717 -1.531 1.00 29.48 435 GLN A CA 1
ATOM 3466 C C . GLN A 1 435 ? 45.906 -3.852 -0.007 1.00 29.48 435 GLN A C 1
ATOM 3468 O O . GLN A 1 435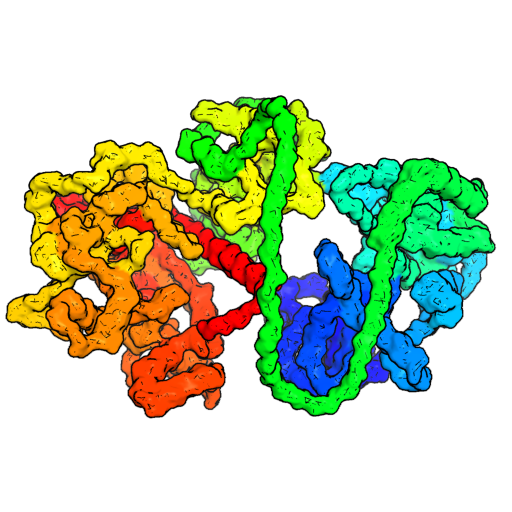 ? 47.037 -3.963 0.478 1.00 29.48 435 GLN A O 1
ATOM 3473 N N . PRO A 1 436 ? 44.804 -3.846 0.768 1.00 29.19 436 PRO A N 1
ATOM 3474 C CA . PRO A 1 436 ? 44.883 -4.325 2.130 1.00 29.19 436 PRO A CA 1
ATOM 3475 C C . PRO A 1 436 ? 45.319 -5.779 2.003 1.00 29.19 436 PRO A C 1
ATOM 3477 O O . PRO A 1 436 ? 44.669 -6.561 1.300 1.00 29.19 436 PRO A O 1
ATOM 3480 N N . GLN A 1 437 ? 46.443 -6.137 2.621 1.00 28.95 437 GLN A N 1
ATOM 3481 C CA . GLN A 1 437 ? 46.734 -7.549 2.816 1.00 28.95 437 GLN A CA 1
ATOM 3482 C C . GLN A 1 437 ? 45.504 -8.180 3.483 1.00 28.95 437 GLN A C 1
ATOM 3484 O O . GLN A 1 437 ? 44.936 -7.559 4.389 1.00 28.95 437 GLN A O 1
ATOM 3489 N N . PRO A 1 438 ? 45.060 -9.372 3.045 1.00 30.00 438 PRO A N 1
ATOM 3490 C CA . PRO A 1 438 ? 44.001 -10.071 3.754 1.00 30.00 438 PRO A CA 1
ATOM 3491 C C . PRO A 1 438 ? 44.419 -10.182 5.229 1.00 30.00 438 PRO A C 1
ATOM 3493 O O . PRO A 1 438 ? 45.584 -10.505 5.491 1.00 30.00 438 PRO A O 1
ATOM 3496 N N . PRO A 1 439 ? 43.528 -9.873 6.190 1.00 30.31 439 PRO A N 1
ATOM 3497 C CA . PRO A 1 439 ? 43.877 -9.956 7.600 1.00 30.31 439 PRO A CA 1
ATOM 3498 C C . PRO A 1 439 ? 44.403 -11.369 7.901 1.00 30.31 439 PRO A C 1
ATOM 3500 O O . PRO A 1 439 ? 43.854 -12.347 7.378 1.00 30.31 439 PRO A O 1
ATOM 3503 N N . PRO A 1 440 ? 45.477 -11.514 8.697 1.00 28.91 440 PRO A N 1
ATOM 3504 C CA . PRO A 1 440 ? 45.980 -12.828 9.057 1.00 28.91 440 PRO A CA 1
ATOM 3505 C C . PRO A 1 440 ? 44.920 -13.525 9.912 1.00 28.91 440 PRO A C 1
ATOM 3507 O O . PRO A 1 440 ? 44.673 -13.134 11.050 1.00 28.91 440 PRO A O 1
ATOM 3510 N N . LEU A 1 441 ? 44.275 -14.553 9.362 1.00 34.41 441 LEU A N 1
ATOM 3511 C CA . LEU A 1 441 ? 43.381 -15.413 10.129 1.00 34.41 441 LEU A CA 1
ATOM 3512 C C . LEU A 1 441 ? 44.227 -16.436 10.888 1.00 34.41 441 LEU A C 1
ATOM 3514 O O . LEU A 1 441 ? 44.700 -17.429 10.332 1.00 34.41 441 LEU A O 1
ATOM 3518 N N . SER A 1 442 ? 44.427 -16.172 12.176 1.00 31.11 442 SER A N 1
ATOM 3519 C CA . SER A 1 442 ? 44.744 -17.195 13.167 1.00 31.11 442 SER A CA 1
ATOM 3520 C C . SER A 1 442 ? 43.644 -18.269 13.172 1.00 31.11 442 SER A C 1
ATOM 3522 O O . SER A 1 442 ? 42.461 -17.971 13.007 1.00 31.11 442 SER A O 1
ATOM 3524 N N . ARG A 1 443 ? 44.038 -19.541 13.344 1.00 28.36 443 ARG A N 1
ATOM 3525 C CA . ARG A 1 443 ? 43.110 -20.670 13.560 1.00 28.36 443 ARG A CA 1
ATOM 3526 C C . ARG A 1 443 ? 42.108 -20.327 14.675 1.00 28.36 443 ARG A C 1
ATOM 3528 O O . ARG A 1 443 ? 42.533 -19.740 15.670 1.00 28.36 443 ARG A O 1
ATOM 3535 N N . PRO A 1 444 ? 40.832 -20.747 14.582 1.00 31.28 444 PRO A N 1
ATOM 3536 C CA . PRO A 1 444 ? 39.892 -20.563 15.674 1.00 31.28 444 PRO A CA 1
ATOM 3537 C C . PRO A 1 444 ? 40.228 -21.558 16.792 1.00 31.28 444 PRO A C 1
ATOM 3539 O O . PRO A 1 444 ? 39.738 -22.684 16.820 1.00 31.28 444 PRO A O 1
ATOM 3542 N N . GLU A 1 445 ? 41.083 -21.151 17.726 1.00 32.12 445 GLU A N 1
ATOM 3543 C CA . GLU A 1 445 ? 41.059 -21.715 19.070 1.00 32.12 445 GLU A CA 1
ATOM 3544 C C . GLU A 1 445 ? 39.996 -20.970 19.877 1.00 32.12 445 GLU A C 1
ATOM 3546 O O . GLU A 1 445 ? 40.092 -19.763 20.061 1.00 32.12 445 GLU A O 1
ATOM 3551 N N . LYS A 1 446 ? 38.983 -21.728 20.320 1.00 33.69 446 LYS A N 1
ATOM 3552 C CA . LYS A 1 446 ? 38.015 -21.416 21.385 1.00 33.69 446 LYS A CA 1
ATOM 3553 C C . LYS A 1 446 ? 37.488 -19.974 21.396 1.00 33.69 446 LYS A C 1
ATOM 3555 O O . LYS A 1 446 ? 38.109 -19.076 21.953 1.00 33.69 446 LYS A O 1
ATOM 3560 N N . LEU A 1 447 ? 36.259 -19.807 20.902 1.00 35.09 447 LEU A N 1
ATOM 3561 C CA . LEU A 1 447 ? 35.406 -18.650 21.201 1.00 35.09 447 LEU A CA 1
ATOM 3562 C C . LEU A 1 447 ? 35.482 -18.290 22.700 1.00 35.09 447 LEU A C 1
ATOM 3564 O O . LEU A 1 447 ? 35.069 -19.112 23.525 1.00 35.09 447 LEU A O 1
ATOM 3568 N N . PRO A 1 448 ? 35.982 -17.096 23.079 1.00 27.48 448 PRO A N 1
ATOM 3569 C CA . PRO A 1 448 ? 35.857 -16.596 24.433 1.00 27.48 448 PRO A CA 1
ATOM 3570 C C . PRO A 1 448 ? 34.588 -15.740 24.588 1.00 27.48 448 PRO A C 1
ATOM 3572 O O . PRO A 1 448 ? 34.096 -15.154 23.620 1.00 27.48 448 PRO A O 1
ATOM 3575 N N . PRO A 1 449 ? 34.063 -15.645 25.820 1.00 31.23 449 PRO A N 1
ATOM 3576 C CA . PRO A 1 449 ? 32.873 -14.877 26.141 1.00 31.23 449 PRO A CA 1
ATOM 3577 C C . PRO A 1 449 ? 33.177 -13.377 26.062 1.00 31.23 449 PRO A C 1
ATOM 3579 O O . PRO A 1 449 ? 34.222 -12.905 26.515 1.00 31.23 449 PRO A O 1
ATOM 3582 N N . TRP A 1 450 ? 32.243 -12.630 25.489 1.00 26.97 450 TRP A N 1
ATOM 3583 C CA . TRP A 1 450 ? 32.259 -11.180 25.349 1.00 26.97 450 TRP A CA 1
ATOM 3584 C C . TRP A 1 450 ? 32.451 -10.494 26.716 1.00 26.97 450 TRP A C 1
ATOM 3586 O O . TRP A 1 450 ? 31.547 -10.427 27.546 1.00 26.97 450 TRP A O 1
ATOM 3596 N N . LYS A 1 451 ? 33.662 -9.984 26.971 1.00 25.84 451 LYS A N 1
ATOM 3597 C CA . LYS A 1 451 ? 33.957 -9.092 28.099 1.00 25.84 451 LYS A CA 1
ATOM 3598 C C . LYS A 1 451 ? 33.728 -7.638 27.689 1.00 25.84 451 LYS A C 1
ATOM 3600 O O . LYS A 1 451 ? 34.262 -7.182 26.683 1.00 25.84 451 LYS A O 1
ATOM 3605 N N . LYS A 1 452 ? 32.992 -6.917 28.541 1.00 36.28 452 LYS A N 1
ATOM 3606 C CA . LYS A 1 452 ? 32.911 -5.450 28.604 1.00 36.28 452 LYS A CA 1
ATOM 3607 C C . LYS A 1 452 ? 34.313 -4.827 28.608 1.00 36.28 452 LYS A C 1
ATOM 3609 O O . LYS A 1 452 ? 35.145 -5.218 29.426 1.00 36.28 452 LYS A O 1
ATOM 3614 N N . ALA A 1 453 ? 34.527 -3.808 27.780 1.00 26.95 453 ALA A N 1
ATOM 3615 C CA . ALA A 1 453 ? 35.626 -2.860 27.931 1.00 26.95 453 ALA A CA 1
ATOM 3616 C C . ALA A 1 453 ? 35.043 -1.446 28.034 1.00 26.95 453 ALA A C 1
ATOM 3618 O O . ALA A 1 453 ? 34.336 -0.981 27.144 1.00 26.95 453 ALA A O 1
ATOM 3619 N N . ALA A 1 454 ? 35.315 -0.809 29.169 1.00 26.30 454 ALA A N 1
ATOM 3620 C CA . ALA A 1 454 ? 35.036 0.586 29.449 1.00 26.30 454 ALA A CA 1
ATOM 3621 C C . ALA A 1 454 ? 36.235 1.459 29.044 1.00 26.30 454 ALA A C 1
ATOM 3623 O O . ALA A 1 454 ? 37.376 1.030 29.188 1.00 26.30 454 ALA A O 1
ATOM 3624 N N . GLY A 1 455 ? 35.936 2.701 28.652 1.00 25.50 455 GLY A N 1
ATOM 3625 C CA . GLY A 1 455 ? 36.750 3.888 28.925 1.00 25.50 455 GLY A CA 1
ATOM 3626 C C . GLY A 1 455 ? 37.936 4.173 28.004 1.00 25.50 455 GLY A C 1
ATOM 3627 O O . GLY A 1 455 ? 39.016 3.642 28.220 1.00 25.50 455 GLY A O 1
ATOM 3628 N N . VAL A 1 456 ? 37.775 5.153 27.106 1.00 26.28 456 VAL A N 1
ATOM 3629 C CA . VAL A 1 456 ? 38.821 6.150 26.813 1.00 26.28 456 VAL A CA 1
ATOM 3630 C C . VAL A 1 456 ? 38.155 7.525 26.682 1.00 26.28 456 VAL A C 1
ATOM 3632 O O . VAL A 1 456 ? 37.045 7.662 26.179 1.00 26.28 456 VAL A O 1
ATOM 3635 N N . SER A 1 457 ? 38.832 8.501 27.267 1.00 23.41 457 SER A N 1
ATOM 3636 C CA . SER A 1 457 ? 38.413 9.798 27.787 1.00 23.41 457 SER A CA 1
ATOM 3637 C C . SER A 1 457 ? 38.159 10.914 26.770 1.00 23.41 457 SER A C 1
ATOM 3639 O O . SER A 1 457 ? 38.840 11.023 25.755 1.00 23.41 457 SER A O 1
ATOM 3641 N N . ASN A 1 458 ? 37.263 11.819 27.180 1.00 27.92 458 ASN A N 1
ATOM 3642 C CA . ASN A 1 458 ? 37.113 13.199 26.716 1.00 27.92 458 ASN A CA 1
ATOM 3643 C C . ASN A 1 458 ? 38.430 13.988 26.702 1.00 27.92 458 ASN A C 1
ATOM 3645 O O . ASN A 1 458 ? 39.227 13.892 27.637 1.00 27.92 458 ASN A O 1
ATOM 3649 N N . GLY A 1 459 ? 38.550 14.894 25.729 1.00 22.23 459 GLY A N 1
ATOM 3650 C CA . GLY A 1 459 ? 39.390 16.082 25.847 1.00 22.23 459 GLY A CA 1
ATOM 3651 C C . GLY A 1 459 ? 39.732 16.728 24.509 1.00 22.23 459 GLY A C 1
ATOM 3652 O O . GLY A 1 459 ? 40.660 16.279 23.852 1.00 22.23 459 GLY A O 1
ATOM 3653 N N . MET A 1 460 ? 39.027 17.802 24.139 1.00 23.69 460 MET A N 1
ATOM 3654 C CA . MET A 1 460 ? 39.592 19.162 24.042 1.00 23.69 460 MET A CA 1
ATOM 3655 C C . MET A 1 460 ? 38.639 20.108 23.298 1.00 23.69 460 MET A C 1
ATOM 3657 O O . MET A 1 460 ? 38.415 19.982 22.099 1.00 23.69 460 MET A O 1
ATOM 3661 N N . ASN A 1 461 ? 38.123 21.083 24.053 1.00 24.14 461 ASN A N 1
ATOM 3662 C CA . ASN A 1 461 ? 37.627 22.360 23.549 1.00 24.14 461 ASN A CA 1
ATOM 3663 C C . ASN A 1 461 ? 38.784 23.156 22.928 1.00 24.14 461 ASN A C 1
ATOM 3665 O O . ASN A 1 461 ? 39.895 23.153 23.463 1.00 24.14 461 ASN A O 1
ATOM 3669 N N . GLY A 1 462 ? 38.489 23.881 21.851 1.00 23.17 462 GLY A N 1
ATOM 3670 C CA . GLY A 1 462 ? 39.398 24.793 21.166 1.00 23.17 462 GLY A CA 1
ATOM 3671 C C . GLY A 1 462 ? 38.596 25.877 20.458 1.00 23.17 462 GLY A C 1
ATOM 3672 O O . GLY A 1 462 ? 38.116 25.683 19.349 1.00 23.17 462 GLY A O 1
ATOM 3673 N N . ASP A 1 463 ? 38.419 26.970 21.180 1.00 21.38 463 ASP A N 1
ATOM 3674 C CA . ASP A 1 463 ? 37.653 28.175 20.883 1.00 21.38 463 ASP A CA 1
ATOM 3675 C C . ASP A 1 463 ? 38.324 29.099 19.831 1.00 21.38 463 ASP A C 1
ATOM 3677 O O . ASP A 1 463 ? 39.544 29.075 19.668 1.00 21.38 463 ASP A O 1
ATOM 3681 N N . VAL A 1 464 ? 37.512 30.012 19.265 1.00 23.31 464 VAL A N 1
ATOM 3682 C CA . VAL A 1 464 ? 37.844 31.423 18.909 1.00 23.31 464 VAL A CA 1
ATOM 3683 C C . VAL A 1 464 ? 38.395 31.780 17.496 1.00 23.31 464 VAL A C 1
ATOM 3685 O O . VAL A 1 464 ? 39.585 31.740 17.211 1.00 23.31 464 VAL A O 1
ATOM 3688 N N . ASN A 1 465 ? 37.454 32.308 16.690 1.00 21.36 465 ASN A N 1
ATOM 3689 C CA . ASN A 1 465 ? 37.360 33.680 16.131 1.00 21.36 465 ASN A CA 1
ATOM 3690 C C . ASN A 1 465 ? 38.009 34.174 14.808 1.00 21.36 465 ASN A C 1
ATOM 3692 O O . ASN A 1 465 ? 39.189 34.000 14.534 1.00 21.36 465 ASN A O 1
ATOM 3696 N N . HIS A 1 466 ? 37.195 35.063 14.189 1.00 24.05 466 HIS A N 1
ATOM 3697 C CA . HIS A 1 466 ? 37.487 36.273 13.382 1.00 24.05 466 HIS A CA 1
ATOM 3698 C C . HIS A 1 466 ? 37.905 36.070 11.908 1.00 24.05 466 HIS A C 1
ATOM 3700 O O . HIS A 1 466 ? 38.657 35.165 11.596 1.00 24.05 466 HIS A O 1
ATOM 3706 N N . THR A 1 467 ? 37.514 36.869 10.901 1.00 20.62 467 THR A N 1
ATOM 3707 C CA . THR A 1 467 ? 36.690 38.095 10.730 1.00 20.62 467 THR A CA 1
ATOM 3708 C C . THR A 1 467 ? 36.620 38.418 9.223 1.00 20.62 467 THR A C 1
ATOM 3710 O O . THR A 1 467 ? 37.471 37.944 8.477 1.00 20.62 467 THR A O 1
ATOM 3713 N N . SER A 1 468 ? 35.736 39.363 8.849 1.00 20.56 468 SER A N 1
ATOM 3714 C CA . SER A 1 468 ? 35.766 40.243 7.650 1.00 20.56 468 SER A CA 1
ATOM 3715 C C . SER A 1 468 ? 35.203 39.664 6.342 1.00 20.56 468 SER A C 1
ATOM 3717 O O . SER A 1 468 ? 35.398 38.495 6.056 1.00 20.56 468 SER A O 1
ATOM 3719 N N . SER A 1 469 ? 34.520 40.396 5.458 1.00 20.12 469 SER A N 1
ATOM 3720 C CA . SER A 1 469 ? 33.902 41.734 5.443 1.00 20.12 469 SER A CA 1
ATOM 3721 C C . SER A 1 469 ? 33.203 41.878 4.077 1.00 20.12 469 SER A C 1
ATOM 3723 O O . SER A 1 469 ? 33.790 41.495 3.072 1.00 20.12 469 SER A O 1
ATOM 3725 N N . GLU A 1 470 ? 31.992 42.440 4.073 1.00 22.17 470 GLU A N 1
ATOM 3726 C CA . GLU A 1 470 ? 31.337 43.242 3.016 1.00 22.17 470 GLU A CA 1
ATOM 3727 C C . GLU A 1 470 ? 31.469 42.862 1.521 1.00 22.17 470 GLU A C 1
ATOM 3729 O O . GLU A 1 470 ? 32.515 42.998 0.894 1.00 22.17 470 GLU A O 1
ATOM 3734 N N . SER A 1 471 ? 30.328 42.628 0.860 1.00 21.91 471 SER A N 1
ATOM 3735 C CA . SER A 1 471 ? 29.747 43.646 -0.041 1.00 21.91 471 SER A CA 1
ATOM 3736 C C . SER A 1 471 ? 28.382 43.223 -0.603 1.00 21.91 471 SER A C 1
ATOM 3738 O O . SER A 1 471 ? 28.191 42.134 -1.137 1.00 21.91 471 SER A O 1
ATOM 3740 N N . ASN A 1 472 ? 27.422 44.138 -0.464 1.00 23.45 472 ASN A N 1
ATOM 3741 C CA . ASN A 1 472 ? 26.107 44.112 -1.092 1.00 23.45 472 ASN A CA 1
ATOM 3742 C C . ASN A 1 472 ? 26.212 44.144 -2.623 1.00 23.45 472 ASN A C 1
ATOM 3744 O O . ASN A 1 472 ? 26.887 45.015 -3.166 1.00 23.45 472 ASN A O 1
ATOM 3748 N N . ASN A 1 473 ? 25.429 43.294 -3.295 1.00 23.70 473 ASN A N 1
ATOM 3749 C CA . ASN A 1 473 ? 24.680 43.662 -4.501 1.00 23.70 473 ASN A CA 1
ATOM 3750 C C . ASN A 1 473 ? 23.540 42.658 -4.771 1.00 23.70 473 ASN A C 1
ATOM 3752 O O . ASN A 1 473 ? 23.704 41.649 -5.444 1.00 23.70 473 ASN A O 1
ATOM 3756 N N . ASN A 1 474 ? 22.385 42.961 -4.180 1.00 22.02 474 ASN A N 1
ATOM 3757 C CA . ASN A 1 474 ? 21.064 43.018 -4.805 1.00 22.02 474 ASN A CA 1
ATOM 3758 C C . ASN A 1 474 ? 20.702 42.080 -5.992 1.00 22.02 474 ASN A C 1
ATOM 3760 O O . ASN A 1 474 ? 21.116 42.317 -7.123 1.00 22.02 474 ASN A O 1
ATOM 3764 N N . VAL A 1 475 ? 19.704 41.210 -5.727 1.00 22.22 475 VAL A N 1
ATOM 3765 C CA . VAL A 1 475 ? 18.306 41.297 -6.247 1.00 22.22 475 VAL A CA 1
ATOM 3766 C C . VAL A 1 475 ? 17.774 40.176 -7.197 1.00 22.22 475 VAL A C 1
ATOM 3768 O O . VAL A 1 475 ? 18.200 40.055 -8.341 1.00 22.22 475 VAL A O 1
ATOM 3771 N N . TYR A 1 476 ? 16.715 39.494 -6.688 1.00 23.38 476 TYR A N 1
ATOM 3772 C CA . TYR A 1 476 ? 15.626 38.663 -7.287 1.00 23.38 476 TYR A CA 1
ATOM 3773 C C . TYR A 1 476 ? 15.928 37.213 -7.770 1.00 23.38 476 TYR A C 1
ATOM 3775 O O . TYR A 1 476 ? 16.913 36.988 -8.455 1.00 23.38 476 TYR A O 1
ATOM 3783 N N . ASN A 1 477 ? 15.102 36.169 -7.534 1.00 25.17 477 ASN A N 1
ATOM 3784 C CA . ASN A 1 477 ? 13.750 36.074 -6.947 1.00 25.17 477 ASN A CA 1
ATOM 3785 C C . ASN A 1 477 ? 13.346 34.629 -6.535 1.00 25.17 477 ASN A C 1
ATOM 3787 O O . ASN A 1 477 ? 13.869 33.650 -7.056 1.00 25.17 477 ASN A O 1
ATOM 3791 N N . TYR A 1 478 ? 12.366 34.582 -5.626 1.00 29.56 478 TYR A N 1
ATOM 3792 C CA . TYR A 1 478 ? 11.657 33.488 -4.943 1.00 29.56 478 TYR A CA 1
ATOM 3793 C C . TYR A 1 478 ? 11.294 32.223 -5.748 1.00 29.56 478 TYR A C 1
ATOM 3795 O O . TYR A 1 478 ? 10.575 32.296 -6.743 1.00 29.56 478 TYR A O 1
ATOM 3803 N N . SER A 1 479 ? 11.642 31.049 -5.210 1.00 32.59 479 SER A N 1
ATOM 3804 C CA . SER A 1 479 ? 10.874 29.817 -5.423 1.00 32.59 479 SER A CA 1
ATOM 3805 C C . SER A 1 479 ? 9.581 29.896 -4.600 1.00 32.59 479 SER A C 1
ATOM 3807 O O . SER A 1 479 ? 9.610 30.184 -3.403 1.00 32.59 479 SER A O 1
ATOM 3809 N N . ILE A 1 480 ? 8.429 29.694 -5.241 1.00 38.72 480 ILE A N 1
ATOM 3810 C CA . ILE A 1 480 ? 7.139 29.609 -4.543 1.00 38.72 480 ILE A CA 1
ATOM 3811 C C . ILE A 1 480 ? 7.156 28.316 -3.716 1.00 38.72 480 ILE A C 1
ATOM 3813 O O . ILE A 1 480 ? 7.369 27.241 -4.275 1.00 38.72 480 ILE A O 1
ATOM 3817 N N . SER A 1 481 ? 6.968 28.415 -2.398 1.00 40.50 481 SER A N 1
ATOM 3818 C CA . SER A 1 481 ? 6.835 27.244 -1.522 1.00 40.50 481 SER A CA 1
ATOM 3819 C C . SER A 1 481 ? 5.581 26.428 -1.885 1.00 40.50 481 SER A C 1
ATOM 3821 O O . SER A 1 481 ? 4.629 27.003 -2.421 1.00 40.50 481 SER A O 1
ATOM 3823 N N . PRO A 1 482 ? 5.520 25.119 -1.577 1.00 36.44 482 PRO A N 1
ATOM 3824 C CA . PRO A 1 482 ? 4.320 24.301 -1.800 1.00 36.44 482 PRO A CA 1
ATOM 3825 C C . PRO A 1 482 ? 3.048 24.942 -1.217 1.00 36.44 482 PRO A C 1
ATOM 3827 O O . PRO A 1 482 ? 2.016 25.017 -1.881 1.00 36.44 482 PRO A O 1
ATOM 3830 N N . GLU A 1 483 ? 3.159 25.540 -0.028 1.00 39.47 483 GLU A N 1
ATOM 3831 C CA . GLU A 1 483 ? 2.096 26.313 0.625 1.00 39.47 483 GLU A CA 1
ATOM 3832 C C . GLU A 1 483 ? 1.679 27.568 -0.176 1.00 39.47 483 GLU A C 1
ATOM 3834 O O . GLU A 1 483 ? 0.497 27.899 -0.274 1.00 39.47 483 GLU A O 1
ATOM 3839 N N . GLY A 1 484 ? 2.634 28.260 -0.808 1.00 42.84 484 GLY A N 1
ATOM 3840 C CA . GLY A 1 484 ? 2.372 29.406 -1.683 1.00 42.84 484 GLY A CA 1
ATOM 3841 C C . GLY A 1 484 ? 1.671 29.024 -2.991 1.00 42.84 484 GLY A C 1
ATOM 3842 O O . GLY A 1 484 ? 0.846 29.794 -3.484 1.00 42.84 484 GLY A O 1
ATOM 3843 N N . ALA A 1 485 ? 1.948 27.832 -3.528 1.00 40.50 485 ALA A N 1
ATOM 3844 C CA . ALA A 1 485 ? 1.233 27.281 -4.679 1.00 40.50 485 ALA A CA 1
ATOM 3845 C C . ALA A 1 485 ? -0.199 26.863 -4.294 1.00 40.50 485 ALA A C 1
ATOM 3847 O O . ALA A 1 485 ? -1.143 27.154 -5.027 1.00 40.50 485 ALA A O 1
ATOM 3848 N N . LEU A 1 486 ? -0.387 26.273 -3.109 1.00 40.22 486 LEU A N 1
ATOM 3849 C CA . LEU A 1 486 ? -1.705 25.896 -2.585 1.00 40.22 486 LEU A CA 1
ATOM 3850 C C . LEU A 1 486 ? -2.596 27.110 -2.290 1.00 40.22 486 LEU A C 1
ATOM 3852 O O . LEU A 1 486 ? -3.764 27.118 -2.675 1.00 40.22 486 LEU A O 1
ATOM 3856 N N . LYS A 1 487 ? -2.040 28.190 -1.725 1.00 49.03 487 LYS A N 1
ATOM 3857 C CA . LYS A 1 487 ? -2.765 29.462 -1.533 1.00 49.03 487 LYS A CA 1
ATOM 3858 C C . LYS A 1 487 ? -3.191 30.119 -2.850 1.00 49.03 487 LYS A C 1
ATOM 3860 O O . LYS A 1 487 ? -4.217 30.793 -2.881 1.00 49.03 487 LYS A O 1
ATOM 3865 N N . GLN A 1 488 ? -2.447 29.918 -3.943 1.00 47.34 488 GLN A N 1
ATOM 3866 C CA . GLN A 1 488 ? -2.886 30.355 -5.277 1.00 47.34 488 GLN A CA 1
ATOM 3867 C C . GLN A 1 488 ? -4.055 29.517 -5.814 1.00 47.34 488 GLN A C 1
ATOM 3869 O O . GLN A 1 488 ? -4.863 30.036 -6.579 1.00 47.34 488 GLN A O 1
ATOM 3874 N N . LEU A 1 489 ? -4.166 28.249 -5.412 1.00 41.25 489 LEU A N 1
ATOM 3875 C CA . LEU A 1 489 ? -5.196 27.320 -5.885 1.00 41.25 489 LEU A CA 1
ATOM 3876 C C . LEU A 1 489 ? -6.505 27.392 -5.072 1.00 41.25 489 LEU A C 1
ATOM 3878 O O . LEU A 1 489 ? -7.570 27.147 -5.630 1.00 41.25 489 LEU A O 1
ATOM 3882 N N . ALA A 1 490 ? -6.451 27.776 -3.791 1.00 38.16 490 ALA A N 1
ATOM 3883 C CA . ALA A 1 490 ? -7.548 27.688 -2.811 1.00 38.16 490 ALA A CA 1
ATOM 3884 C C . ALA A 1 490 ? -8.733 28.678 -2.986 1.00 38.16 490 ALA A C 1
ATOM 3886 O O . ALA A 1 490 ? -9.431 28.995 -2.023 1.00 38.16 490 ALA A O 1
ATOM 3887 N N . GLY A 1 491 ? -8.995 29.186 -4.193 1.00 41.06 491 GLY A N 1
ATOM 3888 C CA . GLY A 1 491 ? -10.089 30.140 -4.424 1.00 41.06 491 GLY A CA 1
ATOM 3889 C C . GLY A 1 491 ? -10.307 30.545 -5.880 1.00 41.06 491 GLY A C 1
ATOM 3890 O O . GLY A 1 491 ? -10.691 31.686 -6.133 1.00 41.06 491 GLY A O 1
ATOM 3891 N N . MET A 1 492 ? -10.013 29.659 -6.837 1.00 45.31 492 MET A N 1
ATOM 3892 C CA . MET A 1 492 ? -10.126 29.961 -8.268 1.00 45.31 492 MET A CA 1
ATOM 3893 C C . MET A 1 492 ? -11.033 28.982 -9.010 1.00 45.31 492 MET A C 1
ATOM 3895 O O . MET A 1 492 ? -10.889 27.771 -8.883 1.00 45.31 492 MET A O 1
ATOM 3899 N N . ASP A 1 493 ? -11.903 29.547 -9.846 1.00 43.47 493 ASP A N 1
ATOM 3900 C CA . ASP A 1 493 ? -12.755 28.836 -10.795 1.00 43.47 493 ASP A CA 1
ATOM 3901 C C . ASP A 1 493 ? -12.029 28.762 -12.150 1.00 43.47 493 ASP A C 1
ATOM 3903 O O . ASP A 1 493 ? -11.808 29.770 -12.829 1.00 43.47 493 ASP A O 1
ATOM 3907 N N . THR A 1 494 ? -11.577 27.568 -12.523 1.00 42.31 494 THR A N 1
ATOM 3908 C CA . THR A 1 494 ? -10.834 27.311 -13.765 1.00 42.31 494 THR A CA 1
ATOM 3909 C C . THR A 1 494 ? -11.715 27.392 -15.009 1.00 42.31 494 THR A C 1
ATOM 3911 O O . THR A 1 494 ? -11.168 27.532 -16.106 1.00 42.31 494 THR A O 1
ATOM 3914 N N . SER A 1 495 ? -13.050 27.433 -14.868 1.00 45.84 495 SER A N 1
ATOM 3915 C CA . SER A 1 495 ? -13.962 27.744 -15.979 1.00 45.84 495 SER A CA 1
ATOM 3916 C C . SER A 1 495 ? -13.710 29.138 -16.583 1.00 45.84 495 SER A C 1
ATOM 3918 O O . SER A 1 495 ? -14.078 29.397 -17.730 1.00 45.84 495 SER A O 1
ATOM 3920 N N . LEU A 1 496 ? -13.013 30.024 -15.856 1.00 44.16 496 LEU A N 1
ATOM 3921 C CA . LEU A 1 496 ? -12.596 31.353 -16.320 1.00 44.16 496 LEU A CA 1
ATOM 3922 C C . LEU A 1 496 ? -11.401 31.321 -17.291 1.00 44.16 496 LEU A C 1
ATOM 3924 O O . LEU A 1 496 ? -11.130 32.323 -17.962 1.00 44.16 496 LEU A O 1
ATOM 3928 N N . ILE A 1 497 ? -10.683 30.195 -17.401 1.00 53.66 497 ILE A N 1
ATOM 3929 C CA . ILE A 1 497 ? -9.637 29.993 -18.412 1.00 53.66 497 ILE A CA 1
ATOM 3930 C C . ILE A 1 497 ? -10.339 29.710 -19.746 1.00 53.66 497 ILE A C 1
ATOM 3932 O O . ILE A 1 497 ? -10.584 28.566 -20.118 1.00 53.66 497 ILE A O 1
ATOM 3936 N N . GLY A 1 498 ? -10.716 30.775 -20.457 1.00 49.75 498 GLY A N 1
ATOM 3937 C CA . GLY A 1 498 ? -11.489 30.667 -21.694 1.00 49.75 498 GLY A CA 1
ATOM 3938 C C . GLY A 1 498 ? -10.848 29.727 -22.724 1.00 49.75 498 GLY A C 1
ATOM 3939 O O . GLY A 1 498 ? -9.629 29.742 -22.918 1.00 49.75 498 GLY A O 1
ATOM 3940 N N . ASN A 1 499 ? -11.685 28.954 -23.430 1.00 51.19 499 ASN A N 1
ATOM 3941 C CA . ASN A 1 499 ? -11.264 28.044 -24.505 1.00 51.19 499 ASN A CA 1
ATOM 3942 C C . ASN A 1 499 ? -10.342 28.728 -25.526 1.00 51.19 499 ASN A C 1
ATOM 3944 O O . ASN A 1 499 ? -9.429 28.089 -26.031 1.00 51.19 499 ASN A O 1
ATOM 3948 N N . ASP A 1 500 ? -10.518 30.027 -25.777 1.00 47.12 500 ASP A N 1
ATOM 3949 C CA . ASP A 1 500 ? -9.681 30.805 -26.694 1.00 47.12 500 ASP A CA 1
ATOM 3950 C C . ASP A 1 500 ? -8.224 30.945 -26.219 1.00 47.12 500 ASP A C 1
ATOM 3952 O O . ASP A 1 500 ? -7.309 30.918 -27.038 1.00 47.12 500 ASP A O 1
ATOM 3956 N N . ILE A 1 501 ? -7.981 31.046 -24.906 1.00 52.09 501 ILE A N 1
ATOM 3957 C CA . ILE A 1 501 ? -6.628 31.108 -24.325 1.00 52.09 501 ILE A CA 1
ATOM 3958 C C . ILE A 1 501 ? -5.960 29.735 -24.432 1.00 52.09 501 ILE A C 1
ATOM 3960 O O . ILE A 1 501 ? -4.791 29.633 -24.801 1.00 52.09 501 ILE A O 1
ATOM 3964 N N . ILE A 1 502 ? -6.722 28.672 -24.158 1.00 52.34 502 ILE A N 1
ATOM 3965 C CA . ILE A 1 502 ? -6.270 27.287 -24.309 1.00 52.34 502 ILE A CA 1
ATOM 3966 C C . ILE A 1 502 ? -5.959 26.999 -25.786 1.00 52.34 502 ILE A C 1
ATOM 3968 O O . ILE A 1 502 ? -4.897 26.468 -26.080 1.00 52.34 502 ILE A O 1
ATOM 3972 N N . ILE A 1 503 ? -6.806 27.425 -26.727 1.00 49.56 503 ILE A N 1
ATOM 3973 C CA . ILE A 1 503 ? -6.587 27.286 -28.176 1.00 49.56 503 ILE A CA 1
ATOM 3974 C C . ILE A 1 503 ? -5.355 28.082 -28.633 1.00 49.56 503 ILE A C 1
ATOM 3976 O O . ILE A 1 503 ? -4.508 27.520 -29.320 1.00 49.56 503 ILE A O 1
ATOM 3980 N N . GLN A 1 504 ? -5.175 29.329 -28.180 1.00 48.22 504 GLN A N 1
ATOM 3981 C CA . GLN A 1 504 ? -3.975 30.126 -28.486 1.00 48.22 504 GLN A CA 1
ATOM 3982 C C . GLN A 1 504 ? -2.678 29.487 -27.964 1.00 48.22 504 GLN A C 1
ATOM 3984 O O . GLN A 1 504 ? -1.621 29.626 -28.582 1.00 48.22 504 GLN A O 1
ATOM 3989 N N . LEU A 1 505 ? -2.742 28.779 -26.833 1.00 50.81 505 LEU A N 1
ATOM 3990 C CA . LEU A 1 505 ? -1.627 27.999 -26.292 1.00 50.81 505 LEU A CA 1
ATOM 3991 C C . LEU A 1 505 ? -1.421 26.664 -27.041 1.00 50.81 505 LEU A C 1
ATOM 3993 O O . LEU A 1 505 ? -0.291 26.185 -27.139 1.00 50.81 505 LEU A O 1
ATOM 3997 N N . ILE A 1 506 ? -2.495 26.089 -27.591 1.00 52.72 506 ILE A N 1
ATOM 3998 C CA . ILE A 1 506 ? -2.550 24.792 -28.288 1.00 52.72 506 ILE A CA 1
ATOM 3999 C C . ILE A 1 506 ? -2.256 24.897 -29.798 1.00 52.72 506 ILE A C 1
ATOM 4001 O O . ILE A 1 506 ? -1.882 23.894 -30.406 1.00 52.72 506 ILE A O 1
ATOM 4005 N N . ASP A 1 507 ? -2.327 26.080 -30.419 1.00 44.19 507 ASP A N 1
ATOM 4006 C CA . ASP A 1 507 ? -2.176 26.286 -31.876 1.00 44.19 507 ASP A CA 1
ATOM 4007 C C . ASP A 1 507 ? -0.831 25.804 -32.481 1.00 44.19 507 ASP A C 1
ATOM 4009 O O . ASP A 1 507 ? -0.660 25.783 -33.701 1.00 44.19 507 ASP A O 1
ATOM 4013 N N . ASN A 1 508 ? 0.105 25.309 -31.661 1.00 48.53 508 ASN A N 1
ATOM 4014 C CA . ASN A 1 508 ? 1.346 24.649 -32.081 1.00 48.53 508 ASN A CA 1
ATOM 4015 C C . ASN A 1 508 ? 1.364 23.109 -31.917 1.00 48.53 508 ASN A C 1
ATOM 4017 O O . ASN A 1 508 ? 2.438 22.504 -31.939 1.00 48.53 508 ASN A O 1
ATOM 4021 N N . LEU A 1 509 ? 0.203 22.442 -31.828 1.00 44.03 509 LEU A N 1
ATOM 4022 C CA . LEU A 1 509 ? 0.076 20.967 -31.782 1.00 44.03 509 LEU A CA 1
ATOM 4023 C C . LEU A 1 509 ? 0.809 20.222 -32.915 1.00 44.03 509 LEU A C 1
ATOM 4025 O O . LEU A 1 509 ? 1.195 19.064 -32.752 1.00 44.03 509 LEU A O 1
ATOM 4029 N N . ALA A 1 510 ? 1.053 20.876 -34.056 1.00 40.69 510 ALA A N 1
ATOM 4030 C CA . ALA A 1 510 ? 1.748 20.279 -35.198 1.00 40.69 510 ALA A CA 1
ATOM 4031 C C . ALA A 1 510 ? 3.198 19.850 -34.889 1.00 40.69 510 ALA A C 1
ATOM 4033 O O . ALA A 1 510 ? 3.716 18.952 -35.552 1.00 40.69 510 ALA A O 1
ATOM 4034 N N . VAL A 1 511 ? 3.839 20.450 -33.878 1.00 42.78 511 VAL A N 1
ATOM 4035 C CA . VAL A 1 511 ? 5.204 20.095 -33.444 1.00 42.78 511 VAL A CA 1
ATOM 4036 C C . VAL A 1 511 ? 5.200 18.900 -32.478 1.00 42.78 511 VAL A C 1
ATOM 4038 O O . VAL A 1 511 ? 6.169 18.151 -32.429 1.00 42.78 511 VAL A O 1
ATOM 4041 N N . ILE A 1 512 ? 4.095 18.679 -31.758 1.00 43.22 512 ILE A N 1
ATOM 4042 C CA . ILE A 1 512 ? 3.987 17.703 -30.659 1.00 43.22 512 ILE A CA 1
ATOM 4043 C C . ILE A 1 512 ? 3.497 16.332 -31.165 1.00 43.22 512 ILE A C 1
ATOM 4045 O O . ILE A 1 512 ? 3.912 15.290 -30.665 1.00 43.22 512 ILE A O 1
ATOM 4049 N N . CYS A 1 513 ? 2.657 16.293 -32.206 1.00 39.22 513 CYS A N 1
ATOM 4050 C CA . CYS A 1 513 ? 2.023 15.053 -32.677 1.00 39.22 513 CYS A CA 1
ATOM 4051 C C . CYS A 1 513 ? 2.867 14.192 -33.641 1.00 39.22 513 CYS A C 1
ATOM 4053 O O . CYS A 1 513 ? 2.325 13.242 -34.210 1.00 39.22 513 CYS A O 1
ATOM 4055 N N . ASN A 1 514 ? 4.154 14.493 -33.877 1.00 41.16 514 ASN A N 1
ATOM 4056 C CA . ASN A 1 514 ? 5.013 13.750 -34.823 1.00 41.16 514 ASN A CA 1
ATOM 4057 C C . ASN A 1 514 ? 4.333 13.470 -36.191 1.00 41.16 514 ASN A C 1
ATOM 4059 O O . ASN A 1 514 ? 4.500 12.406 -36.787 1.00 41.16 514 ASN A O 1
ATOM 4063 N N . GLY A 1 515 ? 3.518 14.409 -36.686 1.00 38.81 515 GLY A N 1
ATOM 4064 C CA . GLY A 1 515 ? 2.806 14.273 -37.962 1.00 38.81 515 GLY A CA 1
ATOM 4065 C C . GLY A 1 515 ? 1.536 13.407 -37.956 1.00 38.81 515 GLY A C 1
ATOM 4066 O O . GLY A 1 515 ? 1.039 13.090 -39.037 1.00 38.81 515 GLY A O 1
ATOM 4067 N N . LYS A 1 516 ? 0.974 13.028 -36.798 1.00 36.62 516 LYS A N 1
ATOM 4068 C CA . LYS A 1 516 ? -0.399 12.488 -36.740 1.00 36.62 516 LYS A CA 1
ATOM 4069 C C . LYS A 1 516 ? -1.432 13.605 -36.966 1.00 36.62 516 LYS A C 1
ATOM 4071 O O . LYS A 1 516 ? -1.191 14.759 -36.618 1.00 36.62 516 LYS A O 1
ATOM 4076 N N . SER A 1 517 ? -2.547 13.259 -37.614 1.00 37.62 517 SER A N 1
ATOM 4077 C CA . SER A 1 517 ? -3.632 14.177 -37.996 1.00 37.62 517 SER A CA 1
ATOM 4078 C C . SER A 1 517 ? -4.176 14.971 -36.806 1.00 37.62 517 SER A C 1
ATOM 4080 O O . SER A 1 517 ? -4.196 14.459 -35.690 1.00 37.62 517 SER A O 1
ATOM 4082 N N . LYS A 1 518 ? -4.644 16.206 -37.063 1.00 39.38 518 LYS A N 1
ATOM 4083 C CA . LYS A 1 518 ? -5.365 17.031 -36.077 1.00 39.38 518 LYS A CA 1
ATOM 4084 C C . LYS A 1 518 ? -6.474 16.204 -35.400 1.00 39.38 518 LYS A C 1
ATOM 4086 O O . LYS A 1 518 ? -7.125 15.441 -36.120 1.00 39.38 518 LYS A O 1
ATOM 4091 N N . PRO A 1 519 ? -6.701 16.375 -34.084 1.00 40.12 519 PRO A N 1
ATOM 4092 C CA . PRO A 1 519 ? -7.786 15.698 -33.385 1.00 40.12 519 PRO A CA 1
ATOM 4093 C C . PRO A 1 519 ? -9.113 16.002 -34.078 1.00 40.12 519 PRO A C 1
ATOM 4095 O O . PRO A 1 519 ? -9.378 17.134 -34.506 1.00 40.12 519 PRO A O 1
ATOM 4098 N N . THR A 1 520 ? -9.911 14.961 -34.264 1.00 37.66 520 THR A N 1
ATOM 4099 C CA . THR A 1 520 ? -11.264 15.083 -34.785 1.00 37.66 520 THR A CA 1
ATOM 4100 C C . THR A 1 520 ? -12.170 15.475 -33.626 1.00 37.66 520 THR A C 1
ATOM 4102 O O . THR A 1 520 ? -12.091 14.888 -32.559 1.00 37.66 520 THR A O 1
ATOM 4105 N N . ASN A 1 521 ? -13.045 16.471 -33.800 1.00 37.38 521 ASN A N 1
ATOM 4106 C CA . ASN A 1 521 ? -14.055 16.818 -32.791 1.00 37.38 521 ASN A CA 1
ATOM 4107 C C . ASN A 1 521 ? -15.098 15.683 -32.676 1.00 37.38 521 ASN A C 1
ATOM 4109 O O . ASN A 1 521 ? -16.226 15.823 -33.148 1.00 37.38 521 ASN A O 1
ATOM 4113 N N . THR A 1 522 ? -14.743 14.539 -32.097 1.00 43.16 522 THR A N 1
ATOM 4114 C CA . THR A 1 522 ? -15.706 13.514 -31.692 1.00 43.16 522 THR A CA 1
ATOM 4115 C C . THR A 1 522 ? -16.257 13.891 -30.325 1.00 43.16 522 THR A C 1
ATOM 4117 O O . THR A 1 522 ? -15.545 13.878 -29.324 1.00 43.16 522 THR A O 1
ATOM 4120 N N . SER A 1 523 ? -17.531 14.280 -30.287 1.00 52.88 523 SER A N 1
ATOM 4121 C CA . SER A 1 523 ? -18.251 14.596 -29.052 1.00 52.88 523 SER A CA 1
ATOM 4122 C C . SER A 1 523 ? -18.386 13.360 -28.163 1.00 52.88 523 SER A C 1
ATOM 4124 O O . SER A 1 523 ? -18.718 12.281 -28.660 1.00 52.88 523 SER A O 1
ATOM 4126 N N . THR A 1 524 ? -18.203 13.530 -26.853 1.00 58.84 524 THR A N 1
ATOM 4127 C CA . THR A 1 524 ? -18.533 12.514 -25.847 1.00 58.84 524 THR A CA 1
ATOM 4128 C C . THR A 1 524 ? -19.992 12.055 -25.990 1.00 58.84 524 THR A C 1
ATOM 4130 O O . THR A 1 524 ? -20.869 12.882 -26.263 1.00 58.84 524 THR A O 1
ATOM 4133 N N . PRO A 1 525 ? -20.292 10.753 -25.819 1.00 69.06 525 PRO A N 1
ATOM 4134 C CA . PRO A 1 525 ? -21.671 10.271 -25.832 1.00 69.06 525 PRO A CA 1
ATOM 4135 C C . PRO A 1 525 ? -22.486 10.926 -24.708 1.00 69.06 525 PRO A C 1
ATOM 4137 O O . PRO A 1 525 ? -21.987 11.073 -23.593 1.00 69.06 525 PRO A O 1
ATOM 4140 N N . SER A 1 526 ? -23.741 11.304 -24.975 1.00 76.81 526 SER A N 1
ATOM 4141 C CA . SER A 1 526 ? -24.603 11.906 -23.950 1.00 76.81 526 SER A CA 1
ATOM 4142 C C . SER A 1 526 ? -24.994 10.892 -22.867 1.00 76.81 526 SER A C 1
ATOM 4144 O O . SER A 1 526 ? -25.151 9.697 -23.139 1.00 76.81 526 SER A O 1
ATOM 4146 N N . ALA A 1 527 ? -25.220 11.369 -21.639 1.00 77.19 527 ALA A N 1
ATOM 4147 C CA . ALA A 1 527 ? -25.669 10.522 -20.531 1.00 77.19 527 ALA A CA 1
ATOM 4148 C C . ALA A 1 527 ? -27.000 9.805 -20.840 1.00 77.19 527 ALA A C 1
ATOM 4150 O O . ALA A 1 527 ? -27.182 8.648 -20.470 1.00 77.19 527 ALA A O 1
ATOM 4151 N N . GLU A 1 528 ? -27.911 10.451 -21.577 1.00 78.75 528 GLU A N 1
ATOM 4152 C CA . GLU A 1 528 ? -29.168 9.840 -22.036 1.00 78.75 528 GLU A CA 1
ATOM 4153 C C . GLU A 1 528 ? -28.928 8.639 -22.962 1.00 78.75 528 GLU A C 1
ATOM 4155 O O . GLU A 1 528 ? -29.560 7.594 -22.799 1.00 78.75 528 GLU A O 1
ATOM 4160 N N . TYR A 1 529 ? -27.970 8.745 -23.888 1.00 84.50 529 TYR A N 1
ATOM 4161 C CA . TYR A 1 529 ? -27.601 7.642 -24.772 1.00 84.50 529 TYR A CA 1
ATOM 4162 C C . TYR A 1 529 ? -26.963 6.486 -23.993 1.00 84.50 529 TYR A C 1
ATOM 4164 O O . TYR A 1 529 ? -27.359 5.332 -24.168 1.00 84.50 529 TYR A O 1
ATOM 4172 N N . LEU A 1 530 ? -26.035 6.782 -23.079 1.00 85.19 530 LEU A N 1
ATOM 4173 C CA . LEU A 1 530 ? -25.395 5.773 -22.230 1.00 85.19 530 LEU A CA 1
ATOM 4174 C C . LEU A 1 530 ? -26.416 5.027 -21.355 1.00 85.19 530 LEU A C 1
ATOM 4176 O O . LEU A 1 530 ? -26.398 3.797 -21.301 1.00 85.19 530 LEU A O 1
ATOM 4180 N N . ASN A 1 531 ? -27.362 5.748 -20.748 1.00 82.25 531 ASN A N 1
ATOM 4181 C CA . ASN A 1 531 ? -28.459 5.145 -19.987 1.00 82.25 531 ASN A CA 1
ATOM 4182 C C . ASN A 1 531 ? -29.368 4.276 -20.871 1.00 82.25 531 ASN A C 1
ATOM 4184 O O . ASN A 1 531 ? -29.797 3.203 -20.445 1.00 82.25 531 ASN A O 1
ATOM 4188 N N . SER A 1 532 ? -29.621 4.686 -22.120 1.00 83.56 532 SER A N 1
ATOM 4189 C CA . SER A 1 532 ? -30.405 3.883 -23.068 1.00 83.56 532 SER A CA 1
ATOM 4190 C C . SER A 1 532 ? -29.724 2.555 -23.432 1.00 83.56 532 SER A C 1
ATOM 4192 O O . SER A 1 532 ? -30.404 1.536 -23.557 1.00 83.56 532 SER A O 1
ATOM 4194 N N . LEU A 1 533 ? -28.387 2.525 -23.518 1.00 86.44 533 LEU A N 1
ATOM 4195 C CA . LEU A 1 533 ? -27.624 1.298 -23.770 1.00 86.44 533 LEU A CA 1
ATOM 4196 C C . LEU A 1 533 ? -27.761 0.308 -22.612 1.00 86.44 533 LEU A C 1
ATOM 4198 O O . LEU A 1 533 ? -28.092 -0.857 -22.847 1.00 86.44 533 LEU A O 1
ATOM 4202 N N . VAL A 1 534 ? -27.584 0.781 -21.374 1.00 85.25 534 VAL A N 1
ATOM 4203 C CA . VAL A 1 534 ? -27.743 -0.041 -20.163 1.00 85.25 534 VAL A CA 1
ATOM 4204 C C . VAL A 1 534 ? -29.168 -0.589 -20.062 1.00 85.25 534 VAL A C 1
ATOM 4206 O O . VAL A 1 534 ? -29.348 -1.780 -19.821 1.00 85.25 534 VAL A O 1
ATOM 4209 N N . ALA A 1 535 ? -30.182 0.242 -20.327 1.00 83.12 535 ALA A N 1
ATOM 4210 C CA . ALA A 1 535 ? -31.579 -0.188 -20.324 1.00 83.12 535 ALA A CA 1
ATOM 4211 C C . ALA A 1 535 ? -31.896 -1.209 -21.435 1.00 83.12 535 ALA A C 1
ATOM 4213 O O . ALA A 1 535 ? -32.699 -2.116 -21.225 1.00 83.12 535 ALA A O 1
ATOM 4214 N N . SER A 1 536 ? -31.265 -1.083 -22.608 1.00 88.31 536 SER A N 1
ATOM 4215 C CA . SER A 1 536 ? -31.513 -1.969 -23.753 1.00 88.31 536 SER A CA 1
ATOM 4216 C C . SER A 1 536 ? -30.933 -3.375 -23.576 1.00 88.31 536 SER A C 1
ATOM 4218 O O . SER A 1 536 ? -31.550 -4.353 -24.000 1.00 88.31 536 SER A O 1
ATOM 4220 N N . ASN A 1 537 ? -29.749 -3.495 -22.964 1.00 83.69 537 ASN A N 1
ATOM 4221 C CA . ASN A 1 537 ? -29.091 -4.778 -22.739 1.00 83.69 537 ASN A CA 1
ATOM 4222 C C . ASN A 1 537 ? -28.173 -4.728 -21.499 1.00 83.69 537 ASN A C 1
ATOM 4224 O O . ASN A 1 537 ? -26.961 -4.536 -21.642 1.00 83.69 537 ASN A O 1
ATOM 4228 N N . PRO A 1 538 ? -28.722 -4.975 -20.294 1.00 80.25 538 PRO A N 1
ATOM 4229 C CA . PRO A 1 538 ? -27.980 -4.904 -19.028 1.00 80.25 538 PRO A CA 1
ATOM 4230 C C . PRO A 1 538 ? -26.862 -5.950 -18.888 1.00 80.25 538 PRO A C 1
ATOM 4232 O O . PRO A 1 538 ? -25.960 -5.810 -18.064 1.00 80.25 538 PRO A O 1
ATOM 4235 N N . PHE A 1 539 ? -26.920 -7.034 -19.672 1.00 77.75 539 PHE A N 1
ATOM 4236 C CA . PHE A 1 539 ? -25.872 -8.056 -19.680 1.00 77.75 539 PHE A CA 1
ATOM 4237 C C . PHE A 1 539 ? -24.658 -7.617 -20.495 1.00 77.75 539 PHE A C 1
ATOM 4239 O O . PHE A 1 539 ? -23.531 -7.928 -20.110 1.00 77.75 539 PHE A O 1
ATOM 4246 N N . LYS A 1 540 ? -24.890 -6.892 -21.596 1.00 84.19 540 LYS A N 1
ATOM 4247 C CA . LYS A 1 540 ? -23.842 -6.390 -22.489 1.00 84.19 540 LYS A CA 1
ATOM 4248 C C . LYS A 1 540 ? -23.272 -5.047 -22.033 1.00 84.19 540 LYS A C 1
ATOM 4250 O O . LYS A 1 540 ? -22.079 -4.825 -22.196 1.00 84.19 540 LYS A O 1
ATOM 4255 N N . TYR A 1 541 ? -24.095 -4.171 -21.465 1.00 88.38 541 TYR A N 1
ATOM 4256 C CA . TYR A 1 541 ? -23.681 -2.854 -20.986 1.00 88.38 541 TYR A CA 1
ATOM 4257 C C . TYR A 1 541 ? -23.904 -2.757 -19.484 1.00 88.38 541 TYR A C 1
ATOM 4259 O O . TYR A 1 541 ? -25.035 -2.875 -19.013 1.00 88.38 541 TYR A O 1
ATOM 4267 N N . ARG A 1 542 ? -22.826 -2.534 -18.731 1.00 85.56 542 ARG A N 1
ATOM 4268 C CA . ARG A 1 542 ? -22.874 -2.418 -17.270 1.00 85.56 542 ARG A CA 1
ATOM 4269 C C . ARG A 1 542 ? -22.425 -1.048 -16.813 1.00 85.56 542 ARG A C 1
ATOM 4271 O O . ARG A 1 542 ? -21.488 -0.477 -17.363 1.00 85.56 542 ARG A O 1
ATOM 4278 N N . GLN A 1 543 ? -23.077 -0.555 -15.770 1.00 85.88 543 GLN A N 1
ATOM 4279 C CA . GLN A 1 543 ? -22.627 0.626 -15.057 1.00 85.88 543 GLN A CA 1
ATOM 4280 C C . GLN A 1 543 ? -21.583 0.217 -14.013 1.00 85.88 543 GLN A C 1
ATOM 4282 O O . GLN A 1 543 ? -21.841 -0.639 -13.158 1.00 85.88 543 GLN A O 1
ATOM 4287 N N . CYS A 1 544 ? -20.406 0.826 -14.102 1.00 82.44 544 CYS A N 1
ATOM 4288 C CA . CYS A 1 544 ? -19.266 0.529 -13.249 1.00 82.44 544 CYS A CA 1
ATOM 4289 C C . CYS A 1 544 ? -18.661 1.824 -12.706 1.00 82.44 544 CYS A C 1
ATOM 4291 O O . CYS A 1 544 ? -18.680 2.846 -13.381 1.00 82.44 544 CYS A O 1
ATOM 4293 N N . VAL A 1 545 ? -18.073 1.767 -11.518 1.00 78.06 545 VAL A N 1
ATOM 4294 C CA . VAL A 1 545 ? -17.166 2.798 -11.007 1.00 78.06 545 VAL A CA 1
ATOM 4295 C C . VAL A 1 545 ? -15.748 2.363 -11.346 1.00 78.06 545 VAL A C 1
ATOM 4297 O O . VAL A 1 545 ? -15.324 1.280 -10.938 1.00 78.06 545 VAL A O 1
ATOM 4300 N N . LEU A 1 546 ? -15.017 3.170 -12.111 1.00 77.50 546 LEU A N 1
ATOM 4301 C CA . LEU A 1 546 ? -13.620 2.891 -12.425 1.00 77.50 546 LEU A CA 1
ATOM 4302 C C . LEU A 1 546 ? -12.794 2.947 -11.132 1.00 77.50 546 LEU A C 1
ATOM 4304 O O . LEU A 1 546 ? -12.945 3.860 -10.326 1.00 77.50 546 LEU A O 1
ATOM 4308 N N . LYS A 1 547 ? -11.900 1.992 -10.921 1.00 69.94 547 LYS A N 1
ATOM 4309 C CA . LYS A 1 547 ? -10.971 1.948 -9.792 1.00 69.94 547 LYS A CA 1
ATOM 4310 C C . LYS A 1 547 ? -9.585 1.573 -10.292 1.00 69.94 547 LYS A C 1
ATOM 4312 O O . LYS A 1 547 ? -9.453 0.898 -11.309 1.00 69.94 547 LYS A O 1
ATOM 4317 N N . CYS A 1 548 ? -8.565 2.023 -9.572 1.00 63.22 548 CYS A N 1
ATOM 4318 C CA . CYS A 1 548 ? -7.180 1.624 -9.780 1.00 63.22 548 CYS A CA 1
ATOM 4319 C C . CYS A 1 548 ? -6.695 0.909 -8.519 1.00 63.22 548 CYS A C 1
ATOM 4321 O O . CYS A 1 548 ? -6.902 1.407 -7.411 1.00 63.22 548 CYS A O 1
ATOM 4323 N N . PHE A 1 549 ? -6.090 -0.261 -8.680 1.00 54.34 549 PHE A N 1
ATOM 4324 C CA . PHE A 1 549 ? -5.402 -0.975 -7.609 1.00 54.34 549 PHE A CA 1
ATOM 4325 C C . PHE A 1 549 ? -4.146 -1.618 -8.197 1.00 54.34 549 PHE A C 1
ATOM 4327 O O . PHE A 1 549 ? -4.227 -2.240 -9.251 1.00 54.34 549 PHE A O 1
ATOM 4334 N N . ASP A 1 550 ? -2.993 -1.446 -7.548 1.00 54.12 550 ASP A N 1
ATOM 4335 C CA . ASP A 1 550 ? -1.704 -1.993 -8.014 1.00 54.12 550 ASP A CA 1
ATOM 4336 C C . ASP A 1 550 ? -1.346 -1.615 -9.473 1.00 54.12 550 ASP A C 1
ATOM 4338 O O . ASP A 1 550 ? -0.772 -2.393 -10.233 1.00 54.12 550 ASP A O 1
ATOM 4342 N N . ASN A 1 551 ? -1.695 -0.388 -9.883 1.00 56.34 551 ASN A N 1
ATOM 4343 C CA . ASN A 1 551 ? -1.543 0.138 -11.250 1.00 56.34 551 ASN A CA 1
ATOM 4344 C C . ASN A 1 551 ? -2.396 -0.577 -12.319 1.00 56.34 551 ASN A C 1
ATOM 4346 O O . ASN A 1 551 ? -2.215 -0.343 -13.519 1.00 56.34 551 ASN A O 1
ATOM 4350 N N . GLU A 1 552 ? -3.354 -1.412 -11.907 1.00 60.19 552 GLU A N 1
ATOM 4351 C CA . GLU A 1 552 ? -4.362 -2.006 -12.778 1.00 60.19 552 GLU A CA 1
ATOM 4352 C C . GLU A 1 552 ? -5.714 -1.309 -12.604 1.00 60.19 552 GLU A C 1
ATOM 4354 O O . GLU A 1 552 ? -6.229 -1.100 -11.505 1.00 60.19 552 GLU A O 1
ATOM 4359 N N . LEU A 1 553 ? -6.294 -0.937 -13.740 1.00 69.88 553 LEU A N 1
ATOM 4360 C CA . LEU A 1 553 ? -7.550 -0.212 -13.841 1.00 69.88 553 LEU A CA 1
ATOM 4361 C C . LEU A 1 553 ? -8.684 -1.219 -14.088 1.00 69.88 553 LEU A C 1
ATOM 4363 O O . LEU A 1 553 ? -8.631 -2.002 -15.040 1.00 69.88 553 LEU A O 1
ATOM 4367 N N . PHE A 1 554 ? -9.724 -1.192 -13.259 1.00 77.50 554 PHE A N 1
ATOM 4368 C CA . PHE A 1 554 ? -10.888 -2.074 -13.370 1.00 77.50 554 PHE A CA 1
ATOM 4369 C C . PHE A 1 554 ? -12.185 -1.323 -13.057 1.00 77.50 554 PHE A C 1
ATOM 4371 O O . PHE A 1 554 ? -12.200 -0.355 -12.307 1.00 77.50 554 PHE A O 1
ATOM 4378 N N . GLY A 1 555 ? -13.301 -1.764 -13.627 1.00 78.31 555 GLY A N 1
ATOM 4379 C CA . GLY A 1 555 ? -14.635 -1.282 -13.292 1.00 78.31 555 GLY A CA 1
ATOM 4380 C C . GLY A 1 555 ? -15.249 -2.115 -12.173 1.00 78.31 555 GLY A C 1
ATOM 4381 O O . GLY A 1 555 ? -15.539 -3.296 -12.357 1.00 78.31 555 GLY A O 1
ATOM 4382 N N . GLN A 1 556 ? -15.495 -1.513 -11.015 1.00 76.94 556 GLN A N 1
ATOM 4383 C CA . GLN A 1 556 ? -16.335 -2.120 -9.989 1.00 76.94 556 GLN A CA 1
ATOM 4384 C C . GLN A 1 556 ? -17.805 -1.954 -10.375 1.00 76.94 556 GLN A C 1
ATOM 4386 O O . GLN A 1 556 ? -18.275 -0.833 -10.551 1.00 76.94 556 GLN A O 1
ATOM 4391 N N . THR A 1 557 ? -18.551 -3.050 -10.490 1.00 74.06 557 THR A N 1
ATOM 4392 C CA . THR A 1 557 ? -19.986 -2.987 -10.791 1.00 74.06 557 THR A CA 1
ATOM 4393 C C . THR A 1 557 ? -20.754 -2.350 -9.635 1.00 74.06 557 THR A C 1
ATOM 4395 O O . THR A 1 557 ? -20.480 -2.641 -8.472 1.00 74.06 557 THR A O 1
ATOM 4398 N N . ILE A 1 558 ? -21.748 -1.511 -9.947 1.00 65.19 558 ILE A N 1
ATOM 4399 C CA . ILE A 1 558 ? -22.616 -0.909 -8.915 1.00 65.19 558 ILE A CA 1
ATOM 4400 C C . ILE A 1 558 ? -23.440 -1.983 -8.189 1.00 65.19 558 ILE A C 1
ATOM 4402 O O . ILE A 1 558 ? -23.669 -1.890 -6.985 1.00 65.19 558 ILE A O 1
ATOM 4406 N N . ASP A 1 559 ? -23.844 -3.041 -8.897 1.00 65.19 559 ASP A N 1
ATOM 4407 C CA . ASP A 1 559 ? -24.394 -4.229 -8.250 1.00 65.19 559 ASP A CA 1
ATOM 4408 C C . ASP A 1 559 ? -23.261 -5.031 -7.594 1.00 65.19 559 ASP A C 1
ATOM 4410 O O . ASP A 1 559 ? -22.452 -5.677 -8.268 1.00 65.19 559 ASP A O 1
ATOM 4414 N N . VAL A 1 560 ? -23.221 -4.996 -6.261 1.00 53.34 560 VAL A N 1
ATOM 4415 C CA . VAL A 1 560 ? -22.203 -5.641 -5.413 1.00 53.34 560 VAL A CA 1
ATOM 4416 C C . VAL A 1 560 ? -22.186 -7.169 -5.582 1.00 53.34 560 VAL A C 1
ATOM 4418 O O . VAL A 1 560 ? -21.181 -7.821 -5.272 1.00 53.34 560 VAL A O 1
ATOM 4421 N N . LYS A 1 561 ? -23.278 -7.758 -6.095 1.00 52.50 561 LYS A N 1
ATOM 4422 C CA . LYS A 1 561 ? -23.392 -9.201 -6.361 1.00 52.50 561 LYS A CA 1
ATOM 4423 C C . LYS A 1 561 ? -22.663 -9.629 -7.634 1.00 52.50 561 LYS A C 1
ATOM 4425 O O . LYS A 1 561 ? -22.392 -10.819 -7.793 1.00 52.50 561 LYS A O 1
ATOM 4430 N N . LEU A 1 562 ? -22.346 -8.693 -8.528 1.00 63.22 562 LEU A N 1
ATOM 4431 C CA . LEU A 1 562 ? -21.635 -8.969 -9.771 1.00 63.22 562 LEU A CA 1
ATOM 4432 C C . LEU A 1 562 ? -20.105 -8.865 -9.579 1.00 63.22 562 LEU A C 1
ATOM 4434 O O . LEU A 1 562 ? -19.617 -8.183 -8.670 1.00 63.22 562 LEU A O 1
ATOM 4438 N N . PRO A 1 563 ? -19.317 -9.611 -10.377 1.00 64.50 563 PRO A N 1
ATOM 4439 C CA . PRO A 1 563 ? -17.862 -9.520 -10.345 1.00 64.50 563 PRO A CA 1
ATOM 4440 C C . PRO A 1 563 ? -17.377 -8.199 -10.956 1.00 64.50 563 PRO A C 1
ATOM 4442 O O . PRO A 1 563 ? -18.020 -7.643 -11.848 1.00 64.50 563 PRO A O 1
ATOM 4445 N N . ASN A 1 564 ? -16.215 -7.734 -10.489 1.00 76.38 564 ASN A N 1
ATOM 4446 C CA . ASN A 1 564 ? -15.520 -6.592 -11.079 1.00 76.38 564 ASN A CA 1
ATOM 4447 C C . ASN A 1 564 ? -15.105 -6.911 -12.522 1.00 76.38 564 ASN A C 1
ATOM 4449 O O . ASN A 1 564 ? -14.875 -8.069 -12.867 1.00 76.38 564 ASN A O 1
ATOM 4453 N N . VAL A 1 565 ? -15.003 -5.869 -13.339 1.00 76.88 565 VAL A N 1
ATOM 4454 C CA . VAL A 1 565 ? -14.751 -5.955 -14.776 1.00 76.88 565 VAL A CA 1
ATOM 4455 C C . VAL A 1 565 ? -13.374 -5.386 -15.081 1.00 76.88 565 VAL A C 1
ATOM 4457 O O . VAL A 1 565 ? -13.131 -4.201 -14.873 1.00 76.88 565 VAL A O 1
ATOM 4460 N N . ASN A 1 566 ? -12.471 -6.201 -15.607 1.00 77.31 566 ASN A N 1
ATOM 4461 C CA . ASN A 1 566 ? -11.137 -5.745 -15.981 1.00 77.31 566 ASN A CA 1
ATOM 4462 C C . ASN A 1 566 ? -11.179 -4.949 -17.294 1.00 77.31 566 ASN A C 1
ATOM 4464 O O . ASN A 1 566 ? -11.907 -5.288 -18.228 1.00 77.31 566 ASN A O 1
ATOM 4468 N N . LEU A 1 567 ? -10.388 -3.883 -17.397 1.00 67.56 567 LEU A N 1
ATOM 4469 C CA . LEU A 1 567 ? -10.295 -3.118 -18.641 1.00 67.56 567 LEU A CA 1
ATOM 4470 C C . LEU A 1 567 ? -9.495 -3.876 -19.705 1.00 67.56 567 LEU A C 1
ATOM 4472 O O . LEU A 1 567 ? -8.403 -4.371 -19.440 1.00 67.56 567 LEU A O 1
ATOM 4476 N N . ILE A 1 568 ? -10.006 -3.905 -20.940 1.00 58.94 568 ILE A N 1
ATOM 4477 C CA . ILE A 1 568 ? -9.314 -4.542 -22.076 1.00 58.94 568 ILE A CA 1
ATOM 4478 C C . ILE A 1 568 ? -8.013 -3.796 -22.432 1.00 58.94 568 ILE A C 1
ATOM 4480 O O . ILE A 1 568 ? -7.011 -4.426 -22.769 1.00 58.94 568 ILE A O 1
ATOM 4484 N N . THR A 1 569 ? -8.002 -2.459 -22.348 1.00 58.75 569 THR A N 1
ATOM 4485 C CA . THR A 1 569 ? -6.814 -1.616 -22.587 1.00 58.75 569 THR A CA 1
ATOM 4486 C C . THR A 1 569 ? -6.904 -0.284 -21.839 1.00 58.75 569 THR A C 1
ATOM 4488 O O . THR A 1 569 ? -7.901 0.420 -21.992 1.00 58.75 569 THR A O 1
ATOM 4491 N N . GLN A 1 570 ? -5.832 0.118 -21.139 1.00 56.56 570 GLN A N 1
ATOM 4492 C CA . GLN A 1 570 ? -5.721 1.427 -20.462 1.00 56.56 570 GLN A CA 1
ATOM 4493 C C . GLN A 1 570 ? -5.787 2.631 -21.426 1.00 56.56 570 GLN A C 1
ATOM 4495 O O . GLN A 1 570 ? -6.227 3.704 -21.036 1.00 56.56 570 GLN A O 1
ATOM 4500 N N . SER A 1 571 ? -5.420 2.465 -22.703 1.00 53.56 571 SER A N 1
ATOM 4501 C CA . SER A 1 571 ? -5.484 3.531 -23.721 1.00 53.56 571 SER A CA 1
ATOM 4502 C C . SER A 1 571 ? -6.893 3.808 -24.270 1.00 53.56 571 SER A C 1
ATOM 4504 O O . SER A 1 571 ? -7.063 4.660 -25.133 1.00 53.56 571 SER A O 1
ATOM 4506 N N . LYS A 1 572 ? -7.925 3.088 -23.804 1.00 55.12 572 LYS A N 1
ATOM 4507 C CA . LYS A 1 572 ? -9.322 3.251 -24.254 1.00 55.12 572 LYS A CA 1
ATOM 4508 C C . LYS A 1 572 ? -10.283 3.547 -23.105 1.00 55.12 572 LYS A C 1
ATOM 4510 O O . LYS A 1 572 ? -11.427 3.096 -23.108 1.00 55.12 572 LYS A O 1
ATOM 4515 N N . CYS A 1 573 ? -9.832 4.318 -22.120 1.00 62.84 573 CYS A N 1
ATOM 4516 C CA . CYS A 1 573 ? -10.713 4.805 -21.061 1.00 62.84 573 CYS A CA 1
ATOM 4517 C C . CYS A 1 573 ? -11.668 5.912 -21.550 1.00 62.84 573 CYS A C 1
ATOM 4519 O O . CYS A 1 573 ? -12.538 6.319 -20.795 1.00 62.84 573 CYS A O 1
ATOM 4521 N N . HIS A 1 574 ? -11.543 6.392 -22.798 1.00 66.06 574 HIS A N 1
ATOM 4522 C CA . HIS A 1 574 ? -12.373 7.461 -23.382 1.00 66.06 574 HIS A CA 1
ATOM 4523 C C . HIS A 1 574 ? -12.493 8.700 -22.473 1.00 66.06 574 HIS A C 1
ATOM 4525 O O . HIS A 1 574 ? -13.578 9.247 -22.287 1.00 66.06 574 HIS A O 1
ATOM 4531 N N . GLY A 1 575 ? -11.373 9.116 -21.874 1.00 65.38 575 GLY A N 1
ATOM 4532 C CA . GLY A 1 575 ? -11.330 10.241 -20.939 1.00 65.38 575 GLY A CA 1
ATOM 4533 C C . GLY A 1 575 ? -11.858 9.943 -19.529 1.00 65.38 575 GLY A C 1
ATOM 4534 O O . GLY A 1 575 ? -11.959 10.871 -18.735 1.00 65.38 575 GLY A O 1
ATOM 4535 N N . ALA A 1 576 ? -12.186 8.686 -19.207 1.00 70.81 576 ALA A N 1
ATOM 4536 C CA . ALA A 1 576 ? -12.553 8.261 -17.857 1.00 70.81 576 ALA A CA 1
ATOM 4537 C C . ALA A 1 576 ? -11.325 7.9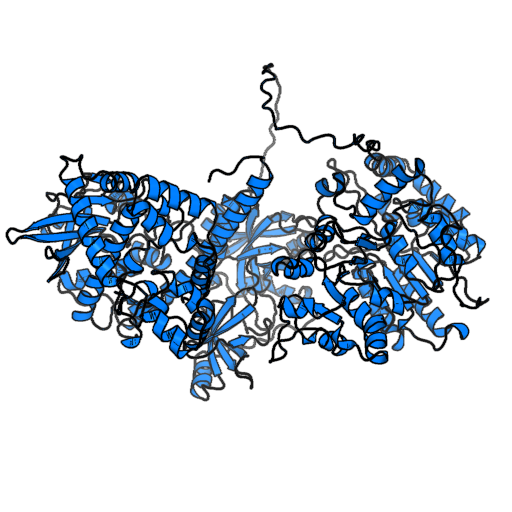75 -16.982 1.00 70.81 576 ALA A C 1
ATOM 4539 O O . ALA A 1 576 ? -10.324 7.429 -17.458 1.00 70.81 576 ALA A O 1
ATOM 4540 N N . LEU A 1 577 ? -11.439 8.266 -15.690 1.00 70.81 577 LEU A N 1
ATOM 4541 C CA . LEU A 1 577 ? -10.424 7.997 -14.673 1.00 70.81 577 LEU A CA 1
ATOM 4542 C C . LEU A 1 577 ? -10.950 7.179 -13.491 1.00 70.81 577 LEU A C 1
ATOM 4544 O O . LEU A 1 577 ? -12.164 7.035 -13.326 1.00 70.81 577 LEU A O 1
ATOM 4548 N N . PRO A 1 578 ? -10.043 6.657 -12.635 1.00 71.25 578 PRO A N 1
ATOM 4549 C CA . PRO A 1 578 ? -10.411 6.110 -11.335 1.00 71.25 578 PRO A CA 1
ATOM 4550 C C . PRO A 1 578 ? -11.332 7.070 -10.565 1.00 71.25 578 PRO A C 1
ATOM 4552 O O . PRO A 1 578 ? -11.016 8.243 -10.393 1.00 71.25 578 PRO A O 1
ATOM 4555 N N . GLY A 1 579 ? -12.473 6.562 -10.106 1.00 67.06 579 GLY A N 1
ATOM 4556 C CA . GLY A 1 579 ? -13.544 7.309 -9.446 1.00 67.06 579 GLY A CA 1
ATOM 4557 C C . GLY A 1 579 ? -14.746 7.603 -10.348 1.00 67.06 579 GLY A C 1
ATOM 4558 O O . GLY A 1 579 ? -15.855 7.751 -9.835 1.00 67.06 579 GLY A O 1
ATOM 4559 N N . ASP A 1 580 ? -14.574 7.633 -11.672 1.00 74.31 580 ASP A N 1
ATOM 4560 C CA . ASP A 1 580 ? -15.667 7.940 -12.594 1.00 74.31 580 ASP A CA 1
ATOM 4561 C C . ASP A 1 580 ? -16.669 6.791 -12.695 1.00 74.31 580 ASP A C 1
ATOM 4563 O O . ASP A 1 580 ? -16.314 5.614 -12.806 1.00 74.31 580 ASP A O 1
ATOM 4567 N N . THR A 1 581 ? -17.949 7.147 -12.728 1.00 79.75 581 THR A N 1
ATOM 4568 C CA . THR A 1 581 ? -19.012 6.213 -13.081 1.00 79.75 581 THR A CA 1
ATOM 4569 C C . THR A 1 581 ? -19.130 6.157 -14.595 1.00 79.75 581 THR A C 1
ATOM 4571 O O . THR A 1 581 ? -19.467 7.142 -15.254 1.00 79.75 581 THR A O 1
ATOM 4574 N N . VAL A 1 582 ? -18.870 4.984 -15.153 1.00 86.50 582 VAL A N 1
ATOM 4575 C CA . VAL A 1 582 ? -18.791 4.718 -16.588 1.00 86.50 582 VAL A CA 1
ATOM 4576 C C . VAL A 1 582 ? -19.799 3.656 -17.009 1.00 86.50 582 VAL A C 1
ATOM 4578 O O . VAL A 1 582 ? -20.204 2.806 -16.214 1.00 86.50 582 VAL A O 1
ATOM 4581 N N . VAL A 1 583 ? -20.168 3.662 -18.289 1.00 87.94 583 VAL A N 1
ATOM 4582 C CA . VAL A 1 583 ? -20.779 2.484 -18.922 1.00 87.94 583 VAL A CA 1
ATOM 4583 C C . VAL A 1 583 ? -19.683 1.678 -19.591 1.00 87.94 583 VAL A C 1
ATOM 4585 O O . VAL A 1 583 ? -18.946 2.208 -20.422 1.00 87.94 583 VAL A O 1
ATOM 4588 N N . MET A 1 584 ? -19.594 0.395 -19.254 1.00 88.50 584 MET A N 1
ATOM 4589 C CA . MET A 1 584 ? -18.684 -0.549 -19.889 1.00 88.50 584 MET A CA 1
ATOM 4590 C C . MET A 1 584 ? -19.455 -1.504 -20.798 1.00 88.50 584 MET A C 1
ATOM 4592 O O . MET A 1 584 ? -20.472 -2.070 -20.396 1.00 88.50 584 MET A O 1
ATOM 4596 N N . GLU A 1 585 ? -18.959 -1.693 -22.018 1.00 89.00 585 GLU A N 1
ATOM 4597 C CA . GLU A 1 585 ? -19.370 -2.789 -22.893 1.00 89.00 585 GLU A CA 1
ATOM 4598 C C . GLU A 1 585 ? -18.575 -4.044 -22.524 1.00 89.00 585 GLU A C 1
ATOM 4600 O O . GLU A 1 585 ? -17.343 -4.044 -22.569 1.00 89.00 585 GLU A O 1
ATOM 4605 N N . MET A 1 586 ? -19.290 -5.096 -22.143 1.00 86.88 586 MET A N 1
ATOM 4606 C CA . MET A 1 586 ? -18.740 -6.370 -21.691 1.00 86.88 586 MET A CA 1
ATOM 4607 C C . MET A 1 586 ? -18.265 -7.217 -22.875 1.00 86.88 586 MET A C 1
ATOM 4609 O O . MET A 1 586 ? -18.960 -7.320 -23.890 1.00 86.88 586 MET A O 1
ATOM 4613 N N . SER A 1 587 ? -17.110 -7.872 -22.732 1.00 82.69 587 SER A N 1
ATOM 4614 C CA . SER A 1 587 ? -16.673 -8.925 -23.656 1.00 82.69 587 SER A CA 1
ATOM 4615 C C . SER A 1 587 ? -17.434 -10.235 -23.434 1.00 82.69 587 SER A C 1
ATOM 4617 O O . SER A 1 587 ? -18.128 -10.421 -22.435 1.00 82.69 587 SER A O 1
ATOM 4619 N N . GLU A 1 588 ? -17.298 -11.166 -24.382 1.00 75.75 588 GLU A N 1
ATOM 4620 C CA . GLU A 1 588 ? -17.998 -12.461 -24.372 1.00 75.75 588 GLU A CA 1
ATOM 4621 C C . GLU A 1 588 ? -17.677 -13.338 -23.146 1.00 75.75 588 GLU A C 1
ATOM 4623 O O . GLU A 1 588 ? -18.489 -14.181 -22.773 1.00 75.75 588 GLU A O 1
ATOM 4628 N N . ASP A 1 589 ? -16.522 -13.135 -22.505 1.00 74.44 589 ASP A N 1
ATOM 4629 C CA . ASP A 1 589 ? -16.111 -13.832 -21.279 1.00 74.44 589 ASP A CA 1
ATOM 4630 C C . ASP A 1 589 ? -16.775 -13.278 -20.002 1.00 74.44 589 ASP A C 1
ATOM 4632 O O . ASP A 1 589 ? -16.769 -13.944 -18.969 1.00 74.44 589 ASP A O 1
ATOM 4636 N N . GLY A 1 590 ? -17.365 -12.078 -20.060 1.00 67.19 590 GLY A N 1
ATOM 4637 C CA . GLY A 1 590 ? -17.993 -11.399 -18.926 1.00 67.19 590 GLY A CA 1
ATOM 4638 C C . GLY A 1 590 ? -17.028 -10.902 -17.839 1.00 67.19 590 GLY A C 1
ATOM 4639 O O . GLY A 1 590 ? -17.500 -10.323 -16.858 1.00 67.19 590 GLY A O 1
ATOM 4640 N N . GLU A 1 591 ? -15.718 -11.105 -18.010 1.00 73.75 591 GLU A N 1
ATOM 4641 C CA . GLU A 1 591 ? -14.660 -10.687 -17.077 1.00 73.75 591 GLU A CA 1
ATOM 4642 C C . GLU A 1 591 ? -13.982 -9.386 -17.513 1.00 73.75 591 GLU A C 1
ATOM 4644 O O . GLU A 1 591 ? -13.491 -8.644 -16.660 1.00 73.75 591 GLU A O 1
ATOM 4649 N N . HIS A 1 592 ? -13.986 -9.077 -18.814 1.00 83.62 592 HIS A N 1
ATOM 4650 C CA . HIS A 1 592 ? -13.393 -7.853 -19.345 1.00 83.62 592 HIS A CA 1
ATOM 4651 C C . HIS A 1 592 ? -14.435 -6.904 -19.954 1.00 83.62 592 HIS A C 1
ATOM 4653 O O . HIS A 1 592 ? -15.567 -7.278 -20.276 1.00 83.62 592 HIS A O 1
ATOM 4659 N N . GLY A 1 593 ? -14.058 -5.634 -20.097 1.00 82.69 593 GLY A N 1
ATOM 4660 C CA . GLY A 1 593 ? -14.909 -4.624 -20.712 1.00 82.69 593 GLY A CA 1
ATOM 4661 C C . GLY A 1 593 ? -14.148 -3.415 -21.246 1.00 82.69 593 GLY A C 1
ATOM 4662 O O . GLY A 1 593 ? -12.998 -3.155 -20.883 1.00 82.69 593 GLY A O 1
ATOM 4663 N N . SER A 1 594 ? -14.802 -2.671 -22.136 1.00 83.94 594 SER A N 1
ATOM 4664 C CA . SER A 1 594 ? -14.317 -1.387 -22.663 1.00 83.94 594 SER A CA 1
ATOM 4665 C C . SER A 1 594 ? -15.223 -0.253 -22.205 1.00 83.94 594 SER A C 1
ATOM 4667 O O . SER A 1 594 ? -16.443 -0.389 -22.247 1.00 83.94 594 SER A O 1
ATOM 4669 N N . VAL A 1 595 ? -14.645 0.873 -21.786 1.00 84.44 595 VAL A N 1
ATOM 4670 C CA . VAL A 1 595 ? -15.427 2.064 -21.418 1.00 84.44 595 VAL A CA 1
ATOM 4671 C C . VAL A 1 595 ? -16.063 2.639 -22.674 1.00 84.44 595 VAL A C 1
ATOM 4673 O O . VAL A 1 595 ? -15.362 2.907 -23.642 1.00 84.44 595 VAL A O 1
ATOM 4676 N N . MET A 1 596 ? -17.377 2.832 -22.652 1.00 84.19 596 MET A N 1
ATOM 4677 C CA . MET A 1 596 ? -18.136 3.482 -23.723 1.00 84.19 596 MET A CA 1
ATOM 4678 C C . MET A 1 596 ? -18.243 4.991 -23.511 1.00 84.19 596 MET A C 1
ATOM 4680 O O . MET A 1 596 ? -18.328 5.746 -24.473 1.00 84.19 596 MET A O 1
ATOM 4684 N N . GLY A 1 597 ? -18.252 5.429 -22.253 1.00 79.00 597 GLY A N 1
ATOM 4685 C CA . GLY A 1 597 ? -18.316 6.833 -21.873 1.00 79.00 597 GLY A CA 1
ATOM 4686 C C . GLY A 1 597 ? -18.540 7.010 -20.374 1.00 79.00 597 GLY A C 1
ATOM 4687 O O . GLY A 1 597 ? -18.884 6.058 -19.664 1.00 79.00 597 GLY A O 1
ATOM 4688 N N . VAL A 1 598 ? -18.343 8.241 -19.908 1.00 79.38 598 VAL A N 1
ATOM 4689 C CA . VAL A 1 598 ? -18.551 8.649 -18.514 1.00 79.38 598 VAL A CA 1
ATOM 4690 C C . VAL A 1 598 ? -20.009 9.071 -18.330 1.00 79.38 598 VAL A C 1
ATOM 4692 O O . VAL A 1 598 ? -20.488 9.970 -19.016 1.00 79.38 598 VAL A O 1
ATOM 4695 N N . LEU A 1 599 ? -20.720 8.414 -17.412 1.00 75.94 599 LEU A N 1
ATOM 4696 C CA . LEU A 1 599 ? -22.071 8.799 -16.987 1.00 75.94 599 LEU A CA 1
ATOM 4697 C C . LEU A 1 599 ? -22.029 9.928 -15.963 1.00 75.94 599 LEU A C 1
ATOM 4699 O O . LEU A 1 599 ? -22.820 10.864 -16.035 1.00 75.94 599 LEU A O 1
ATOM 4703 N N . GLN A 1 600 ? -21.119 9.808 -15.001 1.00 71.31 600 GLN A N 1
ATOM 4704 C CA . GLN A 1 600 ? -20.938 10.770 -13.927 1.00 71.31 600 GLN A CA 1
ATOM 4705 C C . GLN A 1 600 ? -19.460 10.804 -13.556 1.00 71.31 600 GLN A C 1
ATOM 4707 O O . GLN A 1 600 ? -18.873 9.764 -13.254 1.00 71.31 600 GLN A O 1
ATOM 4712 N N . GLN A 1 601 ? -18.864 11.993 -13.594 1.00 67.19 601 GLN A N 1
ATOM 4713 C CA . GLN A 1 601 ? -17.496 12.187 -13.123 1.00 67.19 601 GLN A CA 1
ATOM 4714 C C . GLN A 1 601 ? -17.445 12.002 -11.605 1.00 67.19 601 GLN A C 1
ATOM 4716 O O . GLN A 1 601 ? -18.315 12.500 -10.887 1.00 67.19 601 GLN A O 1
ATOM 4721 N N . GLY A 1 602 ? -16.440 11.273 -11.126 1.00 57.44 602 GLY A N 1
ATOM 4722 C CA . GLY A 1 602 ? -16.207 11.067 -9.698 1.00 57.44 602 GLY A CA 1
ATOM 4723 C C . GLY A 1 602 ? -15.608 12.299 -9.017 1.00 57.44 602 GLY A C 1
ATOM 4724 O O . GLY A 1 602 ? -15.862 12.537 -7.838 1.00 57.44 602 GLY A O 1
ATOM 4725 N N . LEU A 1 603 ? -14.839 13.099 -9.762 1.00 61.91 603 LEU A N 1
ATOM 4726 C CA . LEU A 1 603 ? -14.240 14.354 -9.308 1.00 61.91 603 LEU A CA 1
ATOM 4727 C C . LEU A 1 603 ? -14.106 15.334 -10.487 1.00 61.91 603 LEU A C 1
ATOM 4729 O O . LEU A 1 603 ? -13.816 14.897 -11.600 1.00 61.91 603 LEU A O 1
ATOM 4733 N N . ASP A 1 604 ? -14.251 16.644 -10.255 1.00 62.84 604 ASP A N 1
ATOM 4734 C CA . ASP A 1 604 ? -13.881 17.647 -11.261 1.00 62.84 604 ASP A CA 1
ATOM 4735 C C . ASP A 1 604 ? -12.355 17.836 -11.267 1.00 62.84 604 ASP A C 1
ATOM 4737 O O . ASP A 1 604 ? -11.730 18.279 -10.301 1.00 62.84 604 ASP A O 1
ATOM 4741 N N . TRP A 1 605 ? -11.723 17.480 -12.380 1.00 66.19 605 TRP A N 1
ATOM 4742 C CA . TRP A 1 605 ? -10.275 17.566 -12.549 1.00 66.19 605 TRP A CA 1
ATOM 4743 C C . TRP A 1 605 ? -9.775 18.998 -12.613 1.00 66.19 605 TRP A C 1
ATOM 4745 O O . TRP A 1 605 ? -8.623 19.271 -12.275 1.00 66.19 605 TRP A O 1
ATOM 4755 N N . SER A 1 606 ? -10.638 19.905 -13.066 1.00 62.09 606 SER A N 1
ATOM 4756 C CA . SER A 1 606 ? -10.343 21.323 -13.150 1.00 62.09 606 SER A CA 1
ATOM 4757 C C . SER A 1 606 ? -10.157 21.928 -11.751 1.00 62.09 606 SER A C 1
ATOM 4759 O O . SER A 1 606 ? -9.531 22.979 -11.613 1.00 62.09 606 SER A O 1
ATOM 4761 N N . GLU A 1 607 ? -10.584 21.223 -10.697 1.00 62.34 607 GLU A N 1
ATOM 4762 C CA . GLU A 1 607 ? -10.390 21.573 -9.289 1.00 62.34 607 GLU A CA 1
ATOM 4763 C C . GLU A 1 607 ? -9.196 20.840 -8.649 1.00 62.34 607 GLU A C 1
ATOM 4765 O O . GLU A 1 607 ? -8.539 21.409 -7.778 1.00 62.34 607 GLU A O 1
ATOM 4770 N N . LYS A 1 608 ? -8.787 19.670 -9.163 1.00 72.31 608 LYS A N 1
ATOM 4771 C CA . LYS A 1 608 ? -7.636 18.903 -8.646 1.00 72.31 608 LYS A CA 1
ATOM 4772 C C . LYS A 1 608 ? -6.282 19.464 -9.110 1.00 72.31 608 LYS A C 1
ATOM 4774 O O . LYS A 1 608 ? -6.163 20.046 -10.191 1.00 72.31 608 LYS A O 1
ATOM 4779 N N . ALA A 1 609 ? -5.254 19.304 -8.281 1.00 79.06 609 ALA A N 1
ATOM 4780 C CA . ALA A 1 609 ? -3.852 19.439 -8.666 1.00 79.06 609 ALA A CA 1
ATOM 4781 C C . ALA A 1 609 ? -3.178 18.062 -8.608 1.00 79.06 609 ALA A C 1
ATOM 4783 O O . ALA A 1 609 ? -3.535 17.223 -7.786 1.00 79.06 609 ALA A O 1
ATOM 4784 N N . PHE A 1 610 ? -2.224 17.824 -9.498 1.00 84.94 610 PHE A N 1
ATOM 4785 C CA . PHE A 1 610 ? -1.536 16.546 -9.643 1.00 84.94 610 PHE A CA 1
ATOM 4786 C C . PHE A 1 610 ? -0.069 16.726 -9.299 1.00 84.94 610 PHE A C 1
ATOM 4788 O O . PHE A 1 610 ? 0.537 17.724 -9.689 1.00 84.94 610 PHE A O 1
ATOM 4795 N N . VAL A 1 611 ? 0.515 15.761 -8.597 1.00 87.69 611 VAL A N 1
ATOM 4796 C CA . VAL A 1 611 ? 1.958 15.753 -8.376 1.00 87.69 611 VAL A CA 1
ATOM 4797 C C . VAL A 1 611 ? 2.601 14.884 -9.442 1.00 87.69 611 VAL A C 1
ATOM 4799 O O . VAL A 1 611 ? 2.276 13.708 -9.586 1.00 87.69 611 VAL A O 1
ATOM 4802 N N . CYS A 1 612 ? 3.516 15.473 -10.203 1.00 88.75 612 CYS A N 1
ATOM 4803 C CA . CYS A 1 612 ? 4.177 14.815 -11.315 1.00 88.75 612 CYS A CA 1
ATOM 4804 C C . CYS A 1 612 ? 5.694 14.890 -11.179 1.00 88.75 612 CYS A C 1
ATOM 4806 O O . CYS A 1 612 ? 6.266 15.894 -10.760 1.00 88.75 612 CYS A O 1
ATOM 4808 N N . ARG A 1 613 ? 6.353 13.832 -11.628 1.00 89.19 613 ARG A N 1
ATOM 4809 C CA . ARG A 1 613 ? 7.770 13.834 -11.997 1.00 89.19 613 ARG A CA 1
ATOM 4810 C C . ARG A 1 613 ? 7.888 14.173 -13.479 1.00 89.19 613 ARG A C 1
ATOM 4812 O O . ARG A 1 613 ? 6.944 13.995 -14.248 1.00 89.19 613 ARG A O 1
ATOM 4819 N N . VAL A 1 614 ? 9.039 14.678 -13.885 1.00 84.50 614 VAL A N 1
ATOM 4820 C CA . VAL A 1 614 ? 9.298 14.988 -15.293 1.00 84.50 614 VAL A CA 1
ATOM 4821 C C . VAL A 1 614 ? 9.748 13.722 -16.011 1.00 84.50 614 VAL A C 1
ATOM 4823 O O . VAL A 1 614 ? 10.466 12.904 -15.434 1.00 84.50 614 VAL A O 1
ATOM 4826 N N . ASP A 1 615 ? 9.312 13.539 -17.256 1.00 80.06 615 ASP A N 1
ATOM 4827 C CA . ASP A 1 615 ? 9.825 12.459 -18.088 1.00 80.06 615 ASP A CA 1
ATOM 4828 C C . ASP A 1 615 ? 11.329 12.710 -18.351 1.00 80.06 615 ASP A C 1
ATOM 4830 O O . ASP A 1 615 ? 11.684 13.787 -18.841 1.00 80.06 615 ASP A O 1
ATOM 4834 N N . PRO A 1 616 ? 12.232 11.767 -18.010 1.00 67.06 616 PRO A N 1
ATOM 4835 C CA . PRO A 1 616 ? 13.680 11.950 -18.168 1.00 67.06 616 PRO A CA 1
ATOM 4836 C C . PRO A 1 616 ? 14.094 12.239 -19.612 1.00 67.06 616 PRO A C 1
ATOM 4838 O O . PRO A 1 616 ? 15.143 12.834 -19.853 1.00 67.06 616 PRO A O 1
ATOM 4841 N N . GLU A 1 617 ? 13.267 11.786 -20.552 1.00 67.19 617 GLU A N 1
ATOM 4842 C CA . GLU A 1 617 ? 13.449 11.922 -21.984 1.00 67.19 617 GLU A CA 1
ATOM 4843 C C . GLU A 1 617 ? 12.676 13.134 -22.532 1.00 67.19 617 GLU A C 1
ATOM 4845 O O . GLU A 1 617 ? 12.942 13.580 -23.631 1.00 67.19 617 GLU A O 1
ATOM 4850 N N . ASN A 1 618 ? 11.726 13.734 -21.812 1.00 70.69 618 ASN A N 1
ATOM 4851 C CA . ASN A 1 618 ? 11.002 14.898 -22.327 1.00 70.69 618 ASN A CA 1
ATOM 4852 C C . ASN A 1 618 ? 10.531 15.815 -21.199 1.00 70.69 618 ASN A C 1
ATOM 4854 O O . ASN A 1 618 ? 9.528 15.561 -20.540 1.00 70.69 618 ASN A O 1
ATOM 4858 N N . THR A 1 619 ? 11.191 16.960 -21.040 1.00 72.81 619 THR A N 1
ATOM 4859 C CA . THR A 1 619 ? 10.855 17.952 -20.004 1.00 72.81 619 THR A CA 1
ATOM 4860 C C . THR A 1 619 ? 9.522 18.673 -20.204 1.00 72.81 619 THR A C 1
ATOM 4862 O O . THR A 1 619 ? 9.042 19.346 -19.291 1.00 72.81 619 THR A O 1
ATOM 4865 N N . GLY A 1 620 ? 8.906 18.532 -21.379 1.00 71.94 620 GLY A N 1
ATOM 4866 C CA . GLY A 1 620 ? 7.530 18.943 -21.644 1.00 71.94 620 GLY A CA 1
ATOM 4867 C C . GLY A 1 620 ? 6.494 17.894 -21.233 1.00 71.94 620 GLY A C 1
ATOM 4868 O O . GLY A 1 620 ? 5.313 18.218 -21.167 1.00 71.94 620 GLY A O 1
ATOM 4869 N N . LEU A 1 621 ? 6.906 16.658 -20.939 1.00 81.75 621 LEU A N 1
ATOM 4870 C CA . LEU A 1 621 ? 6.026 15.569 -20.534 1.00 81.75 621 LEU A CA 1
ATOM 4871 C C . LEU A 1 621 ? 6.166 15.298 -19.032 1.00 81.75 621 LEU A C 1
ATOM 4873 O O . LEU A 1 621 ? 7.255 15.129 -18.491 1.00 81.75 621 LEU A O 1
ATOM 4877 N N . LEU A 1 622 ? 5.031 15.252 -18.353 1.00 86.88 622 LEU A N 1
ATOM 4878 C CA . LEU A 1 622 ? 4.911 15.082 -16.915 1.00 86.88 622 LEU A CA 1
ATOM 4879 C C . LEU A 1 622 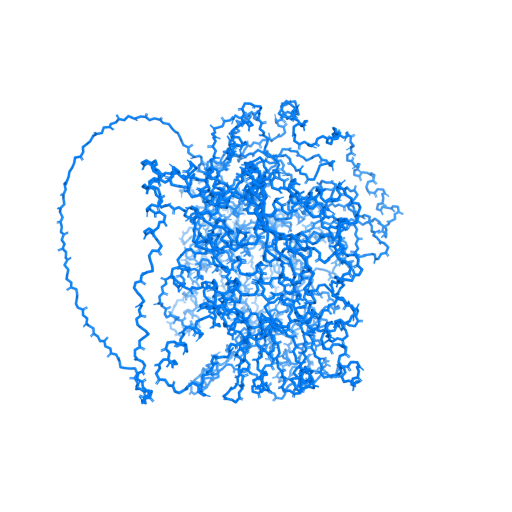? 4.247 13.735 -16.642 1.00 86.88 622 LEU A C 1
ATOM 4881 O O . LEU A 1 622 ? 3.224 13.388 -17.236 1.00 86.88 622 LEU A O 1
ATOM 4885 N N . ILE A 1 623 ? 4.843 12.963 -15.745 1.00 86.56 623 ILE A N 1
ATOM 4886 C CA . ILE A 1 623 ? 4.370 11.648 -15.332 1.00 86.56 623 ILE A CA 1
ATOM 4887 C C . ILE A 1 623 ? 3.818 11.799 -13.911 1.00 86.56 623 ILE A C 1
ATOM 4889 O O . ILE A 1 623 ? 4.610 12.047 -12.995 1.00 86.56 623 ILE A O 1
ATOM 4893 N N . PRO A 1 624 ? 2.499 11.659 -13.704 1.00 85.31 624 PRO A N 1
ATOM 4894 C CA . PRO A 1 624 ? 1.917 11.659 -12.367 1.00 85.31 624 PRO A CA 1
ATOM 4895 C C . PRO A 1 624 ? 2.573 10.622 -11.445 1.00 85.31 624 PRO A C 1
ATOM 4897 O O . PRO A 1 624 ? 3.071 9.584 -11.897 1.00 85.31 624 PRO A O 1
ATOM 4900 N N . VAL A 1 625 ? 2.619 10.924 -10.147 1.00 79.50 625 VAL A N 1
ATOM 4901 C CA . VAL A 1 625 ? 3.072 9.974 -9.119 1.00 79.50 625 VAL A CA 1
ATOM 4902 C C . VAL A 1 625 ? 2.103 8.789 -9.051 1.00 79.50 625 VAL A C 1
ATOM 4904 O O . VAL A 1 625 ? 2.558 7.643 -9.082 1.00 79.50 625 VAL A O 1
ATOM 4907 N N . ASP A 1 626 ? 0.794 9.058 -9.083 1.00 72.56 626 ASP A N 1
ATOM 4908 C CA . ASP A 1 626 ? -0.247 8.049 -9.295 1.00 72.56 626 ASP A CA 1
ATOM 4909 C C . ASP A 1 626 ? -0.214 7.523 -10.742 1.00 72.56 626 ASP A C 1
ATOM 4911 O O . ASP A 1 626 ? -0.609 8.195 -11.698 1.00 72.56 626 ASP A O 1
ATOM 4915 N N . GLN A 1 627 ? 0.255 6.285 -10.911 1.00 69.12 627 GLN A N 1
ATOM 4916 C CA . GLN A 1 627 ? 0.403 5.650 -12.225 1.00 69.12 627 GLN A CA 1
ATOM 4917 C C . GLN A 1 627 ? -0.937 5.226 -12.848 1.00 69.12 627 GLN A C 1
ATOM 4919 O O . GLN A 1 627 ? -0.963 4.841 -14.017 1.00 69.12 627 GLN A O 1
ATOM 4924 N N . GLY A 1 628 ? -2.046 5.311 -12.102 1.00 65.12 628 GLY A N 1
ATOM 4925 C CA . GLY A 1 628 ? -3.402 5.158 -12.632 1.00 65.12 628 GLY A CA 1
ATOM 4926 C C . GLY A 1 628 ? -3.856 6.339 -13.497 1.00 65.12 628 GLY A C 1
ATOM 4927 O O . GLY A 1 628 ? -4.898 6.253 -14.150 1.00 65.12 628 GLY A O 1
ATOM 4928 N N . ILE A 1 629 ? -3.084 7.429 -13.522 1.00 75.25 629 ILE A N 1
ATOM 4929 C CA . ILE A 1 629 ? -3.381 8.659 -14.258 1.00 75.25 629 ILE A CA 1
ATOM 4930 C C . ILE A 1 629 ? -2.515 8.730 -15.522 1.00 75.25 629 ILE A C 1
ATOM 4932 O O . ILE A 1 629 ? -1.328 8.399 -15.518 1.00 75.25 629 ILE A O 1
ATOM 4936 N N . CYS A 1 630 ? -3.106 9.180 -16.634 1.00 73.25 630 CYS A N 1
ATOM 4937 C CA . CYS A 1 630 ? -2.373 9.357 -17.888 1.00 73.25 630 CYS A CA 1
ATOM 4938 C C . CYS A 1 630 ? -1.271 10.429 -17.773 1.00 73.25 630 CYS A C 1
ATOM 4940 O O . CYS A 1 630 ? -1.344 11.351 -16.957 1.00 73.25 630 CYS A O 1
ATOM 4942 N N . LYS A 1 631 ? -0.248 10.333 -18.631 1.00 84.00 631 LYS A N 1
ATOM 4943 C CA . LYS A 1 631 ? 0.801 11.359 -18.707 1.00 84.00 631 LYS A CA 1
ATOM 4944 C C . LYS A 1 631 ? 0.202 12.704 -19.133 1.00 84.00 631 LYS A C 1
ATOM 4946 O O . LYS A 1 631 ? -0.714 12.754 -19.955 1.00 84.00 631 LYS A O 1
ATOM 4951 N N . MET A 1 632 ? 0.764 13.792 -18.615 1.00 84.50 632 MET A N 1
ATOM 4952 C CA . MET A 1 632 ? 0.314 15.153 -18.902 1.00 84.50 632 MET A CA 1
ATOM 4953 C C . MET A 1 632 ? 1.383 15.933 -19.657 1.00 84.50 632 MET A C 1
ATOM 4955 O O . MET A 1 632 ? 2.541 15.957 -19.260 1.00 84.50 632 MET A O 1
ATOM 4959 N N . TYR A 1 633 ? 1.007 16.611 -20.731 1.00 82.94 633 TYR A N 1
ATOM 4960 C CA . TYR A 1 633 ? 1.885 17.541 -21.422 1.00 82.94 633 TYR A CA 1
ATOM 4961 C C . TYR A 1 633 ? 1.805 18.922 -20.762 1.00 82.94 633 TYR A C 1
ATOM 4963 O O . TYR A 1 633 ? 0.715 19.489 -20.644 1.00 82.94 633 TYR A O 1
ATOM 4971 N N . ASN A 1 634 ? 2.953 19.467 -20.348 1.00 85.25 634 ASN A N 1
ATOM 4972 C CA . ASN A 1 634 ? 3.065 20.829 -19.837 1.00 85.25 634 ASN A CA 1
ATOM 4973 C C . ASN A 1 634 ? 2.895 21.814 -20.994 1.00 85.25 634 ASN A C 1
ATOM 4975 O O . ASN A 1 634 ? 3.737 21.888 -21.890 1.00 85.25 634 ASN A O 1
ATOM 4979 N N . VAL A 1 635 ? 1.813 22.579 -20.986 1.00 76.75 635 VAL A N 1
ATOM 4980 C CA . VAL A 1 635 ? 1.533 23.552 -22.038 1.00 76.75 635 VAL A CA 1
ATOM 4981 C C . VAL A 1 635 ? 2.557 24.689 -21.978 1.00 76.75 635 VAL A C 1
ATOM 4983 O O . VAL A 1 635 ? 2.708 25.355 -20.957 1.00 76.75 635 VAL A O 1
ATOM 4986 N N . VAL A 1 636 ? 3.248 24.930 -23.097 1.00 67.62 636 VAL A N 1
ATOM 4987 C CA . VAL A 1 636 ? 4.284 25.965 -23.236 1.00 67.62 636 VAL A CA 1
ATOM 4988 C C . VAL A 1 636 ? 4.063 26.834 -24.465 1.00 67.62 636 VAL A C 1
ATOM 4990 O O . VAL A 1 636 ? 3.719 26.348 -25.539 1.00 67.62 636 VAL A O 1
ATOM 4993 N N . THR A 1 637 ? 4.326 28.135 -24.328 1.00 65.81 637 THR A N 1
ATOM 4994 C CA . THR A 1 637 ? 4.305 29.077 -25.456 1.00 65.81 637 THR A CA 1
ATOM 4995 C C . THR A 1 637 ? 5.589 28.968 -26.290 1.00 65.81 637 THR A C 1
ATOM 4997 O O . THR A 1 637 ? 6.655 28.606 -25.782 1.00 65.81 637 THR A O 1
ATOM 5000 N N . LEU A 1 638 ? 5.515 29.341 -27.575 1.00 59.69 638 LEU A N 1
ATOM 5001 C CA . LEU A 1 638 ? 6.638 29.312 -28.533 1.00 59.69 638 LEU A CA 1
ATOM 5002 C C . LEU A 1 638 ? 7.970 29.884 -27.999 1.00 59.69 638 LEU A C 1
ATOM 5004 O O . LEU A 1 638 ? 9.001 29.240 -28.206 1.00 59.69 638 LEU A O 1
ATOM 5008 N N . PRO A 1 639 ? 8.002 31.033 -27.290 1.00 65.12 639 PRO A N 1
ATOM 5009 C CA . PRO A 1 639 ? 9.248 31.581 -26.749 1.00 65.12 639 PRO A CA 1
ATOM 5010 C C . PRO A 1 639 ? 9.962 30.655 -25.752 1.00 65.12 639 PRO A C 1
ATOM 5012 O O . PRO A 1 639 ? 11.180 30.749 -25.589 1.00 65.12 639 PRO A O 1
ATOM 5015 N N . HIS A 1 640 ? 9.225 29.760 -25.092 1.00 71.81 640 HIS A N 1
ATOM 5016 C CA . HIS A 1 640 ? 9.739 28.903 -24.027 1.00 71.81 640 HIS A CA 1
ATOM 5017 C C . HIS A 1 640 ? 10.154 27.503 -24.508 1.00 71.81 640 HIS A C 1
ATOM 5019 O O . HIS A 1 640 ? 10.991 26.873 -23.860 1.00 71.81 640 HIS A O 1
ATOM 5025 N N . VAL A 1 641 ? 9.670 27.041 -25.671 1.00 65.12 641 VAL A N 1
ATOM 5026 C CA . VAL A 1 641 ? 9.963 25.701 -26.236 1.00 65.12 641 VAL A CA 1
ATOM 5027 C C . VAL A 1 641 ? 11.469 25.426 -26.322 1.00 65.12 641 VAL A C 1
ATOM 5029 O O . VAL A 1 641 ? 11.947 24.372 -25.912 1.00 65.12 641 VAL A O 1
ATOM 5032 N N . ASN A 1 642 ? 12.255 26.413 -26.763 1.00 63.38 642 ASN A N 1
ATOM 5033 C CA . ASN A 1 642 ? 13.713 26.281 -26.872 1.00 63.38 642 ASN A CA 1
ATOM 5034 C C . ASN A 1 642 ? 14.417 26.063 -25.524 1.00 63.38 642 ASN A C 1
ATOM 5036 O O . ASN A 1 642 ? 15.524 25.526 -25.493 1.00 63.38 642 ASN A O 1
ATOM 5040 N N . ARG A 1 643 ? 13.832 26.535 -24.417 1.00 71.62 643 ARG A N 1
ATOM 5041 C CA . ARG A 1 643 ? 14.357 26.307 -23.064 1.00 71.62 643 ARG A CA 1
ATOM 5042 C C . ARG A 1 643 ? 13.913 24.959 -22.520 1.00 71.62 643 ARG A C 1
ATOM 5044 O O . ARG A 1 643 ? 14.737 24.296 -21.894 1.00 71.62 643 ARG A O 1
ATOM 5051 N N . VAL A 1 644 ? 12.688 24.533 -22.833 1.00 69.12 644 VAL A N 1
ATOM 5052 C CA . VAL A 1 644 ? 12.202 23.187 -22.504 1.00 69.12 644 VAL A CA 1
ATOM 5053 C C . VAL A 1 644 ? 13.101 22.126 -23.116 1.00 69.12 644 VAL A C 1
ATOM 5055 O O . VAL A 1 644 ? 13.705 21.360 -22.371 1.00 69.12 644 VAL A O 1
ATOM 5058 N N . ASN A 1 645 ? 13.369 22.222 -24.421 1.00 65.44 645 ASN A N 1
ATOM 5059 C CA . ASN A 1 645 ? 14.296 21.337 -25.134 1.00 65.44 645 ASN A CA 1
ATOM 5060 C C . ASN A 1 645 ? 15.730 21.344 -24.575 1.00 65.44 645 ASN A C 1
ATOM 5062 O O . ASN A 1 645 ? 16.537 20.532 -24.991 1.00 65.44 645 ASN A O 1
ATOM 5066 N N . LYS A 1 646 ? 16.084 22.265 -23.667 1.00 68.94 646 LYS A N 1
ATOM 5067 C CA . LYS A 1 646 ? 17.379 22.322 -22.965 1.00 68.94 646 LYS A CA 1
ATOM 5068 C C . LYS A 1 646 ? 17.282 21.833 -21.514 1.00 68.94 646 LYS A C 1
ATOM 5070 O O . LYS A 1 646 ? 18.067 22.277 -20.675 1.00 68.94 646 LYS A O 1
ATOM 5075 N N . GLY A 1 647 ? 16.301 20.993 -21.188 1.00 73.75 647 GLY A N 1
ATOM 5076 C CA . GLY A 1 647 ? 16.160 20.383 -19.864 1.00 73.75 647 GLY A CA 1
ATOM 5077 C C . GLY A 1 647 ? 15.507 21.278 -18.801 1.00 73.75 647 GLY A C 1
ATOM 5078 O O . GLY A 1 647 ? 15.829 21.149 -17.621 1.00 73.75 647 GLY A O 1
ATOM 5079 N N . HIS A 1 648 ? 14.650 22.228 -19.198 1.00 81.19 648 HIS A N 1
ATOM 5080 C CA . HIS A 1 648 ? 13.943 23.106 -18.253 1.00 81.19 648 HIS A CA 1
ATOM 5081 C C . HIS A 1 648 ? 12.429 22.874 -18.273 1.00 81.19 648 HIS A C 1
ATOM 5083 O O . HIS A 1 648 ? 11.853 22.566 -19.309 1.00 81.19 648 HIS A O 1
ATOM 5089 N N . VAL A 1 649 ? 11.772 23.103 -17.144 1.00 84.88 649 VAL A N 1
ATOM 5090 C CA . VAL A 1 649 ? 10.314 23.098 -16.999 1.00 84.88 649 VAL A CA 1
ATOM 5091 C C . VAL A 1 649 ? 9.846 24.532 -16.790 1.00 84.88 649 VAL A C 1
ATOM 5093 O O . VAL A 1 649 ? 10.454 25.284 -16.029 1.00 84.88 649 VAL A O 1
ATOM 5096 N N . CYS A 1 650 ? 8.783 24.936 -17.483 1.00 81.25 650 CYS A N 1
ATOM 5097 C CA . CYS A 1 650 ? 8.176 26.251 -17.278 1.00 81.25 650 CYS A CA 1
ATOM 5098 C C . CYS A 1 650 ? 7.180 26.180 -16.129 1.00 81.25 650 CYS A C 1
ATOM 5100 O O . CYS A 1 650 ? 6.267 25.358 -16.182 1.00 81.25 650 CYS A O 1
ATOM 5102 N N . VAL A 1 651 ? 7.361 27.046 -15.133 1.00 85.94 651 VAL A N 1
ATOM 5103 C CA . VAL A 1 651 ? 6.456 27.208 -13.994 1.00 85.94 651 VAL A CA 1
ATOM 5104 C C . VAL A 1 651 ? 5.642 28.480 -14.195 1.00 85.94 651 VAL A C 1
ATOM 5106 O O . VAL A 1 651 ? 6.177 29.536 -14.550 1.00 85.94 651 VAL A O 1
ATOM 5109 N N . TYR A 1 652 ? 4.341 28.378 -13.967 1.00 84.38 652 TYR A N 1
ATOM 5110 C CA . TYR A 1 652 ? 3.372 29.445 -14.149 1.00 84.38 652 TYR A CA 1
ATOM 5111 C C . TYR A 1 652 ? 2.772 29.877 -12.811 1.00 84.38 652 TYR A C 1
ATOM 5113 O O . TYR A 1 652 ? 2.767 29.135 -11.836 1.00 84.38 652 TYR A O 1
ATOM 5121 N N . SER A 1 653 ? 2.245 31.095 -12.785 1.00 79.62 653 SER A N 1
ATOM 5122 C CA . SER A 1 653 ? 1.394 31.615 -11.719 1.00 79.62 653 SER A CA 1
ATOM 5123 C C . SER A 1 653 ? 0.010 31.909 -12.287 1.00 79.62 653 SER A C 1
ATOM 5125 O O . SER A 1 653 ? -0.128 32.349 -13.435 1.00 79.62 653 SER A O 1
ATOM 5127 N N . LEU A 1 654 ? -1.020 31.658 -11.486 1.00 72.12 654 LEU A N 1
ATOM 5128 C CA . LEU A 1 654 ? -2.408 31.929 -11.846 1.00 72.12 654 LEU A CA 1
ATOM 5129 C C . LEU A 1 654 ? -2.859 33.215 -11.150 1.00 72.12 654 LEU A C 1
ATOM 5131 O O . LEU A 1 654 ? -2.619 33.418 -9.962 1.00 72.12 654 LEU A O 1
ATOM 5135 N N . SER A 1 655 ? -3.489 34.121 -11.896 1.00 69.31 655 SER A N 1
ATOM 5136 C CA . SER A 1 655 ? -4.117 35.319 -11.321 1.00 69.31 655 SER A CA 1
ATOM 5137 C C . SER A 1 655 ? -5.563 35.040 -10.901 1.00 69.31 655 SER A C 1
ATOM 5139 O O . SER A 1 655 ? -6.216 34.185 -11.491 1.00 69.31 655 SER A O 1
ATOM 5141 N N . LYS A 1 656 ? -6.109 35.826 -9.956 1.00 62.12 656 LYS A N 1
ATOM 5142 C CA . LYS A 1 656 ? -7.511 35.718 -9.480 1.00 62.12 656 LYS A CA 1
ATOM 5143 C C . LYS A 1 656 ? -8.575 35.794 -10.585 1.00 62.12 656 LYS A C 1
ATOM 5145 O O . LYS A 1 656 ? -9.702 35.377 -10.365 1.00 62.12 656 LYS A O 1
ATOM 5150 N N . ASN A 1 657 ? -8.213 36.290 -11.769 1.00 62.41 657 ASN A N 1
ATOM 5151 C CA . ASN A 1 657 ? -9.102 36.415 -12.923 1.00 62.41 657 ASN A CA 1
ATOM 5152 C C . ASN A 1 657 ? -8.868 35.302 -13.970 1.00 62.41 657 ASN A C 1
ATOM 5154 O O . ASN A 1 657 ? -9.241 35.478 -15.126 1.00 62.41 657 ASN A O 1
ATOM 5158 N N . GLY A 1 658 ? -8.160 34.219 -13.624 1.00 61.94 658 GLY A N 1
ATOM 5159 C CA . GLY A 1 658 ? -7.897 33.084 -14.518 1.00 61.94 658 GLY A CA 1
ATOM 5160 C C . GLY A 1 658 ? -6.787 33.298 -15.558 1.00 61.94 658 GLY A C 1
ATOM 5161 O O . GLY A 1 658 ? -6.561 32.429 -16.396 1.00 61.94 658 GLY A O 1
ATOM 5162 N N . LYS A 1 659 ? -6.054 34.425 -15.542 1.00 68.62 659 LYS A N 1
ATOM 5163 C CA . LYS A 1 659 ? -4.910 34.614 -16.463 1.00 68.62 659 LYS A CA 1
ATOM 5164 C C . LYS A 1 659 ? -3.687 33.831 -15.992 1.00 68.62 659 LYS A C 1
ATOM 5166 O O . LYS A 1 659 ? -3.309 33.951 -14.824 1.00 68.62 659 LYS A O 1
ATOM 5171 N N . ILE A 1 660 ? -3.060 33.120 -16.929 1.00 74.25 660 ILE A N 1
ATOM 5172 C CA . ILE A 1 660 ? -1.821 32.355 -16.753 1.00 74.25 660 ILE A CA 1
ATOM 5173 C C . ILE A 1 660 ? -0.628 33.273 -17.044 1.00 74.25 660 ILE A C 1
ATOM 5175 O O . ILE A 1 660 ? -0.503 33.792 -18.153 1.00 74.25 660 ILE A O 1
ATOM 5179 N N . ASN A 1 661 ? 0.264 33.454 -16.069 1.00 79.25 661 ASN A N 1
ATOM 5180 C CA . ASN A 1 661 ? 1.486 34.243 -16.222 1.00 79.25 661 ASN A CA 1
ATOM 5181 C C . ASN A 1 661 ? 2.712 33.352 -16.028 1.00 79.25 661 ASN A C 1
ATOM 5183 O O . ASN A 1 661 ? 2.809 32.641 -15.029 1.00 79.25 661 ASN A O 1
ATOM 5187 N N . PHE A 1 662 ? 3.669 33.401 -16.956 1.00 82.50 662 PHE A N 1
ATOM 5188 C CA . PHE A 1 662 ? 4.960 32.736 -16.769 1.00 82.50 662 PHE A CA 1
ATOM 5189 C C . PHE A 1 662 ? 5.665 33.299 -15.528 1.00 82.50 662 PHE A C 1
ATOM 5191 O O . PHE A 1 662 ? 5.742 34.517 -15.371 1.00 82.50 662 PHE A O 1
ATOM 5198 N N . ASN A 1 663 ? 6.170 32.416 -14.667 1.00 83.38 663 ASN A N 1
ATOM 5199 C CA . ASN A 1 663 ? 6.890 32.793 -13.457 1.00 83.38 663 ASN A CA 1
ATOM 5200 C C . ASN A 1 663 ? 8.403 32.601 -13.642 1.00 83.38 663 ASN A C 1
ATOM 5202 O O . ASN A 1 663 ? 9.154 33.572 -13.742 1.00 83.38 663 ASN A O 1
ATOM 5206 N N . ASN A 1 664 ? 8.854 31.349 -13.745 1.00 86.31 664 ASN A N 1
ATOM 5207 C CA . ASN A 1 664 ? 10.272 31.006 -13.827 1.00 86.31 664 ASN A CA 1
ATOM 5208 C C . ASN A 1 664 ? 10.515 29.683 -14.572 1.00 86.31 664 ASN A C 1
ATOM 5210 O O . ASN A 1 664 ? 9.594 28.920 -14.865 1.00 86.31 664 ASN A O 1
ATOM 5214 N N . TYR A 1 665 ? 11.785 29.426 -14.894 1.00 84.62 665 TYR A N 1
ATOM 5215 C CA . TYR A 1 665 ? 12.234 28.128 -15.395 1.00 84.62 665 TYR A CA 1
ATOM 5216 C C . TYR A 1 665 ? 12.837 27.321 -14.252 1.00 84.62 665 TYR A C 1
ATOM 5218 O O . TYR A 1 665 ? 13.710 27.824 -13.547 1.00 84.62 665 TYR A O 1
ATOM 5226 N N . GLU A 1 666 ? 12.460 26.055 -14.151 1.00 85.12 666 GLU A N 1
ATOM 5227 C CA . GLU A 1 666 ? 13.130 25.089 -13.290 1.00 85.12 666 GLU A CA 1
ATOM 5228 C C . GLU A 1 666 ? 14.018 24.169 -14.105 1.00 85.12 666 GLU A C 1
ATOM 5230 O O . GLU A 1 666 ? 13.576 23.558 -15.075 1.00 85.12 666 GLU A O 1
ATOM 5235 N N . LYS A 1 667 ? 15.282 24.051 -13.706 1.00 83.25 667 LYS A N 1
ATOM 5236 C CA . LYS A 1 667 ? 16.197 23.086 -14.311 1.00 83.25 667 LYS A CA 1
ATOM 5237 C C . LYS A 1 667 ? 15.991 21.718 -13.664 1.00 83.25 667 LYS A C 1
ATOM 5239 O O . LYS A 1 667 ? 15.971 21.625 -12.434 1.00 83.25 667 LYS A O 1
ATOM 5244 N N . VAL A 1 668 ? 15.883 20.689 -14.502 1.00 77.50 668 VAL A N 1
ATOM 5245 C CA . VAL A 1 668 ? 15.769 19.286 -14.086 1.00 77.50 668 VAL A CA 1
ATOM 5246 C C . VAL A 1 668 ? 17.115 18.596 -14.288 1.00 77.50 668 VAL A C 1
ATOM 5248 O O . VAL A 1 668 ? 17.779 18.797 -15.310 1.00 77.50 668 VAL A O 1
ATOM 5251 N N . SER A 1 669 ? 17.540 17.811 -13.300 1.00 69.00 669 SER A N 1
ATOM 5252 C CA . SER A 1 669 ? 18.717 16.954 -13.420 1.00 69.00 669 SER A CA 1
ATOM 5253 C C . SER A 1 669 ? 18.370 15.720 -14.252 1.00 69.00 669 SER A C 1
ATOM 5255 O O . SER A 1 669 ? 17.428 15.002 -13.940 1.00 69.00 669 SER A O 1
ATOM 5257 N N . ILE A 1 670 ? 19.142 15.449 -15.306 1.00 62.12 670 ILE A N 1
ATOM 5258 C CA . ILE A 1 670 ? 18.976 14.232 -16.124 1.00 62.12 670 ILE A CA 1
ATOM 5259 C C . ILE A 1 670 ? 19.427 12.986 -15.337 1.00 62.12 670 ILE A C 1
ATOM 5261 O O . ILE A 1 670 ? 18.936 11.887 -15.575 1.00 62.12 670 ILE A O 1
ATOM 5265 N N . LEU A 1 671 ? 20.359 13.161 -14.392 1.00 55.19 671 LEU A N 1
ATOM 5266 C CA . LEU A 1 671 ? 20.898 12.085 -13.552 1.00 55.19 671 LEU A CA 1
ATOM 5267 C C . LEU A 1 671 ? 19.940 11.695 -12.422 1.00 55.19 671 LEU A C 1
ATOM 5269 O O . LEU A 1 671 ? 19.938 10.540 -12.007 1.00 55.19 671 LEU A O 1
ATOM 5273 N N . ASP A 1 672 ? 19.120 12.644 -11.965 1.00 62.28 672 ASP A N 1
ATOM 5274 C CA . ASP A 1 672 ? 18.089 12.410 -10.956 1.00 62.28 672 ASP A CA 1
ATOM 5275 C C . ASP A 1 672 ? 16.794 13.183 -11.283 1.00 62.28 672 ASP A C 1
ATOM 5277 O O . ASP A 1 672 ? 16.511 14.236 -10.706 1.00 62.28 672 ASP A O 1
ATOM 5281 N N . PRO A 1 673 ? 15.978 12.680 -12.229 1.00 59.66 673 PRO A N 1
ATOM 5282 C CA . PRO A 1 673 ? 14.710 13.307 -12.611 1.00 59.66 673 PRO A CA 1
ATOM 5283 C C . PRO A 1 673 ? 13.671 13.332 -11.476 1.00 59.66 673 PRO A C 1
ATOM 5285 O O . PRO A 1 673 ? 12.644 13.997 -11.608 1.00 59.66 673 PRO A O 1
ATOM 5288 N N . GLY A 1 674 ? 13.912 12.582 -10.391 1.00 65.44 674 GLY A N 1
ATOM 5289 C CA . GLY A 1 674 ? 13.059 12.500 -9.205 1.00 65.44 674 GLY A CA 1
ATOM 5290 C C . GLY A 1 674 ? 13.424 13.487 -8.094 1.00 65.44 674 GLY A C 1
ATOM 5291 O O . GLY A 1 674 ? 12.663 13.599 -7.137 1.00 65.44 674 GLY A O 1
ATOM 5292 N N . GLU A 1 675 ? 14.531 14.228 -8.229 1.00 74.00 675 GLU A N 1
ATOM 5293 C CA . GLU A 1 675 ? 15.005 15.216 -7.243 1.00 74.00 675 GLU A CA 1
ATOM 5294 C C . GLU A 1 675 ? 13.933 16.276 -6.916 1.00 74.00 675 GLU A C 1
ATOM 5296 O O . GLU A 1 675 ? 13.811 16.755 -5.783 1.00 74.00 675 GLU A O 1
ATOM 5301 N N . LYS A 1 676 ? 13.133 16.642 -7.924 1.00 82.44 676 LYS A N 1
ATOM 5302 C CA . LYS A 1 676 ? 12.056 17.628 -7.823 1.00 82.44 676 LYS A CA 1
ATOM 5303 C C . LYS A 1 676 ? 10.753 17.045 -8.343 1.00 82.44 676 LYS A C 1
ATOM 5305 O O . LYS A 1 676 ? 10.699 16.507 -9.449 1.00 82.44 676 LYS A O 1
ATOM 5310 N N . LEU A 1 677 ? 9.686 17.251 -7.582 1.00 88.12 677 LEU A N 1
ATOM 5311 C CA . LEU A 1 677 ? 8.322 17.024 -8.041 1.00 88.12 677 LEU A CA 1
ATOM 5312 C C . LEU A 1 677 ? 7.684 18.345 -8.453 1.00 88.12 677 LEU A C 1
ATOM 5314 O O . LEU A 1 677 ? 8.048 19.417 -7.974 1.00 88.12 677 LEU A O 1
ATOM 5318 N N . PHE A 1 678 ? 6.716 18.263 -9.352 1.00 88.69 678 PHE A N 1
ATOM 5319 C CA . PHE A 1 678 ? 6.036 19.404 -9.937 1.00 88.69 678 PHE A CA 1
ATOM 5320 C C . PHE A 1 678 ? 4.545 19.302 -9.658 1.00 88.69 678 PHE A C 1
ATOM 5322 O O . PHE A 1 678 ? 3.937 18.256 -9.876 1.00 88.69 678 PHE A O 1
ATOM 5329 N N . ILE A 1 679 ? 3.957 20.400 -9.193 1.00 88.12 679 ILE A N 1
ATOM 5330 C CA . ILE A 1 679 ? 2.514 20.515 -8.994 1.00 88.12 679 ILE A CA 1
ATOM 5331 C C . ILE A 1 679 ? 1.911 20.978 -10.316 1.00 88.12 679 ILE A C 1
ATOM 5333 O O . ILE A 1 679 ? 2.266 22.042 -10.832 1.00 88.12 679 ILE A O 1
ATOM 5337 N N . VAL A 1 680 ? 1.006 20.179 -10.865 1.00 87.56 680 VAL A N 1
ATOM 5338 C CA . VAL A 1 680 ? 0.423 20.348 -12.194 1.00 87.56 680 VAL A CA 1
ATOM 5339 C C . VAL A 1 680 ? -1.069 20.584 -12.069 1.00 87.56 680 VAL A C 1
ATOM 5341 O O . VAL A 1 680 ? -1.789 19.794 -11.462 1.00 87.56 680 VAL A O 1
ATOM 5344 N N . LYS A 1 681 ? -1.556 21.661 -12.680 1.00 84.19 681 LYS A N 1
ATOM 5345 C CA . LYS A 1 681 ? -2.984 21.918 -12.827 1.00 84.19 681 LYS A CA 1
ATOM 5346 C C . LYS A 1 681 ? -3.467 21.347 -14.154 1.00 84.19 681 LYS A C 1
ATOM 5348 O O . LYS A 1 681 ? -2.890 21.652 -15.199 1.00 84.19 681 LYS A O 1
ATOM 5353 N N . PHE A 1 682 ? -4.508 20.521 -14.116 1.00 81.62 682 PHE A N 1
ATOM 5354 C CA . PHE A 1 682 ? -5.130 19.987 -15.325 1.00 81.62 682 PHE A CA 1
ATOM 5355 C C . PHE A 1 682 ? -5.853 21.092 -16.102 1.00 81.62 682 PHE A C 1
ATOM 5357 O O . PHE A 1 682 ? -6.456 21.983 -15.505 1.00 81.62 682 PHE A O 1
ATOM 5364 N N . LEU A 1 683 ? -5.792 21.021 -17.433 1.00 74.31 683 LEU A N 1
ATOM 5365 C CA . LEU A 1 683 ? -6.495 21.937 -18.330 1.00 74.31 683 LEU A CA 1
ATOM 5366 C C . LEU A 1 683 ? -7.556 21.218 -19.164 1.00 74.31 683 LEU A C 1
ATOM 5368 O O . LEU A 1 683 ? -8.725 21.588 -19.128 1.00 74.31 683 LEU A O 1
ATOM 5372 N N . LYS A 1 684 ? -7.151 20.220 -19.956 1.00 73.50 684 LYS A N 1
ATOM 5373 C CA . LYS A 1 684 ? -8.041 19.523 -20.893 1.00 73.50 684 LYS A CA 1
ATOM 5374 C C . LYS A 1 684 ? -7.476 18.157 -21.262 1.00 73.50 684 LYS A C 1
ATOM 5376 O O . LYS A 1 684 ? -6.264 18.007 -21.377 1.00 73.50 684 LYS A O 1
ATOM 5381 N N . TRP A 1 685 ? -8.348 17.198 -21.558 1.00 73.50 685 TRP A N 1
ATOM 5382 C CA . TRP A 1 685 ? -7.976 15.948 -22.219 1.00 73.50 685 TRP A CA 1
ATOM 5383 C C . TRP A 1 685 ? -8.747 15.808 -23.533 1.00 73.50 685 TRP A C 1
ATOM 5385 O O . TRP A 1 685 ? -9.969 15.939 -23.561 1.00 73.50 685 TRP A O 1
ATOM 5395 N N . ASP A 1 686 ? -8.021 15.607 -24.630 1.00 66.44 686 ASP A N 1
ATOM 5396 C CA . ASP A 1 686 ? -8.600 15.230 -25.916 1.00 66.44 686 ASP A CA 1
ATOM 5397 C C . ASP A 1 686 ? -8.678 13.699 -26.014 1.00 66.44 686 ASP A C 1
ATOM 5399 O O . ASP A 1 686 ? -7.674 13.024 -25.800 1.00 66.44 686 ASP A O 1
ATOM 5403 N N . ILE A 1 687 ? -9.858 13.154 -26.317 1.00 62.94 687 ILE A N 1
ATOM 5404 C CA . ILE A 1 687 ? -10.129 11.704 -26.302 1.00 62.94 687 ILE A CA 1
ATOM 5405 C C . ILE A 1 687 ? -9.333 10.970 -27.392 1.00 62.94 687 ILE A C 1
ATOM 5407 O O . ILE A 1 687 ? -9.050 9.782 -27.249 1.00 62.94 687 ILE A O 1
ATOM 5411 N N . ASP A 1 688 ? -8.925 11.684 -28.444 1.00 59.06 688 ASP A N 1
ATOM 5412 C CA . ASP A 1 688 ? -8.082 11.152 -29.518 1.00 59.06 688 ASP A CA 1
ATOM 5413 C C . ASP A 1 688 ? -6.594 11.042 -29.117 1.00 59.06 688 ASP A C 1
ATOM 5415 O O . ASP A 1 688 ? -5.782 10.499 -29.876 1.00 59.06 688 ASP A O 1
ATOM 5419 N N . LEU A 1 689 ? -6.207 11.565 -27.945 1.00 61.94 689 LEU A N 1
ATOM 5420 C CA . LEU A 1 689 ? -4.830 11.591 -27.456 1.00 61.94 689 LEU A CA 1
ATOM 5421 C C . LEU A 1 689 ? -4.652 10.732 -26.198 1.00 61.94 689 LEU A C 1
ATOM 5423 O O . LEU A 1 689 ? -5.393 10.837 -25.223 1.00 61.94 689 LEU A O 1
ATOM 5427 N N . ASP A 1 690 ? -3.562 9.962 -26.167 1.00 63.50 690 ASP A N 1
ATOM 5428 C CA . ASP A 1 690 ? -3.157 9.157 -25.002 1.00 63.50 690 ASP A CA 1
ATOM 5429 C C . ASP A 1 690 ? -2.595 10.008 -23.834 1.00 63.50 690 ASP A C 1
ATOM 5431 O O . ASP A 1 690 ? -2.134 9.463 -22.830 1.00 63.50 690 ASP A O 1
ATOM 5435 N N . VAL A 1 691 ? -2.583 11.342 -23.969 1.00 69.94 691 VAL A N 1
ATOM 5436 C CA . VAL A 1 691 ? -2.032 12.295 -22.992 1.00 69.94 691 VAL A CA 1
ATOM 5437 C C . VAL A 1 691 ? -2.998 13.450 -22.734 1.00 69.94 691 VAL A C 1
ATOM 5439 O O . VAL A 1 691 ? -3.642 13.952 -23.657 1.00 69.94 691 VAL A O 1
ATOM 5442 N N . ALA A 1 692 ? -3.056 13.903 -21.484 1.00 79.50 692 ALA A N 1
ATOM 5443 C CA . ALA A 1 692 ? -3.793 15.101 -21.088 1.00 79.50 692 ALA A CA 1
ATOM 5444 C C . ALA A 1 692 ? -2.916 16.362 -21.174 1.00 79.50 692 ALA A C 1
ATOM 5446 O O . ALA A 1 692 ? -1.691 16.282 -21.229 1.00 79.50 692 ALA A O 1
ATOM 5447 N N . PHE A 1 693 ? -3.528 17.543 -21.152 1.00 80.38 693 PHE A N 1
ATOM 5448 C CA . PHE A 1 693 ? -2.839 18.832 -21.079 1.00 80.38 693 PHE A CA 1
ATOM 5449 C C . PHE A 1 693 ? -2.931 19.412 -19.670 1.00 80.38 693 PHE A C 1
ATOM 5451 O O . PHE A 1 693 ? -4.009 19.450 -19.071 1.00 80.38 693 PHE A O 1
ATOM 5458 N N . GLY A 1 694 ? -1.807 19.922 -19.170 1.00 84.81 694 GLY A N 1
ATOM 5459 C CA . GLY A 1 694 ? -1.725 20.605 -17.884 1.00 84.81 694 GLY A CA 1
ATOM 5460 C C . GLY A 1 694 ? -0.696 21.732 -17.886 1.00 84.81 694 GLY A C 1
ATOM 5461 O O . GLY A 1 694 ? 0.030 21.927 -18.859 1.00 84.81 694 GLY A O 1
ATOM 5462 N N . ILE A 1 695 ? -0.639 22.484 -16.792 1.00 84.81 695 ILE A N 1
ATOM 5463 C CA . ILE A 1 695 ? 0.370 23.524 -16.551 1.00 84.81 695 ILE A CA 1
ATOM 5464 C C . ILE A 1 695 ? 1.028 23.316 -15.197 1.00 84.81 695 ILE A C 1
ATOM 5466 O O . ILE A 1 695 ? 0.361 23.017 -14.209 1.00 84.81 695 ILE A O 1
ATOM 5470 N N . VAL A 1 696 ? 2.340 23.503 -15.131 1.00 88.50 696 VAL A N 1
ATOM 5471 C CA . VAL A 1 696 ? 3.066 23.461 -13.857 1.00 88.50 696 VAL A CA 1
ATOM 5472 C C . VAL A 1 696 ? 2.864 24.773 -13.108 1.00 88.50 696 VAL A C 1
ATOM 5474 O O . VAL A 1 696 ? 3.164 25.842 -13.636 1.00 88.50 696 VAL A O 1
ATOM 5477 N N . VAL A 1 697 ? 2.386 24.688 -11.869 1.00 85.12 697 VAL A N 1
ATOM 5478 C CA . VAL A 1 697 ? 2.085 25.839 -10.997 1.00 85.12 697 VAL A CA 1
ATOM 5479 C C . VAL A 1 697 ? 2.955 25.888 -9.739 1.00 85.12 697 VAL A C 1
ATOM 5481 O O . VAL A 1 697 ? 2.974 26.893 -9.036 1.00 85.12 697 VAL A O 1
ATOM 5484 N N . GLY A 1 698 ? 3.701 24.819 -9.453 1.00 84.44 698 GLY A N 1
ATOM 5485 C CA . GLY A 1 698 ? 4.560 24.735 -8.275 1.00 84.44 698 GLY A CA 1
ATOM 5486 C C . GLY A 1 698 ? 5.606 23.631 -8.375 1.00 84.44 698 GLY A C 1
ATOM 5487 O O . GLY A 1 698 ? 5.565 22.796 -9.280 1.00 84.44 698 GLY A O 1
ATOM 5488 N N . VAL A 1 699 ? 6.560 23.653 -7.444 1.00 85.19 699 VAL A N 1
ATOM 5489 C CA . VAL A 1 699 ? 7.721 22.754 -7.402 1.00 85.19 699 VAL A CA 1
ATOM 5490 C C . VAL A 1 699 ? 7.946 22.335 -5.953 1.00 85.19 699 VAL A C 1
ATOM 5492 O O . VAL A 1 699 ? 8.069 23.192 -5.080 1.00 85.19 699 VAL A O 1
ATOM 5495 N N . CYS A 1 700 ? 8.031 21.032 -5.705 1.00 78.75 700 CYS A N 1
ATOM 5496 C CA . CYS A 1 700 ? 8.274 20.456 -4.388 1.00 78.75 700 CYS A CA 1
ATOM 5497 C C . CYS A 1 700 ? 9.637 19.744 -4.377 1.00 78.75 700 CYS A C 1
ATOM 5499 O O . CYS A 1 700 ? 9.781 18.708 -5.034 1.00 78.75 700 CYS A O 1
ATOM 5501 N N . PRO A 1 701 ? 10.645 20.262 -3.654 1.00 71.94 701 PRO A N 1
ATOM 5502 C CA . PRO A 1 701 ? 11.870 19.513 -3.395 1.00 71.94 701 PRO A CA 1
ATOM 5503 C C . PRO A 1 701 ? 11.592 18.407 -2.365 1.00 71.94 701 PRO A C 1
ATOM 5505 O O . PRO A 1 701 ? 11.053 18.692 -1.297 1.00 71.94 701 PRO A O 1
ATOM 5508 N N . ILE A 1 702 ? 11.971 17.158 -2.655 1.00 71.12 702 ILE A N 1
ATOM 5509 C CA . ILE A 1 702 ? 11.793 16.035 -1.718 1.00 71.12 702 ILE A CA 1
ATOM 5510 C C . ILE A 1 702 ? 13.009 15.954 -0.789 1.00 71.12 702 ILE A C 1
ATOM 5512 O O . ILE A 1 702 ? 13.931 15.174 -1.010 1.00 71.12 702 ILE A O 1
ATOM 5516 N N . ASN A 1 703 ? 13.046 16.785 0.249 1.00 70.12 703 ASN A N 1
ATOM 5517 C CA . ASN A 1 703 ? 14.194 16.840 1.164 1.00 70.12 703 ASN A CA 1
ATOM 5518 C C . ASN A 1 703 ? 13.843 16.563 2.632 1.00 70.12 703 ASN A C 1
ATOM 5520 O O . ASN A 1 703 ? 14.738 16.338 3.444 1.00 70.12 703 ASN A O 1
ATOM 5524 N N . THR A 1 704 ? 12.559 16.578 2.991 1.00 74.50 704 THR A N 1
ATOM 5525 C CA . THR A 1 704 ? 12.088 16.405 4.372 1.00 74.50 704 THR A CA 1
ATOM 5526 C C . THR A 1 704 ? 10.801 15.587 4.426 1.00 74.50 704 THR A C 1
ATOM 5528 O O . THR A 1 704 ? 10.018 15.579 3.479 1.00 74.50 704 THR A O 1
ATOM 5531 N N . MET A 1 705 ? 10.521 14.952 5.567 1.00 75.94 705 MET A N 1
ATOM 5532 C CA . MET A 1 705 ? 9.248 14.245 5.778 1.00 75.94 705 MET A CA 1
ATOM 5533 C C . MET A 1 705 ? 8.030 15.151 5.568 1.00 75.94 705 MET A C 1
ATOM 5535 O O . MET A 1 705 ? 7.061 14.725 4.951 1.00 75.94 705 MET A O 1
ATOM 5539 N N . ASN A 1 706 ? 8.100 16.415 5.994 1.00 76.12 706 ASN A N 1
ATOM 5540 C CA . ASN A 1 706 ? 7.015 17.374 5.780 1.00 76.12 706 ASN A CA 1
ATOM 5541 C C . ASN A 1 706 ? 6.751 17.614 4.285 1.00 76.12 706 ASN A C 1
ATOM 5543 O O . ASN A 1 706 ? 5.597 17.589 3.877 1.00 76.12 706 ASN A O 1
ATOM 5547 N N . SER A 1 707 ? 7.800 17.747 3.461 1.00 76.00 707 SER A N 1
ATOM 5548 C CA . SER A 1 707 ? 7.638 17.908 2.006 1.00 76.00 707 SER A CA 1
ATOM 5549 C C . SER A 1 707 ? 6.986 16.692 1.332 1.00 76.00 707 SER A C 1
ATOM 5551 O O . SER A 1 707 ? 6.232 16.852 0.375 1.00 76.00 707 SER A O 1
ATOM 5553 N N . VAL A 1 708 ? 7.223 15.477 1.848 1.00 79.38 708 VAL A N 1
ATOM 5554 C CA . VAL A 1 708 ? 6.574 14.254 1.344 1.00 79.38 708 VAL A CA 1
ATOM 5555 C C . VAL A 1 708 ? 5.100 14.209 1.749 1.00 79.38 708 VAL A C 1
ATOM 5557 O O . VAL A 1 708 ? 4.253 13.883 0.922 1.00 79.38 708 VAL A O 1
ATOM 5560 N N . LEU A 1 709 ? 4.779 14.565 2.997 1.00 79.62 709 LEU A N 1
ATOM 5561 C CA . LEU A 1 709 ? 3.392 14.635 3.466 1.00 79.62 709 LEU A CA 1
ATOM 5562 C C . LEU A 1 709 ? 2.592 15.697 2.701 1.00 79.62 709 LEU A C 1
ATOM 5564 O O . LEU A 1 709 ? 1.469 15.432 2.291 1.00 79.62 709 LEU A O 1
ATOM 5568 N N . GLU A 1 710 ? 3.184 16.859 2.416 1.00 76.94 710 GLU A N 1
ATOM 5569 C CA . GLU A 1 710 ? 2.560 17.887 1.573 1.00 76.94 710 GLU A CA 1
ATOM 5570 C C . GLU A 1 710 ? 2.268 17.376 0.157 1.00 76.94 710 GLU A C 1
ATOM 5572 O O . GLU A 1 710 ? 1.198 17.638 -0.387 1.00 76.94 710 GLU A O 1
ATOM 5577 N N . VAL A 1 711 ? 3.183 16.601 -0.432 1.00 80.12 711 VAL A N 1
ATOM 5578 C CA . VAL A 1 711 ? 2.966 15.949 -1.731 1.00 80.12 711 VAL A CA 1
ATOM 5579 C C . VAL A 1 711 ? 1.782 14.981 -1.678 1.00 80.12 711 VAL A C 1
ATOM 5581 O O . VAL A 1 711 ? 0.932 15.026 -2.567 1.00 80.12 711 VAL A O 1
ATOM 5584 N N . LEU A 1 712 ? 1.689 14.153 -0.634 1.00 80.06 712 LEU A N 1
ATOM 5585 C CA . LEU A 1 712 ? 0.547 13.255 -0.443 1.00 80.06 712 LEU A CA 1
ATOM 5586 C C . LEU A 1 712 ? -0.756 14.039 -0.240 1.00 80.06 712 LEU A C 1
ATOM 5588 O O . LEU A 1 712 ? -1.777 13.680 -0.822 1.00 80.06 712 LEU A O 1
ATOM 5592 N N . ASN A 1 713 ? -0.725 15.143 0.511 1.00 80.25 713 ASN A N 1
ATOM 5593 C CA . ASN A 1 713 ? -1.894 16.001 0.707 1.00 80.25 713 ASN A CA 1
ATOM 5594 C C . ASN A 1 713 ? -2.421 16.530 -0.631 1.00 80.25 713 ASN A C 1
ATOM 5596 O O . ASN A 1 713 ? -3.624 16.509 -0.870 1.00 80.25 713 ASN A O 1
ATOM 5600 N N . ILE A 1 714 ? -1.536 16.928 -1.545 1.00 77.81 714 ILE A N 1
ATOM 5601 C CA . ILE A 1 714 ? -1.931 17.381 -2.884 1.00 77.81 714 ILE A CA 1
ATOM 5602 C C . ILE A 1 714 ? -2.502 16.228 -3.715 1.00 77.81 714 ILE A C 1
ATOM 5604 O O . ILE A 1 714 ? -3.570 16.371 -4.311 1.00 77.81 714 ILE A O 1
ATOM 5608 N N . ASP A 1 715 ? -1.818 15.084 -3.746 1.00 76.56 715 ASP A N 1
ATOM 5609 C CA . ASP A 1 715 ? -2.192 13.951 -4.600 1.00 76.56 715 ASP A CA 1
ATOM 5610 C C . ASP A 1 715 ? -3.560 13.355 -4.221 1.00 76.56 715 ASP A C 1
ATOM 5612 O O . ASP A 1 715 ? -4.395 13.057 -5.086 1.00 76.56 715 ASP A O 1
ATOM 5616 N N . PHE A 1 716 ? -3.840 13.296 -2.917 1.00 76.75 716 PHE A N 1
ATOM 5617 C CA . PHE A 1 716 ? -5.119 12.859 -2.358 1.00 76.75 716 PHE A CA 1
ATOM 5618 C C . PHE A 1 716 ? -6.141 13.996 -2.194 1.00 76.75 716 PHE A C 1
ATOM 5620 O O . PHE A 1 716 ? -7.240 13.754 -1.698 1.00 76.75 716 PHE A O 1
ATOM 5627 N N . ASN A 1 717 ? -5.833 15.219 -2.643 1.00 74.88 717 ASN A N 1
ATOM 5628 C CA . ASN A 1 717 ? -6.707 16.394 -2.536 1.00 74.88 717 ASN A CA 1
ATOM 5629 C C . ASN A 1 717 ? -7.190 16.663 -1.093 1.00 74.88 717 ASN A C 1
ATOM 5631 O O . ASN A 1 717 ? -8.364 16.957 -0.854 1.00 74.88 717 ASN A O 1
ATOM 5635 N N . ILE A 1 718 ? -6.280 16.516 -0.129 1.00 76.56 718 ILE A N 1
ATOM 5636 C CA . ILE A 1 718 ? -6.490 16.848 1.277 1.00 76.56 718 ILE A CA 1
ATOM 5637 C C . ILE A 1 718 ? -6.463 18.378 1.415 1.00 76.56 718 ILE A C 1
ATOM 5639 O O . ILE A 1 718 ? -5.457 19.003 1.065 1.00 76.56 718 ILE A O 1
ATOM 5643 N N . PRO A 1 719 ? -7.545 19.010 1.900 1.00 68.06 719 PRO A N 1
ATOM 5644 C CA . PRO A 1 719 ? -7.593 20.459 2.067 1.00 68.06 719 PRO A CA 1
ATOM 5645 C C . PRO A 1 719 ? -6.490 20.966 3.009 1.00 68.06 719 PRO A C 1
ATOM 5647 O O . PRO A 1 719 ? -6.311 20.430 4.100 1.00 68.06 719 PRO A O 1
ATOM 5650 N N . SER A 1 720 ? -5.761 22.011 2.603 1.00 58.62 720 SER A N 1
ATOM 5651 C CA . SER A 1 720 ? -4.574 22.491 3.327 1.00 58.62 720 SER A CA 1
ATOM 5652 C C . SER A 1 720 ? -4.871 23.378 4.545 1.00 58.62 720 SER A C 1
ATOM 5654 O O . SER A 1 720 ? -4.002 23.488 5.402 1.00 58.62 720 SER A O 1
ATOM 5656 N N . SER A 1 721 ? -6.064 23.984 4.648 1.00 59.88 721 SER A N 1
ATOM 5657 C CA . SER A 1 721 ? -6.583 24.633 5.869 1.00 59.88 721 SER A CA 1
ATOM 5658 C C . SER A 1 721 ? -7.983 25.243 5.670 1.00 59.88 721 SER A C 1
ATOM 5660 O O . SER A 1 721 ? -8.376 25.620 4.564 1.00 59.88 721 SER A O 1
ATOM 5662 N N . ILE A 1 722 ? -8.737 25.385 6.767 1.00 61.94 722 ILE A N 1
ATOM 5663 C CA . ILE A 1 722 ? -10.038 26.076 6.831 1.00 61.94 722 ILE A CA 1
ATOM 5664 C C . ILE A 1 722 ? -9.794 27.567 7.148 1.00 61.94 722 ILE A C 1
ATOM 5666 O O . ILE A 1 722 ? -10.088 28.038 8.241 1.00 61.94 722 ILE A O 1
ATOM 5670 N N . GLU A 1 723 ? -9.164 28.320 6.240 1.00 55.12 723 GLU A N 1
ATOM 5671 C CA . GLU A 1 723 ? -8.593 29.645 6.584 1.00 55.12 723 GLU A CA 1
ATOM 5672 C C . GLU A 1 723 ? -9.398 30.882 6.146 1.00 55.12 723 GLU A C 1
ATOM 5674 O O . GLU A 1 723 ? -9.033 32.000 6.495 1.00 55.12 723 GLU A O 1
ATOM 5679 N N . ASN A 1 724 ? -10.523 30.732 5.442 1.00 56.53 724 ASN A N 1
ATOM 5680 C CA . ASN A 1 724 ? -11.223 31.883 4.841 1.00 56.53 724 ASN A CA 1
ATOM 5681 C C . ASN A 1 724 ? -12.443 32.410 5.621 1.00 56.53 724 ASN A C 1
ATOM 5683 O O . ASN A 1 724 ? -13.193 33.226 5.085 1.00 56.53 724 ASN A O 1
ATOM 5687 N N . ILE A 1 725 ? -12.674 31.968 6.861 1.00 68.12 725 ILE A N 1
ATOM 5688 C CA . ILE A 1 725 ? -13.794 32.451 7.688 1.00 68.12 725 ILE A CA 1
ATOM 5689 C C . ILE A 1 725 ? -13.226 33.191 8.899 1.00 68.12 725 ILE A C 1
ATOM 5691 O O . ILE A 1 725 ? -12.408 32.635 9.629 1.00 68.12 725 ILE A O 1
ATOM 5695 N N . ASP A 1 726 ? -13.664 34.434 9.119 1.00 72.50 726 ASP A N 1
ATOM 5696 C CA . ASP A 1 726 ? -13.276 35.242 10.282 1.00 72.50 726 ASP A CA 1
ATOM 5697 C C . ASP A 1 726 ? -13.968 34.716 11.554 1.00 72.50 726 ASP A C 1
ATOM 5699 O O . ASP A 1 726 ? -14.991 35.223 12.017 1.00 72.50 726 ASP A O 1
ATOM 5703 N N . ILE A 1 727 ? -13.437 33.608 12.076 1.00 76.50 727 ILE A N 1
ATOM 5704 C CA . ILE A 1 727 ? -13.932 32.960 13.294 1.00 76.50 727 ILE A CA 1
ATOM 5705 C C . ILE A 1 727 ? -13.675 33.831 14.520 1.00 76.50 727 ILE A C 1
ATOM 5707 O O . ILE A 1 727 ? -14.478 33.784 15.443 1.00 76.50 727 ILE A O 1
ATOM 5711 N N . ASP A 1 728 ? -12.624 34.654 14.523 1.00 74.56 728 ASP A N 1
ATOM 5712 C CA . ASP A 1 728 ? -12.320 35.530 15.658 1.00 74.56 728 ASP A CA 1
ATOM 5713 C C . ASP A 1 728 ? -13.405 36.604 15.836 1.00 74.56 728 ASP A C 1
ATOM 5715 O O . ASP A 1 728 ? -13.728 36.970 16.966 1.00 74.56 728 ASP A O 1
ATOM 5719 N N . GLN A 1 729 ? -14.019 37.068 14.740 1.00 77.94 729 GLN A N 1
ATOM 5720 C CA . GLN A 1 729 ? -15.163 37.978 14.804 1.00 77.94 729 GLN A CA 1
ATOM 5721 C C . GLN A 1 729 ? -16.436 37.303 15.344 1.00 77.94 729 GLN A C 1
ATOM 5723 O O . GLN A 1 729 ? -17.215 37.940 16.054 1.00 77.94 729 GLN A O 1
ATOM 5728 N N . LEU A 1 730 ? -16.679 36.040 14.983 1.00 77.44 730 LEU A N 1
ATOM 5729 C CA . LEU A 1 730 ? -17.898 35.313 15.364 1.00 77.44 730 LEU A CA 1
ATOM 5730 C C . LEU A 1 730 ? -17.806 34.694 16.768 1.00 77.44 730 LEU A C 1
ATOM 5732 O O . LEU A 1 730 ? -18.794 34.677 17.501 1.00 77.44 730 LEU A O 1
ATOM 5736 N N . TYR A 1 731 ? -16.626 34.189 17.128 1.00 80.12 731 TYR A N 1
ATOM 5737 C CA . TYR A 1 731 ? -16.347 33.397 18.324 1.00 80.12 731 TYR A CA 1
ATOM 5738 C C . TYR A 1 731 ? -14.959 33.754 18.887 1.00 80.12 731 TYR A C 1
ATOM 5740 O O . TYR A 1 731 ? -13.989 33.011 18.683 1.00 80.12 731 TYR A O 1
ATOM 5748 N N . PRO A 1 732 ? -14.840 34.892 19.592 1.00 78.38 732 PRO A N 1
ATOM 5749 C CA . PRO A 1 732 ? -13.577 35.307 20.187 1.00 78.38 732 PRO A CA 1
ATOM 5750 C C . PRO A 1 732 ? -13.139 34.342 21.302 1.00 78.38 732 PRO A C 1
ATOM 5752 O O . PRO A 1 732 ? -13.910 33.520 21.797 1.00 78.38 732 PRO A O 1
ATOM 5755 N N . THR A 1 733 ? -11.878 34.423 21.722 1.00 75.88 733 THR A N 1
ATOM 5756 C CA . THR A 1 733 ? -11.302 33.528 22.747 1.00 75.88 733 THR A CA 1
ATOM 5757 C C . THR A 1 733 ? -11.987 33.614 24.115 1.00 75.88 733 THR A C 1
ATOM 5759 O O . THR A 1 733 ? -11.926 32.661 24.887 1.00 75.88 733 THR A O 1
ATOM 5762 N N . ASP A 1 734 ? -12.628 34.742 24.415 1.00 78.56 734 ASP A N 1
ATOM 5763 C CA . ASP A 1 734 ? -13.422 35.017 25.617 1.00 78.56 734 ASP A CA 1
ATOM 5764 C C . ASP A 1 734 ? -14.934 34.836 25.384 1.00 78.56 734 ASP A C 1
ATOM 5766 O O . ASP A 1 734 ? -15.752 35.346 26.153 1.00 78.56 734 ASP A O 1
ATOM 5770 N N . TYR A 1 735 ? -15.321 34.109 24.329 1.00 81.94 735 TYR A N 1
ATOM 5771 C CA . TYR A 1 735 ? -16.715 33.794 24.043 1.00 81.94 735 TYR A CA 1
ATOM 5772 C C . TYR A 1 735 ? -17.397 33.148 25.255 1.00 81.94 735 TYR A C 1
ATOM 5774 O O . TYR A 1 735 ? -16.922 32.161 25.818 1.00 81.94 735 TYR A O 1
ATOM 5782 N N . THR A 1 736 ? -18.546 33.704 25.628 1.00 82.69 736 THR A N 1
ATOM 5783 C CA . THR A 1 736 ? -19.417 33.177 26.680 1.00 82.69 736 THR A CA 1
ATOM 5784 C C . THR A 1 736 ? -20.753 32.782 26.077 1.00 82.69 736 THR A C 1
ATOM 5786 O O . THR A 1 736 ? -21.214 33.380 25.101 1.00 82.69 736 THR A O 1
ATOM 5789 N N . LEU A 1 737 ? -21.372 31.748 26.649 1.00 85.88 737 LEU A N 1
ATOM 5790 C CA . LEU A 1 737 ? -22.659 31.273 26.165 1.00 85.88 737 LEU A CA 1
ATOM 5791 C C . LEU A 1 737 ? -23.724 32.377 26.299 1.00 85.88 737 LEU A C 1
ATOM 5793 O O . LEU A 1 737 ? -23.834 32.998 27.361 1.00 85.88 737 LEU A O 1
ATOM 5797 N N . PRO A 1 738 ? -24.529 32.618 25.251 1.00 84.19 738 PRO A N 1
ATOM 5798 C CA . PRO A 1 738 ? -25.631 33.567 25.310 1.00 84.19 738 PRO A CA 1
ATOM 5799 C C . PRO A 1 738 ? -26.650 33.217 26.407 1.00 84.19 738 PRO A C 1
ATOM 5801 O O . PRO A 1 738 ? -26.973 32.052 26.636 1.00 84.19 738 PRO A O 1
ATOM 5804 N N . SER A 1 739 ? -27.203 34.232 27.075 1.00 79.50 739 SER A N 1
ATOM 5805 C CA . SER A 1 739 ? -28.134 34.043 28.205 1.00 79.50 739 SER A CA 1
ATOM 5806 C C . SER A 1 739 ? -29.453 33.337 27.846 1.00 79.50 739 SER A C 1
ATOM 5808 O O . SER A 1 739 ? -30.119 32.776 28.712 1.00 79.50 739 SER A O 1
ATOM 5810 N N . ASP A 1 740 ? -29.851 33.355 26.574 1.00 81.56 740 ASP A N 1
ATOM 5811 C CA . ASP A 1 740 ? -31.055 32.695 26.059 1.00 81.56 740 ASP A CA 1
ATOM 5812 C C . ASP A 1 740 ? -30.899 31.171 25.935 1.00 81.56 740 ASP A C 1
ATOM 5814 O O . ASP A 1 740 ? -31.901 30.449 25.928 1.00 81.56 740 ASP A O 1
ATOM 5818 N N . VAL A 1 741 ? -29.666 30.653 25.927 1.00 84.12 741 VAL A N 1
ATOM 5819 C CA . VAL A 1 741 ? -29.384 29.210 25.892 1.00 84.12 741 VAL A CA 1
ATOM 5820 C C . VAL A 1 741 ? -30.033 28.492 27.079 1.00 84.12 741 VAL A C 1
ATOM 5822 O O . VAL A 1 741 ? -30.603 27.417 26.896 1.00 84.12 741 VAL A O 1
ATOM 5825 N N . SER A 1 742 ? -30.056 29.100 28.270 1.00 81.25 742 SER A N 1
ATOM 5826 C CA . SER A 1 742 ? -30.683 28.523 29.470 1.00 81.25 742 SER A CA 1
ATOM 5827 C C . SER A 1 742 ? -32.189 28.267 29.321 1.00 81.25 742 SER A C 1
ATOM 5829 O O . SER A 1 742 ? -32.759 27.495 30.085 1.00 81.25 742 SER A O 1
ATOM 5831 N N . SER A 1 743 ? -32.850 28.900 28.343 1.00 82.75 743 SER A N 1
ATOM 5832 C CA . SER A 1 743 ? -34.268 28.658 28.037 1.00 82.75 743 SER A CA 1
ATOM 5833 C C . SER A 1 743 ? -34.498 27.502 27.055 1.00 82.75 743 SER A C 1
ATOM 5835 O O . SER A 1 743 ? -35.590 26.939 27.013 1.00 82.75 743 SER A O 1
ATOM 5837 N N . THR A 1 744 ? -33.479 27.136 26.271 1.00 84.25 744 THR A N 1
ATOM 5838 C CA . THR A 1 744 ? -33.565 26.144 25.182 1.00 84.25 744 THR A CA 1
ATOM 5839 C C . THR A 1 744 ? -32.765 24.867 25.453 1.00 84.25 744 THR A C 1
ATOM 5841 O O . THR A 1 744 ? -32.958 23.864 24.763 1.00 84.25 744 THR A O 1
ATOM 5844 N N . HIS A 1 745 ? -31.874 24.888 26.446 1.00 92.50 745 HIS A N 1
ATOM 5845 C CA . HIS A 1 745 ? -30.995 23.786 26.820 1.00 92.50 745 HIS A CA 1
ATOM 5846 C C . HIS A 1 745 ? -31.217 23.388 28.278 1.00 92.50 745 HIS A C 1
ATOM 5848 O O . HIS A 1 745 ? -31.440 24.222 29.150 1.00 92.50 745 HIS A O 1
ATOM 5854 N N . THR A 1 746 ? -31.125 22.088 28.545 1.00 94.38 746 THR A N 1
ATOM 5855 C CA . THR A 1 746 ? -31.180 21.549 29.906 1.00 94.38 746 THR A CA 1
ATOM 5856 C C . THR A 1 746 ? -29.873 21.850 30.632 1.00 94.38 746 THR A C 1
ATOM 5858 O O . THR A 1 746 ? -28.805 21.467 30.157 1.00 94.38 746 THR A O 1
ATOM 5861 N N . ASP A 1 747 ? -29.946 22.498 31.787 1.00 94.19 747 ASP A N 1
ATOM 5862 C CA . ASP A 1 747 ? -28.767 22.750 32.612 1.00 94.19 747 ASP A CA 1
ATOM 5863 C C . ASP A 1 747 ? -28.278 21.456 33.285 1.00 94.19 747 ASP A C 1
ATOM 5865 O O . ASP A 1 747 ? -29.017 20.793 34.017 1.00 94.19 747 ASP A O 1
ATOM 5869 N N . MET A 1 748 ? -27.032 21.085 32.996 1.00 95.12 748 MET A N 1
ATOM 5870 C CA . MET A 1 748 ? -26.326 19.927 33.544 1.00 95.12 748 MET A CA 1
ATOM 5871 C C . MET A 1 748 ? -25.001 20.341 34.204 1.00 95.12 748 MET A C 1
ATOM 5873 O O . MET A 1 748 ? -24.171 19.486 34.511 1.00 95.12 748 MET A O 1
ATOM 5877 N N . THR A 1 749 ? -24.779 21.638 34.428 1.00 93.62 749 THR A N 1
ATOM 5878 C CA . THR A 1 749 ? -23.504 22.185 34.922 1.00 93.62 749 THR A CA 1
ATOM 5879 C C . THR A 1 749 ? -23.161 21.732 36.343 1.00 93.62 749 THR A C 1
ATOM 5881 O O . THR A 1 749 ? -21.985 21.589 36.670 1.00 93.62 749 THR A O 1
ATOM 5884 N N . GLU A 1 750 ? -24.160 21.418 37.170 1.00 93.81 750 GLU A N 1
ATOM 5885 C CA . GLU A 1 750 ? -23.985 20.913 38.545 1.00 93.81 750 GLU A CA 1
ATOM 5886 C C . GLU A 1 750 ? -23.684 19.406 38.622 1.00 93.81 750 GLU A C 1
ATOM 5888 O O . GLU A 1 750 ? -23.425 18.859 39.695 1.00 93.81 750 GLU A O 1
ATOM 5893 N N . LYS A 1 751 ? -23.729 18.695 37.492 1.00 94.44 751 LYS A N 1
ATOM 5894 C CA . LYS A 1 751 ? -23.538 17.243 37.456 1.00 94.44 751 LYS A CA 1
ATOM 5895 C C . LYS A 1 751 ? -22.054 16.892 37.491 1.00 94.44 751 LYS A C 1
ATOM 5897 O O . LYS A 1 751 ? -21.229 17.578 36.888 1.00 94.44 751 LYS A O 1
ATOM 5902 N N . TRP A 1 752 ? -21.722 15.784 38.156 1.00 94.25 752 TRP A N 1
ATOM 5903 C CA . TRP A 1 752 ? -20.361 15.236 38.233 1.00 94.25 752 TRP A CA 1
ATOM 5904 C C . TRP A 1 752 ? -19.935 14.629 36.894 1.00 94.25 752 TRP A C 1
ATOM 5906 O O . TRP A 1 752 ? -19.926 13.414 36.706 1.00 94.25 752 TRP A O 1
ATOM 5916 N N . THR A 1 753 ? -19.626 15.509 35.949 1.00 96.44 753 THR A N 1
ATOM 5917 C CA . THR A 1 753 ? -19.271 15.168 34.574 1.00 96.44 753 THR A CA 1
ATOM 5918 C C . THR A 1 753 ? -17.762 15.205 34.397 1.00 96.44 753 THR A C 1
ATOM 5920 O O . THR A 1 753 ? -17.097 16.088 34.936 1.00 96.44 753 THR A O 1
ATOM 5923 N N . PHE A 1 754 ? -17.220 14.264 33.633 1.00 96.06 754 PHE A N 1
ATOM 5924 C CA . PHE A 1 754 ? -15.798 14.191 33.317 1.00 96.06 754 PHE A CA 1
ATOM 5925 C C . PHE A 1 754 ? -15.576 13.797 31.856 1.00 96.06 754 PHE A C 1
ATOM 5927 O O . PHE A 1 754 ? -16.462 13.246 31.206 1.00 96.06 754 PHE A O 1
ATOM 5934 N N . SER A 1 755 ? -14.386 14.058 31.332 1.00 95.50 755 SER A N 1
ATOM 5935 C CA . SER A 1 755 ? -13.969 13.659 29.984 1.00 95.50 755 SER A CA 1
ATOM 5936 C C . SER A 1 755 ? -12.767 12.720 30.023 1.00 95.50 755 SER A C 1
ATOM 5938 O O . SER A 1 755 ? -12.027 12.698 31.004 1.00 95.50 755 SER A O 1
ATOM 5940 N N . ILE A 1 756 ? -12.581 11.938 28.957 1.00 94.25 756 ILE A N 1
ATOM 5941 C CA . ILE A 1 756 ? -11.399 11.093 28.747 1.00 94.25 756 ILE A CA 1
ATOM 5942 C C . ILE A 1 756 ? -10.857 11.406 27.352 1.00 94.25 756 ILE A C 1
ATOM 5944 O O . ILE A 1 756 ? -11.590 11.249 26.374 1.00 94.25 756 ILE A O 1
ATOM 5948 N N . SER A 1 757 ? -9.613 11.872 27.248 1.00 88.19 757 SER A N 1
ATOM 5949 C CA . SER A 1 757 ? -9.009 12.232 25.958 1.00 88.19 757 SER A CA 1
ATOM 5950 C C . SER A 1 757 ? -7.484 12.134 25.964 1.00 88.19 757 SER A C 1
ATOM 5952 O O . SER A 1 757 ? -6.839 12.072 27.012 1.00 88.19 757 SER A O 1
ATOM 5954 N N . SER A 1 758 ? -6.887 12.165 24.774 1.00 83.06 758 SER A N 1
ATOM 5955 C CA . SER A 1 758 ? -5.449 12.393 24.620 1.00 83.06 758 SER A CA 1
ATOM 5956 C C . SER A 1 758 ? -5.106 13.869 24.906 1.00 83.06 758 SER A C 1
ATOM 5958 O O . SER A 1 758 ? -5.937 14.741 24.639 1.00 83.06 758 SER A O 1
ATOM 5960 N N . PRO A 1 759 ? -3.894 14.201 25.398 1.00 71.81 759 PRO A N 1
ATOM 5961 C CA . PRO A 1 759 ? -3.524 15.583 25.743 1.00 71.81 759 PRO A CA 1
ATOM 5962 C C . PRO A 1 759 ? -3.530 16.575 24.570 1.00 71.81 759 PRO A C 1
ATOM 5964 O O . PRO A 1 759 ? -3.614 17.781 24.779 1.00 71.81 759 PRO A O 1
ATOM 5967 N N . THR A 1 760 ? -3.387 16.079 23.341 1.00 68.25 760 THR A N 1
ATOM 5968 C CA . THR A 1 760 ? -3.209 16.877 22.118 1.00 68.25 760 THR A CA 1
ATOM 5969 C C . THR A 1 760 ? -4.486 17.032 21.292 1.00 68.25 760 THR A C 1
ATOM 5971 O O . THR A 1 760 ? -4.443 17.638 20.222 1.00 68.25 760 THR A O 1
ATOM 5974 N N . GLU A 1 761 ? -5.600 16.455 21.743 1.00 73.44 761 GLU A N 1
ATOM 5975 C CA . GLU A 1 761 ? -6.861 16.402 21.001 1.00 73.44 761 GLU A CA 1
ATOM 5976 C C . GLU A 1 761 ? -7.934 17.260 21.672 1.00 73.44 761 GLU A C 1
ATOM 5978 O O . GLU A 1 761 ? -7.998 17.378 22.897 1.00 73.44 761 GLU A O 1
ATOM 5983 N N . ALA A 1 762 ? -8.808 17.853 20.859 1.00 81.88 762 ALA A N 1
ATOM 5984 C CA . ALA A 1 762 ? -9.972 18.555 21.375 1.00 81.88 762 ALA A CA 1
ATOM 5985 C C . ALA A 1 762 ? -10.979 17.568 21.982 1.00 81.88 762 ALA A C 1
ATOM 5987 O O . ALA A 1 762 ? -11.241 16.491 21.443 1.00 81.88 762 ALA A O 1
ATOM 5988 N N . ILE A 1 763 ? -11.591 17.959 23.097 1.00 90.12 763 ILE A N 1
ATOM 5989 C CA . ILE A 1 763 ? -12.456 17.084 23.881 1.00 90.12 763 ILE A CA 1
ATOM 5990 C C . ILE A 1 763 ? -13.889 17.225 23.381 1.00 90.12 763 ILE A C 1
ATOM 5992 O O . ILE A 1 763 ? -14.598 18.157 23.751 1.00 90.12 763 ILE A O 1
ATOM 5996 N N . VAL A 1 764 ? -14.331 16.289 22.546 1.00 92.62 764 VAL A N 1
ATOM 5997 C CA . VAL A 1 764 ? -15.676 16.330 21.942 1.00 92.62 764 VAL A CA 1
ATOM 5998 C C . VAL A 1 764 ? -16.713 15.481 22.671 1.00 92.62 764 VAL A C 1
ATOM 6000 O O . VAL A 1 764 ? -17.891 15.557 22.328 1.00 92.62 764 VAL A O 1
ATOM 6003 N N . ASN A 1 765 ? -16.302 14.702 23.678 1.00 95.44 765 ASN A N 1
ATOM 6004 C CA . ASN A 1 765 ? -17.189 13.863 24.481 1.00 95.44 765 ASN A CA 1
ATOM 6005 C C . ASN A 1 765 ? -16.918 14.013 25.983 1.00 95.44 765 ASN A C 1
ATOM 6007 O O . ASN A 1 765 ? -15.767 14.113 26.411 1.00 95.44 765 ASN A O 1
ATOM 6011 N N . ALA A 1 766 ? -17.984 13.969 26.776 1.00 96.94 766 ALA A N 1
ATOM 6012 C CA . ALA A 1 766 ? -17.946 13.927 28.230 1.00 96.94 766 ALA A CA 1
ATOM 6013 C C . ALA A 1 766 ? -19.015 12.961 28.767 1.00 96.94 766 ALA A C 1
ATOM 6015 O O . ALA A 1 766 ? -19.989 12.639 28.083 1.00 96.94 766 ALA A O 1
ATOM 6016 N N . PHE A 1 767 ? -18.836 12.489 29.996 1.00 97.75 767 PHE A N 1
ATOM 6017 C CA . PHE A 1 767 ? -19.627 11.416 30.585 1.00 97.75 767 PHE A CA 1
ATOM 6018 C C . PHE A 1 767 ? -19.990 11.726 32.035 1.00 97.75 767 PHE A C 1
ATOM 6020 O O . PHE A 1 767 ? -19.197 12.302 32.780 1.00 97.75 767 PHE A O 1
ATOM 6027 N N . ASN A 1 768 ? -21.175 11.298 32.455 1.00 96.62 768 ASN A N 1
ATOM 6028 C CA . ASN A 1 768 ? -21.526 11.188 33.866 1.00 96.62 768 ASN A CA 1
ATOM 6029 C C . ASN A 1 768 ? -22.342 9.922 34.129 1.00 96.62 768 ASN A C 1
ATOM 6031 O O . ASN A 1 768 ? -22.881 9.287 33.219 1.00 96.62 768 ASN A O 1
ATOM 6035 N N . ILE A 1 769 ? -22.410 9.544 35.401 1.00 96.00 769 ILE A N 1
ATOM 6036 C CA . ILE A 1 769 ? -23.225 8.433 35.874 1.00 96.00 769 ILE A CA 1
ATOM 6037 C C . ILE A 1 769 ? -23.780 8.766 37.255 1.00 96.00 769 ILE A C 1
ATOM 6039 O O . ILE A 1 769 ? -23.066 9.259 38.127 1.00 96.00 769 ILE A O 1
ATOM 6043 N N . GLU A 1 770 ? -25.063 8.484 37.452 1.00 94.12 770 GLU A N 1
ATOM 6044 C CA . GLU A 1 770 ? -25.750 8.673 38.728 1.00 94.12 770 GLU A CA 1
ATOM 6045 C C . GLU A 1 770 ? -26.601 7.448 39.063 1.00 94.12 770 GLU A C 1
ATOM 6047 O O . GLU A 1 770 ? -27.288 6.902 38.199 1.00 94.12 770 GLU A O 1
ATOM 6052 N N . GLU A 1 771 ? -26.580 7.012 40.324 1.00 92.25 771 GLU A N 1
ATOM 6053 C CA . GLU A 1 771 ? -27.529 6.013 40.821 1.00 92.25 771 GLU A CA 1
ATOM 6054 C C . GLU A 1 771 ? -28.860 6.699 41.169 1.00 92.25 771 GLU A C 1
ATOM 6056 O O . GLU A 1 771 ? -28.917 7.705 41.873 1.00 92.25 771 GLU A O 1
ATOM 6061 N N . THR A 1 772 ? -29.950 6.149 40.651 1.00 89.94 772 THR A N 1
ATOM 6062 C CA . THR A 1 772 ? -31.325 6.569 40.938 1.00 89.94 772 THR A CA 1
ATOM 6063 C C . THR A 1 772 ? -31.816 5.955 42.249 1.00 89.94 772 THR A C 1
ATOM 6065 O O . THR A 1 772 ? -31.329 4.907 42.672 1.00 89.94 772 THR A O 1
ATOM 6068 N N . GLY A 1 773 ? -32.842 6.552 42.866 1.00 81.19 773 GLY A N 1
ATOM 6069 C CA . GLY A 1 773 ? -33.435 6.039 44.113 1.00 81.19 773 GLY A CA 1
ATOM 6070 C C . GLY A 1 773 ? -33.962 4.597 44.030 1.00 81.19 773 GLY A C 1
ATOM 6071 O O . GLY A 1 773 ? -34.004 3.908 45.046 1.00 81.19 773 GLY A O 1
ATOM 6072 N N . ASP A 1 774 ? -34.280 4.116 42.824 1.00 84.31 774 ASP A N 1
ATOM 6073 C CA . ASP A 1 774 ? -34.760 2.752 42.565 1.00 84.31 774 ASP A CA 1
ATOM 6074 C C . ASP A 1 774 ? -33.617 1.746 42.298 1.00 84.31 774 ASP A C 1
ATOM 6076 O O . ASP A 1 774 ? -33.860 0.595 41.929 1.00 84.31 774 ASP A O 1
ATOM 6080 N N . GLY A 1 775 ? -32.356 2.170 42.445 1.00 84.69 775 GLY A N 1
ATOM 6081 C CA . GLY A 1 775 ? -31.166 1.338 42.243 1.00 84.69 775 GLY A CA 1
ATOM 6082 C C . GLY A 1 775 ? -30.778 1.105 40.778 1.00 84.69 775 GLY A C 1
ATOM 6083 O O . GLY A 1 775 ? -29.944 0.245 40.502 1.00 84.69 775 GLY A O 1
ATOM 6084 N N . ASN A 1 776 ? -31.364 1.831 39.823 1.00 94.06 776 ASN A N 1
ATOM 6085 C CA . ASN A 1 776 ? -30.874 1.878 38.438 1.00 94.06 776 ASN A CA 1
ATOM 6086 C C . ASN A 1 776 ? -29.815 2.976 38.288 1.00 94.06 776 ASN A C 1
ATOM 6088 O O . ASN A 1 776 ? -29.780 3.898 39.094 1.00 94.06 776 ASN A O 1
ATOM 6092 N N . TYR A 1 777 ? -29.018 2.935 37.229 1.00 96.25 777 TYR A N 1
ATOM 6093 C CA . TYR A 1 777 ? -28.104 4.008 36.851 1.00 96.25 777 TYR A CA 1
ATOM 6094 C C . TYR A 1 777 ? -28.686 4.847 35.713 1.00 96.25 777 TYR A C 1
ATOM 6096 O O . TYR A 1 777 ? -29.339 4.317 34.813 1.00 96.25 777 TYR A O 1
ATOM 6104 N N . VAL A 1 778 ? -28.425 6.149 35.728 1.00 97.00 778 VAL A N 1
ATOM 6105 C CA . VAL A 1 778 ? -28.578 7.026 34.565 1.00 97.00 778 VAL A CA 1
ATOM 6106 C C . VAL A 1 778 ? -27.181 7.414 34.115 1.00 97.00 778 VAL A C 1
ATOM 6108 O O . VAL A 1 778 ? -26.435 8.023 34.876 1.00 97.00 778 VAL A O 1
ATOM 6111 N N . ILE A 1 779 ? -26.828 7.024 32.895 1.00 97.81 779 ILE A N 1
ATOM 6112 C CA . ILE A 1 779 ? -25.548 7.354 32.270 1.00 97.81 779 ILE A CA 1
ATOM 6113 C C . ILE A 1 779 ? -25.805 8.459 31.252 1.00 97.81 779 ILE A C 1
ATOM 6115 O O . ILE A 1 779 ? -26.580 8.253 30.316 1.00 97.81 779 ILE A O 1
ATOM 6119 N N . GLY A 1 780 ? -25.176 9.615 31.440 1.00 97.50 780 GLY A N 1
ATOM 6120 C CA . GLY A 1 780 ? -25.165 10.701 30.467 1.00 97.50 780 GLY A CA 1
ATOM 6121 C C . GLY A 1 780 ? -23.943 10.594 29.566 1.00 97.50 780 GLY A C 1
ATOM 6122 O O . GLY A 1 780 ? -22.810 10.595 30.044 1.00 97.50 780 GLY A O 1
ATOM 6123 N N . ILE A 1 781 ? -24.180 10.504 28.259 1.00 97.75 781 ILE A N 1
ATOM 6124 C CA . ILE A 1 781 ? -23.157 10.637 27.225 1.00 97.75 781 ILE A CA 1
ATOM 6125 C C . ILE A 1 781 ? -23.388 11.974 26.530 1.00 97.75 781 ILE A C 1
ATOM 6127 O O . ILE A 1 781 ? -24.430 12.189 25.909 1.00 97.75 781 ILE A O 1
ATOM 6131 N N . HIS A 1 782 ? -22.424 12.875 26.666 1.00 97.75 782 HIS A N 1
ATOM 6132 C CA . HIS A 1 782 ? -22.498 14.255 26.210 1.00 97.75 782 HIS A CA 1
ATOM 6133 C C . HIS A 1 782 ? -21.550 14.434 25.032 1.00 97.75 782 HIS A C 1
ATOM 6135 O O . HIS A 1 782 ? -20.337 14.368 25.214 1.00 97.75 782 HIS A O 1
ATOM 6141 N N . THR A 1 783 ? -22.080 14.674 23.837 1.00 96.94 783 THR A N 1
ATOM 6142 C CA . THR A 1 783 ? -21.259 15.006 22.667 1.00 96.94 783 THR A CA 1
ATOM 6143 C C . THR A 1 783 ? -21.389 16.488 22.358 1.00 96.94 783 THR A C 1
ATOM 6145 O O . THR A 1 783 ? -22.483 17.045 22.435 1.00 96.94 783 THR A O 1
ATOM 6148 N N . SER A 1 784 ? -20.278 17.129 22.007 1.00 95.19 784 SER A N 1
ATOM 6149 C CA . SER A 1 784 ? -20.224 18.553 21.679 1.00 95.19 784 SER A CA 1
ATOM 6150 C C . SER A 1 784 ? -21.252 18.930 20.607 1.00 95.19 784 SER A C 1
ATOM 6152 O O . SER A 1 784 ? -21.301 18.314 19.540 1.00 95.19 784 SER A O 1
ATOM 6154 N N . ASP A 1 785 ? -22.076 19.943 20.875 1.00 94.44 785 ASP A N 1
ATOM 6155 C CA . ASP A 1 785 ? -23.145 20.379 19.974 1.00 94.44 785 ASP A CA 1
ATOM 6156 C C . ASP A 1 785 ? -22.631 21.335 18.888 1.00 94.44 785 ASP A C 1
ATOM 6158 O O . ASP A 1 785 ? -23.030 22.497 18.774 1.00 94.44 785 ASP A O 1
ATOM 6162 N N . VAL A 1 786 ? -21.745 20.815 18.041 1.00 93.38 786 VAL A N 1
ATOM 6163 C CA . VAL A 1 786 ? -21.195 21.527 16.877 1.00 93.38 786 VAL A CA 1
ATOM 6164 C C . VAL A 1 786 ? -22.316 22.030 15.955 1.00 93.38 786 VAL A C 1
ATOM 6166 O O . VAL A 1 786 ? -22.221 23.108 15.366 1.00 93.38 786 VAL A O 1
ATOM 6169 N N . SER A 1 787 ? -23.425 21.287 15.870 1.00 93.75 787 SER A N 1
ATOM 6170 C CA . SER A 1 787 ? -24.583 21.640 15.044 1.00 93.75 787 SER A CA 1
ATOM 6171 C C . SER A 1 787 ? -25.309 22.914 15.494 1.00 93.75 787 SER A C 1
ATOM 6173 O O . SER A 1 787 ? -26.053 23.495 14.704 1.00 93.75 787 SER A O 1
ATOM 6175 N N . ASN A 1 788 ? -25.108 23.362 16.741 1.00 92.12 788 ASN A N 1
ATOM 6176 C CA . ASN A 1 788 ? -25.640 24.634 17.226 1.00 92.12 788 ASN A CA 1
ATOM 6177 C C . ASN A 1 788 ? -24.936 25.839 16.593 1.00 92.12 788 ASN A C 1
ATOM 6179 O O . ASN A 1 788 ? -25.576 26.833 16.266 1.00 92.12 788 ASN A O 1
ATOM 6183 N N . TYR A 1 789 ? -23.619 25.732 16.416 1.00 90.38 789 TYR A N 1
ATOM 6184 C CA . TYR A 1 789 ? -22.780 26.794 15.857 1.00 90.38 789 TYR A CA 1
ATOM 6185 C C . TYR A 1 789 ? -22.725 26.741 14.329 1.00 90.38 789 TYR A C 1
ATOM 6187 O O . TYR A 1 789 ? -22.495 27.751 13.669 1.00 90.38 789 TYR A O 1
ATOM 6195 N N . ILE A 1 790 ? -22.970 25.562 13.756 1.00 91.25 790 ILE A N 1
ATOM 6196 C CA . ILE A 1 790 ? -22.930 25.326 12.317 1.00 91.25 790 ILE A CA 1
ATOM 6197 C C . ILE A 1 790 ? -24.342 24.999 11.832 1.00 91.25 790 ILE A C 1
ATOM 6199 O O . ILE A 1 790 ? -24.764 23.837 11.807 1.00 91.25 790 ILE A O 1
ATOM 6203 N N . THR A 1 791 ? -25.083 26.025 11.417 1.00 91.19 791 THR A N 1
ATOM 6204 C CA . THR A 1 791 ? -26.411 25.856 10.812 1.00 91.19 791 THR A CA 1
ATOM 6205 C C . THR A 1 791 ? -26.297 25.332 9.381 1.00 91.19 791 THR A C 1
ATOM 6207 O O . THR A 1 791 ? -25.309 25.594 8.690 1.00 91.19 791 THR A O 1
ATOM 6210 N N . LYS A 1 792 ? -27.296 24.556 8.937 1.00 94.00 792 LYS A N 1
ATOM 6211 C CA . LYS A 1 792 ? -27.327 23.987 7.581 1.00 94.00 792 LYS A CA 1
ATOM 6212 C C . LYS A 1 792 ? -27.211 25.105 6.537 1.00 94.00 792 LYS A C 1
ATOM 6214 O O . LYS A 1 792 ? -27.862 26.136 6.678 1.00 94.00 792 LYS A O 1
ATOM 6219 N N . ASP A 1 793 ? -26.383 24.881 5.522 1.00 91.94 793 ASP A N 1
ATOM 6220 C CA . ASP A 1 793 ? -26.111 25.792 4.404 1.00 91.94 793 ASP A CA 1
ATOM 6221 C C . ASP A 1 793 ? -25.401 27.111 4.797 1.00 91.94 793 ASP A C 1
ATOM 6223 O O . ASP A 1 793 ? -25.237 28.005 3.966 1.00 91.94 793 ASP A O 1
ATOM 6227 N N . SER A 1 794 ? -24.924 27.240 6.044 1.00 90.62 794 SER A N 1
ATOM 6228 C CA . SER A 1 794 ? -24.040 28.342 6.452 1.00 90.62 794 SER A CA 1
ATOM 6229 C C . SER A 1 794 ? -22.656 28.244 5.788 1.00 90.62 794 SER A C 1
ATOM 6231 O O . SER A 1 794 ? -22.245 27.155 5.384 1.00 90.62 794 SER A O 1
ATOM 6233 N N . PRO A 1 795 ? -21.868 29.336 5.719 1.00 87.56 795 PRO A N 1
ATOM 6234 C CA . PRO A 1 795 ? -20.513 29.281 5.166 1.00 87.56 795 PRO A CA 1
ATOM 6235 C C . PRO A 1 795 ? -19.620 28.221 5.830 1.00 87.56 795 PRO A C 1
ATOM 6237 O O . PRO A 1 795 ? -18.905 27.503 5.137 1.00 87.56 795 PRO A O 1
ATOM 6240 N N . ILE A 1 796 ? -19.707 28.068 7.158 1.00 88.62 796 ILE A N 1
ATOM 6241 C CA . ILE A 1 796 ? -18.952 27.046 7.900 1.00 88.62 796 ILE A CA 1
ATOM 6242 C C . ILE A 1 796 ? -19.462 25.637 7.548 1.00 88.62 796 ILE A C 1
ATOM 6244 O O . ILE A 1 796 ? -18.657 24.723 7.391 1.00 88.62 796 ILE A O 1
ATOM 6248 N N . ASP A 1 797 ? -20.776 25.456 7.363 1.00 91.81 797 ASP A N 1
ATOM 6249 C CA . ASP A 1 797 ? -21.363 24.173 6.946 1.00 91.81 797 ASP A CA 1
ATOM 6250 C C . ASP A 1 797 ? -20.909 23.755 5.552 1.00 91.81 797 ASP A C 1
ATOM 6252 O O . ASP A 1 797 ? -20.582 22.591 5.347 1.00 91.81 797 ASP A O 1
ATOM 6256 N N . LEU A 1 798 ? -20.854 24.692 4.603 1.00 88.31 798 LEU A N 1
ATOM 6257 C CA . LEU A 1 798 ? -20.375 24.419 3.248 1.00 88.31 798 LEU A CA 1
ATOM 6258 C C . LEU A 1 798 ? -18.908 23.977 3.259 1.00 88.31 798 LEU A C 1
ATOM 6260 O O . LEU A 1 798 ? -18.559 23.020 2.568 1.00 88.31 798 LEU A O 1
ATOM 6264 N N . VAL A 1 799 ? -18.072 24.602 4.095 1.00 85.19 799 VAL A N 1
ATOM 6265 C CA . VAL A 1 799 ? -16.674 24.189 4.273 1.00 85.19 799 VAL A CA 1
ATOM 6266 C C . VAL A 1 799 ? -16.580 22.810 4.930 1.00 85.19 799 VAL A C 1
ATOM 6268 O O . VAL A 1 799 ? -15.869 21.944 4.419 1.00 85.19 799 VAL A O 1
ATOM 6271 N N . ALA A 1 800 ? -17.337 22.555 6.000 1.00 88.88 800 ALA A N 1
ATOM 6272 C CA . ALA A 1 800 ? -17.360 21.248 6.657 1.00 88.88 800 ALA A CA 1
ATOM 6273 C C . ALA A 1 800 ? -17.863 20.140 5.714 1.00 88.88 800 ALA A C 1
ATOM 6275 O O . ALA A 1 800 ? -17.292 19.050 5.662 1.00 88.88 800 ALA A O 1
ATOM 6276 N N . LYS A 1 801 ? -18.877 20.440 4.893 1.00 88.31 801 LYS A N 1
ATOM 6277 C CA . LYS A 1 801 ? -19.413 19.559 3.846 1.00 88.31 801 LYS A CA 1
ATOM 6278 C C . LYS A 1 801 ? -18.417 19.320 2.713 1.00 88.31 801 LYS A C 1
ATOM 6280 O O . LYS A 1 801 ? -18.457 18.261 2.092 1.00 88.31 801 LYS A O 1
ATOM 6285 N N . GLN A 1 802 ? -17.527 20.272 2.434 1.00 82.62 802 GLN A N 1
ATOM 6286 C CA . GLN A 1 802 ? -16.443 20.109 1.466 1.00 82.62 802 GLN A CA 1
ATOM 6287 C C . GLN A 1 802 ? -15.334 19.192 2.008 1.00 82.62 802 GLN A C 1
ATOM 6289 O O . GLN A 1 802 ? -14.859 18.325 1.269 1.00 82.62 802 GLN A O 1
ATOM 6294 N N . HIS A 1 803 ? -14.975 19.342 3.290 1.00 81.75 803 HIS A N 1
ATOM 6295 C CA . HIS A 1 803 ? -13.950 18.534 3.968 1.00 81.75 803 HIS A CA 1
ATOM 6296 C C . HIS A 1 803 ? -14.433 17.105 4.249 1.00 81.75 803 HIS A C 1
ATOM 6298 O O . HIS A 1 803 ? -13.667 16.164 4.061 1.00 81.75 803 HIS A O 1
ATOM 6304 N N . LYS A 1 804 ? -15.722 16.932 4.586 1.00 88.50 804 LYS A N 1
ATOM 6305 C CA . LYS A 1 804 ? -16.466 15.663 4.764 1.00 88.50 804 LYS A CA 1
ATOM 6306 C C . LYS A 1 804 ? -15.995 14.809 5.941 1.00 88.50 804 LYS A C 1
ATOM 6308 O O . LYS A 1 804 ? -16.818 14.424 6.767 1.00 88.50 804 LYS A O 1
ATOM 6313 N N . ILE A 1 805 ? -14.704 14.497 6.001 1.00 87.75 805 ILE A N 1
ATOM 6314 C CA . ILE A 1 805 ? -14.071 13.666 7.021 1.00 87.75 805 ILE A CA 1
ATOM 6315 C C . ILE A 1 805 ? -12.637 14.138 7.289 1.00 87.75 805 ILE A C 1
ATOM 6317 O O . ILE A 1 805 ? -11.931 14.551 6.368 1.00 87.75 805 ILE A O 1
ATOM 6321 N N . SER A 1 806 ? -12.204 14.067 8.544 1.00 85.12 806 SER A N 1
ATOM 6322 C CA . SER A 1 806 ? -10.828 14.354 8.942 1.00 85.12 806 SER A CA 1
ATOM 6323 C C . SER A 1 806 ? -9.865 13.243 8.519 1.00 85.12 806 SER A C 1
ATOM 6325 O O . SER A 1 806 ? -10.263 12.085 8.362 1.00 85.12 806 SER A O 1
ATOM 6327 N N . HIS A 1 807 ? -8.591 13.587 8.338 1.00 79.31 807 HIS A N 1
ATOM 6328 C CA . HIS A 1 807 ? -7.518 12.668 7.946 1.00 79.31 807 HIS A CA 1
ATOM 6329 C C . HIS A 1 807 ? -6.471 12.602 9.060 1.00 79.31 807 HIS A C 1
ATOM 6331 O O . HIS A 1 807 ? -6.149 13.636 9.652 1.00 79.31 807 HIS A O 1
ATOM 6337 N N . LEU A 1 808 ? -5.954 11.403 9.351 1.00 71.56 808 LEU A N 1
ATOM 6338 C CA . LEU A 1 808 ? -4.953 11.203 10.396 1.00 71.56 808 LEU A CA 1
ATOM 6339 C C . LEU A 1 808 ? -3.545 11.048 9.802 1.00 71.56 808 LEU A C 1
ATOM 6341 O O . LEU A 1 808 ? -3.304 10.196 8.950 1.00 71.56 808 LEU A O 1
ATOM 6345 N N . GLU A 1 809 ? -2.594 11.831 10.308 1.00 68.12 809 GLU A N 1
ATOM 6346 C CA . GLU A 1 809 ? -1.165 11.690 10.009 1.00 68.12 809 GLU A CA 1
ATOM 6347 C C . GLU A 1 809 ? -0.451 11.079 11.242 1.00 68.12 809 GLU A C 1
ATOM 6349 O O . GLU A 1 809 ? -0.586 11.607 12.348 1.00 68.12 809 GLU A O 1
ATOM 6354 N N . PRO A 1 810 ? 0.327 9.983 11.121 1.00 61.69 810 PRO A N 1
ATOM 6355 C CA . PRO A 1 810 ? 1.049 9.376 12.235 1.00 61.69 810 PRO A CA 1
ATOM 6356 C C . PRO A 1 810 ? 1.953 10.377 12.965 1.00 61.69 810 PRO A C 1
ATOM 6358 O O . PRO A 1 810 ? 2.926 10.892 12.416 1.00 61.69 810 PRO A O 1
ATOM 6361 N N . GLY A 1 811 ? 1.664 10.603 14.248 1.00 57.28 811 GLY A N 1
ATOM 6362 C CA . GLY A 1 811 ? 2.422 11.531 15.093 1.00 57.28 811 GLY A CA 1
ATOM 6363 C C . GLY A 1 811 ? 1.988 12.998 14.991 1.00 57.28 811 GLY A C 1
ATOM 6364 O O . GLY A 1 811 ? 2.660 13.850 15.570 1.00 57.28 811 GLY A O 1
ATOM 6365 N N . ARG A 1 812 ? 0.883 13.302 14.297 1.00 64.69 812 ARG A N 1
ATOM 6366 C CA . ARG A 1 812 ? 0.213 14.611 14.308 1.00 64.69 812 ARG A CA 1
ATOM 6367 C C . ARG A 1 812 ? -1.261 14.453 14.691 1.00 64.69 812 ARG A C 1
ATOM 6369 O O . ARG A 1 812 ? -1.842 13.385 14.524 1.00 64.69 812 ARG A O 1
ATOM 6376 N N . SER A 1 813 ? -1.855 15.521 15.216 1.00 61.78 813 SER A N 1
ATOM 6377 C CA . SER A 1 813 ? -3.289 15.558 15.520 1.00 61.78 813 SER A CA 1
ATOM 6378 C C . SER A 1 813 ? -4.120 15.539 14.231 1.00 61.78 813 SER A C 1
ATOM 6380 O O . SER A 1 813 ? -3.721 16.133 13.229 1.00 61.78 813 SER A O 1
ATOM 6382 N N . SER A 1 814 ? -5.281 14.879 14.275 1.00 71.12 814 SER A N 1
ATOM 6383 C CA . SER A 1 814 ? -6.293 14.913 13.209 1.00 71.12 814 SER A CA 1
ATOM 6384 C C . SER A 1 814 ? -6.643 16.359 12.835 1.00 71.12 814 SER A C 1
ATOM 6386 O O . SER A 1 814 ? -6.835 17.197 13.719 1.00 71.12 814 SER A O 1
ATOM 6388 N N . VAL A 1 815 ? -6.740 16.659 11.536 1.00 75.62 815 VAL A N 1
ATOM 6389 C CA . VAL A 1 815 ? -7.212 17.972 11.069 1.00 75.62 815 VAL A CA 1
ATOM 6390 C C . VAL A 1 815 ? -8.746 17.982 11.100 1.00 75.62 815 VAL A C 1
ATOM 6392 O O . VAL A 1 815 ? -9.356 17.242 10.322 1.00 75.62 815 VAL A O 1
ATOM 6395 N N . PRO A 1 816 ? -9.393 18.794 11.960 1.00 84.12 816 PRO A N 1
ATOM 6396 C CA . PRO A 1 816 ? -10.849 18.811 12.072 1.00 84.12 816 PRO A CA 1
ATOM 6397 C C . PRO A 1 816 ? -11.505 19.314 10.779 1.00 84.12 816 PRO A C 1
ATOM 6399 O O . PRO A 1 816 ? -10.944 20.136 10.056 1.00 84.12 816 PRO A O 1
ATOM 6402 N N . ILE A 1 817 ? -12.735 18.865 10.502 1.00 88.94 817 ILE A N 1
ATOM 6403 C CA . ILE A 1 817 ? -13.520 19.349 9.345 1.00 88.94 817 ILE A CA 1
ATOM 6404 C C . ILE A 1 817 ? -14.132 20.735 9.589 1.00 88.94 817 ILE A C 1
ATOM 6406 O O . ILE A 1 817 ? -14.716 21.333 8.687 1.00 88.94 817 ILE A O 1
ATOM 6410 N N . ILE A 1 818 ? -14.035 21.220 10.825 1.00 87.75 818 ILE A N 1
ATOM 6411 C CA . ILE A 1 818 ? -14.489 22.534 11.270 1.00 87.75 818 ILE A CA 1
ATOM 6412 C C . ILE A 1 818 ? -13.273 23.383 11.670 1.00 87.75 818 ILE A C 1
ATOM 6414 O O . ILE A 1 818 ? -12.242 22.820 12.034 1.00 87.75 818 ILE A O 1
ATOM 6418 N N . PRO A 1 819 ? -13.365 24.724 11.639 1.00 86.88 819 PRO A N 1
ATOM 6419 C CA . PRO A 1 819 ? -12.246 25.583 12.020 1.00 86.88 819 PRO A CA 1
ATOM 6420 C C . PRO A 1 819 ? -11.703 25.243 13.420 1.00 86.88 819 PRO A C 1
ATOM 6422 O O . PRO A 1 819 ? -12.468 25.240 14.387 1.00 86.88 819 PRO A O 1
ATOM 6425 N N . SER A 1 820 ? -10.388 25.027 13.560 1.00 83.56 820 SER A N 1
ATOM 6426 C CA . SER A 1 820 ? -9.775 24.613 14.838 1.00 83.56 820 SER A CA 1
ATOM 6427 C C . SER A 1 820 ? -10.071 25.585 15.977 1.00 83.56 820 SER A C 1
ATOM 6429 O O . SER A 1 820 ? -10.378 25.163 17.084 1.00 83.56 820 SER A O 1
ATOM 6431 N N . LYS A 1 821 ? -10.102 26.892 15.691 1.00 82.88 821 LYS A N 1
ATOM 6432 C CA . LYS A 1 821 ? -10.472 27.915 16.680 1.00 82.88 821 LYS A CA 1
ATOM 6433 C C . LYS A 1 821 ? -11.897 27.747 17.213 1.00 82.88 821 LYS A C 1
ATOM 6435 O O . LYS A 1 821 ? -12.115 27.916 18.405 1.00 82.88 821 LYS A O 1
ATOM 6440 N N . LEU A 1 822 ? -12.862 27.387 16.361 1.00 87.44 822 LEU A N 1
ATOM 6441 C CA . LEU A 1 822 ? -14.240 27.117 16.793 1.00 87.44 822 LEU A CA 1
ATOM 6442 C C . LEU A 1 822 ? -14.283 25.884 17.710 1.00 87.44 822 LEU A C 1
ATOM 6444 O O . LEU A 1 822 ? -14.973 25.883 18.732 1.00 87.44 822 LEU A O 1
ATOM 6448 N N . LEU A 1 823 ? -13.519 24.851 17.353 1.00 87.88 823 LEU A N 1
ATOM 6449 C CA . LEU A 1 823 ? -13.418 23.625 18.132 1.00 87.88 823 LEU A CA 1
ATOM 6450 C C . LEU A 1 823 ? -12.781 23.874 19.510 1.00 87.88 823 LEU A C 1
ATOM 6452 O O . LEU A 1 823 ? -13.357 23.502 20.528 1.00 87.88 823 LEU A O 1
ATOM 6456 N N . GLU A 1 824 ? -11.630 24.540 19.546 1.00 83.94 824 GLU A N 1
ATOM 6457 C CA . GLU A 1 824 ? -10.843 24.790 20.758 1.00 83.94 824 GLU A CA 1
ATOM 6458 C C . GLU A 1 824 ? -11.490 25.816 21.695 1.00 83.94 824 GLU A C 1
ATOM 6460 O O . GLU A 1 824 ? -11.504 25.612 22.913 1.00 83.94 824 GLU A O 1
ATOM 6465 N N . ASN A 1 825 ? -12.040 26.907 21.150 1.00 79.81 825 ASN A N 1
ATOM 6466 C CA . ASN A 1 825 ? -12.580 27.995 21.965 1.00 79.81 825 ASN A CA 1
ATOM 6467 C C . ASN A 1 825 ? -13.967 27.666 22.524 1.00 79.81 825 ASN A C 1
ATOM 6469 O O . ASN A 1 825 ? -14.241 28.007 23.675 1.00 79.81 825 ASN A O 1
ATOM 6473 N N . VAL A 1 826 ? -14.824 27.014 21.727 1.00 85.31 826 VAL A N 1
ATOM 6474 C CA . VAL A 1 826 ? -16.270 26.949 22.001 1.00 85.31 826 VAL A CA 1
ATOM 6475 C C . VAL A 1 826 ? -16.804 25.523 22.138 1.00 85.31 826 VAL A C 1
ATOM 6477 O O . VAL A 1 826 ? -17.666 25.276 22.976 1.00 85.31 826 VAL A O 1
ATOM 6480 N N . CYS A 1 827 ? -16.330 24.581 21.320 1.00 89.56 827 CYS A N 1
ATOM 6481 C CA . CYS A 1 827 ? -16.939 23.247 21.244 1.00 89.56 827 CYS A CA 1
ATOM 6482 C C . CYS A 1 827 ? -16.274 22.213 22.176 1.00 89.56 827 CYS A C 1
ATOM 6484 O O . CYS A 1 827 ? -16.889 21.197 22.498 1.00 89.56 827 CYS A O 1
ATOM 6486 N N . SER A 1 828 ? -15.030 22.432 22.600 1.00 91.69 828 SER A N 1
ATOM 6487 C CA . SER A 1 828 ? -14.265 21.491 23.428 1.00 91.69 828 SER A CA 1
ATOM 6488 C C . SER A 1 828 ? -14.694 21.531 24.903 1.00 91.69 828 SER A C 1
ATOM 6490 O O . SER A 1 828 ? -14.756 22.607 25.502 1.00 91.69 828 SER A O 1
ATOM 6492 N N . PHE A 1 829 ? -14.934 20.367 25.521 1.00 92.56 829 PHE A N 1
ATOM 6493 C CA . PHE A 1 829 ? -15.281 20.204 26.946 1.00 92.56 829 PHE A CA 1
ATOM 6494 C C . PHE A 1 829 ? -14.084 20.439 27.881 1.00 92.56 829 PHE A C 1
ATOM 6496 O O . PHE A 1 829 ? -13.651 19.555 28.621 1.00 92.56 829 PHE A O 1
ATOM 6503 N N . ARG A 1 830 ? -13.536 21.653 27.856 1.00 89.56 830 ARG A N 1
ATOM 6504 C CA . ARG A 1 830 ? -12.452 22.064 28.751 1.00 89.56 830 ARG A CA 1
ATOM 6505 C C . ARG A 1 830 ? -12.935 22.112 30.200 1.00 89.56 830 ARG A C 1
ATOM 6507 O O . ARG A 1 830 ? -14.062 22.518 30.485 1.00 89.56 830 ARG A O 1
ATOM 6514 N N . THR A 1 831 ? -12.056 21.721 31.118 1.00 91.50 831 THR A N 1
ATOM 6515 C CA . THR A 1 831 ? -12.367 21.656 32.548 1.00 91.50 831 THR A CA 1
ATOM 6516 C C . THR A 1 831 ? -12.853 23.005 33.080 1.00 91.50 831 THR A C 1
ATOM 6518 O O . THR A 1 831 ? -12.169 24.017 32.934 1.00 91.50 831 THR A O 1
ATOM 6521 N N . GLY A 1 832 ? -14.019 23.008 33.725 1.00 90.06 832 GLY A N 1
ATOM 6522 C CA . GLY A 1 832 ? -14.613 24.184 34.360 1.00 90.06 832 GLY A CA 1
ATOM 6523 C C . GLY A 1 832 ? -15.293 25.174 33.410 1.00 90.06 832 GLY A C 1
ATOM 6524 O O . GLY A 1 832 ? -15.807 26.179 33.896 1.00 90.06 832 GLY A O 1
ATOM 6525 N N . ILE A 1 833 ? -15.344 24.901 32.103 1.00 90.44 833 ILE A N 1
ATOM 6526 C CA . ILE A 1 833 ? -15.999 25.763 31.108 1.00 90.44 833 ILE A CA 1
ATOM 6527 C C . ILE A 1 833 ? -17.343 25.156 30.693 1.00 90.44 833 ILE A C 1
ATOM 6529 O O . ILE A 1 833 ? -17.434 23.959 30.413 1.00 90.44 833 ILE A O 1
ATOM 6533 N N . ASP A 1 834 ? -18.381 25.992 30.640 1.00 93.00 834 ASP A N 1
ATOM 6534 C CA . ASP A 1 834 ? -19.707 25.594 30.169 1.00 93.00 834 ASP A CA 1
ATOM 6535 C C . ASP A 1 834 ? -19.706 25.418 28.649 1.00 93.00 834 ASP A C 1
ATOM 6537 O O . ASP A 1 834 ? -19.311 26.313 27.901 1.00 93.00 834 ASP A O 1
ATOM 6541 N N . CYS A 1 835 ? -20.175 24.262 28.187 1.00 92.88 835 CYS A N 1
ATOM 6542 C CA . CYS A 1 835 ? -20.207 23.896 26.778 1.00 92.88 835 CYS A CA 1
ATOM 6543 C C . CYS A 1 835 ? -21.584 23.344 26.392 1.00 92.88 835 CYS A C 1
ATOM 6545 O O . CYS A 1 835 ? -22.246 22.662 27.180 1.00 92.88 835 CYS A O 1
ATOM 6547 N N . LEU A 1 836 ? -22.022 23.625 25.163 1.00 95.50 836 LEU A N 1
ATOM 6548 C CA . LEU A 1 836 ? -23.256 23.055 24.626 1.00 95.50 836 LEU A CA 1
ATOM 6549 C C . LEU A 1 836 ? -23.023 21.615 24.194 1.00 95.50 836 LEU A C 1
ATOM 6551 O O . LEU A 1 836 ? -22.079 21.307 23.466 1.00 95.50 836 LEU A O 1
ATOM 6555 N N . ALA A 1 837 ? -23.927 20.742 24.613 1.00 96.31 837 ALA A N 1
ATOM 6556 C CA . ALA A 1 837 ? -23.873 19.326 24.315 1.00 96.31 837 ALA A CA 1
ATOM 6557 C C . ALA A 1 837 ? -25.212 18.818 23.788 1.00 96.31 837 ALA A C 1
ATOM 6559 O O . ALA A 1 837 ? -26.282 19.186 24.286 1.00 96.31 837 ALA A O 1
ATOM 6560 N N . LEU A 1 838 ? -25.129 17.897 22.834 1.00 97.38 838 LEU A N 1
ATOM 6561 C CA . LEU A 1 838 ? -26.194 16.962 22.543 1.00 97.38 838 LEU A CA 1
ATOM 6562 C C . LEU A 1 838 ? -26.009 15.750 23.460 1.00 97.38 838 LEU A C 1
ATOM 6564 O O . LEU A 1 838 ? -25.046 14.993 23.336 1.00 97.38 838 LEU A O 1
ATOM 6568 N N . SER A 1 839 ? -26.925 15.604 24.410 1.00 97.56 839 SER A N 1
ATOM 6569 C CA . SER A 1 839 ? -26.831 14.649 25.508 1.00 97.56 839 SER A CA 1
ATOM 6570 C C . SER A 1 839 ? -27.790 13.492 25.334 1.00 97.56 839 SER A C 1
ATOM 6572 O O . SER A 1 839 ? -28.989 13.689 25.125 1.00 97.56 839 SER A O 1
ATOM 6574 N N . ILE A 1 840 ? -27.258 12.283 25.480 1.00 97.62 840 ILE A N 1
ATOM 6575 C CA . ILE A 1 840 ? -28.007 11.039 25.430 1.00 97.62 840 ILE A CA 1
ATOM 6576 C C . ILE A 1 840 ? -27.946 10.401 26.810 1.00 97.62 840 ILE A C 1
ATOM 6578 O O . ILE A 1 840 ? -26.871 10.097 27.323 1.00 97.62 840 ILE A O 1
ATOM 6582 N N . PHE A 1 841 ? -29.116 10.189 27.400 1.00 97.44 841 PHE A N 1
ATOM 6583 C CA . PHE A 1 841 ? -29.263 9.557 28.700 1.00 97.44 841 PHE A CA 1
ATOM 6584 C C . PHE A 1 841 ? -29.723 8.120 28.527 1.00 97.44 841 PHE A C 1
ATOM 6586 O O . PHE A 1 841 ? -30.783 7.857 27.956 1.00 97.44 841 PHE A O 1
ATOM 6593 N N . LEU A 1 842 ? -28.931 7.191 29.053 1.00 97.38 842 LEU A N 1
ATOM 6594 C CA . LEU A 1 842 ? -29.264 5.776 29.107 1.00 97.38 842 LEU A CA 1
ATOM 6595 C C . LEU A 1 842 ? -29.680 5.425 30.534 1.00 97.38 842 LEU A C 1
ATOM 6597 O O . LEU A 1 842 ? -28.899 5.584 31.470 1.00 97.38 842 LEU A O 1
ATOM 6601 N N . THR A 1 843 ? -30.903 4.928 30.712 1.00 96.69 843 THR A N 1
ATOM 6602 C CA . THR A 1 843 ? -31.335 4.341 31.989 1.00 96.69 843 THR A CA 1
ATOM 6603 C C . THR A 1 843 ? -30.987 2.858 31.994 1.00 96.69 843 THR A C 1
ATOM 6605 O O . THR A 1 843 ? -31.478 2.104 31.151 1.00 96.69 843 THR A O 1
ATOM 6608 N N . VAL A 1 844 ? -30.152 2.434 32.940 1.00 96.81 844 VAL A N 1
ATOM 6609 C CA . VAL A 1 844 ? -29.491 1.124 32.955 1.00 96.81 844 VAL A CA 1
ATOM 6610 C C . VAL A 1 844 ? -29.749 0.416 34.278 1.00 96.81 844 VAL A C 1
ATOM 6612 O O . VAL A 1 844 ? -29.531 0.968 35.352 1.00 96.81 844 VAL A O 1
ATOM 6615 N N . LYS A 1 845 ? -30.196 -0.836 34.228 1.00 94.19 845 LYS A N 1
ATOM 6616 C CA . LYS A 1 845 ? -30.326 -1.678 35.428 1.00 94.19 845 LYS A CA 1
ATOM 6617 C C . LYS A 1 845 ? -28.953 -2.103 35.953 1.00 94.19 845 LYS A C 1
ATOM 6619 O O . LYS A 1 845 ? -27.994 -2.170 35.191 1.00 94.19 845 LYS A O 1
ATOM 6624 N N . LYS A 1 846 ? -28.871 -2.561 37.211 1.00 88.62 846 LYS A N 1
ATOM 6625 C CA . LYS A 1 846 ? -27.651 -3.219 37.746 1.00 88.62 846 LYS A CA 1
ATOM 6626 C C . LYS A 1 846 ? -27.222 -4.460 36.945 1.00 88.62 846 LYS A C 1
ATOM 6628 O O . LYS A 1 846 ? -26.079 -4.886 37.034 1.00 88.62 846 LYS A O 1
ATOM 6633 N N . THR A 1 847 ? -28.129 -5.036 36.149 1.00 89.38 847 THR A N 1
ATOM 6634 C CA . THR A 1 847 ? -27.842 -6.130 35.205 1.00 89.38 847 THR A CA 1
ATOM 6635 C C . THR A 1 847 ? -27.175 -5.664 33.906 1.00 89.38 847 THR A C 1
ATOM 6637 O O . THR A 1 847 ? -26.915 -6.492 33.038 1.00 89.38 847 THR A O 1
ATOM 6640 N N . GLY A 1 848 ? -26.940 -4.360 33.730 1.00 91.19 848 GLY A N 1
ATOM 6641 C CA . GLY A 1 848 ? -26.440 -3.764 32.491 1.00 91.19 848 GLY A CA 1
ATOM 6642 C C . GLY A 1 848 ? -27.514 -3.577 31.411 1.00 91.19 848 GLY A C 1
ATOM 6643 O O . GLY A 1 848 ? -27.221 -3.045 30.345 1.00 91.19 848 GLY A O 1
ATOM 6644 N N . ASP A 1 849 ? -28.765 -3.989 31.642 1.00 94.12 849 ASP A N 1
ATOM 6645 C CA . ASP A 1 849 ? -29.827 -3.823 30.647 1.00 94.12 849 ASP A CA 1
ATOM 6646 C C . ASP A 1 849 ? -30.287 -2.365 30.550 1.00 94.12 849 ASP A C 1
ATOM 6648 O O . ASP A 1 849 ? -30.723 -1.772 31.539 1.00 94.12 849 ASP A O 1
ATOM 6652 N N . ILE A 1 850 ? -30.235 -1.817 29.335 1.00 95.44 850 ILE A N 1
ATOM 6653 C CA . ILE A 1 850 ? -30.730 -0.478 29.010 1.00 95.44 850 ILE A CA 1
ATOM 6654 C C . ILE A 1 850 ? -32.249 -0.549 28.834 1.00 95.44 850 ILE A C 1
ATOM 6656 O O . ILE A 1 850 ? -32.752 -1.304 28.002 1.00 95.44 850 ILE A O 1
ATOM 6660 N N . ILE A 1 851 ? -32.975 0.230 29.634 1.00 94.25 851 ILE A N 1
ATOM 6661 C CA . ILE A 1 851 ? -34.446 0.259 29.674 1.00 94.25 851 ILE A CA 1
ATOM 6662 C C . ILE A 1 851 ? -35.047 1.584 29.203 1.00 94.25 851 ILE A C 1
ATOM 6664 O O . ILE A 1 851 ? -36.250 1.650 28.966 1.00 94.25 851 ILE A O 1
ATOM 6668 N N . GLY A 1 852 ? -34.228 2.624 29.056 1.00 91.75 852 GLY A N 1
ATOM 6669 C CA . GLY A 1 852 ? -34.659 3.942 28.605 1.00 91.75 852 GLY A CA 1
ATOM 6670 C C . GLY A 1 852 ? -33.547 4.654 27.849 1.00 91.75 852 GLY A C 1
ATOM 6671 O O . GLY A 1 852 ? -32.375 4.507 28.193 1.00 91.75 852 GLY A O 1
ATOM 6672 N N . VAL A 1 853 ? -33.939 5.403 26.819 1.00 95.31 853 VAL A N 1
ATOM 6673 C CA . VAL A 1 853 ? -33.073 6.286 26.033 1.00 95.31 853 VAL A CA 1
ATOM 6674 C C . VAL A 1 853 ? -33.793 7.624 25.917 1.00 95.31 853 VAL A C 1
ATOM 6676 O O . VAL A 1 853 ? -34.932 7.656 25.452 1.00 95.31 853 VAL A O 1
ATOM 6679 N N . ASP A 1 854 ? -33.142 8.699 26.345 1.00 95.12 854 ASP A N 1
ATOM 6680 C CA . ASP A 1 854 ? -33.652 10.067 26.236 1.00 95.12 854 ASP A CA 1
ATOM 6681 C C . ASP A 1 854 ? -32.589 10.978 25.612 1.00 95.12 854 ASP A C 1
ATOM 6683 O O . ASP A 1 854 ? -31.394 10.790 25.842 1.00 95.12 854 ASP A O 1
ATOM 6687 N N . THR A 1 855 ? -33.012 11.950 24.807 1.00 95.50 855 THR A N 1
ATOM 6688 C CA . THR A 1 855 ? -32.114 12.844 24.059 1.00 95.50 855 THR A CA 1
ATOM 6689 C C . THR A 1 855 ? -32.454 14.295 24.356 1.00 95.50 855 THR A C 1
ATOM 6691 O O . THR A 1 855 ? -33.601 14.699 24.162 1.00 95.50 855 THR A O 1
ATOM 6694 N N . LYS A 1 856 ? -31.469 15.094 24.775 1.00 95.75 856 LYS A N 1
ATOM 6695 C CA . LYS A 1 856 ? -31.654 16.513 25.112 1.00 95.75 856 LYS A CA 1
ATOM 6696 C C . LYS A 1 856 ? -30.523 17.372 24.571 1.00 95.75 856 LYS A C 1
ATOM 6698 O O . LYS A 1 856 ? -29.380 16.935 24.512 1.00 95.75 856 LYS A O 1
ATOM 6703 N N . THR A 1 857 ? -30.827 18.625 24.264 1.00 96.69 857 THR A N 1
ATOM 6704 C CA . THR A 1 857 ? -29.820 19.688 24.192 1.00 96.69 857 THR A CA 1
ATOM 6705 C C . THR A 1 857 ? -29.540 20.186 25.608 1.00 96.69 857 THR A C 1
ATOM 6707 O O . THR A 1 857 ? -30.466 20.347 26.409 1.00 96.69 857 THR A O 1
ATOM 6710 N N . SER A 1 858 ? -28.273 20.387 25.960 1.00 96.62 858 SER A N 1
ATOM 6711 C CA . SER A 1 858 ? -27.869 20.686 27.341 1.00 96.62 858 SER A CA 1
ATOM 6712 C C . SER A 1 858 ? -26.645 21.587 27.445 1.00 96.62 858 SER A C 1
ATOM 6714 O O . SER A 1 858 ? -25.854 21.645 26.509 1.00 96.62 858 SER A O 1
ATOM 6716 N N . ILE A 1 859 ? -26.472 22.212 28.608 1.00 96.31 859 ILE A N 1
ATOM 6717 C CA . ILE A 1 859 ? -25.260 22.937 29.004 1.00 96.31 859 ILE A CA 1
ATOM 6718 C C . ILE A 1 859 ? -24.491 22.055 29.985 1.00 96.31 859 ILE A C 1
ATOM 6720 O O . ILE A 1 859 ? -25.029 21.682 31.026 1.00 96.31 859 ILE A O 1
ATOM 6724 N N . VAL A 1 860 ? -23.260 21.688 29.645 1.00 96.06 860 VAL A N 1
ATOM 6725 C CA . VAL A 1 860 ? -22.434 20.745 30.407 1.00 96.06 860 VAL A CA 1
ATOM 6726 C C . VAL A 1 860 ? -21.138 21.423 30.829 1.00 96.06 860 VAL A C 1
ATOM 6728 O O . VAL A 1 860 ? -20.498 22.098 30.030 1.00 96.06 860 VAL A O 1
ATOM 6731 N N . ASN A 1 861 ? -20.730 21.187 32.074 1.00 95.19 861 ASN A N 1
ATOM 6732 C CA . ASN A 1 861 ? -19.464 21.650 32.630 1.00 95.19 861 ASN A CA 1
ATOM 6733 C C . ASN A 1 861 ? -18.633 20.425 33.041 1.00 95.19 861 ASN A C 1
ATOM 6735 O O . ASN A 1 861 ? -18.996 19.719 33.986 1.00 95.19 861 ASN A O 1
ATOM 6739 N N . SER A 1 862 ? -17.547 20.139 32.314 1.00 94.69 862 SER A N 1
ATOM 6740 C CA . SER A 1 862 ? -16.649 19.033 32.673 1.00 94.69 862 SER A CA 1
ATOM 6741 C C . SER A 1 862 ? -15.859 19.413 33.926 1.00 94.69 862 SER A C 1
ATOM 6743 O O . SER A 1 862 ? -15.124 20.400 33.926 1.00 94.69 862 SER A O 1
ATOM 6745 N N . LYS A 1 863 ? -16.018 18.655 35.013 1.00 94.75 863 LYS A N 1
ATOM 6746 C CA . LYS A 1 863 ? -15.350 18.908 36.301 1.00 94.75 863 LYS A CA 1
ATOM 6747 C C . LYS A 1 863 ? -13.901 18.445 36.301 1.00 94.75 863 LYS A C 1
ATOM 6749 O O . LYS A 1 863 ? -13.088 18.993 37.039 1.00 94.75 863 LYS A O 1
ATOM 6754 N N . GLN A 1 864 ? -13.585 17.459 35.468 1.00 93.06 864 GLN A N 1
ATOM 6755 C CA . GLN A 1 864 ? -12.245 16.915 35.322 1.00 93.06 864 GLN A CA 1
ATOM 6756 C C . GLN A 1 864 ? -12.074 16.286 33.941 1.00 93.06 864 GLN A C 1
ATOM 6758 O O . GLN A 1 864 ? -12.984 15.633 33.434 1.00 93.06 864 GLN A O 1
ATOM 6763 N N . SER A 1 865 ? -10.885 16.440 33.364 1.00 92.88 865 SER A N 1
ATOM 6764 C CA . SER A 1 865 ? -10.473 15.699 32.176 1.00 92.88 865 SER A CA 1
ATOM 6765 C C . SER A 1 865 ? -9.386 14.710 32.560 1.00 92.88 865 SER A C 1
ATOM 6767 O O . SER A 1 865 ? -8.351 15.125 33.075 1.00 92.88 865 SER A O 1
ATOM 6769 N N . PHE A 1 866 ? -9.629 13.427 32.313 1.00 94.19 866 PHE A N 1
ATOM 6770 C CA . PHE A 1 866 ? -8.657 12.358 32.494 1.00 94.19 866 PHE A CA 1
ATOM 6771 C C . PHE A 1 866 ? -7.945 12.054 31.175 1.00 94.19 866 PHE A C 1
ATOM 6773 O O . PHE A 1 866 ? -8.545 12.073 30.099 1.00 94.19 866 PHE A O 1
ATOM 6780 N N . SER A 1 867 ? -6.668 11.718 31.263 1.00 94.56 867 SER A N 1
ATOM 6781 C CA . SER A 1 867 ? -5.941 11.040 30.195 1.00 94.56 867 SER A CA 1
ATOM 6782 C C . SER A 1 867 ? -6.249 9.540 30.191 1.00 94.56 867 SER A C 1
ATOM 6784 O O . SER A 1 867 ? -6.607 8.963 31.219 1.00 94.56 867 SER A O 1
ATOM 6786 N N . TYR A 1 868 ? -6.064 8.879 29.044 1.00 93.94 868 TYR A N 1
ATOM 6787 C CA . TYR A 1 868 ? -6.170 7.415 28.962 1.00 93.94 868 TYR A CA 1
ATOM 6788 C C . TYR A 1 868 ? -5.239 6.705 29.958 1.00 93.94 868 TYR A C 1
ATOM 6790 O O . TYR A 1 868 ? -5.640 5.716 30.564 1.00 93.94 868 TYR A O 1
ATOM 6798 N N . GLN A 1 869 ? -4.040 7.250 30.190 1.00 93.81 869 GLN A N 1
ATOM 6799 C CA . GLN A 1 869 ? -3.075 6.722 31.158 1.00 93.81 869 GLN A CA 1
ATOM 6800 C C . GLN A 1 869 ? -3.603 6.795 32.599 1.00 93.81 869 GLN A C 1
ATOM 6802 O O . GLN A 1 869 ? -3.547 5.807 33.324 1.00 93.81 869 GLN A O 1
ATOM 6807 N N . GLU A 1 870 ? -4.172 7.934 33.004 1.00 93.38 870 GLU A N 1
ATOM 6808 C CA . GLU A 1 870 ? -4.766 8.080 34.341 1.00 93.38 870 GLU A CA 1
ATOM 6809 C C . GLU A 1 870 ? -5.951 7.130 34.543 1.00 93.38 870 GLU A C 1
ATOM 6811 O O . GLU A 1 870 ? -6.123 6.575 35.627 1.00 93.38 870 GLU A O 1
ATOM 6816 N N . VAL A 1 871 ? -6.771 6.915 33.508 1.00 94.81 871 VAL A N 1
ATOM 6817 C CA . VAL A 1 871 ? -7.867 5.937 33.566 1.00 94.81 871 VAL A CA 1
ATOM 6818 C C . VAL A 1 871 ? -7.319 4.521 33.713 1.00 94.81 871 VAL A C 1
ATOM 6820 O O . VAL A 1 871 ? -7.803 3.781 34.563 1.00 94.81 871 VAL A O 1
ATOM 6823 N N . GLU A 1 872 ? -6.294 4.147 32.951 1.00 94.00 872 GLU A N 1
ATOM 6824 C CA . GLU A 1 872 ? -5.661 2.827 33.045 1.00 94.00 872 GLU A CA 1
ATOM 6825 C C . GLU A 1 872 ? -5.125 2.545 34.463 1.00 94.00 872 GLU A C 1
ATOM 6827 O O . GLU A 1 872 ? -5.316 1.455 35.011 1.00 94.00 872 GLU A O 1
ATOM 6832 N N . GLU A 1 873 ? -4.531 3.555 35.104 1.00 92.00 873 GLU A N 1
ATOM 6833 C CA . GLU A 1 873 ? -4.072 3.494 36.497 1.00 92.00 873 GLU A CA 1
ATOM 6834 C C . GLU A 1 873 ? -5.240 3.328 37.485 1.00 92.00 873 GLU A C 1
ATOM 6836 O O . GLU A 1 873 ? -5.174 2.485 38.383 1.00 92.00 873 GLU A O 1
ATOM 6841 N N . ILE A 1 874 ? -6.348 4.058 37.286 1.00 92.19 874 ILE A N 1
ATOM 6842 C CA . ILE A 1 874 ? -7.578 3.906 38.088 1.00 92.19 874 ILE A CA 1
ATOM 6843 C C . ILE A 1 874 ? -8.128 2.476 37.986 1.00 92.19 874 ILE A C 1
ATOM 6845 O O . ILE A 1 874 ? -8.563 1.909 38.990 1.00 92.19 874 ILE A O 1
ATOM 6849 N N . LEU A 1 875 ? -8.117 1.889 36.786 1.00 91.19 875 LEU A N 1
ATOM 6850 C CA . LEU A 1 875 ? -8.625 0.536 36.542 1.00 91.19 875 LEU A CA 1
ATOM 6851 C C . LEU A 1 875 ? -7.698 -0.550 37.112 1.00 91.19 875 LEU A C 1
ATOM 6853 O O . LEU A 1 875 ? -8.181 -1.602 37.537 1.00 91.19 875 LEU A O 1
ATOM 6857 N N . SER A 1 876 ? -6.390 -0.286 37.162 1.00 85.69 876 SER A N 1
ATOM 6858 C CA . SER A 1 876 ? -5.379 -1.212 37.688 1.00 85.69 876 SER A CA 1
ATOM 6859 C C . SER A 1 876 ? -5.360 -1.282 39.220 1.00 85.69 876 SER A C 1
ATOM 6861 O O . SER A 1 876 ? -5.117 -2.355 39.777 1.00 85.69 876 SER A O 1
ATOM 6863 N N . GLU A 1 877 ? -5.676 -0.183 39.917 1.00 81.75 877 GLU A N 1
ATOM 6864 C CA . GLU A 1 877 ? -5.706 -0.114 41.388 1.00 81.75 877 GLU A CA 1
ATOM 6865 C C . GLU A 1 877 ? -7.062 0.368 41.959 1.00 81.75 877 GLU A C 1
ATOM 6867 O O . GLU A 1 877 ? -7.154 1.448 42.551 1.00 81.75 877 GLU A O 1
ATOM 6872 N N . PRO A 1 878 ? -8.139 -0.444 41.896 1.00 73.56 878 PRO A N 1
ATOM 6873 C CA . PRO A 1 878 ? -9.487 -0.004 42.285 1.00 73.56 878 PRO A CA 1
ATOM 6874 C C . PRO A 1 878 ? -9.661 0.345 43.776 1.00 73.56 878 PRO A C 1
ATOM 6876 O O . PRO A 1 878 ? -10.645 0.977 44.156 1.00 73.56 878 PRO A O 1
ATOM 6879 N N . ALA A 1 879 ? -8.753 -0.110 44.648 1.00 61.28 879 ALA A N 1
ATOM 6880 C CA . ALA A 1 879 ? -8.939 -0.130 46.103 1.00 61.28 879 ALA A CA 1
ATOM 6881 C C . ALA A 1 879 ? -8.458 1.134 46.850 1.00 61.28 879 ALA A C 1
ATOM 6883 O O . ALA A 1 879 ? -8.661 1.226 48.061 1.00 61.28 879 ALA A O 1
ATOM 6884 N N . SER A 1 880 ? -7.822 2.100 46.176 1.00 56.12 880 SER A N 1
ATOM 6885 C CA . SER A 1 880 ? -7.136 3.239 46.822 1.00 56.12 880 SER A CA 1
ATOM 6886 C C . SER A 1 880 ? -7.892 4.579 46.770 1.00 56.12 880 SER A C 1
ATOM 6888 O O . SER A 1 880 ? -7.420 5.579 47.311 1.00 56.12 880 SER A O 1
ATOM 6890 N N . SER A 1 881 ? -9.069 4.633 46.142 1.00 56.09 881 SER A N 1
ATOM 6891 C CA . SER A 1 881 ? -9.707 5.896 45.753 1.00 56.09 881 SER A CA 1
ATOM 6892 C C . SER A 1 881 ? -10.858 6.330 46.676 1.00 56.09 881 SER A C 1
ATOM 6894 O O . SER A 1 881 ? -11.935 5.741 46.646 1.00 56.09 881 SER A O 1
ATOM 6896 N N . SER A 1 882 ? -10.683 7.435 47.414 1.00 66.12 882 SER A N 1
ATOM 6897 C CA . SER A 1 882 ? -11.774 8.188 48.070 1.00 66.12 882 SER A CA 1
ATOM 6898 C C . SER A 1 882 ? -12.476 9.196 47.142 1.00 66.12 882 SER A C 1
ATOM 6900 O O . SER A 1 882 ? -13.338 9.952 47.589 1.00 66.12 882 SER A O 1
ATOM 6902 N N . ASP A 1 883 ? -12.098 9.232 45.862 1.00 85.50 883 ASP A N 1
ATOM 6903 C CA . ASP A 1 883 ? -12.594 10.174 44.860 1.00 85.50 883 ASP A CA 1
ATOM 6904 C C . ASP A 1 883 ? -13.864 9.638 44.168 1.00 85.50 883 ASP A C 1
ATOM 6906 O O . ASP A 1 883 ? -13.914 8.501 43.675 1.00 85.50 883 ASP A O 1
ATOM 6910 N N . TYR A 1 884 ? -14.909 10.467 44.136 1.00 88.88 884 TYR A N 1
ATOM 6911 C CA . TYR A 1 884 ? -16.198 10.129 43.536 1.00 88.88 884 TYR A CA 1
ATOM 6912 C C . TYR A 1 884 ? -16.106 9.939 42.015 1.00 88.88 884 TYR A C 1
ATOM 6914 O O . TYR A 1 884 ? -16.702 9.000 41.485 1.00 88.88 884 TYR A O 1
ATOM 6922 N N . LEU A 1 885 ? -15.331 10.766 41.300 1.00 90.69 885 LEU A N 1
ATOM 6923 C CA . LEU A 1 885 ? -15.220 10.665 39.838 1.00 90.69 885 LEU A CA 1
ATOM 6924 C C . LEU A 1 885 ? -14.477 9.392 39.419 1.00 90.69 885 LEU A C 1
ATOM 6926 O O . LEU A 1 885 ? -14.901 8.703 38.494 1.00 90.69 885 LEU A O 1
ATOM 6930 N N . LYS A 1 886 ? -13.436 9.002 40.160 1.00 90.88 886 LYS A N 1
ATOM 6931 C CA . LYS A 1 886 ? -12.759 7.710 39.957 1.00 90.88 886 LYS A CA 1
ATOM 6932 C C . LYS A 1 886 ? -13.704 6.529 40.195 1.00 90.88 886 LYS A C 1
ATOM 6934 O O . LYS A 1 886 ? -13.700 5.566 39.433 1.00 90.88 886 LYS A O 1
ATOM 6939 N N . SER A 1 887 ? -14.573 6.628 41.203 1.00 90.75 887 SER A N 1
ATOM 6940 C CA . SER A 1 887 ? -15.618 5.623 41.447 1.00 90.75 887 SER A CA 1
ATOM 6941 C C . SER A 1 887 ? -16.612 5.542 40.280 1.00 90.75 887 SER A C 1
ATOM 6943 O O . SER A 1 887 ? -16.997 4.447 39.874 1.00 90.75 887 SER A O 1
ATOM 6945 N N . CYS A 1 888 ? -16.974 6.683 39.684 1.00 93.56 888 CYS A N 1
ATOM 6946 C CA . CYS A 1 888 ? -17.807 6.735 38.481 1.00 93.56 888 CYS A CA 1
ATOM 6947 C C . CYS A 1 888 ? -17.153 6.011 37.292 1.00 93.56 888 CYS A C 1
ATOM 6949 O O . CYS A 1 888 ? -17.824 5.227 36.619 1.00 93.56 888 CYS A O 1
ATOM 6951 N N . VAL A 1 889 ? -15.849 6.216 37.069 1.00 94.94 889 VAL A N 1
ATOM 6952 C CA . VAL A 1 889 ? -15.069 5.519 36.027 1.00 94.94 889 VAL A CA 1
ATOM 6953 C C . VAL A 1 889 ? -15.113 4.000 36.228 1.00 94.94 889 VAL A C 1
ATOM 6955 O O . VAL A 1 889 ? -15.403 3.268 35.283 1.00 94.94 889 VAL A O 1
ATOM 6958 N N . LEU A 1 890 ? -14.910 3.518 37.459 1.00 93.38 890 LEU A N 1
ATOM 6959 C CA . LEU A 1 890 ? -14.951 2.084 37.782 1.00 93.38 890 LEU A CA 1
ATOM 6960 C C . LEU A 1 890 ? -16.329 1.457 37.513 1.00 93.38 890 LEU A C 1
ATOM 6962 O O . LEU A 1 890 ? -16.419 0.369 36.936 1.00 93.38 890 LEU A O 1
ATOM 6966 N N . VAL A 1 891 ? -17.414 2.139 37.897 1.00 93.12 891 VAL A N 1
ATOM 6967 C CA . VAL A 1 891 ? -18.783 1.652 37.648 1.00 93.12 891 VAL A CA 1
ATOM 6968 C C . VAL A 1 891 ? -19.084 1.624 36.148 1.00 93.12 891 VAL A C 1
ATOM 6970 O O . VAL A 1 891 ? -19.632 0.636 35.652 1.00 93.12 891 VAL A O 1
ATOM 6973 N N . LEU A 1 892 ? -18.690 2.666 35.409 1.00 95.62 892 LEU A N 1
ATOM 6974 C CA . LEU A 1 892 ? -18.848 2.711 33.954 1.00 95.62 892 LEU A CA 1
ATOM 6975 C C . LEU A 1 892 ? -18.065 1.594 33.264 1.00 95.62 892 LEU A C 1
ATOM 6977 O O . LEU A 1 892 ? -18.623 0.929 32.392 1.00 95.62 892 LEU A O 1
ATOM 6981 N N . TYR A 1 893 ? -16.829 1.331 33.692 1.00 95.44 893 TYR A N 1
ATOM 6982 C CA . TYR A 1 893 ? -16.022 0.223 33.181 1.00 95.44 893 TYR A CA 1
ATOM 6983 C C . TYR A 1 893 ? -16.711 -1.129 33.361 1.00 95.44 893 TYR A C 1
ATOM 6985 O O . TYR A 1 893 ? -16.816 -1.906 32.408 1.00 95.44 893 TYR A O 1
ATOM 6993 N N . TYR A 1 894 ? -17.272 -1.382 34.544 1.00 94.06 894 TYR A N 1
ATOM 6994 C CA . TYR A 1 894 ? -18.005 -2.618 34.802 1.00 94.06 894 TYR A CA 1
ATOM 6995 C C . TYR A 1 894 ? -19.237 -2.766 33.893 1.00 94.06 894 TYR A C 1
ATOM 6997 O O . TYR A 1 894 ? -19.420 -3.812 33.265 1.00 94.06 894 TYR A O 1
ATOM 7005 N N . ILE A 1 895 ? -20.055 -1.715 33.764 1.00 96.19 895 ILE A N 1
ATOM 7006 C CA . ILE A 1 895 ? -21.243 -1.716 32.893 1.00 96.19 895 ILE A CA 1
ATOM 7007 C C . ILE A 1 895 ? -20.848 -1.930 31.423 1.00 96.19 895 ILE A C 1
ATOM 7009 O O . ILE A 1 895 ? -21.461 -2.750 30.734 1.00 96.19 895 ILE A O 1
ATOM 7013 N N . CYS A 1 896 ? -19.788 -1.268 30.954 1.00 96.44 896 CYS A N 1
ATOM 7014 C CA . CYS A 1 896 ? -19.272 -1.436 29.595 1.00 96.44 896 CYS A CA 1
ATOM 7015 C C . CYS A 1 896 ? -18.783 -2.864 29.341 1.00 96.44 896 CYS A C 1
ATOM 7017 O O . CYS A 1 896 ? -19.077 -3.436 28.292 1.00 96.44 896 CYS A O 1
ATOM 7019 N N . GLY A 1 897 ? -18.129 -3.495 30.321 1.00 95.12 897 GLY A N 1
ATOM 7020 C CA . GLY A 1 897 ? -17.779 -4.914 30.253 1.00 95.12 897 GLY A CA 1
ATOM 7021 C C . GLY A 1 897 ? -19.004 -5.812 30.029 1.00 95.12 897 GLY A C 1
ATOM 7022 O O . GLY A 1 897 ? -18.963 -6.732 29.207 1.00 95.12 897 GLY A O 1
ATOM 7023 N N . MET A 1 898 ? -20.131 -5.515 30.688 1.00 95.62 898 MET A N 1
ATOM 7024 C CA . MET A 1 898 ? -21.388 -6.252 30.495 1.00 95.62 898 MET A CA 1
ATOM 7025 C C . MET A 1 898 ? -21.981 -6.037 29.096 1.00 95.62 898 MET A C 1
ATOM 7027 O O . MET A 1 898 ? -22.406 -7.005 28.456 1.00 95.62 898 MET A O 1
ATOM 7031 N N . TRP A 1 899 ? -21.998 -4.796 28.600 1.00 96.56 899 TRP A N 1
ATOM 7032 C CA . TRP A 1 899 ? -22.466 -4.472 27.247 1.00 96.56 899 TRP A CA 1
ATOM 7033 C C . TRP A 1 899 ? -21.631 -5.163 26.177 1.00 96.56 899 TRP A C 1
ATOM 7035 O O . TRP A 1 899 ? -22.178 -5.858 25.313 1.00 96.56 899 TRP A O 1
ATOM 7045 N N . ARG A 1 900 ? -20.307 -5.088 26.312 1.00 95.31 900 ARG A N 1
ATOM 7046 C CA . ARG A 1 900 ? -19.360 -5.748 25.420 1.00 95.31 900 ARG A CA 1
ATOM 7047 C C . ARG A 1 900 ? -19.567 -7.259 25.394 1.00 95.31 900 ARG A C 1
ATOM 7049 O O . ARG A 1 900 ? -19.649 -7.854 24.318 1.00 95.31 900 ARG A O 1
ATOM 7056 N N . GLN A 1 901 ? -19.724 -7.887 26.560 1.00 93.75 901 GLN A N 1
ATOM 7057 C CA . GLN A 1 901 ? -19.983 -9.324 26.661 1.00 93.75 901 GLN A CA 1
ATOM 7058 C C . GLN A 1 901 ? -21.333 -9.716 26.039 1.00 93.75 901 GLN A C 1
ATOM 7060 O O . GLN A 1 901 ? -21.450 -10.784 25.434 1.00 93.75 901 GLN A O 1
ATOM 7065 N N . LYS A 1 902 ? -22.362 -8.866 26.148 1.00 94.12 902 LYS A N 1
ATOM 7066 C CA . LYS A 1 902 ? -23.666 -9.087 25.503 1.00 94.12 902 LYS A CA 1
ATOM 7067 C C . LYS A 1 902 ? -23.561 -9.002 23.976 1.00 94.12 902 LYS A C 1
ATOM 7069 O O . LYS A 1 902 ? -24.172 -9.824 23.297 1.00 94.12 902 LYS A O 1
ATOM 7074 N N . ARG A 1 903 ? -22.764 -8.060 23.459 1.00 94.38 903 ARG A N 1
ATOM 7075 C CA . ARG A 1 903 ? -22.571 -7.790 22.023 1.00 94.38 903 ARG A CA 1
ATOM 7076 C C . ARG A 1 903 ? -21.661 -8.797 21.316 1.00 94.38 903 ARG A C 1
ATOM 7078 O O . ARG A 1 903 ? -21.946 -9.193 20.188 1.00 94.38 903 ARG A O 1
ATOM 7085 N N . LEU A 1 904 ? -20.573 -9.217 21.962 1.00 94.44 904 LEU A N 1
ATOM 7086 C CA . LEU A 1 904 ? -19.525 -10.047 21.347 1.00 94.44 904 LEU A CA 1
ATOM 7087 C C . LEU A 1 904 ? -19.444 -11.475 21.913 1.00 94.44 904 LEU A C 1
ATOM 7089 O O . LEU A 1 904 ? -18.767 -12.333 21.341 1.00 94.44 904 LEU A O 1
ATOM 7093 N N . GLY A 1 905 ? -20.126 -11.769 23.023 1.00 94.00 905 GLY A N 1
ATOM 7094 C CA . GLY A 1 905 ? -19.968 -13.040 23.732 1.00 94.00 905 GLY A CA 1
ATOM 7095 C C . GLY A 1 905 ? -18.517 -13.253 24.155 1.00 94.00 905 GLY A C 1
ATOM 7096 O O . GLY A 1 905 ? -17.845 -12.318 24.573 1.00 94.00 905 GLY A O 1
ATOM 7097 N N . ASN A 1 906 ? -18.004 -14.474 23.999 1.00 91.69 906 ASN A N 1
ATOM 7098 C CA . ASN A 1 906 ? -16.625 -14.814 24.357 1.00 91.69 906 ASN A CA 1
ATOM 7099 C C . ASN A 1 906 ? -15.580 -13.921 23.668 1.00 91.69 906 ASN A C 1
ATOM 7101 O O . ASN A 1 906 ? -14.538 -13.669 24.262 1.00 91.69 906 ASN A O 1
ATOM 7105 N N . ALA A 1 907 ? -15.848 -13.420 22.454 1.00 91.62 907 ALA A N 1
ATOM 7106 C CA . ALA A 1 907 ? -14.936 -12.521 21.743 1.00 91.62 907 ALA A CA 1
ATOM 7107 C C . ALA A 1 907 ? -14.789 -11.145 22.423 1.00 91.62 907 ALA A C 1
ATOM 7109 O O . ALA A 1 907 ? -13.848 -10.419 22.118 1.00 91.62 907 ALA A O 1
ATOM 7110 N N . GLY A 1 908 ? -15.667 -10.800 23.375 1.00 91.62 908 GLY A N 1
ATOM 7111 C CA . GLY A 1 908 ? -15.586 -9.564 24.157 1.00 91.62 908 GLY A CA 1
ATOM 7112 C C . GLY A 1 908 ? -14.302 -9.428 24.980 1.00 91.62 908 GLY A C 1
ATOM 7113 O O . GLY A 1 908 ? -13.908 -8.310 25.294 1.00 91.62 908 GLY A O 1
ATOM 7114 N N . LEU A 1 909 ? -13.612 -10.538 25.260 1.00 89.56 909 LEU A N 1
ATOM 7115 C CA . LEU A 1 909 ? -12.328 -10.551 25.968 1.00 89.56 909 LEU A CA 1
ATOM 7116 C C . LEU A 1 909 ? -11.140 -10.099 25.104 1.00 89.56 909 LEU A C 1
ATOM 7118 O O . LEU A 1 909 ? -10.071 -9.840 25.642 1.00 89.56 909 LEU A O 1
ATOM 7122 N N . TYR A 1 910 ? -11.294 -10.046 23.779 1.00 90.19 910 TYR A N 1
ATOM 7123 C CA . TYR A 1 910 ? -10.242 -9.581 22.879 1.00 90.19 910 TYR A CA 1
ATOM 7124 C C . TYR A 1 910 ? -10.350 -8.071 22.638 1.00 90.19 910 TYR A C 1
ATOM 7126 O O . TYR A 1 910 ? -11.436 -7.545 22.363 1.00 90.19 910 TYR A O 1
ATOM 7134 N N . PHE A 1 911 ? -9.212 -7.379 22.703 1.00 88.50 911 PHE A N 1
ATOM 7135 C CA . PHE A 1 911 ? -9.093 -5.945 22.458 1.00 88.50 911 PHE A CA 1
ATOM 7136 C C . PHE A 1 911 ? -8.475 -5.711 21.074 1.00 88.50 911 PHE A C 1
ATOM 7138 O O . PHE A 1 911 ? -7.265 -5.788 20.889 1.00 88.50 911 PHE A O 1
ATOM 7145 N N . ASN A 1 912 ? -9.324 -5.454 20.075 1.00 85.44 912 ASN A N 1
ATOM 7146 C CA . ASN A 1 912 ? -8.890 -5.114 18.717 1.00 85.44 912 ASN A CA 1
ATOM 7147 C C . ASN A 1 912 ? -8.474 -3.635 18.655 1.00 85.44 912 ASN A C 1
ATOM 7149 O O . ASN A 1 912 ? -9.240 -2.814 18.157 1.00 85.44 912 ASN A O 1
ATOM 7153 N N . LEU A 1 913 ? -7.300 -3.332 19.204 1.00 84.44 913 LEU A N 1
ATOM 7154 C CA . LEU A 1 913 ? -6.755 -1.980 19.344 1.00 84.44 913 LEU A CA 1
ATOM 7155 C C . LEU A 1 913 ? -5.546 -1.755 18.433 1.00 84.44 913 LEU A C 1
ATOM 7157 O O . LEU A 1 913 ? -4.797 -2.696 18.127 1.00 84.44 913 LEU A O 1
ATOM 7161 N N . ASP A 1 914 ? -5.336 -0.500 18.048 1.00 78.88 914 ASP A N 1
ATOM 7162 C CA . ASP A 1 914 ? -4.142 -0.077 17.319 1.00 78.88 914 ASP A CA 1
ATOM 7163 C C . ASP A 1 914 ? -2.909 -0.033 18.235 1.00 78.88 914 ASP A C 1
ATOM 7165 O O . ASP A 1 914 ? -3.007 -0.030 19.459 1.00 78.88 914 ASP A O 1
ATOM 7169 N N . ILE A 1 915 ? -1.706 -0.018 17.649 1.00 74.38 915 ILE A N 1
ATOM 7170 C CA . ILE A 1 915 ? -0.439 -0.153 18.399 1.00 74.38 915 ILE A CA 1
ATOM 7171 C C . ILE A 1 915 ? -0.309 0.896 19.517 1.00 74.38 915 ILE A C 1
ATOM 7173 O O . ILE A 1 915 ? 0.172 0.570 20.597 1.00 74.38 915 ILE A O 1
ATOM 7177 N N . GLN A 1 916 ? -0.745 2.134 19.270 1.00 73.25 916 GLN A N 1
ATOM 7178 C CA . GLN A 1 916 ? -0.670 3.219 20.255 1.00 73.25 916 GLN A CA 1
ATOM 7179 C C . GLN A 1 916 ? -1.642 3.002 21.425 1.00 73.25 916 GLN A C 1
ATOM 7181 O O . GLN A 1 916 ? -1.268 3.184 22.583 1.00 73.25 916 GLN A O 1
ATOM 7186 N N . GLU A 1 917 ? -2.855 2.535 21.128 1.00 82.56 917 GLU A N 1
ATOM 7187 C CA . GLU A 1 917 ? -3.921 2.267 22.102 1.00 82.56 917 GLU A CA 1
ATOM 7188 C C . GLU A 1 917 ? -3.600 1.064 23.002 1.00 82.56 917 GLU A C 1
ATOM 7190 O O . GLU A 1 917 ? -4.063 0.986 24.136 1.00 82.56 917 GLU A O 1
ATOM 7195 N N . LYS A 1 918 ? -2.752 0.132 22.546 1.00 83.19 918 LYS A N 1
ATOM 7196 C CA . LYS A 1 918 ? -2.336 -1.036 23.345 1.00 83.19 918 LYS A CA 1
ATOM 7197 C C . LYS A 1 918 ? -1.552 -0.687 24.611 1.00 83.19 918 LYS A C 1
ATOM 7199 O O . LYS A 1 918 ? -1.345 -1.568 25.439 1.00 83.19 918 LYS A O 1
ATOM 7204 N N . THR A 1 919 ? -1.116 0.562 24.762 1.00 85.62 919 THR A N 1
ATOM 7205 C CA . THR A 1 919 ? -0.487 1.047 25.999 1.00 85.62 919 THR A CA 1
ATOM 7206 C C . THR A 1 919 ? -1.503 1.292 27.117 1.00 85.62 919 THR A C 1
ATOM 7208 O O . THR A 1 919 ? -1.146 1.170 28.282 1.00 85.62 919 THR A O 1
ATOM 7211 N N . THR A 1 920 ? -2.764 1.579 26.770 1.00 90.94 920 THR A N 1
ATOM 7212 C CA . THR A 1 920 ? -3.868 1.878 27.703 1.00 90.94 920 THR A CA 1
ATOM 7213 C C . THR A 1 920 ? -5.144 1.120 27.292 1.00 90.94 920 THR A C 1
ATOM 7215 O O . THR A 1 920 ? -6.164 1.721 26.935 1.00 90.94 920 THR A O 1
ATOM 7218 N N . PRO A 1 921 ? -5.088 -0.229 27.247 1.00 91.00 921 PRO A N 1
ATOM 7219 C CA . PRO A 1 921 ? -6.095 -1.022 26.555 1.00 91.00 921 PRO A CA 1
ATOM 7220 C C . PRO A 1 921 ? -7.479 -0.927 27.196 1.00 91.00 921 PRO A C 1
ATOM 7222 O O . PRO A 1 921 ? -8.488 -0.829 26.493 1.00 91.00 921 PRO A O 1
ATOM 7225 N N . GLU A 1 922 ? -7.543 -0.976 28.523 1.00 92.19 922 GLU A N 1
ATOM 7226 C CA . GLU A 1 922 ? -8.796 -0.975 29.259 1.00 92.19 922 GLU A CA 1
ATOM 7227 C C . GLU A 1 922 ? -9.488 0.390 29.185 1.00 92.19 922 GLU A C 1
ATOM 7229 O O . GLU A 1 922 ? -10.705 0.452 28.971 1.00 92.19 922 GLU A O 1
ATOM 7234 N N . ALA A 1 923 ? -8.717 1.477 29.273 1.00 94.62 923 ALA A N 1
ATOM 7235 C CA . ALA A 1 923 ? -9.219 2.834 29.095 1.00 94.62 923 ALA A CA 1
ATOM 7236 C C . ALA A 1 923 ? -9.777 3.064 27.676 1.00 94.62 923 ALA A C 1
ATOM 7238 O O . ALA A 1 923 ? -10.879 3.601 27.520 1.00 94.62 923 ALA A O 1
ATOM 7239 N N . CYS A 1 924 ? -9.069 2.609 26.634 1.00 94.12 924 CYS A N 1
ATOM 7240 C CA . CYS A 1 924 ? -9.552 2.689 25.253 1.00 94.12 924 CYS A CA 1
ATOM 7241 C C . CYS A 1 924 ? -10.849 1.890 25.057 1.00 94.12 924 CYS A C 1
ATOM 7243 O O . CYS A 1 924 ? -11.809 2.393 24.471 1.00 94.12 924 CYS A O 1
ATOM 7245 N N . VAL A 1 925 ? -10.921 0.663 25.584 1.00 93.88 925 VAL A N 1
ATOM 7246 C CA . VAL A 1 925 ? -12.111 -0.196 25.459 1.00 93.88 925 VAL A CA 1
ATOM 7247 C C . VAL A 1 925 ? -13.322 0.386 26.189 1.00 93.88 925 VAL A C 1
ATOM 7249 O O . VAL A 1 925 ? -14.435 0.286 25.667 1.00 93.88 925 VAL A O 1
ATOM 7252 N N . LEU A 1 926 ? -13.126 1.018 27.352 1.00 96.06 926 LEU A N 1
ATOM 7253 C CA . LEU A 1 926 ? -14.176 1.742 28.074 1.00 96.06 926 LEU A CA 1
ATOM 7254 C C . LEU A 1 926 ? -14.827 2.807 27.186 1.00 96.06 926 LEU A C 1
ATOM 7256 O O . LEU A 1 926 ? -16.044 2.790 26.985 1.00 96.06 926 LEU A O 1
ATOM 7260 N N . VAL A 1 927 ? -14.014 3.711 26.634 1.00 95.44 927 VAL A N 1
ATOM 7261 C CA . VAL A 1 927 ? -14.507 4.802 25.785 1.00 95.44 927 VAL A CA 1
ATOM 7262 C C . VAL A 1 927 ? -15.146 4.237 24.517 1.00 95.44 927 VAL A C 1
ATOM 7264 O O . VAL A 1 927 ? -16.280 4.592 24.198 1.00 95.44 927 VAL A O 1
ATOM 7267 N N . GLN A 1 928 ? -14.489 3.299 23.828 1.00 94.94 928 GLN A N 1
ATOM 7268 C CA . GLN A 1 928 ? -15.031 2.687 22.612 1.00 94.94 928 GLN A CA 1
ATOM 7269 C C . GLN A 1 928 ? -16.403 2.038 22.850 1.00 94.94 928 GLN A C 1
ATOM 7271 O O . GLN A 1 928 ? -17.314 2.235 22.046 1.00 94.94 928 GLN A O 1
ATOM 7276 N N . GLU A 1 929 ? -16.596 1.289 23.941 1.00 96.69 929 GLU A N 1
ATOM 7277 C CA . GLU A 1 929 ? -17.880 0.627 24.200 1.00 96.69 929 GLU A CA 1
ATOM 7278 C C . GLU A 1 929 ? -18.987 1.623 24.578 1.00 96.69 929 GLU A C 1
ATOM 7280 O O . GLU A 1 929 ? -20.128 1.438 24.143 1.00 96.69 929 GLU A O 1
ATOM 7285 N N . LEU A 1 930 ? -18.671 2.704 25.306 1.00 96.81 930 LEU A N 1
ATOM 7286 C CA . LEU A 1 930 ? -19.614 3.805 25.555 1.00 96.81 930 LEU A CA 1
ATOM 7287 C C . LEU A 1 930 ? -20.102 4.412 24.236 1.00 96.81 930 LEU A C 1
ATOM 7289 O O . LEU A 1 930 ? -21.311 4.527 24.008 1.00 96.81 930 LEU A O 1
ATOM 7293 N N . LEU A 1 931 ? -19.163 4.752 23.347 1.00 96.38 931 LEU A N 1
ATOM 7294 C CA . LEU A 1 931 ? -19.473 5.390 22.070 1.00 96.38 931 LEU A CA 1
ATOM 7295 C C . LEU A 1 931 ? -20.199 4.435 21.108 1.00 96.38 931 LEU A C 1
ATOM 7297 O O . LEU A 1 931 ? -21.140 4.839 20.428 1.00 96.38 931 LEU A O 1
ATOM 7301 N N . ILE A 1 932 ? -19.838 3.150 21.066 1.00 97.19 932 ILE A N 1
ATOM 7302 C CA . ILE A 1 932 ? -20.570 2.143 20.279 1.00 97.19 932 ILE A CA 1
ATOM 7303 C C . ILE A 1 932 ? -22.004 1.999 20.804 1.00 97.19 932 ILE A C 1
ATOM 7305 O O . ILE A 1 932 ? -22.955 1.982 20.020 1.00 97.19 932 ILE A O 1
ATOM 7309 N N . THR A 1 933 ? -22.179 1.923 22.123 1.00 97.06 933 THR A N 1
ATOM 7310 C CA . THR A 1 933 ? -23.494 1.713 22.738 1.00 97.06 933 THR A CA 1
ATOM 7311 C C . THR A 1 933 ? -24.430 2.888 22.467 1.00 97.06 933 THR A C 1
ATOM 7313 O O . THR A 1 933 ? -25.569 2.674 22.042 1.00 97.06 933 THR A O 1
ATOM 7316 N N . VAL A 1 934 ? -23.960 4.130 22.644 1.00 96.75 934 VAL A N 1
ATOM 7317 C CA . VAL A 1 934 ? -24.791 5.316 22.387 1.00 96.75 934 VAL A CA 1
ATOM 7318 C C . VAL A 1 934 ? -25.172 5.418 20.909 1.00 96.75 934 VAL A C 1
ATOM 7320 O O . VAL A 1 934 ? -26.351 5.575 20.598 1.00 96.75 934 VAL A O 1
ATOM 7323 N N . ASN A 1 935 ? -24.218 5.216 19.995 1.00 97.75 935 ASN A N 1
ATOM 7324 C CA . ASN A 1 935 ? -24.455 5.245 18.553 1.00 97.75 935 ASN A CA 1
ATOM 7325 C C . ASN A 1 935 ? -25.500 4.201 18.124 1.00 97.75 935 ASN A C 1
ATOM 7327 O O . ASN A 1 935 ? -26.420 4.505 17.364 1.00 97.75 935 ASN A O 1
ATOM 7331 N N . TYR A 1 936 ? -25.415 2.979 18.657 1.00 97.19 936 TYR A N 1
ATOM 7332 C CA . TYR A 1 936 ? -26.402 1.930 18.402 1.00 97.19 936 TYR A CA 1
ATOM 7333 C C . TYR A 1 936 ? -27.803 2.312 18.900 1.00 97.19 936 TYR A C 1
ATOM 7335 O O . TYR A 1 936 ? -28.778 2.194 18.157 1.00 97.19 936 TYR A O 1
ATOM 7343 N N . HIS A 1 937 ? -27.927 2.794 20.139 1.00 96.56 937 HIS A N 1
ATOM 7344 C CA . HIS A 1 937 ? -29.228 3.149 20.714 1.00 96.56 937 HIS A CA 1
ATOM 7345 C C . HIS A 1 937 ? -29.858 4.379 20.051 1.00 96.56 937 HIS A C 1
ATOM 7347 O O . HIS A 1 937 ? -31.073 4.402 19.839 1.00 96.56 937 HIS A O 1
ATOM 7353 N N . VAL A 1 938 ? -29.042 5.355 19.652 1.00 96.38 938 VAL A N 1
ATOM 7354 C CA . VAL A 1 938 ? -29.472 6.507 18.853 1.00 96.38 938 VAL A CA 1
ATOM 7355 C C . VAL A 1 938 ? -29.972 6.059 17.483 1.00 96.38 938 VAL A C 1
ATOM 7357 O O . VAL A 1 938 ? -31.027 6.523 17.055 1.00 96.38 938 VAL A O 1
ATOM 7360 N N . ALA A 1 939 ? -29.299 5.111 16.821 1.00 97.00 939 ALA A N 1
ATOM 7361 C CA . ALA A 1 939 ? -29.778 4.559 15.554 1.00 97.00 939 ALA A CA 1
ATOM 7362 C C . ALA A 1 939 ? -31.185 3.952 15.690 1.00 97.00 939 ALA A C 1
ATOM 7364 O O . ALA A 1 939 ? -32.059 4.242 14.872 1.00 97.00 939 ALA A O 1
ATOM 7365 N N . GLN A 1 940 ? -31.432 3.159 16.744 1.00 95.56 940 GLN A N 1
ATOM 7366 C CA . GLN A 1 940 ? -32.763 2.586 16.990 1.00 95.56 940 GLN A CA 1
ATOM 7367 C C . GLN A 1 940 ? -33.806 3.673 17.281 1.00 95.56 940 GLN A C 1
ATOM 7369 O O . GLN A 1 940 ? -34.914 3.631 16.747 1.00 95.56 940 GLN A O 1
ATOM 7374 N N . TYR A 1 941 ? -33.458 4.655 18.119 1.00 94.88 941 TYR A N 1
ATOM 7375 C CA . TYR A 1 941 ? -34.341 5.772 18.454 1.00 94.88 941 TYR A CA 1
ATOM 7376 C C . TYR A 1 941 ? -34.742 6.569 17.206 1.00 94.88 941 TYR A C 1
ATOM 7378 O O . TYR A 1 941 ? -35.929 6.817 16.984 1.00 94.88 941 TYR A O 1
ATOM 7386 N N . LEU A 1 942 ? -33.764 6.906 16.362 1.00 95.69 942 LEU A N 1
ATOM 7387 C CA . LEU A 1 942 ? -33.973 7.649 15.127 1.00 95.69 942 LEU A CA 1
ATOM 7388 C C . LEU A 1 942 ? -34.818 6.866 14.126 1.00 95.69 942 LEU A C 1
ATOM 7390 O O . LEU A 1 942 ? -35.800 7.410 13.635 1.00 95.69 942 LEU A O 1
ATOM 7394 N N . LEU A 1 943 ? -34.512 5.594 13.862 1.00 95.44 943 LEU A N 1
ATOM 7395 C CA . LEU A 1 943 ? -35.270 4.785 12.898 1.00 95.44 943 LEU A CA 1
ATOM 7396 C C . LEU A 1 943 ? -36.736 4.586 13.295 1.00 95.44 943 LEU A C 1
ATOM 7398 O O . LEU A 1 943 ? -37.600 4.526 12.423 1.00 95.44 943 LEU A O 1
ATOM 7402 N N . ASN A 1 944 ? -37.031 4.535 14.596 1.00 94.38 944 ASN A N 1
ATOM 7403 C CA . ASN A 1 944 ? -38.407 4.448 15.089 1.00 94.38 944 ASN A CA 1
ATOM 7404 C C . ASN A 1 944 ? -39.234 5.711 14.795 1.00 94.38 944 ASN A C 1
ATOM 7406 O O . ASN A 1 944 ? -40.463 5.646 14.783 1.00 94.38 944 ASN A O 1
ATOM 7410 N N . LYS A 1 945 ? -38.586 6.867 14.607 1.00 93.69 945 LYS A N 1
ATOM 7411 C CA . LYS A 1 945 ? -39.245 8.165 14.374 1.00 93.69 945 LYS A CA 1
ATOM 7412 C C . LYS A 1 945 ? -39.115 8.651 12.930 1.00 93.69 945 LYS A C 1
ATOM 7414 O O . LYS A 1 945 ? -40.034 9.280 12.420 1.00 93.69 945 LYS A O 1
ATOM 7419 N N . LEU A 1 946 ? -37.989 8.355 12.290 1.00 94.81 946 LEU A N 1
ATOM 7420 C CA . LEU A 1 946 ? -37.560 8.817 10.974 1.00 94.81 946 LEU A CA 1
ATOM 7421 C C . LEU A 1 946 ? -37.022 7.613 10.174 1.00 94.81 946 LEU A C 1
ATOM 7423 O O . LEU A 1 946 ? -35.812 7.453 10.052 1.00 94.81 946 LEU A O 1
ATOM 7427 N N . PRO A 1 947 ? -37.876 6.731 9.635 1.00 93.56 947 PRO A N 1
ATOM 7428 C CA . PRO A 1 947 ? -37.427 5.455 9.068 1.00 93.56 947 PRO A CA 1
ATOM 7429 C C . PRO A 1 947 ? -36.584 5.591 7.790 1.00 93.56 947 PRO A C 1
ATOM 7431 O O . PRO A 1 947 ? -35.735 4.735 7.535 1.00 93.56 947 PRO A O 1
ATOM 7434 N N . ASP A 1 948 ? -36.758 6.669 7.016 1.00 94.12 948 ASP A N 1
ATOM 7435 C CA . ASP A 1 948 ? -36.258 6.754 5.632 1.00 94.12 948 ASP A CA 1
ATOM 7436 C C . ASP A 1 948 ? -35.099 7.743 5.410 1.00 94.12 948 ASP A C 1
ATOM 7438 O O . ASP A 1 948 ? -34.522 7.777 4.326 1.00 94.12 948 ASP A O 1
ATOM 7442 N N . VAL A 1 949 ? -34.737 8.553 6.409 1.00 95.38 949 VAL A N 1
ATOM 7443 C CA . VAL A 1 949 ? -33.787 9.678 6.248 1.00 95.38 949 VAL A CA 1
ATOM 7444 C C . VAL A 1 949 ? -32.549 9.577 7.143 1.00 95.38 949 VAL A C 1
ATOM 7446 O O . VAL A 1 949 ? -31.908 10.585 7.429 1.00 95.38 949 VAL A O 1
ATOM 7449 N N . ILE A 1 950 ? -32.193 8.375 7.603 1.00 97.06 950 ILE A N 1
ATOM 7450 C CA . ILE A 1 950 ? -31.052 8.165 8.505 1.00 97.06 950 ILE A CA 1
ATOM 7451 C C . ILE A 1 950 ? -29.840 7.665 7.720 1.00 97.06 950 ILE A C 1
ATOM 7453 O O . ILE A 1 950 ? -29.961 6.686 6.984 1.00 97.06 950 ILE A O 1
ATOM 7457 N N . PRO A 1 951 ? -28.659 8.278 7.879 1.00 96.94 951 PRO A N 1
ATOM 7458 C CA . PRO A 1 951 ? -27.428 7.741 7.319 1.00 96.94 951 PRO A CA 1
ATOM 7459 C C . PRO A 1 951 ? -26.897 6.594 8.185 1.00 96.94 951 PRO A C 1
ATOM 7461 O O . PRO A 1 951 ? -26.195 6.805 9.173 1.00 96.94 951 PRO A O 1
ATOM 7464 N N . LEU A 1 952 ? -27.258 5.365 7.825 1.00 97.44 952 LEU A N 1
ATOM 7465 C CA . LEU A 1 952 ? -26.811 4.157 8.510 1.00 97.44 952 LEU A CA 1
ATOM 7466 C C . LEU A 1 952 ? -25.407 3.763 8.066 1.00 97.44 952 LEU A C 1
ATOM 7468 O O . LEU A 1 952 ? -25.020 3.989 6.926 1.00 97.44 952 LEU A O 1
ATOM 7472 N N . ILE A 1 953 ? -24.669 3.111 8.952 1.00 95.62 953 ILE A N 1
ATOM 7473 C CA . ILE A 1 953 ? -23.353 2.543 8.678 1.00 95.62 953 ILE A CA 1
ATOM 7474 C C . ILE A 1 953 ? -23.519 1.057 8.436 1.00 95.62 953 ILE A C 1
ATOM 7476 O O . ILE A 1 953 ? -23.965 0.313 9.312 1.00 95.62 953 ILE A O 1
ATOM 7480 N N . CYS A 1 954 ? -23.142 0.632 7.239 1.00 93.62 954 CYS A N 1
ATOM 7481 C CA . CYS A 1 954 ? -23.279 -0.740 6.791 1.00 93.62 954 CYS A CA 1
ATOM 7482 C C . CYS A 1 954 ? -21.902 -1.308 6.437 1.00 93.62 954 CYS A C 1
ATOM 7484 O O . CYS A 1 954 ? -21.122 -0.700 5.705 1.00 93.62 954 CYS A O 1
ATOM 7486 N N . GLN A 1 955 ? -21.610 -2.490 6.966 1.00 92.62 955 GLN A N 1
ATOM 7487 C CA . GLN A 1 955 ? -20.455 -3.306 6.625 1.00 92.62 955 GLN A CA 1
ATOM 7488 C C . GLN A 1 955 ? -20.942 -4.746 6.499 1.00 92.62 955 GLN A C 1
ATOM 7490 O O . GLN A 1 955 ? -21.191 -5.417 7.502 1.00 92.62 955 GLN A O 1
ATOM 7495 N N . LEU A 1 956 ? -21.090 -5.206 5.262 1.00 89.00 956 LEU A N 1
ATOM 7496 C CA . LEU A 1 956 ? -21.530 -6.565 4.979 1.00 89.00 956 LEU A CA 1
ATOM 7497 C C . LEU A 1 956 ? -20.437 -7.584 5.355 1.00 89.00 956 LEU A C 1
ATOM 7499 O O . LEU A 1 956 ? -19.250 -7.241 5.381 1.00 89.00 956 LEU A O 1
ATOM 7503 N N . PRO A 1 957 ? -20.806 -8.844 5.649 1.00 87.12 957 PRO A N 1
ATOM 7504 C CA . PRO A 1 957 ? -19.828 -9.917 5.772 1.00 87.12 957 PRO A CA 1
ATOM 7505 C C . PRO A 1 957 ? -19.057 -10.098 4.453 1.00 87.12 957 PRO A C 1
ATOM 7507 O O . PRO A 1 957 ? -19.595 -9.787 3.384 1.00 87.12 957 PRO A O 1
ATOM 7510 N N . PRO A 1 958 ? -17.837 -10.670 4.488 1.00 88.19 958 PRO A N 1
ATOM 7511 C CA . PRO A 1 958 ? -17.132 -11.037 3.267 1.00 88.19 958 PRO A CA 1
ATOM 7512 C C . PRO A 1 958 ? -17.998 -11.936 2.382 1.00 88.19 958 PRO A C 1
ATOM 7514 O O . PRO A 1 958 ? -18.774 -12.752 2.887 1.00 88.19 958 PRO A O 1
ATOM 7517 N N . ARG A 1 959 ? -17.819 -11.839 1.058 1.00 85.25 959 ARG A N 1
ATOM 7518 C CA . ARG A 1 959 ? -18.534 -12.686 0.090 1.00 85.25 959 ARG A CA 1
ATOM 7519 C C . ARG A 1 959 ? -18.451 -14.157 0.499 1.00 85.25 959 ARG A C 1
ATOM 7521 O O . ARG A 1 959 ? -17.356 -14.684 0.703 1.00 85.25 959 ARG A O 1
ATOM 7528 N N . GLU A 1 960 ? -19.603 -14.824 0.548 1.00 86.62 960 GLU A N 1
ATOM 7529 C CA . GLU A 1 960 ? -19.731 -16.176 1.107 1.00 86.62 960 GLU A CA 1
ATOM 7530 C C . GLU A 1 960 ? -18.746 -17.175 0.478 1.00 86.62 960 GLU A C 1
ATOM 7532 O O . GLU A 1 960 ? -18.119 -17.959 1.183 1.00 86.62 960 GLU A O 1
ATOM 7537 N N . SER A 1 961 ? -18.523 -17.107 -0.838 1.00 83.94 961 SER A N 1
ATOM 7538 C CA . SER A 1 961 ? -17.562 -17.972 -1.538 1.00 83.94 961 SER A CA 1
ATOM 7539 C C . SER A 1 961 ? -16.129 -17.835 -1.007 1.00 83.94 961 SER A C 1
ATOM 7541 O O . SER A 1 961 ? -15.439 -18.839 -0.813 1.00 83.94 961 SER A O 1
ATOM 7543 N N . VAL A 1 962 ? -15.689 -16.607 -0.734 1.00 85.94 962 VAL A N 1
ATOM 7544 C CA . VAL A 1 962 ? -14.342 -16.298 -0.241 1.00 85.94 962 VAL A CA 1
ATOM 7545 C C . VAL A 1 962 ? -14.235 -16.577 1.257 1.00 85.94 962 VAL A C 1
ATOM 7547 O O . VAL A 1 962 ? -13.242 -17.146 1.714 1.00 85.94 962 VAL A O 1
ATOM 7550 N N . LEU A 1 963 ? -15.289 -16.273 2.018 1.00 90.38 963 LEU A N 1
ATOM 7551 C CA . LEU A 1 963 ? -15.363 -16.599 3.439 1.00 90.38 963 LEU A CA 1
ATOM 7552 C C . LEU A 1 963 ? -15.295 -18.114 3.672 1.00 90.38 963 LEU A C 1
ATOM 7554 O O . LEU A 1 963 ? -14.597 -18.570 4.575 1.00 90.38 963 LEU A O 1
ATOM 7558 N N . GLN A 1 964 ? -15.960 -18.914 2.837 1.00 90.38 964 GLN A N 1
ATOM 7559 C CA . GLN A 1 964 ? -15.897 -20.377 2.900 1.00 90.38 964 GLN A CA 1
ATOM 7560 C C . GLN A 1 964 ? -14.497 -20.922 2.597 1.00 90.38 964 GLN A C 1
ATOM 7562 O O . GLN A 1 964 ? -14.065 -21.883 3.236 1.00 90.38 964 GLN A O 1
ATOM 7567 N N . LEU A 1 965 ? -13.761 -20.311 1.663 1.00 92.00 965 LEU A N 1
ATOM 7568 C CA . LEU A 1 965 ? -12.359 -20.654 1.401 1.00 92.00 965 LEU A CA 1
ATOM 7569 C C . LEU A 1 965 ? -11.481 -20.364 2.622 1.00 92.00 965 LEU A C 1
ATOM 7571 O O . LEU A 1 965 ? -10.734 -21.242 3.056 1.00 92.00 965 LEU A O 1
ATOM 7575 N N . TRP A 1 966 ? -11.635 -19.181 3.222 1.00 94.81 966 TRP A N 1
ATOM 7576 C CA . TRP A 1 966 ? -10.930 -18.820 4.451 1.00 94.81 966 TRP A CA 1
ATOM 7577 C C . TRP A 1 966 ? -11.256 -19.793 5.591 1.00 94.81 966 TRP A C 1
ATOM 7579 O O . TRP A 1 966 ? -10.343 -20.325 6.219 1.00 94.81 966 TRP A O 1
ATOM 7589 N N . LYS A 1 967 ? -12.540 -20.118 5.804 1.00 94.88 967 LYS A N 1
ATOM 7590 C CA . LYS A 1 967 ? -12.972 -21.096 6.816 1.00 94.88 967 LYS A CA 1
ATOM 7591 C C . LYS A 1 967 ? -12.327 -22.462 6.581 1.00 94.88 967 LYS A C 1
ATOM 7593 O O . LYS A 1 967 ? -11.803 -23.055 7.515 1.00 94.88 967 LYS A O 1
ATOM 7598 N N . LYS A 1 968 ? -12.313 -22.968 5.344 1.00 92.38 968 LYS A N 1
ATOM 7599 C CA . LYS A 1 968 ? -11.679 -24.261 5.024 1.00 92.38 968 LYS A CA 1
ATOM 7600 C C . LYS A 1 968 ? -10.180 -24.273 5.308 1.00 92.38 968 LYS A C 1
ATOM 7602 O O . LYS A 1 968 ? -9.660 -25.303 5.722 1.00 92.38 968 LYS A O 1
ATOM 7607 N N . GLN A 1 969 ? -9.505 -23.150 5.082 1.00 93.44 969 GLN A N 1
ATOM 7608 C CA . GLN A 1 969 ? -8.066 -23.033 5.283 1.00 93.44 969 GLN A CA 1
ATOM 7609 C C . GLN A 1 969 ? -7.684 -22.839 6.757 1.00 93.44 969 GLN A C 1
ATOM 7611 O O . GLN A 1 969 ? -6.699 -23.422 7.195 1.00 93.44 969 GLN A O 1
ATOM 7616 N N . TYR A 1 970 ? -8.457 -22.053 7.512 1.00 94.50 970 TYR A N 1
ATOM 7617 C CA . TYR A 1 970 ? -8.058 -21.560 8.835 1.00 94.50 970 TYR A CA 1
ATOM 7618 C C . TYR A 1 970 ? -8.955 -22.017 9.993 1.00 94.50 970 TYR A C 1
ATOM 7620 O O . TYR A 1 970 ? -8.664 -21.679 11.136 1.00 94.50 970 TYR A O 1
ATOM 7628 N N . ALA A 1 971 ? -10.024 -22.796 9.769 1.00 93.38 971 ALA A N 1
ATOM 7629 C CA . ALA A 1 971 ? -10.917 -23.226 10.858 1.00 93.38 971 ALA A CA 1
ATOM 7630 C C . ALA A 1 971 ? -10.206 -24.031 11.958 1.00 93.38 971 ALA A C 1
ATOM 7632 O O . ALA A 1 971 ? -10.587 -23.929 13.122 1.00 93.38 971 ALA A O 1
ATOM 7633 N N . ALA A 1 972 ? -9.189 -24.827 11.607 1.00 92.06 972 ALA A N 1
ATOM 7634 C CA . ALA A 1 972 ? -8.424 -25.600 12.586 1.00 92.06 972 ALA A CA 1
ATOM 7635 C C . ALA A 1 972 ? -7.608 -24.690 13.518 1.00 92.06 972 ALA A C 1
ATOM 7637 O O . ALA A 1 972 ? -7.560 -24.937 14.720 1.00 92.06 972 ALA A O 1
ATOM 7638 N N . ASP A 1 973 ? -7.031 -23.611 12.982 1.00 91.50 973 ASP A N 1
ATOM 7639 C CA . ASP A 1 973 ? -6.303 -22.615 13.771 1.00 91.50 973 ASP A CA 1
ATOM 7640 C C . ASP A 1 973 ? -7.277 -21.732 14.561 1.00 91.50 973 ASP A C 1
ATOM 7642 O O . ASP A 1 973 ? -7.111 -21.548 15.765 1.00 91.50 973 ASP A O 1
ATOM 7646 N N . ALA A 1 974 ? -8.351 -21.262 13.913 1.00 91.88 974 ALA A N 1
ATOM 7647 C CA . ALA A 1 974 ? -9.391 -20.426 14.513 1.00 91.88 974 ALA A CA 1
ATOM 7648 C C . ALA A 1 974 ? -10.084 -21.090 15.712 1.00 91.88 974 ALA A C 1
ATOM 7650 O O . ALA A 1 974 ? -10.557 -20.386 16.600 1.00 91.88 974 ALA A O 1
ATOM 7651 N N . LEU A 1 975 ? -10.109 -22.428 15.783 1.00 91.75 975 LEU A N 1
ATOM 7652 C CA . LEU A 1 975 ? -10.601 -23.168 16.949 1.00 91.75 975 LEU A CA 1
ATOM 7653 C C . LEU A 1 975 ? -9.898 -22.751 18.253 1.00 91.75 975 LEU A C 1
ATOM 7655 O O . LEU A 1 975 ? -10.524 -22.782 19.311 1.00 91.75 975 LEU A O 1
ATOM 7659 N N . ASN A 1 976 ? -8.632 -22.334 18.163 1.00 89.94 976 ASN A N 1
ATOM 7660 C CA . ASN A 1 976 ? -7.806 -21.907 19.292 1.00 89.94 976 ASN A CA 1
ATOM 7661 C C . ASN A 1 976 ? -7.916 -20.400 19.587 1.00 89.94 976 ASN A C 1
ATOM 7663 O O . ASN A 1 976 ? -7.109 -19.864 20.338 1.00 89.94 976 ASN A O 1
ATOM 7667 N N . SER A 1 977 ? -8.894 -19.695 19.006 1.00 91.06 977 SER A N 1
ATOM 7668 C CA . SER A 1 977 ? -9.101 -18.265 19.239 1.00 91.06 977 SER A CA 1
ATOM 7669 C C . SER A 1 977 ? -10.573 -17.908 19.403 1.00 91.06 977 SER A C 1
ATOM 7671 O O . SER A 1 977 ? -11.410 -18.173 18.542 1.00 91.06 977 SER A O 1
ATOM 7673 N N . ILE A 1 978 ? -10.884 -17.203 20.490 1.00 90.12 978 ILE A N 1
ATOM 7674 C CA . ILE A 1 978 ? -12.208 -16.609 20.707 1.00 90.12 978 ILE A CA 1
ATOM 7675 C C . ILE A 1 978 ? -12.494 -15.445 19.746 1.00 90.12 978 ILE A C 1
ATOM 7677 O O . ILE A 1 978 ? -13.640 -15.279 19.326 1.00 90.12 978 ILE A O 1
ATOM 7681 N N . ALA A 1 979 ? -11.470 -14.686 19.344 1.00 89.56 979 ALA A N 1
ATOM 7682 C CA . ALA A 1 979 ? -11.600 -13.541 18.442 1.00 89.56 979 ALA A CA 1
ATOM 7683 C C . ALA A 1 979 ? -11.964 -13.969 17.009 1.00 89.56 979 ALA A C 1
ATOM 7685 O O . ALA A 1 979 ? -12.628 -13.234 16.287 1.00 89.56 979 ALA A O 1
ATOM 7686 N N . LEU A 1 980 ? -11.592 -15.191 16.611 1.00 92.38 980 LEU A N 1
ATOM 7687 C CA . LEU A 1 980 ? -11.865 -15.751 15.281 1.00 92.38 980 LEU A CA 1
ATOM 7688 C C . LEU A 1 980 ? -13.161 -16.578 15.213 1.00 92.38 980 LEU A C 1
ATOM 7690 O O . LEU A 1 980 ? -13.367 -17.329 14.260 1.00 92.38 980 LEU A O 1
ATOM 7694 N N . THR A 1 981 ? -14.055 -16.447 16.200 1.00 91.94 981 THR A N 1
ATOM 7695 C CA . THR A 1 981 ? -15.344 -17.166 16.210 1.00 91.94 981 THR A CA 1
ATOM 7696 C C . THR A 1 981 ? -16.415 -16.511 15.339 1.00 91.94 981 THR A C 1
ATOM 7698 O O . THR A 1 981 ? -17.244 -17.221 14.771 1.00 91.94 981 THR A O 1
ATOM 7701 N N . GLN A 1 982 ? -16.379 -15.185 15.181 1.00 90.31 982 GLN A N 1
ATOM 7702 C CA . GLN A 1 982 ? -17.381 -14.398 14.452 1.00 90.31 982 GLN A CA 1
ATOM 7703 C C . GLN A 1 982 ? -17.649 -14.868 13.007 1.00 90.31 982 GLN A C 1
ATOM 7705 O O . GLN A 1 982 ? -18.819 -14.962 12.647 1.00 90.31 982 GLN A O 1
ATOM 7710 N N . PRO A 1 983 ? -16.648 -15.269 12.191 1.00 92.25 983 PRO A N 1
ATOM 7711 C CA . PRO A 1 983 ? -16.888 -15.820 10.853 1.00 92.25 983 PRO A CA 1
ATOM 7712 C C . PRO A 1 983 ? -17.852 -17.012 10.805 1.00 92.25 983 PRO A C 1
ATOM 7714 O O . PRO A 1 983 ? -18.440 -17.286 9.760 1.00 92.25 983 PRO A O 1
ATOM 7717 N N . PHE A 1 984 ? -17.994 -17.754 11.906 1.00 93.19 984 PHE A N 1
ATOM 7718 C CA . PHE A 1 984 ? -18.817 -18.962 12.006 1.00 93.19 984 PHE A CA 1
ATOM 7719 C C . PHE A 1 984 ? -20.217 -18.696 12.573 1.00 93.19 984 PHE A C 1
ATOM 7721 O O . PHE A 1 984 ? -20.952 -19.645 12.841 1.00 93.19 984 PHE A O 1
ATOM 7728 N N . LEU A 1 985 ? -20.574 -17.429 12.779 1.00 91.56 985 LEU A N 1
ATOM 7729 C CA . LEU A 1 985 ? -21.836 -17.002 13.369 1.00 91.56 985 LEU A CA 1
ATOM 7730 C C . LEU A 1 985 ? -22.602 -16.112 12.388 1.00 91.56 985 LEU A C 1
ATOM 7732 O O . LEU A 1 985 ? -22.012 -15.413 11.566 1.00 91.56 985 LEU A O 1
ATOM 7736 N N . GLU A 1 986 ? -23.927 -16.130 12.494 1.00 87.62 986 GLU A N 1
ATOM 7737 C CA . GLU A 1 986 ? -24.768 -15.113 11.860 1.00 87.62 986 GLU A CA 1
ATOM 7738 C C . GLU A 1 986 ? -24.674 -13.796 12.641 1.00 87.62 986 GLU A C 1
ATOM 7740 O O . GLU A 1 986 ? -24.422 -13.795 13.848 1.00 87.62 986 GLU A O 1
ATOM 7745 N N . ILE A 1 987 ? -24.894 -12.669 11.964 1.00 86.25 987 ILE A N 1
ATOM 7746 C CA . ILE A 1 987 ? -24.839 -11.348 12.599 1.00 86.25 987 ILE A CA 1
ATOM 7747 C C . ILE A 1 987 ? -25.899 -11.250 13.702 1.00 86.25 987 ILE A C 1
ATOM 7749 O O . ILE A 1 987 ? -27.045 -11.655 13.521 1.00 86.25 987 ILE A O 1
ATOM 7753 N N . GLY A 1 988 ? -25.499 -10.710 14.852 1.00 85.56 988 GLY A N 1
ATOM 7754 C CA . GLY A 1 988 ? -26.311 -10.633 16.066 1.00 85.56 988 GLY A CA 1
ATOM 7755 C C . GLY A 1 988 ? -26.207 -11.878 16.952 1.00 85.56 988 GLY A C 1
ATOM 7756 O O . GLY A 1 988 ? -26.508 -11.801 18.144 1.00 85.56 988 GLY A O 1
ATOM 7757 N N . ASN A 1 989 ? -25.714 -13.006 16.427 1.00 92.44 989 ASN A N 1
ATOM 7758 C CA . ASN A 1 989 ? -25.390 -14.173 17.241 1.00 92.44 989 ASN A CA 1
ATOM 7759 C C . ASN A 1 989 ? -23.992 -14.035 17.853 1.00 92.44 989 ASN A C 1
ATOM 7761 O O . ASN A 1 989 ? -23.106 -13.366 17.324 1.00 92.44 989 ASN A O 1
ATOM 7765 N N . VAL A 1 990 ? -23.785 -14.686 18.998 1.00 93.94 990 VAL A N 1
ATOM 7766 C CA . VAL A 1 990 ? -22.526 -14.623 19.752 1.00 93.94 990 VAL A CA 1
ATOM 7767 C C . VAL A 1 990 ? -22.112 -16.003 20.251 1.00 93.94 990 VAL A C 1
ATOM 7769 O O . VAL A 1 990 ? -22.952 -16.837 20.599 1.00 93.94 990 VAL A O 1
ATOM 7772 N N . CYS A 1 991 ? -20.804 -16.245 20.342 1.00 92.75 991 CYS A N 1
ATOM 7773 C CA . CYS A 1 991 ? -20.284 -17.474 20.933 1.00 92.75 991 CYS A CA 1
ATOM 7774 C C . CYS A 1 991 ? -20.358 -17.398 22.466 1.00 92.75 991 CYS A C 1
ATOM 7776 O O . CYS A 1 991 ? -19.810 -16.479 23.068 1.00 92.75 991 CYS A O 1
ATOM 7778 N N . LYS A 1 992 ? -21.003 -18.387 23.099 1.00 92.38 992 LYS A N 1
ATOM 7779 C CA . LYS A 1 992 ? -21.084 -18.547 24.570 1.00 92.38 992 LYS A CA 1
ATOM 7780 C C . LYS A 1 992 ? -20.593 -19.925 25.037 1.00 92.38 992 LYS A C 1
ATOM 7782 O O . LYS A 1 992 ? -21.030 -20.441 26.066 1.00 92.38 992 LYS A O 1
ATOM 7787 N N . CYS A 1 993 ? -19.742 -20.576 24.241 1.00 90.75 993 CYS A N 1
ATOM 7788 C CA . CYS A 1 993 ? -19.221 -21.904 24.564 1.00 90.75 993 CYS A CA 1
ATOM 7789 C C . CYS A 1 993 ? -18.362 -21.840 25.835 1.00 90.75 993 CYS A C 1
ATOM 7791 O O . CYS A 1 993 ? -17.493 -20.981 25.938 1.00 90.75 993 CYS A O 1
ATOM 7793 N N . LYS A 1 994 ? -18.585 -22.755 26.787 1.00 84.94 994 LYS A N 1
ATOM 7794 C CA . LYS A 1 994 ? -17.862 -22.770 28.075 1.00 84.94 994 LYS A CA 1
ATOM 7795 C C . LYS A 1 994 ? -16.556 -23.572 28.067 1.00 84.94 994 LYS A C 1
ATOM 7797 O O . LYS A 1 994 ? -15.744 -23.391 28.961 1.00 84.94 994 LYS A O 1
ATOM 7802 N N . VAL A 1 995 ? -16.396 -24.497 27.117 1.00 81.31 995 VAL A N 1
ATOM 7803 C CA . VAL A 1 995 ? -15.254 -25.428 27.060 1.00 81.31 995 VAL A CA 1
ATOM 7804 C C . VAL A 1 995 ? -14.663 -25.421 25.648 1.00 81.31 995 VAL A C 1
ATOM 7806 O O . VAL A 1 995 ? -13.947 -24.494 25.296 1.00 81.31 995 VAL A O 1
ATOM 7809 N N . ALA A 1 996 ? -15.010 -26.387 24.794 1.00 81.31 996 ALA A N 1
ATOM 7810 C CA . ALA A 1 996 ? -14.623 -26.374 23.386 1.00 81.31 996 ALA A CA 1
ATOM 7811 C C . ALA A 1 996 ? -15.644 -25.588 22.547 1.00 81.31 996 ALA A C 1
ATOM 7813 O O . ALA A 1 996 ? -16.857 -25.697 22.761 1.00 81.31 996 ALA A O 1
ATOM 7814 N N . CYS A 1 997 ? -15.164 -24.815 21.570 1.00 88.25 997 CYS A N 1
ATOM 7815 C CA . CYS A 1 997 ? -16.022 -24.011 20.704 1.00 88.25 997 CYS A CA 1
ATOM 7816 C C . CYS A 1 997 ? -16.831 -24.895 19.738 1.00 88.25 997 CYS A C 1
ATOM 7818 O O . CYS A 1 997 ? -16.349 -25.303 18.680 1.00 88.25 997 CYS A O 1
ATOM 7820 N N . THR A 1 998 ? -18.090 -25.177 20.078 1.00 89.81 998 THR A N 1
ATOM 7821 C CA . THR A 1 998 ? -18.982 -25.997 19.237 1.00 89.81 998 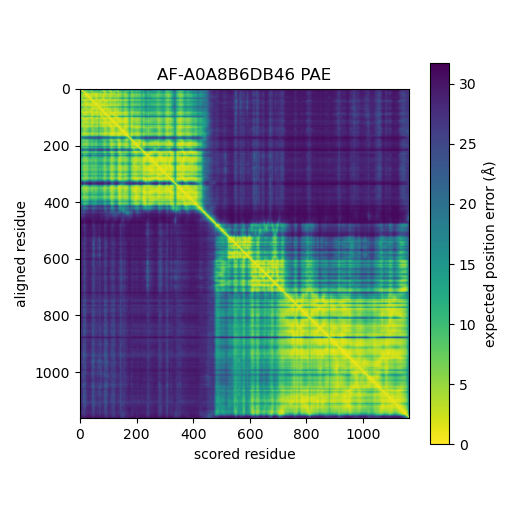THR A CA 1
ATOM 7822 C C . THR A 1 998 ? -19.355 -25.314 17.922 1.00 89.81 998 THR A C 1
ATOM 7824 O O . THR A 1 998 ? -19.595 -26.010 16.932 1.00 89.81 998 THR A O 1
ATOM 7827 N N . CYS A 1 999 ? -19.325 -23.977 17.881 1.00 89.25 999 CYS A N 1
ATOM 7828 C CA . CYS A 1 999 ? -19.552 -23.180 16.675 1.00 89.25 999 CYS A CA 1
ATOM 7829 C C . CYS A 1 999 ? -18.553 -23.554 15.565 1.00 89.25 999 CYS A C 1
ATOM 7831 O O . CYS A 1 999 ? -18.947 -23.785 14.426 1.00 89.25 999 CYS A O 1
ATOM 7833 N N . ILE A 1 1000 ? -17.270 -23.706 15.916 1.00 92.88 1000 ILE A N 1
ATOM 7834 C CA . ILE A 1 1000 ? -16.203 -24.059 14.967 1.00 92.88 1000 ILE A CA 1
ATOM 7835 C C . ILE A 1 1000 ? -16.115 -25.579 14.779 1.00 92.88 1000 ILE A C 1
ATOM 7837 O O . ILE A 1 1000 ? -15.996 -26.063 13.653 1.00 92.88 1000 ILE A O 1
ATOM 7841 N N . VAL A 1 1001 ? -16.239 -26.363 15.858 1.00 91.25 1001 VAL A N 1
ATOM 7842 C CA . VAL A 1 1001 ? -16.166 -27.837 15.793 1.00 91.25 1001 VAL A CA 1
ATOM 7843 C C . VAL A 1 1001 ? -17.228 -28.425 14.863 1.00 91.25 1001 VAL A C 1
ATOM 7845 O O . VAL A 1 1001 ? -16.947 -29.382 14.140 1.00 91.25 1001 VAL A O 1
ATOM 7848 N N . SER A 1 1002 ? -18.436 -27.859 14.843 1.00 89.31 1002 SER A N 1
ATOM 7849 C CA . SER A 1 1002 ? -19.499 -28.313 13.938 1.00 89.31 1002 SER A CA 1
ATOM 7850 C C . SER A 1 1002 ? -19.100 -28.129 12.472 1.00 89.31 1002 SER A C 1
ATOM 7852 O O . SER A 1 1002 ? -19.247 -29.060 11.680 1.00 89.31 1002 SER A O 1
ATOM 7854 N N . PHE A 1 1003 ? -18.502 -26.983 12.134 1.00 92.19 1003 PHE A N 1
ATOM 7855 C CA . PHE A 1 1003 ? -17.991 -26.706 10.792 1.00 92.19 1003 PHE A CA 1
ATOM 7856 C C . PHE A 1 1003 ? -16.847 -27.653 10.398 1.00 92.19 1003 PHE A C 1
ATOM 7858 O O . PHE A 1 1003 ? -16.863 -28.211 9.298 1.00 92.19 1003 PHE A O 1
ATOM 7865 N N . LEU A 1 1004 ? -15.885 -27.882 11.302 1.00 92.12 1004 LEU A N 1
ATOM 7866 C CA . LEU A 1 1004 ? -14.765 -28.807 11.085 1.00 92.12 1004 LEU A CA 1
ATOM 7867 C C . LEU A 1 1004 ? -15.257 -30.227 10.774 1.00 92.12 1004 LEU A C 1
ATOM 7869 O O . LEU A 1 1004 ? -14.787 -30.846 9.819 1.00 92.12 1004 LEU A O 1
ATOM 7873 N N . ARG A 1 1005 ? -16.246 -30.721 11.535 1.00 90.62 1005 ARG A N 1
ATOM 7874 C CA . ARG A 1 1005 ? -16.855 -32.046 11.328 1.00 90.62 1005 ARG A CA 1
ATOM 7875 C C . ARG A 1 1005 ? -17.597 -32.138 9.998 1.00 90.62 1005 ARG A C 1
ATOM 7877 O O . ARG A 1 1005 ? -17.376 -33.088 9.256 1.00 90.62 1005 ARG A O 1
ATOM 7884 N N . GLN A 1 1006 ? -18.435 -31.151 9.681 1.00 91.25 1006 GLN A N 1
ATOM 7885 C CA . GLN A 1 1006 ? -19.198 -31.117 8.427 1.00 91.25 1006 GLN A CA 1
ATOM 7886 C C . GLN A 1 1006 ? -18.290 -31.092 7.188 1.00 91.25 1006 GLN A C 1
ATOM 7888 O O . GLN A 1 1006 ? -18.634 -31.679 6.167 1.00 91.25 1006 GLN A O 1
ATOM 7893 N N . ASN A 1 1007 ? -17.115 -30.462 7.286 1.00 90.81 1007 ASN A N 1
ATOM 7894 C CA . ASN A 1 1007 ? -16.163 -30.328 6.180 1.00 90.81 1007 ASN A CA 1
ATOM 7895 C C . ASN A 1 1007 ? -14.997 -31.332 6.232 1.00 90.81 1007 ASN A C 1
ATOM 7897 O O . ASN A 1 1007 ? -14.091 -31.244 5.407 1.00 90.81 1007 ASN A O 1
ATOM 7901 N N . SER A 1 1008 ? -15.008 -32.290 7.169 1.00 90.81 1008 SER A N 1
ATOM 7902 C CA . SER A 1 1008 ? -13.946 -33.300 7.342 1.00 90.81 1008 SER A CA 1
ATOM 7903 C C . SER A 1 1008 ? -12.530 -32.711 7.483 1.00 90.81 1008 SER A C 1
ATOM 7905 O O . SER A 1 1008 ? -11.558 -33.272 6.975 1.00 90.81 1008 SER A O 1
ATOM 7907 N N . ILE A 1 1009 ? -12.402 -31.575 8.176 1.00 90.50 1009 ILE A N 1
ATOM 7908 C CA . ILE A 1 1009 ? -11.120 -30.893 8.411 1.00 90.50 1009 ILE A CA 1
ATOM 7909 C C . ILE A 1 1009 ? -10.481 -31.460 9.684 1.00 90.50 1009 ILE A C 1
ATOM 7911 O O . ILE A 1 1009 ? -11.124 -31.524 10.734 1.00 90.50 1009 ILE A O 1
ATOM 7915 N N . ARG A 1 1010 ? -9.211 -31.875 9.599 1.00 87.56 1010 ARG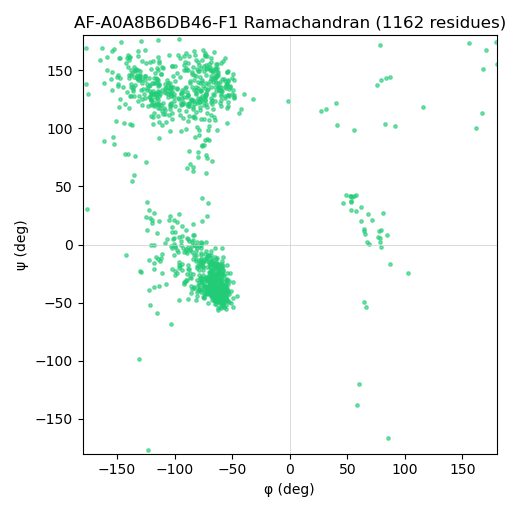 A N 1
ATOM 7916 C CA . ARG A 1 1010 ? -8.454 -32.368 10.760 1.00 87.56 1010 ARG A CA 1
ATOM 7917 C C . ARG A 1 1010 ? -8.014 -31.209 11.655 1.00 87.56 1010 ARG A C 1
ATOM 7919 O O . ARG A 1 1010 ? -7.598 -30.168 11.158 1.00 87.56 1010 ARG A O 1
ATOM 7926 N N . ILE A 1 1011 ? -8.096 -31.420 12.965 1.00 84.62 1011 ILE A N 1
ATOM 7927 C CA . ILE A 1 1011 ? -7.528 -30.519 13.973 1.00 84.62 1011 ILE A CA 1
ATOM 7928 C C . ILE A 1 1011 ? -6.028 -30.816 14.063 1.00 84.62 1011 ILE A C 1
ATOM 7930 O O . ILE A 1 1011 ? -5.633 -31.979 13.987 1.00 84.62 1011 ILE A O 1
ATOM 7934 N N . ASN A 1 1012 ? -5.205 -29.778 14.192 1.00 78.75 1012 ASN A N 1
ATOM 7935 C CA . ASN A 1 1012 ? -3.767 -29.939 14.388 1.00 78.75 1012 ASN A CA 1
ATOM 7936 C C . ASN A 1 1012 ? -3.487 -30.484 15.795 1.00 78.75 1012 ASN A C 1
ATOM 7938 O O . ASN A 1 1012 ? -4.014 -29.957 16.772 1.00 78.75 1012 ASN A O 1
ATOM 7942 N N . ASP A 1 1013 ? -2.619 -31.492 15.903 1.00 78.31 1013 ASP A N 1
ATOM 7943 C CA . ASP A 1 1013 ? -2.236 -32.088 17.195 1.00 78.31 1013 ASP A CA 1
ATOM 7944 C C . ASP A 1 1013 ? -1.322 -31.168 18.031 1.00 78.31 1013 ASP A C 1
ATOM 7946 O O . ASP A 1 1013 ? -1.083 -31.418 19.210 1.00 78.31 1013 ASP A O 1
ATOM 7950 N N . SER A 1 1014 ? -0.800 -30.096 17.426 1.00 81.81 1014 SER A N 1
ATOM 7951 C CA . SER A 1 1014 ? 0.121 -29.145 18.048 1.00 81.81 1014 SER A CA 1
ATOM 7952 C C . SER A 1 1014 ? -0.195 -27.703 17.648 1.00 81.81 1014 SER A C 1
ATOM 7954 O O . SER A 1 1014 ? -0.500 -27.432 16.484 1.00 81.81 1014 SER A O 1
ATOM 7956 N N . PHE A 1 1015 ? -0.034 -26.773 18.590 1.00 86.00 1015 PHE A N 1
ATOM 7957 C CA . PHE A 1 1015 ? -0.136 -25.328 18.383 1.00 86.00 1015 PHE A CA 1
ATOM 7958 C C . PHE A 1 1015 ? 1.245 -24.692 18.600 1.00 86.00 1015 PHE A C 1
ATOM 7960 O O . PHE A 1 1015 ? 1.883 -24.955 19.618 1.00 86.00 1015 PHE A O 1
ATOM 7967 N N . ASN A 1 1016 ? 1.728 -23.894 17.640 1.00 86.12 1016 ASN A N 1
ATOM 7968 C CA . ASN A 1 1016 ? 3.065 -23.288 17.752 1.00 86.12 1016 ASN A CA 1
ATOM 7969 C C . ASN A 1 1016 ? 2.963 -21.974 18.519 1.00 86.12 1016 ASN A C 1
ATOM 7971 O O . ASN A 1 1016 ? 2.060 -21.180 18.276 1.00 86.12 1016 ASN A O 1
ATOM 7975 N N . MET A 1 1017 ? 3.929 -21.727 19.393 1.00 85.88 1017 MET A N 1
ATOM 7976 C CA . MET A 1 1017 ? 3.990 -20.529 20.217 1.00 85.88 1017 MET A CA 1
ATOM 7977 C C . MET A 1 1017 ? 5.434 -20.040 20.291 1.00 85.88 1017 MET A C 1
ATOM 7979 O O . MET A 1 1017 ? 6.365 -20.848 20.263 1.00 85.88 1017 MET A O 1
ATOM 7983 N N . TYR A 1 1018 ? 5.622 -18.723 20.360 1.00 89.62 1018 TYR A N 1
ATOM 7984 C CA . TYR A 1 1018 ? 6.942 -18.146 20.590 1.00 89.62 1018 TYR A CA 1
ATOM 7985 C C . TYR A 1 1018 ? 7.459 -18.532 21.975 1.00 89.62 1018 TYR A C 1
ATOM 7987 O O . TYR A 1 1018 ? 6.699 -18.572 22.943 1.00 89.62 1018 TYR A O 1
ATOM 7995 N N . GLN A 1 1019 ? 8.760 -18.808 22.066 1.00 90.38 1019 GLN A N 1
ATOM 7996 C CA . GLN A 1 1019 ? 9.380 -19.237 23.316 1.00 90.38 1019 GLN A CA 1
ATOM 7997 C C . GLN A 1 1019 ? 9.269 -18.159 24.401 1.00 90.38 1019 GLN A C 1
ATOM 7999 O O . GLN A 1 1019 ? 8.954 -18.489 25.541 1.00 90.38 1019 GLN A O 1
ATOM 8004 N N . ASP A 1 1020 ? 9.427 -16.889 24.030 1.00 89.56 1020 ASP A N 1
ATOM 8005 C CA . ASP A 1 1020 ? 9.304 -15.756 24.954 1.00 89.56 1020 ASP A CA 1
ATOM 8006 C C . ASP A 1 1020 ? 7.869 -15.614 25.477 1.00 89.56 1020 ASP A C 1
ATOM 8008 O O . ASP A 1 1020 ? 7.654 -15.448 26.675 1.00 89.56 1020 ASP A O 1
ATOM 8012 N N . LEU A 1 1021 ? 6.871 -15.797 24.603 1.00 89.94 1021 LEU A N 1
ATOM 8013 C CA . LEU A 1 1021 ? 5.459 -15.782 24.994 1.00 89.94 1021 LEU A CA 1
ATOM 8014 C C . LEU A 1 1021 ? 5.133 -16.921 25.966 1.00 89.94 1021 LEU A C 1
ATOM 8016 O O . LEU A 1 1021 ? 4.417 -16.720 26.942 1.00 89.94 1021 LEU A O 1
ATOM 8020 N N . PHE A 1 1022 ? 5.677 -18.117 25.719 1.00 91.19 1022 PHE A N 1
ATOM 8021 C CA . PHE A 1 1022 ? 5.533 -19.239 26.643 1.00 91.19 1022 PHE A CA 1
ATOM 8022 C C . PHE A 1 1022 ? 6.198 -18.951 27.993 1.00 91.19 1022 PHE A C 1
ATOM 8024 O O . PHE A 1 1022 ? 5.607 -19.241 29.030 1.00 91.19 1022 PHE A O 1
ATOM 8031 N N . GLY A 1 1023 ? 7.388 -18.342 27.984 1.00 93.56 1023 GLY A N 1
ATOM 8032 C CA . GLY A 1 1023 ? 8.075 -17.879 29.189 1.00 93.56 1023 GLY A CA 1
ATOM 8033 C C . GLY A 1 1023 ? 7.221 -16.906 30.004 1.00 93.56 1023 GLY A C 1
ATOM 8034 O O . GLY A 1 1023 ? 7.024 -17.133 31.195 1.00 93.56 1023 GLY A O 1
ATOM 8035 N N . ALA A 1 1024 ? 6.6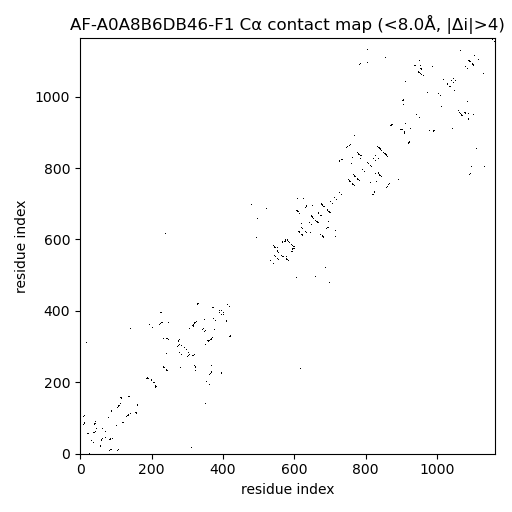28 -15.904 29.349 1.00 91.00 1024 ALA A N 1
ATOM 8036 C CA . ALA A 1 1024 ? 5.735 -14.936 29.987 1.00 91.00 1024 ALA A CA 1
ATOM 8037 C C . ALA A 1 1024 ? 4.473 -15.590 30.582 1.00 91.00 1024 ALA A C 1
ATOM 8039 O O . ALA A 1 1024 ? 4.022 -15.205 31.660 1.00 91.00 1024 ALA A O 1
ATOM 8040 N N . ILE A 1 1025 ? 3.910 -16.611 29.921 1.00 91.94 1025 ILE A N 1
ATOM 8041 C CA . ILE A 1 1025 ? 2.790 -17.391 30.475 1.00 91.94 1025 ILE A CA 1
ATOM 8042 C C . ILE A 1 1025 ? 3.226 -18.144 31.735 1.00 91.94 1025 ILE A C 1
ATOM 8044 O O . ILE A 1 1025 ? 2.488 -18.137 32.719 1.00 91.94 1025 ILE A O 1
ATOM 8048 N N . CYS A 1 1026 ? 4.396 -18.788 31.716 1.00 94.06 1026 CYS A N 1
ATOM 8049 C CA . CYS A 1 1026 ? 4.930 -19.502 32.876 1.00 94.06 1026 CYS A CA 1
ATOM 8050 C C . CYS A 1 1026 ? 5.170 -18.553 34.057 1.00 94.06 1026 CYS A C 1
ATOM 8052 O O . CYS A 1 1026 ? 4.705 -18.833 35.155 1.00 94.06 1026 CYS A O 1
ATOM 8054 N N . GLU A 1 1027 ? 5.801 -17.401 33.827 1.00 94.31 1027 GLU A N 1
ATOM 8055 C CA . GLU A 1 1027 ? 6.057 -16.397 34.868 1.00 94.31 1027 GLU A CA 1
ATOM 8056 C C . GLU A 1 1027 ? 4.757 -15.835 35.466 1.00 94.31 1027 GLU A C 1
ATOM 8058 O O . GLU A 1 1027 ? 4.608 -15.724 36.689 1.00 94.31 1027 GLU A O 1
ATOM 8063 N N . ALA A 1 1028 ? 3.776 -15.532 34.610 1.00 93.19 1028 ALA A N 1
ATOM 8064 C CA . ALA A 1 1028 ? 2.459 -15.095 35.052 1.00 93.19 1028 ALA A CA 1
ATOM 8065 C C . ALA A 1 1028 ? 1.723 -16.198 35.833 1.00 93.19 1028 ALA A C 1
ATOM 8067 O O . ALA A 1 1028 ? 1.028 -15.895 36.803 1.00 93.19 1028 ALA A O 1
ATOM 8068 N N . ALA A 1 1029 ? 1.882 -17.468 35.450 1.00 93.56 1029 ALA A N 1
ATOM 8069 C CA . ALA A 1 1029 ? 1.320 -18.607 36.175 1.00 93.56 1029 ALA A CA 1
ATOM 8070 C C . ALA A 1 1029 ? 1.973 -18.798 37.549 1.00 93.56 1029 ALA A C 1
ATOM 8072 O O . ALA A 1 1029 ? 1.252 -18.964 38.534 1.00 93.56 1029 ALA A O 1
ATOM 8073 N N . ASP A 1 1030 ? 3.299 -18.690 37.636 1.00 94.69 1030 ASP A N 1
ATOM 8074 C CA . ASP A 1 1030 ? 4.052 -18.779 38.892 1.00 94.69 1030 ASP A CA 1
ATOM 8075 C C . ASP A 1 1030 ? 3.663 -17.656 39.866 1.00 94.69 1030 ASP A C 1
ATOM 8077 O O . ASP A 1 1030 ? 3.557 -17.871 41.074 1.00 94.69 1030 ASP A O 1
ATOM 8081 N N . SER A 1 1031 ? 3.366 -16.469 39.329 1.00 93.12 1031 SER A N 1
ATOM 8082 C CA . SER A 1 1031 ? 2.899 -15.304 40.094 1.00 93.12 1031 SER A CA 1
ATOM 8083 C C . SER A 1 1031 ? 1.381 -15.287 40.335 1.00 93.12 1031 SER A C 1
ATOM 8085 O O . SER A 1 1031 ? 0.858 -14.330 40.906 1.00 93.12 1031 SER A O 1
ATOM 8087 N N . ASN A 1 1032 ? 0.648 -16.319 39.894 1.00 91.56 1032 ASN A N 1
ATOM 8088 C CA . ASN A 1 1032 ? -0.818 -16.413 39.942 1.00 91.56 1032 ASN A CA 1
ATOM 8089 C C . ASN A 1 1032 ? -1.551 -15.205 39.303 1.00 91.56 1032 ASN A C 1
ATOM 8091 O O . ASN A 1 1032 ? -2.670 -14.849 39.683 1.00 91.56 1032 ASN A O 1
ATOM 8095 N N . ALA A 1 1033 ? -0.929 -14.573 38.305 1.00 89.56 1033 ALA A N 1
ATOM 8096 C CA . ALA A 1 1033 ? -1.434 -13.413 37.578 1.00 89.56 1033 ALA A CA 1
ATOM 8097 C C . ALA A 1 1033 ? -2.381 -13.844 36.442 1.00 89.56 1033 ALA A C 1
ATOM 8099 O O . ALA A 1 1033 ? -2.093 -13.690 35.253 1.00 89.56 1033 ALA A O 1
ATOM 8100 N N . ILE A 1 1034 ? -3.540 -14.403 36.809 1.00 87.81 1034 ILE A N 1
ATOM 8101 C CA . ILE A 1 1034 ? -4.516 -15.001 35.875 1.00 87.81 1034 ILE A CA 1
ATOM 8102 C C . ILE A 1 1034 ? -4.946 -14.023 34.768 1.00 87.81 1034 ILE A C 1
ATOM 8104 O O . ILE A 1 1034 ? -5.106 -14.426 33.616 1.00 87.81 1034 ILE A O 1
ATOM 8108 N N . HIS A 1 1035 ? -5.095 -12.736 35.092 1.00 84.38 1035 HIS A N 1
ATOM 8109 C CA . HIS A 1 1035 ? -5.476 -11.708 34.121 1.00 84.38 1035 HIS A CA 1
ATOM 8110 C C . HIS A 1 1035 ? -4.415 -11.517 33.023 1.00 84.38 1035 HIS A C 1
ATOM 8112 O O . HIS A 1 1035 ? -4.747 -11.409 31.843 1.00 84.38 1035 HIS A O 1
ATOM 8118 N N . THR A 1 1036 ? -3.133 -11.564 33.388 1.00 85.88 1036 THR A N 1
ATOM 8119 C CA . THR A 1 1036 ? -2.012 -11.483 32.442 1.00 85.88 1036 THR A CA 1
ATOM 8120 C C . THR A 1 1036 ? -1.988 -12.696 31.516 1.00 85.88 1036 THR A C 1
ATOM 8122 O O . THR A 1 1036 ? -1.868 -12.541 30.301 1.00 85.88 1036 THR A O 1
ATOM 8125 N N . ILE A 1 1037 ? -2.199 -13.901 32.062 1.00 89.50 1037 ILE A N 1
ATOM 8126 C CA . ILE A 1 1037 ? -2.317 -15.131 31.260 1.00 89.50 1037 ILE A CA 1
ATOM 8127 C C . ILE A 1 1037 ? -3.463 -14.994 30.257 1.00 89.50 1037 ILE A C 1
ATOM 8129 O O . ILE A 1 1037 ? -3.297 -15.287 29.074 1.00 89.50 1037 ILE A O 1
ATOM 8133 N N . GLN A 1 1038 ? -4.622 -14.518 30.716 1.00 88.62 1038 GLN A N 1
ATOM 8134 C CA . GLN A 1 1038 ? -5.785 -14.310 29.865 1.00 88.62 1038 GLN A CA 1
ATOM 8135 C C . GLN A 1 1038 ? -5.472 -13.346 28.716 1.00 88.62 1038 GLN A C 1
ATOM 8137 O O . GLN A 1 1038 ? -5.726 -13.703 27.567 1.00 88.62 1038 GLN A O 1
ATOM 8142 N N . LYS A 1 1039 ? -4.868 -12.182 28.998 1.00 85.38 1039 LYS A N 1
ATOM 8143 C CA . LYS A 1 1039 ? -4.454 -11.201 27.979 1.00 85.38 1039 LYS A CA 1
ATOM 8144 C C . LYS A 1 1039 ? -3.530 -11.820 26.929 1.00 85.38 1039 LYS A C 1
ATOM 8146 O O . LYS A 1 1039 ? -3.768 -11.661 25.732 1.00 85.38 1039 LYS A O 1
ATOM 8151 N N . ILE A 1 1040 ? -2.525 -12.586 27.353 1.00 87.69 1040 ILE A N 1
ATOM 8152 C CA . ILE A 1 1040 ? -1.583 -13.250 26.442 1.00 87.69 1040 ILE A CA 1
ATOM 8153 C C . ILE A 1 1040 ? -2.296 -14.281 25.548 1.00 87.69 1040 ILE A C 1
ATOM 8155 O O . ILE A 1 1040 ? -2.082 -14.322 24.334 1.00 87.69 1040 ILE A O 1
ATOM 8159 N N . VAL A 1 1041 ? -3.171 -15.106 26.128 1.00 88.25 1041 VAL A N 1
ATOM 8160 C CA . VAL A 1 1041 ? -3.862 -16.185 25.404 1.00 88.25 1041 VAL A CA 1
ATOM 8161 C C . VAL A 1 1041 ? -4.838 -15.639 24.359 1.00 88.25 1041 VAL A C 1
ATOM 8163 O O . VAL A 1 1041 ? -4.937 -16.197 23.268 1.00 88.25 1041 VAL A O 1
ATOM 8166 N N . VAL A 1 1042 ? -5.552 -14.550 24.656 1.00 89.25 1042 VAL A N 1
ATOM 8167 C CA . VAL A 1 1042 ? -6.564 -13.994 23.736 1.00 89.25 1042 VAL A CA 1
ATOM 8168 C C . VAL A 1 1042 ? -5.978 -13.107 22.631 1.00 89.25 1042 VAL A C 1
ATOM 8170 O O . VAL A 1 1042 ? -6.673 -12.831 21.652 1.00 89.25 1042 VAL A O 1
ATOM 8173 N N . SER A 1 1043 ? -4.718 -12.683 22.758 1.00 88.12 1043 SER A N 1
ATOM 8174 C CA . SER A 1 1043 ? -4.037 -11.775 21.824 1.00 88.12 1043 SER A CA 1
ATOM 8175 C C . SER A 1 1043 ? -3.644 -12.478 20.524 1.00 88.12 1043 SER A C 1
ATOM 8177 O O . SER A 1 1043 ? -2.524 -12.961 20.380 1.00 88.12 1043 SER A O 1
ATOM 8179 N N . VAL A 1 1044 ? -4.563 -12.545 19.556 1.00 90.00 1044 VAL A N 1
ATOM 8180 C CA . VAL A 1 1044 ? -4.365 -13.261 18.277 1.00 90.00 1044 VAL A CA 1
ATOM 8181 C C . VAL A 1 1044 ? -3.111 -12.840 17.514 1.00 90.00 1044 VAL A C 1
ATOM 8183 O O . VAL A 1 1044 ? -2.484 -13.677 16.872 1.00 90.00 1044 VAL A O 1
ATOM 8186 N N . GLU A 1 1045 ? -2.729 -11.570 17.595 1.00 87.94 1045 GLU A N 1
ATOM 8187 C CA . GLU A 1 1045 ? -1.519 -11.021 16.983 1.00 87.94 1045 GLU A CA 1
ATOM 8188 C C . GLU A 1 1045 ? -0.210 -11.603 17.536 1.00 87.94 1045 GLU A C 1
ATOM 8190 O O . GLU A 1 1045 ? 0.783 -11.632 16.811 1.00 87.94 1045 GLU A O 1
ATOM 8195 N N . SER A 1 1046 ? -0.206 -12.099 18.775 1.00 86.69 1046 SER A N 1
ATOM 8196 C CA . SER A 1 1046 ? 0.986 -12.639 19.438 1.00 86.69 1046 SER A CA 1
ATOM 8197 C C . SER A 1 1046 ? 1.269 -14.096 19.056 1.00 86.69 1046 SER A C 1
ATOM 8199 O O . SER A 1 1046 ? 2.325 -14.630 19.390 1.00 86.69 1046 SER A O 1
ATOM 8201 N N . HIS A 1 1047 ? 0.348 -14.754 18.341 1.00 90.31 1047 HIS A N 1
ATOM 8202 C CA . HIS A 1 1047 ? 0.453 -16.166 17.965 1.00 90.31 1047 HIS A CA 1
ATOM 8203 C C . HIS A 1 1047 ? 0.607 -16.311 16.443 1.00 90.31 1047 HIS A C 1
ATOM 8205 O O . HIS A 1 1047 ? -0.303 -15.913 15.715 1.00 90.31 1047 HIS A O 1
ATOM 8211 N N . PRO A 1 1048 ? 1.686 -16.928 15.919 1.00 88.94 1048 PRO A N 1
ATOM 8212 C CA . PRO A 1 1048 ? 1.997 -16.928 14.484 1.00 88.94 1048 PRO A CA 1
ATOM 8213 C C . PRO A 1 1048 ? 0.853 -17.398 13.577 1.00 88.94 1048 PRO A C 1
ATOM 8215 O O . PRO A 1 1048 ? 0.509 -16.723 12.605 1.00 88.94 1048 PRO A O 1
ATOM 8218 N N . GLN A 1 1049 ? 0.241 -18.550 13.883 1.00 89.62 1049 GLN A N 1
ATOM 8219 C CA . GLN A 1 1049 ? -0.844 -19.098 13.061 1.00 89.62 1049 GLN A CA 1
ATOM 8220 C C . GLN A 1 1049 ? -2.102 -18.227 13.114 1.00 89.62 1049 GLN A C 1
ATOM 8222 O O . GLN A 1 1049 ? -2.737 -17.988 12.084 1.00 89.62 1049 GLN A O 1
ATOM 8227 N N . LEU A 1 1050 ? -2.451 -17.729 14.305 1.00 92.94 1050 LEU A N 1
ATOM 8228 C CA . LEU A 1 1050 ? -3.647 -16.911 14.507 1.00 92.94 1050 LEU A CA 1
ATOM 8229 C C . LEU A 1 1050 ? -3.482 -15.528 13.878 1.00 92.94 1050 LEU A C 1
ATOM 8231 O O . LEU A 1 1050 ? -4.412 -15.048 13.238 1.00 92.94 1050 LEU A O 1
ATOM 8235 N N . ALA A 1 1051 ? -2.295 -14.930 13.979 1.00 91.62 1051 ALA A N 1
ATOM 8236 C CA . ALA A 1 1051 ? -1.971 -13.648 13.370 1.00 91.62 1051 ALA A CA 1
ATOM 8237 C C . ALA A 1 1051 ? -2.114 -13.703 11.843 1.00 91.62 1051 ALA A C 1
ATOM 8239 O O . ALA A 1 1051 ? -2.691 -12.798 11.238 1.00 91.62 1051 ALA A O 1
ATOM 8240 N N . VAL A 1 1052 ? -1.662 -14.793 11.207 1.00 91.88 1052 VAL A N 1
ATOM 8241 C CA . VAL A 1 1052 ? -1.845 -15.005 9.762 1.00 91.88 1052 VAL A CA 1
ATOM 8242 C C . VAL A 1 1052 ? -3.324 -15.157 9.411 1.00 91.88 1052 VAL A C 1
ATOM 8244 O O . VAL A 1 1052 ? -3.799 -14.484 8.492 1.00 91.88 1052 VAL A O 1
ATOM 8247 N N . ALA A 1 1053 ? -4.064 -15.998 10.141 1.00 93.12 1053 ALA A N 1
ATOM 8248 C CA . ALA A 1 1053 ? -5.495 -16.197 9.914 1.00 93.12 1053 ALA A CA 1
ATOM 8249 C C . ALA A 1 1053 ? -6.282 -14.883 10.070 1.00 93.12 1053 ALA A C 1
ATOM 8251 O O . ALA A 1 1053 ? -7.091 -14.538 9.204 1.00 93.12 1053 ALA A O 1
ATOM 8252 N N . PHE A 1 1054 ? -5.993 -14.120 11.126 1.00 92.50 1054 PHE A N 1
ATOM 8253 C CA . PHE A 1 1054 ? -6.611 -12.832 11.430 1.00 92.50 1054 PHE A CA 1
ATOM 8254 C C . PHE A 1 1054 ? -6.270 -11.764 10.389 1.00 92.50 1054 PHE A C 1
ATOM 8256 O O . PHE A 1 1054 ? -7.172 -11.095 9.891 1.00 92.50 1054 PHE A O 1
ATOM 8263 N N . LYS A 1 1055 ? -4.999 -11.645 9.977 1.00 90.62 1055 LYS A N 1
ATOM 8264 C CA . LYS A 1 1055 ? -4.582 -10.714 8.915 1.00 90.62 1055 LYS A CA 1
ATOM 8265 C C . LYS A 1 1055 ? -5.269 -11.035 7.589 1.00 90.62 1055 LYS A C 1
ATOM 8267 O O . LYS A 1 1055 ? -5.725 -10.126 6.900 1.00 90.62 1055 LYS A O 1
ATOM 8272 N N . LYS A 1 1056 ? -5.377 -12.321 7.236 1.00 90.75 1056 LYS A N 1
ATOM 8273 C CA . LYS A 1 1056 ? -6.100 -12.750 6.032 1.00 90.75 1056 LYS A CA 1
ATOM 8274 C C . LYS A 1 1056 ? -7.591 -12.452 6.131 1.00 90.75 1056 LYS A C 1
ATOM 8276 O O . LYS A 1 1056 ? -8.138 -11.972 5.152 1.00 90.75 1056 LYS A O 1
ATOM 8281 N N . LEU A 1 1057 ? -8.221 -12.656 7.289 1.00 91.06 1057 LEU A N 1
ATOM 8282 C CA . LEU A 1 1057 ? -9.625 -12.293 7.500 1.00 91.06 1057 LEU A CA 1
ATOM 8283 C C . LEU A 1 1057 ? -9.845 -10.781 7.372 1.00 91.06 1057 LEU A C 1
ATOM 8285 O O . LEU A 1 1057 ? -10.751 -10.370 6.657 1.00 91.06 1057 LEU A O 1
ATOM 8289 N N . LYS A 1 1058 ? -8.993 -9.959 8.003 1.00 86.81 1058 LYS A N 1
ATOM 8290 C CA . LYS A 1 1058 ? -9.043 -8.493 7.881 1.00 86.81 1058 LYS A CA 1
ATOM 8291 C C . LYS A 1 1058 ? -8.948 -8.037 6.424 1.00 86.81 1058 LYS A C 1
ATOM 8293 O O . LYS A 1 1058 ? -9.696 -7.156 6.030 1.00 86.81 1058 LYS A O 1
ATOM 8298 N N . GLY A 1 1059 ? -8.102 -8.678 5.615 1.00 82.56 1059 GLY A N 1
ATOM 8299 C CA . GLY A 1 1059 ? -7.996 -8.389 4.179 1.00 82.56 1059 GLY A CA 1
ATOM 8300 C C . GLY A 1 1059 ? -9.205 -8.813 3.333 1.00 82.56 1059 GLY A C 1
ATOM 8301 O O . GLY A 1 1059 ? -9.300 -8.395 2.185 1.00 82.56 1059 GLY A O 1
ATOM 8302 N N . LEU A 1 1060 ? -10.112 -9.642 3.865 1.00 85.19 1060 LEU A N 1
ATOM 8303 C CA . LEU A 1 1060 ? -11.364 -10.027 3.200 1.00 85.19 1060 LEU A CA 1
ATOM 8304 C C . LEU A 1 1060 ? -12.548 -9.139 3.584 1.00 85.19 1060 LEU A C 1
ATOM 8306 O O . LEU A 1 1060 ? -13.589 -9.210 2.932 1.00 85.19 1060 LEU A O 1
ATOM 8310 N N . LEU A 1 1061 ? -12.431 -8.386 4.679 1.00 83.12 1061 LEU A N 1
ATOM 8311 C CA . LEU A 1 1061 ? -13.504 -7.534 5.161 1.00 83.12 1061 LEU A CA 1
ATOM 8312 C C . LEU A 1 1061 ? -13.593 -6.289 4.292 1.00 83.12 1061 LEU A C 1
ATOM 8314 O O . LEU A 1 1061 ? -12.632 -5.528 4.174 1.00 83.12 1061 LEU A O 1
ATOM 8318 N N . ASP A 1 1062 ? -14.780 -6.069 3.733 1.00 72.38 1062 ASP A N 1
ATOM 8319 C CA . ASP A 1 1062 ? -15.078 -4.803 3.097 1.00 72.38 1062 ASP A CA 1
ATOM 8320 C C . ASP A 1 1062 ? -15.044 -3.686 4.134 1.00 72.38 1062 ASP A C 1
ATOM 8322 O O . ASP A 1 1062 ? -15.328 -3.838 5.326 1.00 72.38 1062 ASP A O 1
ATOM 8326 N N . SER A 1 1063 ? -14.700 -2.518 3.639 1.00 80.31 1063 SER A N 1
ATOM 8327 C CA . SER A 1 1063 ? -14.840 -1.278 4.364 1.00 80.31 1063 SER A CA 1
ATOM 8328 C C . SER A 1 1063 ? -16.305 -0.961 4.674 1.00 80.31 1063 SER A C 1
ATOM 8330 O O . SER A 1 1063 ? -17.182 -1.229 3.854 1.00 80.31 1063 SER A O 1
ATOM 8332 N N . PHE A 1 1064 ? -16.579 -0.339 5.826 1.00 88.44 1064 PHE A N 1
ATOM 8333 C CA . PHE A 1 1064 ? -17.918 0.197 6.079 1.00 88.44 1064 PHE A CA 1
ATOM 8334 C C . PHE A 1 1064 ? -18.223 1.363 5.128 1.00 88.44 1064 PHE A C 1
ATOM 8336 O O . PHE A 1 1064 ? -17.310 2.110 4.754 1.00 88.44 1064 PHE A O 1
ATOM 8343 N N . ASN A 1 1065 ? -19.508 1.526 4.812 1.00 90.50 1065 ASN A N 1
ATOM 8344 C CA . ASN A 1 1065 ? -20.066 2.604 4.000 1.00 90.50 1065 ASN A CA 1
ATOM 8345 C C . ASN A 1 1065 ? -21.331 3.170 4.661 1.00 90.50 1065 ASN A C 1
ATOM 8347 O O . ASN A 1 1065 ? -22.083 2.440 5.309 1.00 90.50 1065 ASN A O 1
ATOM 8351 N N . TYR A 1 1066 ? -21.594 4.456 4.454 1.00 94.62 1066 TYR A N 1
ATOM 8352 C CA . TYR A 1 1066 ? -22.871 5.084 4.760 1.00 94.62 1066 TYR A CA 1
ATOM 8353 C C . TYR A 1 1066 ? -23.922 4.705 3.723 1.00 94.62 1066 TYR A C 1
ATOM 8355 O O . TYR A 1 1066 ? -23.656 4.729 2.522 1.00 94.62 1066 TYR A O 1
ATOM 8363 N N . GLN A 1 1067 ? -25.127 4.390 4.176 1.00 94.00 1067 GLN A N 1
ATOM 8364 C CA . GLN A 1 1067 ? -26.282 4.160 3.324 1.00 94.00 1067 GLN A CA 1
ATOM 8365 C C . GLN A 1 1067 ? -27.518 4.824 3.923 1.00 94.00 1067 GLN A C 1
ATOM 8367 O O . GLN A 1 1067 ? -27.791 4.725 5.119 1.00 94.00 1067 GLN A O 1
ATOM 8372 N N . CYS A 1 1068 ? -28.293 5.496 3.074 1.00 95.94 1068 CYS A N 1
ATOM 8373 C CA . CYS A 1 1068 ? -29.553 6.098 3.485 1.00 95.94 1068 CYS A CA 1
ATOM 8374 C C . CYS A 1 1068 ? -30.564 5.008 3.866 1.00 95.94 1068 CYS A C 1
ATOM 8376 O O . CYS A 1 1068 ? -30.819 4.097 3.075 1.00 95.94 1068 CYS A O 1
ATOM 8378 N N . SER A 1 1069 ? -31.186 5.128 5.040 1.00 96.00 1069 SER A N 1
ATOM 8379 C CA . SER A 1 1069 ? -32.157 4.163 5.556 1.00 96.00 1069 SER A CA 1
ATOM 8380 C C . SER A 1 1069 ? -33.361 3.966 4.630 1.00 96.00 1069 SER A C 1
ATOM 8382 O O . SER A 1 1069 ? -33.864 2.853 4.546 1.00 96.00 1069 SER A O 1
ATOM 8384 N N . GLY A 1 1070 ? -33.779 4.982 3.870 1.00 90.56 1070 GLY A N 1
ATOM 8385 C CA . GLY A 1 1070 ? -34.853 4.859 2.877 1.00 90.56 1070 GLY A CA 1
ATOM 8386 C C . GLY A 1 1070 ? -34.454 4.117 1.595 1.00 90.56 1070 GLY A C 1
ATOM 8387 O O . GLY A 1 1070 ? -35.316 3.770 0.797 1.00 90.56 1070 GLY A O 1
ATOM 8388 N N . SER A 1 1071 ? -33.157 3.877 1.374 1.00 87.38 1071 SER A N 1
ATOM 8389 C CA . SER A 1 1071 ? -32.627 3.208 0.172 1.00 87.38 1071 SER A CA 1
ATOM 8390 C C . SER A 1 1071 ? -32.054 1.813 0.448 1.00 87.38 1071 SER A C 1
ATOM 8392 O O . SER A 1 1071 ? -32.004 0.987 -0.460 1.00 87.38 1071 SER A O 1
ATOM 8394 N N . VAL A 1 1072 ? -31.626 1.530 1.683 1.00 90.81 1072 VAL A N 1
ATOM 8395 C CA . VAL A 1 1072 ? -31.009 0.247 2.061 1.00 90.81 1072 VAL A CA 1
ATOM 8396 C C . VAL A 1 1072 ? -32.033 -0.788 2.529 1.00 90.81 1072 VAL A C 1
ATOM 8398 O O . VAL A 1 1072 ? -32.924 -0.514 3.347 1.00 90.81 1072 VAL A O 1
ATOM 8401 N N . SER A 1 1073 ? -31.864 -2.020 2.044 1.00 89.31 1073 SER A N 1
ATOM 8402 C CA . SER A 1 1073 ? -32.686 -3.167 2.428 1.00 89.31 1073 SER A CA 1
ATOM 8403 C C . SER A 1 1073 ? -32.449 -3.563 3.893 1.00 89.31 1073 SER A C 1
ATOM 8405 O O . SER A 1 1073 ? -31.353 -3.401 4.420 1.00 89.31 1073 SER A O 1
ATOM 8407 N N . LEU A 1 1074 ? -33.460 -4.107 4.576 1.00 87.88 1074 LEU A N 1
ATOM 8408 C CA . LEU A 1 1074 ? -33.340 -4.474 5.996 1.00 87.88 1074 LEU A CA 1
ATOM 8409 C C . LEU A 1 1074 ? -32.250 -5.526 6.268 1.00 87.88 1074 LEU A C 1
ATOM 8411 O O . LEU A 1 1074 ? -31.627 -5.476 7.325 1.00 87.88 1074 LEU A O 1
ATOM 8415 N N . SER A 1 1075 ? -32.000 -6.451 5.332 1.00 85.19 1075 SER A N 1
ATOM 8416 C CA . SER A 1 1075 ? -30.947 -7.469 5.473 1.00 85.19 1075 SER A CA 1
ATOM 8417 C C . SER A 1 1075 ? -29.538 -6.882 5.416 1.00 85.19 1075 SER A C 1
ATOM 8419 O O . SER A 1 1075 ? -28.610 -7.467 5.970 1.00 85.19 1075 SER A O 1
ATOM 8421 N N . ASP A 1 1076 ? -29.392 -5.720 4.778 1.00 88.69 1076 ASP A N 1
ATOM 8422 C CA . ASP A 1 1076 ? -28.094 -5.106 4.499 1.00 88.69 1076 ASP A CA 1
ATOM 8423 C C . ASP A 1 1076 ? -27.732 -4.022 5.531 1.00 88.69 1076 ASP A C 1
ATOM 8425 O O . ASP A 1 1076 ? -26.613 -3.514 5.530 1.00 88.69 1076 ASP A O 1
ATOM 8429 N N . ARG A 1 1077 ? -28.640 -3.708 6.472 1.00 92.62 1077 ARG A N 1
ATOM 8430 C CA . ARG A 1 1077 ? -28.441 -2.742 7.576 1.00 92.62 1077 ARG A CA 1
ATOM 8431 C C . ARG A 1 1077 ? -27.570 -3.291 8.707 1.00 92.62 1077 ARG A C 1
ATOM 8433 O O . ARG A 1 1077 ? -27.862 -3.083 9.884 1.00 92.62 1077 ARG A O 1
ATOM 8440 N N . CYS A 1 1078 ? -26.518 -4.025 8.380 1.00 91.50 1078 CYS A N 1
ATOM 8441 C CA . CYS A 1 1078 ? -25.673 -4.692 9.357 1.00 91.50 1078 CYS A CA 1
ATOM 8442 C C . CYS A 1 1078 ? -24.249 -4.137 9.359 1.00 91.50 1078 CYS A C 1
ATOM 8444 O O . CYS A 1 1078 ? -23.748 -3.645 8.352 1.00 91.50 1078 CYS A O 1
ATOM 8446 N N . ASN A 1 1079 ? -23.592 -4.227 10.512 1.00 93.31 1079 ASN A N 1
ATOM 8447 C CA . ASN A 1 1079 ? -22.168 -3.988 10.664 1.00 93.31 1079 ASN A CA 1
ATOM 8448 C C . ASN A 1 1079 ? -21.525 -5.279 11.171 1.00 93.31 1079 ASN A C 1
ATOM 8450 O O . ASN A 1 1079 ? -21.664 -5.637 12.346 1.00 93.31 1079 ASN A O 1
ATOM 8454 N N . PHE A 1 1080 ? -20.858 -5.988 10.260 1.00 91.56 1080 PHE A N 1
ATOM 8455 C CA . PHE A 1 1080 ? -20.286 -7.297 10.532 1.00 91.56 1080 PHE A CA 1
ATOM 8456 C C . PHE A 1 1080 ? -19.263 -7.233 11.663 1.00 91.56 1080 PHE A C 1
ATOM 8458 O O . PHE A 1 1080 ? -19.415 -7.976 12.624 1.00 91.56 1080 PHE A O 1
ATOM 8465 N N . SER A 1 1081 ? -18.285 -6.320 11.617 1.00 90.25 1081 SER A N 1
ATOM 8466 C CA . SER A 1 1081 ? -17.209 -6.272 12.622 1.00 90.25 1081 SER A CA 1
ATOM 8467 C C . SER A 1 1081 ? -17.723 -5.918 14.018 1.00 90.25 1081 SER A C 1
ATOM 8469 O O . SER A 1 1081 ? -17.289 -6.514 15.003 1.00 90.25 1081 SER A O 1
ATOM 8471 N N . LEU A 1 1082 ? -18.682 -4.991 14.123 1.00 92.38 1082 LEU A N 1
ATOM 8472 C CA . LEU A 1 1082 ? -19.272 -4.609 15.410 1.00 92.38 1082 LEU A CA 1
ATOM 8473 C C . LEU A 1 1082 ? -20.308 -5.615 15.932 1.00 92.38 1082 LEU A C 1
ATOM 8475 O O . LEU A 1 1082 ? -20.661 -5.543 17.112 1.00 92.38 1082 LEU A O 1
ATOM 8479 N N . ASN A 1 1083 ? -20.760 -6.550 15.091 1.00 94.25 1083 ASN A N 1
ATOM 8480 C CA . ASN A 1 1083 ? -21.854 -7.483 15.363 1.00 94.25 1083 ASN A CA 1
ATOM 8481 C C . ASN A 1 1083 ? -23.178 -6.778 15.720 1.00 94.25 1083 ASN A C 1
ATOM 8483 O O . ASN A 1 1083 ? -23.864 -7.165 16.666 1.00 94.25 1083 ASN A O 1
ATOM 8487 N N . LEU A 1 1084 ? -23.520 -5.714 14.987 1.00 94.50 1084 LEU A N 1
ATOM 8488 C CA . LEU A 1 1084 ? -24.703 -4.880 15.238 1.00 94.50 1084 LEU A CA 1
ATOM 8489 C C . LEU A 1 1084 ? -25.551 -4.697 13.973 1.00 94.50 1084 LEU A C 1
ATOM 8491 O O . LEU A 1 1084 ? -25.059 -4.815 12.851 1.00 94.50 1084 LEU A O 1
ATOM 8495 N N . VAL A 1 1085 ? -26.831 -4.372 14.167 1.00 93.88 1085 VAL A N 1
ATOM 8496 C CA . VAL A 1 1085 ? -27.789 -4.020 13.105 1.00 93.88 1085 VAL A CA 1
ATOM 8497 C C . VAL A 1 1085 ? -28.339 -2.629 13.393 1.00 93.88 1085 VAL A C 1
ATOM 8499 O O . VAL A 1 1085 ? -28.690 -2.339 14.533 1.00 93.88 1085 VAL A O 1
ATOM 8502 N N . ASN A 1 1086 ? -28.438 -1.796 12.358 1.00 94.88 1086 ASN A N 1
ATOM 8503 C CA . ASN A 1 1086 ? -28.724 -0.364 12.435 1.00 94.88 1086 ASN A CA 1
ATOM 8504 C C . ASN A 1 1086 ? -27.728 0.375 13.345 1.00 94.88 1086 ASN A C 1
ATOM 8506 O O . ASN A 1 1086 ? -27.855 0.403 14.568 1.00 94.88 1086 ASN A O 1
ATOM 8510 N N . PHE A 1 1087 ? -26.735 1.001 12.731 1.00 96.88 1087 PHE A N 1
ATOM 8511 C CA . PHE A 1 1087 ? -25.696 1.747 13.429 1.00 96.88 1087 PHE A CA 1
ATOM 8512 C C . PHE A 1 1087 ? -25.512 3.108 12.757 1.00 96.88 1087 PHE A C 1
ATOM 8514 O O . PHE A 1 1087 ? -25.680 3.204 11.544 1.00 96.88 1087 PHE A O 1
ATOM 8521 N N . VAL A 1 1088 ? -25.192 4.148 13.524 1.00 97.38 1088 VAL A N 1
ATOM 8522 C CA . VAL A 1 1088 ? -24.899 5.504 13.023 1.00 97.38 1088 VAL A CA 1
ATOM 8523 C C . VAL A 1 1088 ? -23.612 6.015 13.667 1.00 97.38 1088 VAL A C 1
ATOM 8525 O O . VAL A 1 1088 ? -23.156 5.435 14.647 1.00 97.38 1088 VAL A O 1
ATOM 8528 N N . HIS A 1 1089 ? -23.036 7.094 13.146 1.00 96.19 1089 HIS A N 1
ATOM 8529 C CA . HIS A 1 1089 ? -22.049 7.882 13.883 1.00 96.19 1089 HIS A CA 1
ATOM 8530 C C . HIS A 1 1089 ? -22.682 9.211 14.298 1.00 96.19 1089 HIS A C 1
ATOM 8532 O O . HIS A 1 1089 ? -23.373 9.853 13.506 1.00 96.19 1089 HIS A O 1
ATOM 8538 N N . MET A 1 1090 ? -22.475 9.593 15.554 1.00 95.19 1090 MET A N 1
ATOM 8539 C CA . MET A 1 1090 ? -22.836 10.907 16.093 1.00 95.19 1090 MET A CA 1
ATOM 8540 C C . MET A 1 1090 ? -21.816 11.456 17.100 1.00 95.19 1090 MET A C 1
ATOM 8542 O O . MET A 1 1090 ? -21.944 12.596 17.530 1.00 95.19 1090 MET A O 1
ATOM 8546 N N . THR A 1 1091 ? -20.844 10.652 17.528 1.00 95.25 1091 THR A N 1
ATOM 8547 C CA . THR A 1 1091 ? -19.956 10.930 18.668 1.00 95.25 1091 THR A CA 1
ATOM 8548 C C . THR A 1 1091 ? -18.694 11.721 18.307 1.00 95.25 1091 THR A C 1
ATOM 8550 O O . THR A 1 1091 ? -17.908 12.040 19.195 1.00 95.25 1091 THR A O 1
ATOM 8553 N N . SER A 1 1092 ? -18.481 12.044 17.031 1.00 92.75 1092 SER A N 1
ATOM 8554 C CA . SER A 1 1092 ? -17.284 12.722 16.515 1.00 92.75 1092 SER A CA 1
ATOM 8555 C C . SER A 1 1092 ? -17.627 13.828 15.492 1.00 92.75 1092 SER A C 1
ATOM 8557 O O . SER A 1 1092 ? -17.090 13.841 14.380 1.00 92.75 1092 SER A O 1
ATOM 8559 N N . PRO A 1 1093 ? -18.495 14.805 15.833 1.00 93.25 1093 PRO A N 1
ATOM 8560 C CA . PRO A 1 1093 ? -18.959 15.844 14.902 1.00 93.25 1093 PRO A CA 1
ATOM 8561 C C . PRO A 1 1093 ? -17.885 16.839 14.446 1.00 93.25 1093 PRO A C 1
ATOM 8563 O O . PRO A 1 1093 ? -18.100 17.553 13.470 1.00 93.25 1093 PRO A O 1
ATOM 8566 N N . ALA A 1 1094 ? -16.729 16.885 15.112 1.00 89.06 1094 ALA A N 1
ATOM 8567 C CA . ALA A 1 1094 ? -15.582 17.689 14.683 1.00 89.06 1094 ALA A CA 1
ATOM 8568 C C . ALA A 1 1094 ? -14.772 17.039 13.545 1.00 89.06 1094 ALA A C 1
ATOM 8570 O O . ALA A 1 1094 ? -14.021 17.726 12.854 1.00 89.06 1094 ALA A O 1
ATOM 8571 N N . ASP A 1 1095 ? -14.943 15.732 13.343 1.00 88.56 1095 ASP A N 1
ATOM 8572 C CA . ASP A 1 1095 ? -14.132 14.900 12.451 1.00 88.56 1095 ASP A CA 1
ATOM 8573 C C . ASP A 1 1095 ? -14.943 14.284 11.306 1.00 88.56 1095 ASP A C 1
ATOM 8575 O O . ASP A 1 1095 ? -14.376 13.799 10.329 1.00 88.56 1095 ASP A O 1
ATOM 8579 N N . ASN A 1 1096 ? -16.273 14.279 11.404 1.00 91.62 1096 ASN A N 1
ATOM 8580 C CA . ASN A 1 1096 ? -17.139 13.622 10.435 1.00 91.62 1096 ASN A CA 1
ATOM 8581 C C . ASN A 1 1096 ? -18.424 14.415 10.189 1.00 91.62 1096 ASN A C 1
ATOM 8583 O O . ASN A 1 1096 ? -19.234 14.631 11.089 1.00 91.62 1096 ASN A O 1
ATOM 8587 N N . TYR A 1 1097 ? -18.651 14.805 8.936 1.00 94.88 1097 TYR A N 1
ATOM 8588 C CA . TYR A 1 1097 ? -19.802 15.621 8.559 1.00 94.88 1097 TYR A CA 1
ATOM 8589 C C . TYR A 1 1097 ? -21.125 14.878 8.779 1.00 94.88 1097 TYR A C 1
ATOM 8591 O O . TYR A 1 1097 ? -22.143 15.492 9.106 1.00 94.88 1097 TYR A O 1
ATOM 8599 N N . MET A 1 1098 ? -21.118 13.546 8.655 1.00 96.12 1098 MET A N 1
ATOM 8600 C CA . MET A 1 1098 ? -22.317 12.738 8.882 1.00 96.12 1098 MET A CA 1
ATOM 8601 C C . MET A 1 1098 ? -22.796 12.791 10.335 1.00 96.12 1098 MET A C 1
ATOM 8603 O O . MET A 1 1098 ? -24.001 12.724 10.567 1.00 96.12 1098 MET A O 1
ATOM 8607 N N . ASP A 1 1099 ? -21.903 13.009 11.298 1.00 96.62 1099 ASP A N 1
ATOM 8608 C CA . ASP A 1 1099 ? -22.272 13.187 12.702 1.00 96.62 1099 ASP A CA 1
ATOM 8609 C C . ASP A 1 1099 ? -23.039 14.504 12.893 1.00 96.62 1099 ASP A C 1
ATOM 8611 O O . ASP A 1 1099 ? -24.062 14.519 13.574 1.00 96.62 1099 ASP A O 1
ATOM 8615 N N . ILE A 1 1100 ? -22.634 15.588 12.214 1.00 96.44 1100 ILE A N 1
ATOM 8616 C CA . ILE A 1 1100 ? -23.370 16.868 12.209 1.00 96.44 1100 ILE A CA 1
ATOM 8617 C C . ILE A 1 1100 ? -24.771 16.682 11.603 1.00 96.44 1100 ILE A C 1
ATOM 8619 O O . ILE A 1 1100 ? -25.758 17.215 12.118 1.00 96.44 1100 ILE A O 1
ATOM 8623 N N . VAL A 1 1101 ? -24.887 15.897 10.525 1.00 97.00 1101 VAL A N 1
ATOM 8624 C CA . VAL A 1 1101 ? -26.184 15.546 9.920 1.00 97.00 1101 VAL A CA 1
ATOM 8625 C C . VAL A 1 1101 ? -27.062 14.799 10.927 1.00 97.00 1101 VAL A C 1
ATOM 8627 O O . VAL A 1 1101 ? -28.227 15.160 11.107 1.00 97.00 1101 VAL A O 1
ATOM 8630 N N . VAL A 1 1102 ? -26.514 13.803 11.629 1.00 97.50 1102 VAL A N 1
ATOM 8631 C CA . VAL A 1 1102 ? -27.241 13.046 12.661 1.00 97.50 1102 VAL A CA 1
ATOM 8632 C C . VAL A 1 1102 ? -27.639 13.939 13.839 1.00 97.50 1102 VAL A C 1
ATOM 8634 O O . VAL A 1 1102 ? -28.783 13.863 14.287 1.00 97.50 1102 VAL A O 1
ATOM 8637 N N . HIS A 1 1103 ? -26.772 14.852 14.286 1.00 97.31 1103 HIS A N 1
ATOM 8638 C CA . HIS A 1 1103 ? -27.097 15.847 15.319 1.00 97.31 1103 HIS A CA 1
ATOM 8639 C C . HIS A 1 1103 ? -28.309 16.695 14.928 1.00 97.31 1103 HIS A C 1
ATOM 8641 O O . HIS A 1 1103 ? -29.242 16.847 15.716 1.00 97.31 1103 HIS A O 1
ATOM 8647 N N . ARG A 1 1104 ? -28.347 17.189 13.684 1.00 97.06 1104 ARG A N 1
ATOM 8648 C CA . ARG A 1 1104 ? -29.482 17.965 13.153 1.00 97.06 1104 ARG A CA 1
ATOM 8649 C C . ARG A 1 1104 ? -30.771 17.143 13.102 1.00 97.06 1104 ARG A C 1
ATOM 8651 O O . ARG A 1 1104 ? -31.839 17.667 13.416 1.00 97.06 1104 ARG A O 1
ATOM 8658 N N . LEU A 1 1105 ? -30.686 15.860 12.743 1.00 96.94 1105 LEU A N 1
ATOM 8659 C CA . LEU A 1 1105 ? -31.837 14.951 12.766 1.00 96.94 1105 LEU A CA 1
ATOM 8660 C C . LEU A 1 1105 ? -32.362 14.754 14.196 1.00 96.94 1105 LEU A C 1
ATOM 8662 O O . LEU A 1 1105 ? -33.565 14.890 14.418 1.00 96.94 1105 LEU A O 1
ATOM 8666 N N . ILE A 1 1106 ? -31.482 14.528 15.176 1.00 96.44 1106 ILE A N 1
ATOM 8667 C CA . ILE A 1 1106 ? -31.866 14.412 16.593 1.00 96.44 1106 ILE A CA 1
ATOM 8668 C C . ILE A 1 1106 ? -32.513 15.716 17.081 1.00 96.44 1106 ILE A C 1
ATOM 8670 O O . ILE A 1 1106 ? -33.605 15.683 17.648 1.00 96.44 1106 ILE A O 1
ATOM 8674 N N . LYS A 1 1107 ? -31.904 16.874 16.799 1.00 95.56 1107 LYS A N 1
ATOM 8675 C CA . LYS A 1 1107 ? -32.460 18.189 17.155 1.00 95.56 1107 LYS A CA 1
ATOM 8676 C C . LYS A 1 1107 ? -33.835 18.442 16.549 1.00 95.56 1107 LYS A C 1
ATOM 8678 O O . LYS A 1 1107 ? -34.704 18.971 17.236 1.00 95.56 1107 LYS A O 1
ATOM 8683 N N . SER A 1 1108 ? -34.063 18.030 15.301 1.00 95.19 1108 SER A N 1
ATOM 8684 C CA . SER A 1 1108 ? -35.384 18.168 14.677 1.00 95.19 1108 SER A CA 1
ATOM 8685 C C . SER A 1 1108 ? -36.468 17.411 15.451 1.00 95.19 1108 SER A C 1
ATOM 8687 O O . SER A 1 1108 ? -37.581 17.911 15.586 1.00 95.19 1108 SER A O 1
ATOM 8689 N N . LEU A 1 1109 ? -36.130 16.264 16.052 1.00 95.19 1109 LEU A N 1
ATOM 8690 C CA . LEU A 1 1109 ? -37.043 15.519 16.918 1.00 95.19 1109 LEU A CA 1
ATOM 8691 C C . LEU A 1 1109 ? -37.226 16.187 18.284 1.00 95.19 1109 LEU A C 1
ATOM 8693 O O . LEU A 1 1109 ? -38.358 16.276 18.754 1.00 95.19 1109 LEU A O 1
ATOM 8697 N N . ILE A 1 1110 ? -36.145 16.685 18.896 1.00 94.31 1110 ILE A N 1
ATOM 8698 C CA . ILE A 1 1110 ? -36.195 17.396 20.187 1.00 94.31 1110 ILE A CA 1
ATOM 8699 C C . ILE A 1 1110 ? -37.098 18.633 20.085 1.00 94.31 1110 ILE A C 1
ATOM 8701 O O . ILE A 1 1110 ? -37.975 18.833 20.923 1.00 94.31 1110 ILE A O 1
ATOM 8705 N N . TYR A 1 1111 ? -36.929 19.433 19.030 1.00 92.81 1111 TYR A N 1
ATOM 8706 C CA . TYR A 1 1111 ? -37.692 20.664 18.810 1.00 92.81 1111 TYR A CA 1
ATOM 8707 C C . TYR A 1 1111 ? -39.016 20.458 18.060 1.00 92.81 1111 TYR A C 1
ATOM 8709 O O . TYR A 1 1111 ? -39.702 21.437 17.774 1.00 92.81 1111 TYR A O 1
ATOM 8717 N N . GLN A 1 1112 ? -39.382 19.212 17.734 1.00 91.75 1112 GLN A N 1
ATOM 8718 C CA . GLN A 1 1112 ? -40.602 18.863 16.989 1.00 91.75 1112 GLN A CA 1
ATOM 8719 C C . GLN A 1 1112 ? -40.735 19.609 15.644 1.00 91.75 1112 GLN A C 1
ATOM 8721 O O . GLN A 1 1112 ? -41.812 20.059 15.256 1.00 91.75 1112 GLN A O 1
ATOM 8726 N N . GLN A 1 1113 ? -39.621 19.746 14.927 1.00 91.50 1113 GLN A N 1
ATOM 8727 C CA . GLN A 1 1113 ? -39.527 20.407 13.626 1.00 91.50 1113 GLN A CA 1
ATOM 8728 C C . GLN A 1 1113 ? -39.585 19.395 12.473 1.00 91.50 1113 GLN A C 1
ATOM 8730 O O . GLN A 1 1113 ? -39.368 18.196 12.651 1.00 91.50 1113 GLN A O 1
ATOM 8735 N N . SER A 1 1114 ? -39.854 19.877 11.256 1.00 89.94 1114 SER A N 1
ATOM 8736 C CA . SER A 1 1114 ? -39.735 19.056 10.047 1.00 89.94 1114 SER A CA 1
ATOM 8737 C C . SER A 1 1114 ? -38.291 18.609 9.823 1.00 89.94 1114 SER A C 1
ATOM 8739 O O . SER A 1 1114 ? -37.355 19.355 10.116 1.00 89.94 1114 SER A O 1
ATOM 8741 N N . THR A 1 1115 ? -38.106 17.430 9.231 1.00 90.81 1115 THR A N 1
ATOM 8742 C CA . THR A 1 1115 ? -36.776 16.886 8.939 1.00 90.81 1115 THR A CA 1
ATOM 8743 C C . THR A 1 1115 ? -35.955 17.854 8.076 1.00 90.81 1115 THR A C 1
ATOM 8745 O O . THR A 1 1115 ? -36.422 18.238 7.000 1.00 90.81 1115 THR A O 1
ATOM 8748 N N . PRO A 1 1116 ? -34.720 18.210 8.475 1.00 92.69 1116 PRO A N 1
ATOM 8749 C CA . PRO A 1 1116 ? -33.894 19.164 7.734 1.00 92.69 1116 PRO A CA 1
ATOM 8750 C C . PRO A 1 1116 ? -33.368 18.617 6.399 1.00 92.69 1116 PRO A C 1
ATOM 8752 O O . PRO A 1 1116 ? -32.816 19.377 5.605 1.00 92.69 1116 PRO A O 1
ATOM 8755 N N . TYR A 1 1117 ? -33.529 17.317 6.144 1.00 95.31 1117 TYR A N 1
ATOM 8756 C CA . TYR A 1 1117 ? -33.014 16.621 4.969 1.00 95.31 1117 TYR A CA 1
ATOM 8757 C C . TYR A 1 1117 ? -34.099 15.790 4.288 1.00 95.31 1117 TYR A C 1
ATOM 8759 O O . TYR A 1 1117 ? -34.997 15.257 4.944 1.00 95.31 1117 TYR A O 1
ATOM 8767 N N . LYS A 1 1118 ? -33.985 15.649 2.965 1.00 94.38 1118 LYS A N 1
ATOM 8768 C CA . LYS A 1 1118 ? -34.784 14.712 2.158 1.00 94.38 1118 LYS A CA 1
ATOM 8769 C C . LYS A 1 1118 ? -34.024 13.398 1.947 1.00 94.38 1118 LYS A C 1
ATOM 8771 O O . LYS A 1 1118 ? -32.799 13.376 2.032 1.00 94.38 1118 LYS A O 1
ATOM 8776 N N . VAL A 1 1119 ? -34.740 12.327 1.591 1.00 92.81 1119 VAL A N 1
ATOM 8777 C CA . VAL A 1 1119 ? -34.149 11.001 1.303 1.00 92.81 1119 VAL A CA 1
ATOM 8778 C C . VAL A 1 1119 ? -33.045 11.096 0.243 1.00 92.81 1119 VAL A C 1
ATOM 8780 O O . VAL A 1 1119 ? -31.931 10.633 0.472 1.00 92.81 1119 VAL A O 1
ATOM 8783 N N . ASP A 1 1120 ? -33.314 11.771 -0.880 1.00 89.62 1120 ASP A N 1
ATOM 8784 C CA . ASP A 1 1120 ? -32.323 11.954 -1.950 1.00 89.62 1120 ASP A CA 1
ATOM 8785 C C . ASP A 1 1120 ? -31.091 12.743 -1.500 1.00 89.62 1120 ASP A C 1
ATOM 8787 O O . ASP A 1 1120 ? -29.979 12.450 -1.928 1.00 89.62 1120 ASP A O 1
ATOM 8791 N N . GLU A 1 1121 ? -31.268 13.714 -0.603 1.00 92.88 1121 GLU A N 1
ATOM 8792 C CA . GLU A 1 1121 ? -30.162 14.516 -0.083 1.00 92.88 1121 GLU A CA 1
ATOM 8793 C C . GLU A 1 1121 ? -29.232 13.671 0.796 1.00 92.88 1121 GLU A C 1
ATOM 8795 O O . GLU A 1 1121 ? -28.015 13.724 0.629 1.00 92.88 1121 GLU A O 1
ATOM 8800 N N . ILE A 1 1122 ? -29.793 12.833 1.677 1.00 95.25 1122 ILE A N 1
ATOM 8801 C CA . ILE A 1 1122 ? -29.010 11.895 2.496 1.00 95.25 1122 ILE A CA 1
ATOM 8802 C C . ILE A 1 1122 ? -28.315 10.855 1.619 1.00 95.25 1122 ILE A C 1
ATOM 8804 O O . ILE A 1 1122 ? -27.160 10.531 1.880 1.00 95.25 1122 ILE A O 1
ATOM 8808 N N . ARG A 1 1123 ? -28.977 10.354 0.569 1.00 90.44 1123 ARG A N 1
ATOM 8809 C CA . ARG A 1 1123 ? -28.372 9.416 -0.387 1.00 90.44 1123 ARG A CA 1
ATOM 8810 C C . ARG A 1 1123 ? -27.134 10.018 -1.055 1.00 90.44 1123 ARG A C 1
ATOM 8812 O O . ARG A 1 1123 ? -26.067 9.422 -0.976 1.00 90.44 1123 ARG A O 1
ATOM 8819 N N . ILE A 1 1124 ? -27.255 11.228 -1.603 1.00 86.50 1124 ILE A N 1
ATOM 8820 C CA . ILE A 1 1124 ? -26.132 11.941 -2.231 1.00 86.50 1124 ILE A CA 1
ATOM 8821 C C . ILE A 1 1124 ? -25.006 12.190 -1.218 1.00 86.50 1124 ILE A C 1
ATOM 8823 O O . ILE A 1 1124 ? -23.838 11.974 -1.531 1.00 86.50 1124 ILE A O 1
ATOM 8827 N N . LEU A 1 1125 ? -25.335 12.608 0.010 1.00 91.44 1125 LEU A N 1
ATOM 8828 C CA . LEU A 1 1125 ? -24.338 12.800 1.068 1.00 91.44 1125 LEU A CA 1
ATOM 8829 C C . LEU A 1 1125 ? -23.601 11.499 1.413 1.00 91.44 1125 LEU A C 1
ATOM 8831 O O . LEU A 1 1125 ? -22.380 11.521 1.549 1.00 91.44 1125 LEU A O 1
ATOM 8835 N N . CYS A 1 1126 ? -24.313 10.372 1.511 1.00 91.38 1126 CYS A N 1
ATOM 8836 C CA . CYS A 1 1126 ? -23.701 9.065 1.748 1.00 91.38 1126 CYS A CA 1
ATOM 8837 C C . CYS A 1 1126 ? -22.694 8.721 0.643 1.00 91.38 1126 CYS A C 1
ATOM 8839 O O . CYS A 1 1126 ? -21.559 8.368 0.952 1.00 91.38 1126 CYS A O 1
ATOM 8841 N N . ASP A 1 1127 ? -23.070 8.880 -0.629 1.00 81.69 1127 ASP A N 1
ATOM 8842 C CA . ASP A 1 1127 ? -22.204 8.569 -1.775 1.00 81.69 1127 ASP A CA 1
ATOM 8843 C C . ASP A 1 1127 ? -20.933 9.439 -1.792 1.00 81.69 1127 ASP A C 1
ATOM 8845 O O . ASP A 1 1127 ? -19.817 8.942 -1.993 1.00 81.69 1127 ASP A O 1
ATOM 8849 N N . VAL A 1 1128 ? -21.086 10.734 -1.504 1.00 82.25 1128 VAL A N 1
ATOM 8850 C CA . VAL A 1 1128 ? -19.973 11.692 -1.430 1.00 82.25 1128 VAL A CA 1
ATOM 8851 C C . VAL A 1 1128 ? -19.018 11.350 -0.283 1.00 82.25 1128 VAL A C 1
ATOM 8853 O O . VAL A 1 1128 ? -17.803 11.303 -0.486 1.00 82.25 1128 VAL A O 1
ATOM 8856 N N . VAL A 1 1129 ? -19.539 11.075 0.916 1.00 87.38 1129 VAL A N 1
ATOM 8857 C CA . VAL A 1 1129 ? -18.707 10.740 2.084 1.00 87.38 1129 VAL A CA 1
ATOM 8858 C C . VAL A 1 1129 ? -18.044 9.371 1.920 1.00 87.38 1129 VAL A C 1
ATOM 8860 O O . VAL A 1 1129 ? -16.876 9.224 2.270 1.00 87.38 1129 VAL A O 1
ATOM 8863 N N . ASN A 1 1130 ? -18.724 8.384 1.330 1.00 86.12 1130 ASN A N 1
ATOM 8864 C CA . ASN A 1 1130 ? -18.143 7.070 1.024 1.00 86.12 1130 ASN A CA 1
ATOM 8865 C C . ASN A 1 1130 ? -16.945 7.170 0.076 1.00 86.12 1130 ASN A C 1
ATOM 8867 O O . ASN A 1 1130 ? -15.929 6.503 0.281 1.00 86.12 1130 ASN A O 1
ATOM 8871 N N . SER A 1 1131 ? -17.043 8.038 -0.930 1.00 77.75 1131 SER A N 1
ATOM 8872 C CA . SER A 1 1131 ? -15.937 8.307 -1.853 1.00 77.75 1131 SER A CA 1
ATOM 8873 C C . SER A 1 1131 ? -14.734 8.901 -1.109 1.00 77.75 1131 SER A C 1
ATOM 8875 O O . SER A 1 1131 ? -13.603 8.446 -1.285 1.00 77.75 1131 SER A O 1
ATOM 8877 N N . SER A 1 1132 ? -14.974 9.841 -0.189 1.00 81.81 1132 SER A N 1
ATOM 8878 C CA . SER A 1 1132 ? -13.923 10.409 0.665 1.00 81.81 1132 SER A CA 1
ATOM 8879 C C . SER A 1 1132 ? -13.368 9.433 1.707 1.00 81.81 1132 SER A C 1
ATOM 8881 O O . SER A 1 1132 ? -12.180 9.491 1.996 1.00 81.81 1132 SER A O 1
ATOM 8883 N N . LEU A 1 1133 ? -14.163 8.492 2.223 1.00 82.19 1133 LEU A N 1
ATOM 8884 C CA . LEU A 1 1133 ? -13.684 7.421 3.108 1.00 82.19 1133 LEU A CA 1
ATOM 8885 C C . LEU A 1 1133 ? -12.676 6.505 2.408 1.00 82.19 1133 LEU A C 1
ATOM 8887 O O . LEU A 1 1133 ? -11.690 6.094 3.017 1.00 82.19 1133 LEU A O 1
ATOM 8891 N N . MET A 1 1134 ? -12.912 6.173 1.135 1.00 74.19 1134 MET A N 1
ATOM 8892 C CA . MET A 1 1134 ? -11.955 5.401 0.339 1.00 74.19 1134 MET A CA 1
ATOM 8893 C C . MET A 1 1134 ? -10.641 6.174 0.171 1.00 74.19 1134 MET A C 1
ATOM 8895 O O . MET A 1 1134 ? -9.572 5.625 0.432 1.00 74.19 1134 MET A O 1
ATOM 8899 N N . ASN A 1 1135 ? -10.742 7.454 -0.197 1.00 76.88 1135 ASN A N 1
ATOM 8900 C CA . ASN A 1 1135 ? -9.596 8.347 -0.353 1.00 76.88 1135 ASN A CA 1
ATOM 8901 C C . ASN A 1 1135 ? -8.786 8.471 0.947 1.00 76.88 1135 ASN A C 1
ATOM 8903 O O . ASN A 1 1135 ? -7.572 8.292 0.928 1.00 76.88 1135 ASN A O 1
ATOM 8907 N N . LYS A 1 1136 ? -9.467 8.666 2.087 1.00 82.44 1136 LYS A N 1
ATOM 8908 C CA . LYS A 1 1136 ? -8.861 8.707 3.424 1.00 82.44 1136 LYS A CA 1
ATOM 8909 C C . LYS A 1 1136 ? -8.042 7.455 3.722 1.00 82.44 1136 LYS A C 1
ATOM 8911 O O . LYS A 1 1136 ? -6.902 7.567 4.154 1.00 82.44 1136 LYS A O 1
ATOM 8916 N N . ARG A 1 1137 ? -8.591 6.261 3.470 1.00 76.62 1137 ARG A N 1
ATOM 8917 C CA . ARG A 1 1137 ? -7.879 4.999 3.739 1.00 76.62 1137 ARG A CA 1
ATOM 8918 C C . ARG A 1 1137 ? -6.617 4.859 2.900 1.00 76.62 1137 ARG A C 1
ATOM 8920 O O . ARG A 1 1137 ? -5.595 4.436 3.429 1.00 76.62 1137 ARG A O 1
ATOM 8927 N N . MET A 1 1138 ? -6.693 5.189 1.612 1.00 76.44 1138 MET A N 1
ATOM 8928 C CA . MET A 1 1138 ? -5.526 5.136 0.730 1.00 76.44 1138 MET A CA 1
ATOM 8929 C C . MET A 1 1138 ? -4.461 6.141 1.174 1.00 76.44 1138 MET A C 1
ATOM 8931 O O . MET A 1 1138 ? -3.298 5.772 1.292 1.00 76.44 1138 MET A O 1
ATOM 8935 N N . TYR A 1 1139 ? -4.876 7.362 1.516 1.00 81.56 1139 TYR A N 1
ATOM 8936 C CA . TYR A 1 1139 ? -3.999 8.389 2.064 1.00 81.56 1139 TYR A CA 1
ATOM 8937 C C . TYR A 1 1139 ? -3.290 7.913 3.344 1.00 81.56 1139 TYR A C 1
ATOM 8939 O O . TYR A 1 1139 ? -2.063 7.904 3.402 1.00 81.56 1139 TYR A O 1
ATOM 8947 N N . GLU A 1 1140 ? -4.033 7.432 4.346 1.00 80.69 1140 GLU A N 1
ATOM 8948 C CA . GLU A 1 1140 ? -3.468 6.953 5.617 1.00 80.69 1140 GLU A CA 1
ATOM 8949 C C . GLU A 1 1140 ? -2.539 5.743 5.424 1.00 80.69 1140 GLU A C 1
ATOM 8951 O O . GLU A 1 1140 ? -1.524 5.617 6.113 1.00 80.69 1140 GLU A O 1
ATOM 8956 N N . GLN A 1 1141 ? -2.844 4.853 4.473 1.00 77.44 1141 GLN A N 1
ATOM 8957 C CA . GLN A 1 1141 ? -1.954 3.751 4.095 1.00 77.44 1141 GLN A CA 1
ATOM 8958 C C . GLN A 1 1141 ? -0.645 4.268 3.493 1.00 77.44 1141 GLN A C 1
ATOM 8960 O O . GLN A 1 1141 ? 0.422 3.902 3.986 1.00 77.44 1141 GLN A O 1
ATOM 8965 N N . SER A 1 1142 ? -0.709 5.162 2.502 1.00 79.38 1142 SER A N 1
ATOM 8966 C CA . SER A 1 1142 ? 0.479 5.756 1.877 1.00 79.38 1142 SER A CA 1
ATOM 8967 C C . SER A 1 1142 ? 1.331 6.531 2.882 1.00 79.38 1142 SER A C 1
ATOM 8969 O O . SER A 1 1142 ? 2.555 6.407 2.892 1.00 79.38 1142 SER A O 1
ATOM 8971 N N . VAL A 1 1143 ? 0.702 7.279 3.789 1.00 82.06 1143 VAL A N 1
ATOM 8972 C CA . VAL A 1 1143 ? 1.404 7.986 4.862 1.00 82.06 1143 VAL A CA 1
ATOM 8973 C C . VAL A 1 1143 ? 2.124 6.994 5.791 1.00 82.06 1143 VAL A C 1
ATOM 8975 O O . VAL A 1 1143 ? 3.308 7.172 6.089 1.00 82.06 1143 VAL A O 1
ATOM 8978 N N . ASN A 1 1144 ? 1.456 5.917 6.217 1.00 77.69 1144 ASN A N 1
ATOM 8979 C CA . ASN A 1 1144 ? 2.072 4.879 7.050 1.00 77.69 1144 ASN A CA 1
ATOM 8980 C C . ASN A 1 1144 ? 3.257 4.190 6.357 1.00 77.69 1144 ASN A C 1
ATOM 8982 O O . ASN A 1 1144 ? 4.280 3.941 7.001 1.00 77.69 1144 ASN A O 1
ATOM 8986 N N . GLU A 1 1145 ? 3.150 3.911 5.058 1.00 79.25 1145 GLU A N 1
ATOM 8987 C CA . GLU A 1 1145 ? 4.241 3.353 4.254 1.00 79.25 1145 GLU A CA 1
ATOM 8988 C C . GLU A 1 1145 ? 5.451 4.290 4.223 1.00 79.25 1145 GLU A C 1
ATOM 8990 O O . GLU A 1 1145 ? 6.569 3.856 4.507 1.00 79.25 1145 GLU A O 1
ATOM 8995 N N . VAL A 1 1146 ? 5.236 5.587 3.986 1.00 80.44 1146 VAL A N 1
ATOM 8996 C CA . VAL A 1 1146 ? 6.305 6.596 4.001 1.00 80.44 1146 VAL A CA 1
ATOM 8997 C C . VAL A 1 1146 ? 6.972 6.679 5.379 1.00 80.44 1146 VAL A C 1
ATOM 8999 O O . VAL A 1 1146 ? 8.204 6.689 5.472 1.00 80.44 1146 VAL A O 1
ATOM 9002 N N . HIS A 1 1147 ? 6.196 6.681 6.468 1.00 78.81 1147 HIS A N 1
ATOM 9003 C CA . HIS A 1 1147 ? 6.753 6.664 7.824 1.00 78.81 1147 HIS A CA 1
ATOM 9004 C C . HIS A 1 1147 ? 7.558 5.393 8.113 1.00 78.81 1147 HIS A C 1
ATOM 9006 O O . HIS A 1 1147 ? 8.617 5.475 8.744 1.00 78.81 1147 HIS A O 1
ATOM 9012 N N . LEU A 1 1148 ? 7.092 4.228 7.654 1.00 77.00 1148 LEU A N 1
ATOM 9013 C CA . LEU A 1 1148 ? 7.813 2.967 7.804 1.00 77.00 1148 LEU A CA 1
ATOM 9014 C C . LEU A 1 1148 ? 9.135 2.999 7.029 1.00 77.00 1148 LEU A C 1
ATOM 9016 O O . LEU A 1 1148 ? 10.177 2.678 7.603 1.00 77.00 1148 LEU A O 1
ATOM 9020 N N . CYS A 1 1149 ? 9.116 3.463 5.776 1.00 76.19 1149 CYS A N 1
ATOM 9021 C CA . CYS A 1 1149 ? 10.315 3.658 4.966 1.00 76.19 1149 CYS A CA 1
ATOM 9022 C C . CYS A 1 1149 ? 11.323 4.570 5.676 1.00 76.19 1149 CYS A C 1
ATOM 9024 O O . CYS A 1 1149 ? 12.479 4.181 5.840 1.00 76.19 1149 CYS A O 1
ATOM 9026 N N . ASN A 1 1150 ? 10.883 5.721 6.193 1.00 74.62 1150 ASN A N 1
ATOM 9027 C CA . ASN A 1 1150 ? 11.756 6.643 6.919 1.00 74.62 1150 ASN A CA 1
ATOM 9028 C C . ASN A 1 1150 ? 12.345 6.029 8.205 1.00 74.62 1150 ASN A C 1
ATOM 9030 O O . ASN A 1 1150 ? 13.521 6.218 8.505 1.00 74.62 1150 ASN A O 1
ATOM 9034 N N . ARG A 1 1151 ? 11.570 5.238 8.962 1.00 72.69 1151 ARG A N 1
ATOM 9035 C CA . ARG A 1 1151 ? 12.107 4.514 10.131 1.00 72.69 1151 ARG A CA 1
ATOM 9036 C C . ARG A 1 1151 ? 13.156 3.479 9.722 1.00 72.69 1151 ARG A C 1
ATOM 9038 O O . ARG A 1 1151 ? 14.185 3.361 10.382 1.00 72.69 1151 ARG A O 1
ATOM 9045 N N . THR A 1 1152 ? 12.930 2.746 8.630 1.00 69.69 1152 THR A N 1
ATOM 9046 C CA . THR A 1 1152 ? 13.899 1.748 8.147 1.00 69.69 1152 THR A CA 1
ATOM 9047 C C . THR A 1 1152 ? 15.199 2.377 7.642 1.00 69.69 1152 THR A C 1
ATOM 9049 O O . THR A 1 1152 ? 16.271 1.836 7.909 1.00 69.69 1152 THR A O 1
ATOM 9052 N N . THR A 1 1153 ? 15.140 3.542 6.987 1.00 64.38 1153 THR A N 1
ATOM 9053 C CA . THR A 1 1153 ? 16.336 4.267 6.535 1.00 64.38 1153 THR A CA 1
ATOM 9054 C C . THR A 1 1153 ? 17.095 4.890 7.708 1.00 64.38 1153 THR A C 1
ATOM 9056 O O . THR A 1 1153 ? 18.313 4.739 7.779 1.00 64.38 1153 THR A O 1
ATOM 9059 N N . GLN A 1 1154 ? 16.411 5.483 8.693 1.00 59.69 1154 GLN A N 1
ATOM 9060 C CA . GLN A 1 1154 ? 17.057 6.012 9.903 1.00 59.69 1154 GLN A CA 1
ATOM 9061 C C . GLN A 1 1154 ? 17.738 4.909 10.733 1.00 59.69 1154 GLN A C 1
ATOM 9063 O O . GLN A 1 1154 ? 18.894 5.063 11.141 1.00 59.69 1154 GLN A O 1
ATOM 9068 N N . ASN A 1 1155 ? 17.095 3.748 10.889 1.00 46.81 1155 ASN A N 1
ATOM 9069 C CA . ASN A 1 1155 ? 17.674 2.598 11.595 1.00 46.81 1155 ASN A CA 1
ATOM 9070 C C . ASN A 1 1155 ? 18.852 1.948 10.849 1.00 46.81 1155 ASN A C 1
ATOM 9072 O O . ASN A 1 1155 ? 19.670 1.280 11.471 1.00 46.81 1155 ASN A O 1
ATOM 9076 N N . SER A 1 1156 ? 18.998 2.176 9.538 1.00 39.88 1156 SER A N 1
ATOM 9077 C CA . SER A 1 1156 ? 20.187 1.747 8.784 1.00 39.88 1156 SER A CA 1
ATOM 9078 C C . SER A 1 1156 ? 21.419 2.641 9.015 1.00 39.88 1156 SER A C 1
ATOM 9080 O O . SER A 1 1156 ? 22.535 2.250 8.677 1.00 39.88 1156 SER A O 1
ATOM 9082 N N . SER A 1 1157 ? 21.230 3.815 9.635 1.00 34.28 1157 SER A N 1
ATOM 9083 C CA . SER A 1 1157 ? 22.269 4.832 9.866 1.00 34.28 1157 SER A CA 1
ATOM 9084 C C . SER A 1 1157 ? 22.738 4.972 11.326 1.00 34.28 1157 SER A C 1
ATOM 9086 O O . SER A 1 1157 ? 23.644 5.756 11.602 1.00 34.28 1157 SER A O 1
ATOM 9088 N N . SER A 1 1158 ? 22.205 4.174 12.262 1.00 27.11 1158 SER A N 1
ATOM 9089 C CA . SER A 1 1158 ? 22.708 4.083 13.643 1.00 27.11 1158 SER A CA 1
ATOM 9090 C C . SER A 1 1158 ? 22.775 2.623 14.121 1.00 27.11 1158 SER A C 1
ATOM 9092 O O . SER A 1 1158 ? 21.834 1.866 13.890 1.00 27.11 1158 SER A O 1
ATOM 9094 N N . PRO A 1 1159 ? 23.856 2.180 14.792 1.00 38.72 1159 PRO A N 1
ATOM 9095 C CA . PRO A 1 1159 ? 23.854 0.900 15.478 1.00 38.72 1159 PRO A CA 1
ATOM 9096 C C . PRO A 1 1159 ? 23.185 1.096 16.842 1.00 38.72 1159 PRO A C 1
ATOM 9098 O O . PRO A 1 1159 ? 23.846 1.469 17.808 1.00 38.72 1159 PRO A O 1
ATOM 9101 N N . ALA A 1 1160 ?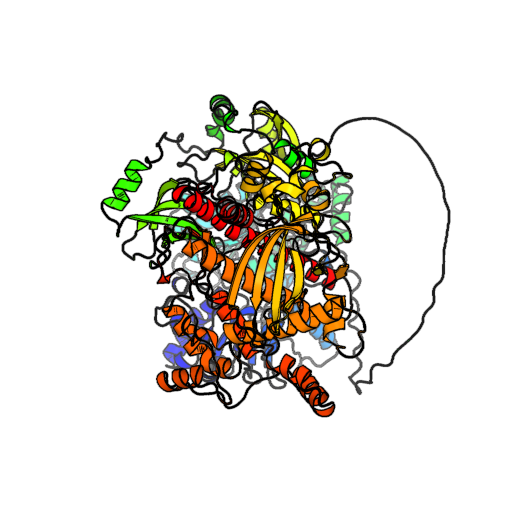 21.876 0.867 16.935 1.00 31.16 1160 ALA A N 1
ATOM 9102 C CA . ALA A 1 1160 ? 21.190 0.843 18.222 1.00 31.16 1160 ALA A CA 1
ATOM 9103 C C . ALA A 1 1160 ? 20.140 -0.274 18.294 1.00 31.16 1160 ALA A C 1
ATOM 9105 O O . ALA A 1 1160 ? 19.182 -0.322 17.531 1.00 31.16 1160 ALA A O 1
ATOM 9106 N N . SER A 1 1161 ? 20.408 -1.179 19.237 1.00 28.61 1161 SER A N 1
ATOM 9107 C CA . SER A 1 1161 ? 19.482 -1.939 20.082 1.00 28.61 1161 SER A CA 1
ATOM 9108 C C . SER A 1 1161 ? 17.982 -1.663 19.914 1.00 28.61 1161 SER A C 1
ATOM 9110 O O . SER A 1 1161 ? 17.516 -0.557 20.181 1.00 28.61 1161 SER A O 1
ATOM 9112 N N . TYR A 1 1162 ? 17.232 -2.724 19.619 1.00 23.53 1162 TYR A N 1
ATOM 9113 C CA . TYR A 1 1162 ? 15.795 -2.813 19.880 1.00 23.53 1162 TYR A CA 1
ATOM 9114 C C . TYR A 1 1162 ? 15.511 -2.693 21.392 1.00 23.53 1162 TYR A C 1
ATOM 9116 O O . TYR A 1 1162 ? 16.165 -3.400 22.164 1.00 23.53 1162 TYR A O 1
ATOM 9124 N N . PRO A 1 1163 ? 14.548 -1.866 21.835 1.00 26.02 1163 PRO A N 1
ATOM 9125 C CA . PRO A 1 1163 ? 13.700 -2.189 22.973 1.00 26.02 1163 PRO A CA 1
ATOM 9126 C C . PRO A 1 1163 ? 12.510 -3.053 22.509 1.00 26.02 1163 PRO A C 1
ATOM 9128 O O . PRO A 1 1163 ? 12.087 -2.954 21.356 1.00 26.02 1163 PRO A O 1
ATOM 9131 N N . GLU A 1 1164 ? 12.067 -3.919 23.419 1.00 27.39 1164 GLU A N 1
ATOM 9132 C CA . GLU A 1 1164 ? 11.082 -5.013 23.297 1.00 27.39 1164 GLU A CA 1
ATOM 9133 C C . GLU A 1 1164 ? 9.732 -4.665 22.654 1.00 27.39 1164 GLU A C 1
ATOM 9135 O O . GLU A 1 1164 ? 9.218 -3.544 22.879 1.00 27.39 1164 GLU A O 1
#

Organism: Mytilus galloprovincialis (NCBI:txid29158)

Nearest PDB structures (foldseek):
  6d6r-assembly1_K  TM=6.249E-01  e=5.019E-31  Homo sapiens
  7did-assembly1_A  TM=6.888E-01  e=3.040E-28  Mycoplasmoides genitalium G37
  7dcy-assembly1_A  TM=6.880E-01  e=2.662E-27  Mycoplasmoides genitalium G37
  5xgu-assembly2_B  TM=7.489E-01  e=3.499E-24  Escherichia coli DEC6A
  7dol-assembly1_A  TM=7.094E-01  e=1.982E-24  Mycoplasmoides genitalium G37

Foldseek 3Di:
DCPVVLVQFQEEAEADPVVLLCCQVPPVLVVCVVVVNLLQEAEADDWPPAQVVHDPSNVSRFAADPVRGTTDLDAPVSSLSHRYYYYYLVCLLSVVVNVQAPSTQEYEYEQQQADFQVSLCSNVSNYDPRHHYHYYHDVLAQFHDDDDPVCVLVVRSGGPVNVVVVVQVVVVVPDDPVPRPDDDDQEDQFADLLLQQLLCVPRVPHSRSHDYNYPQPPPVPDDAAFEEAWDFDWDDALQDPFIATVRLLVVVLVVLVVCQVVPDVSVPDRALLLEEEEEQGDVNLVSNLVSNCVVDPRNNNHHYDYLVPCPPAAHQEYEYEQSDEPCVLVVQDDDPDDRPLDDSQLQARSNSVSSRSVRYRGHYYYYYHLLCSCAGYPCNVSSLSSVVSCVVVVRYPPNVDDPVVSVVVNVVSCPPPSSVVSVVVSVVVPDPDPPDDDPDDDDDDDDDDDDDDDDDDDDDDDDDDDDDDDDDDDDDDDAQALVNLLVLQVAADLPLQDPVVVCLLCVVVCVVPVPDDDFDPDDFDDLVVLVVVCVVDVLFKFWFQWAADPLFIWTHGPPVPADIAGEPDLLQLLPAAHQFTFIWGADPVRRYTGTSGTNGHRDDLQSAKFKWFANLSFNQWTQGPPSSDFIEGARDDPVCVVVRSVQWAWAWGADRSGDIHTDDIDHADSVCSPQKIFIWRFDADRSVDSYGYIHTHHIQGPDDLVSVLSNLCRNLVPRPAPPPDPCCVVFNLPDDDDPCVVVAAAEPAPFAKAFEDAPQDFTQWIWGWDQDPVRWIKIKIWGFQVLVVDPPPDPQLVQLLVNFFWFDFVPDDTDFSGHVCCRRRARGQDAQGKHWTFMWIFTAHPLLDTDDIDTTTHIYHHNYYHYLVRLLVLCVCVPPDPDPSSVRSNSLLVSLLSQLCQQAPLLSLDQPDDPVCVVRRSSVSSVVSVQQVRQQVLLVVLCVPPQFAAFFKFWDAFDPVVLVVLLLVQLLVLQQESNSLLSLDDQLDYFNDPPGGPSSVVVCVVNVNDHDPDFDADPVLVVQLVVCVVVVVVSSNSNSSNHLCRGVSSVVSVVVSVVRTDDMFIDGSNPDDQVRQDDSSSSGGRGAHQRCVRGRVSNSLSSQSSVCVVVVHDRPDDSVRSRVSRSSSRSSVVSSVVSNVVSVVSVVVVVVVVPVVDPDDDDD

Secondary structure (DSSP, 8-state):
-HHHHHHH-SEEEESSHHHHHHHIIIIIHHHHHHHT-GGGEEE---TTS-GGGS-HHHHTTS-B-TTSSSB-PPPHHHHHT-SEEEEETTTHHHHHHTT--S--SEEEEETTTSS-HHHHHGGGGG--TTPEEEE-S-TTSPPPP---HHHHHTTTTS-HHHHHHHHHHHHHTTS-GGG-S-----EESSS-HHHHHHHHHHHSSSTTSSEE-------TTS-SEEEEE-----EE-TT-S-EE-HHHHHHHHHHHHHHHHT--GGG-S--GGGEEEEES-HHHHHHHHHHHHHH-GGGGGSEEEEGGG-TT--EEEEEEE----TTHHHH----SS-------GGGT-HHHHHHHHTTEEEEEEEEE-HHHHTTSSTTHHHHHHHHHHHHHTT-EESTT--HHHHHHHHHHHHTSHHHHHHHHHHHHTTPPP--PPPP---------------------------------------PPPHHHHHHHHTT--GGGS-HHHHHHHHTTHHHHSTTPPPPP--PPPPHHHHHHHHHH-TTTEEEEEEEEETTEEEEEESSTTSPPEEES-GGGSTT--TT-EEEEEEPTTSSEEEEEEEEE-SS-TTT-EEEEEEETTEEEEEEESSTTSPPEEE---HHHHHHHTTTEEEEEEE-TTS-EEEEEEEEPPSS-TTSEEEEEEEEEE-TTSSSEEEEEEEEEE--SHHHHHHHHHHHTT------SS-HHHHS-TT----TTHHHHSEE-TTS-EEEEE-TTS---EEEEEEE-TTS-EEEEEEEE-HHHHS-TTSHHHHHHHHH-B----TTS----SS-HHHIIIIIS--TT-EEEEEEEEEEE-TTS-EEEEEEEEEEEEEEEEEEHHHHHHHHH-TTS---HHHHHHHHHHHHHHHHHHHHHBGGGG-----TTGGGSHHHHHHHHHHHHHHHHHHHHHHHHH-SSS-EEEEBPPPPHHHHHHHHHHHHHHHTT-STT-GGGS-TT--B--SSS-HHHHHHHHHTTPPPPS-----HHHHHHHHHHHHTT-HHHHHHHHH-GGGSHHHHHHHHHHHTTSPPPEEEETTTS-GGG-EETTTTEES----S-TTTBHHHHHHHHHHHHHHTTPPPSS-HHHHHHHHHHHHHHHHHHHHHHHHHHHHHHHHHHHHHTSS------

Sequence (1164 aa):
MLGPAIELLKLLTLVIEGAADLYITKHLDPYLQKTKQTQLLRRVYFTERRVNTVTPTVQKYCLISKDKTMFVIPSREDIQKRRIVIVTLATSLALTNLGIKDYFTHIFVDEAAQALEAETVMPLTLASETTCIILAGDHQQISPKVYSPEAMQQKFNMSLLERLHLYYDSYSNRMDKSNSLNLLLSINYRTKMEILRFISSVFYGGPDRLISQSNLQSVLEITPLMFYGVQGVEIQDMDSVSFYNTSEVQEIVERVKELYDTWPSQWGPRQAKKIGVVTPYYDQVQLIRKSLRKRHPDLGTVTVERVNNVQGKEFRALFISTVRTRSLIDTVQTNGSEVDIGDFGFLSDPKLLNTALTRAQSFVAVVGDPVALCAIGECTNVWRTYLQHCKNMKSIRPSSMTLESIKQQVSNMMNSASAKDKMTKITESRKPVNQPQPPPLSRPEKLPPWKKAAGVSNGMNGDVNHTSSESNNNVYNYSISPEGALKQLAGMDTSLIGNDIIIQLIDNLAVICNGKSKPTNTSTPSAEYLNSLVASNPFKYRQCVLKCFDNELFGQTIDVKLPNVNLITQSKCHGALPGDTVVMEMSEDGEHGSVMGVLQQGLDWSEKAFVCRVDPENTGLLIPVDQGICKMYNVVTLPHVNRVNKGHVCVYSLSKNGKINFNNYEKVSILDPGEKLFIVKFLKWDIDLDVAFGIVVGVCPINTMNSVLEVLNIDFNIPSSIENIDIDQLYPTDYTLPSDVSSTHTDMTEKWTFSISSPTEAIVNAFNIEETGDGNYVIGIHTSDVSNYITKDSPIDLVAKQHKISHLEPGRSSVPIIPSKLLENVCSFRTGIDCLALSIFLTVKKTGDIIGVDTKTSIVNSKQSFSYQEVEEILSEPASSSDYLKSCVLVLYYICGMWRQKRLGNAGLYFNLDIQEKTTPEACVLVQELLITVNYHVAQYLLNKLPDVIPLICQLPPRESVLQLWKKQYAADALNSIALTQPFLEIGNVCKCKVACTCIVSFLRQNSIRINDSFNMYQDLFGAICEAADSNAIHTIQKIVVSVESHPQLAVAFKKLKGLLDSFNYQCSGSVSLSDRCNFSLNLVNFVHMTSPADNYMDIVVHRLIKSLIYQQSTPYKVDEIRILCDVVNSSLMNKRMYEQSVNEVHLCNRTTQNSSSPASYPE

Mean predicted aligned error: 19.61 Å

pLDDT: mean 78.92, std 18.27, range [20.12, 97.81]